Protein AF-0000000069871852 (afdb_homodimer)

InterPro domains:
  IPR004680 Citrate transporter-like domain [PF03600] (17-445)
  IPR006037 Regulator of K+ conductance, C-terminal [PS51202] (211-296)
  IPR031312 Sodium/sulphate symporter, conserved site [PS01271] (465-481)
  IPR036721 Regulator of K+ conductance, C-terminal domain superfamily [G3DSA:3.30.70.1450] (223-292)
  IPR036721 Regulator of K+ conductance, C-terminal domain superfamily [SSF116726] (213-289)
  IPR051679 Divalent Anion Sodium Symporter-Related Transporters [PTHR43652] (220-515)

Foldseek 3Di:
DDPLQVLLVVLVVVLLVVQLVVPDFNLVSLLVSLVVCVVVPLDDPCLLQVLLPFLLLVLLQLLLLLLVLLLLQCLLVVVLVVQADQEADDLLVSLVRRLVVLLQVLLQHELLSNLQNNLLLLCVSCVNNVFASQLPQLSSSQSSLLSLQQFCNSYSQSSLLQSLCVVVVHDGDAGRNSNLQSVVLSVVLSVLSSVPSVPLTDGHDPPDDDPQPPPPDPFRWAKKKFAFAPPAPQAQHFCLVVVCCVVQVWDFQWKQDLQLDIDRPPSRGDHDHHLIMTITTHGPCRCVVPVPPNGTSHIRPSDDDSPRDPVSNVLSVVLSVCLSVQQNVLPDPVNCVVCVPDRRHSSVSSVVSSVVSPVVPSDPVVCSVVSGDVSLSSLSSSLSSSLSSCVSSCNLQVVLVVVCVVCVPPPPLVVLLVLLVQLLVSLLSGPLNNSLSNSSSNLVSNCVVNVHDSVLSSSSSSLSSSLRQQALVSYSSSSNSCNVSSDHRRSSNRSSVVSSVSSSVSSSPSSCVVDPD/DDPLQVLLVVLVVVLLVVQLVVPDFNLVSLLVSLVVCVVVPLDDPCLLQVLLPFLLLVLLQLLLLLLVLLLLQCLLVVVLVVQADQEADDLLVSLVRRLVVLLQVLLQHELLSNLQNNLLLLCVSCVNNVFASQLPQLSSSQSSLLSLQQFCNSYSQSSLLQSLCVVVVHDGDAGRNSNLQSVVLSVVLSVLSSVPSVPLTDGHDPPPDDPQPPPPDPFRWAKKKFAFAPPAPQAQHFCLVVVCCVVQVWDFQWKQDLQLDIDRPPSRGDHDHHLIMTITTGGPCRCVVCVPPNGTSHIRPSDDPSPRDPVSNVLSVVLSVCLSVQQNVLPDPVNCVVCVPDRRHSSVSSVVSSVVSPVVPSDPVVCSVVSGDVSLSSLSSSLSSSLSSCVSSCNLQVVLVVVVVVPVPPPPLVVLLVLLVQLLVSLLSGPLNNSLSNSSSNLVSNCVVNVHDSVLSSSSSSLSSSLRQQALVSYSSSSNSCNVSSDHGRSSNRSSVVSSVSSSVSSSPVSCVVDPD

Secondary structure (DSSP, 8-state):
--HHHHHHHHHHHHHHHHHHHTSS-HHHHHHHHHHHHHHHTSS-HHHHHGGGG-HHHHHHHHHHHHHHHHHHTTHHHHHHHHHS--SS--HHHHHHHHHHHHHHHHTTS-HHHHHHHHHHHHHHHHHHTT--GGGTHHHHHHHHHHHHTTSSSSSHHHHHHHHHHHHTTS----TTTTHHHHHHHHHHHHHHHHHHHHHHS-------S------SSS---EEEEEEEPTT-TTTTSBHHHHTHHHHHS-EEEEEE-TTS-EE-S-GGGPBP-TT-EEEEEE-TTHHHHHTT-TTEEEEE-S-----S-HHHHHHHHHHHHHHHHHHHHHTSHHHHHH-TTS--SHHHHHHHHHHHHHHTTSS-GGGGGGGS-HHHHHHHHHHHHHHHHHHHHTHHHHHHHHHHHHTTT--HHHHHHHHHHHHHHHHHHS-HHHHHHHHHHHHHHHHHHHTS-SHHHHHHHHHHHH---S-STTSHHHHHHHHHHT--HHHHHHHHHHHHHHHHHHHHHHHHHHS--/--HHHHHHHHHHHHHHHHHHHTSS-HHHHHHHHHHHHHHTTSS-HHHHHGGGG-HHHHHHHHHHHHHHHHHHTTHHHHHHHHHS--SS--HHHHHHHHHHHHHHHHTTS-HHHHHHHHHHHHHHHHHHTT--GGGTHHHHHHHHHHHHTTSSSSSHHHHHHHHHHHHTTS----TTTTHHHHHHHHHHHHHHHHHHHHHHS-------S------SSS---EEEEEEEPTT-TTTTSBHHHHTHHHHHS-EEEEEE-TTS-EE-S-GGGPBP-TT-EEEEEE-TTHHHHHTT-TTEEEEE-S-----S-HHHHHHHHHHHHHHHHHHHHHTSHHHHHH-TTS--SHHHHHHHHHHHHHHTTSS-GGGGGGGS-HHHHHHHHHHHHHHHHHHHHTHHHHHHHHHHHHTTT--HHHHHHHHHHHHHHHHHHS-HHHHHHHHHHHHHHHHHHHTS-SHHHHHHHHHHHH---S-STTSHHHHHHHHHHT--HHHHHHHHHHHHHHHHHHHHHHHHHHS--

Nearest PDB structures (foldseek):
  6ol1-assembly1_B  TM=8.585E-01  e=3.604E-14  Vibrio cholerae O1 biovar El Tor str. N16961
  5uld-assembly2_D  TM=8.584E-01  e=3.679E-13  Vibrio cholerae O1 biovar El Tor str. N16961
  6okz-assembly2_A  TM=8.801E-01  e=1.396E-12  Vibrio cholerae O1 biovar El Tor str. N16961
  6ol0-assembly2_B  TM=8.165E-01  e=1.175E-12  Vibrio cholerae O1 biovar El Tor str. N16961
  4f35-assembly1_C  TM=7.590E-01  e=6.029E-12  Vibrio cholerae

Structure (mmCIF, N/CA/C/O backbone):
data_AF-0000000069871852-model_v1
#
loop_
_entity.id
_entity.type
_entity.pdbx_description
1 polymer 'Na+/sulfate symporter'
#
loop_
_atom_site.group_PDB
_atom_site.id
_atom_site.type_symbol
_atom_site.label_atom_id
_atom_site.label_alt_id
_atom_site.label_comp_id
_atom_site.label_asym_id
_atom_site.label_entity_id
_atom_site.label_seq_id
_atom_site.pdbx_PDB_ins_code
_atom_site.Cartn_x
_atom_site.Cartn_y
_atom_site.Cartn_z
_atom_site.occupancy
_atom_site.B_iso_or_equiv
_atom_site.auth_seq_id
_atom_site.auth_comp_id
_atom_site.auth_asym_id
_atom_site.auth_atom_id
_atom_site.pdbx_PDB_model_num
ATOM 1 N N . MET A 1 1 ? 19.438 28.766 -21.969 1 67.19 1 MET A N 1
ATOM 2 C CA . MET A 1 1 ? 18.969 27.672 -21.125 1 67.19 1 MET A CA 1
ATOM 3 C C . MET A 1 1 ? 19.047 26.344 -21.875 1 67.19 1 MET A C 1
ATOM 5 O O . MET A 1 1 ? 18.75 26.281 -23.078 1 67.19 1 MET A O 1
ATOM 9 N N . THR A 1 2 ? 19.672 25.344 -21.297 1 83.81 2 THR A N 1
ATOM 10 C CA . THR A 1 2 ? 19.844 24.031 -21.922 1 83.81 2 THR A CA 1
ATOM 11 C C . THR A 1 2 ? 18.516 23.312 -22.047 1 83.81 2 THR A C 1
ATOM 13 O O . THR A 1 2 ? 17.531 23.703 -21.422 1 83.81 2 THR A O 1
ATOM 16 N N . PHE A 1 3 ? 18.328 22.5 -23.047 1 88.88 3 PHE A N 1
ATOM 17 C CA . PHE A 1 3 ? 17.156 21.656 -23.25 1 88.88 3 PHE A CA 1
ATOM 18 C C . PHE A 1 3 ? 16.719 21.031 -21.922 1 88.88 3 PHE A C 1
ATOM 20 O O . PHE A 1 3 ? 15.516 20.984 -21.625 1 88.88 3 PHE A O 1
ATOM 27 N N . GLU A 1 4 ? 17.656 20.625 -21.156 1 90.56 4 GLU A N 1
ATOM 28 C CA . GLU A 1 4 ? 17.344 19.953 -19.906 1 90.56 4 GLU A CA 1
ATOM 29 C C . GLU A 1 4 ? 16.656 20.891 -18.922 1 90.56 4 GLU A C 1
ATOM 31 O O . GLU A 1 4 ? 15.695 20.516 -18.25 1 90.56 4 GLU A O 1
ATOM 36 N N . ILE A 1 5 ? 17.141 22.094 -18.906 1 90.19 5 ILE A N 1
ATOM 37 C CA . ILE A 1 5 ? 16.594 23.078 -17.984 1 90.19 5 ILE A CA 1
ATOM 38 C C . ILE A 1 5 ? 15.148 23.406 -18.375 1 90.19 5 ILE A C 1
ATOM 40 O O . ILE A 1 5 ? 14.25 23.375 -17.531 1 90.19 5 ILE A O 1
ATOM 44 N N . VAL A 1 6 ? 14.875 23.656 -19.562 1 91.75 6 VAL A N 1
ATOM 45 C CA . VAL A 1 6 ? 13.547 24.031 -20.047 1 91.75 6 VAL A CA 1
ATOM 46 C C . VAL A 1 6 ? 12.594 22.844 -19.859 1 91.75 6 VAL A C 1
ATOM 48 O O . VAL A 1 6 ? 11.445 23.031 -19.453 1 91.75 6 VAL A O 1
ATOM 51 N N . PHE A 1 7 ? 13.07 21.688 -20.188 1 93.88 7 PHE A N 1
ATOM 52 C CA . PHE A 1 7 ? 12.234 20.5 -20.078 1 93.88 7 PHE A CA 1
ATOM 53 C C . PHE A 1 7 ? 11.82 20.266 -18.625 1 93.88 7 PHE A C 1
ATOM 55 O O . PHE A 1 7 ? 10.656 19.953 -18.359 1 93.88 7 PHE A O 1
ATOM 62 N N . VAL A 1 8 ? 12.781 20.359 -17.734 1 91.69 8 VAL A N 1
ATOM 63 C CA . VAL A 1 8 ? 12.492 20.141 -16.328 1 91.69 8 VAL A CA 1
ATOM 64 C C . VAL A 1 8 ? 11.523 21.203 -15.82 1 91.69 8 VAL A C 1
ATOM 66 O O . VAL A 1 8 ? 10.562 20.891 -15.109 1 91.69 8 VAL A O 1
ATOM 69 N N . LEU A 1 9 ? 11.711 22.453 -16.219 1 88.56 9 LEU A N 1
ATOM 70 C CA . LEU A 1 9 ? 10.836 23.547 -15.789 1 88.56 9 LEU A CA 1
ATOM 71 C C . LEU A 1 9 ? 9.422 23.328 -16.312 1 88.56 9 LEU A C 1
ATOM 73 O O . LEU A 1 9 ? 8.445 23.516 -15.57 1 88.56 9 LEU A O 1
ATOM 77 N N . LEU A 1 10 ? 9.273 22.953 -17.5 1 92.75 10 LEU A N 1
ATOM 78 C CA . LEU A 1 10 ? 7.965 22.703 -18.094 1 92.75 10 LEU A CA 1
ATOM 79 C C . LEU A 1 10 ? 7.273 21.531 -17.422 1 92.75 10 LEU A C 1
ATOM 81 O O . LEU A 1 10 ? 6.059 21.547 -17.219 1 92.75 10 LEU A O 1
ATOM 85 N N . SER A 1 11 ? 8.086 20.5 -17.156 1 93.69 11 SER A N 1
ATOM 86 C CA . SER A 1 11 ? 7.531 19.328 -16.484 1 93.69 11 SER A CA 1
ATOM 87 C C . SER A 1 11 ? 7.023 19.672 -15.086 1 93.69 11 SER A C 1
ATOM 89 O O . SER A 1 11 ? 5.988 19.156 -14.648 1 93.69 11 SER A O 1
ATOM 91 N N . LEU A 1 12 ? 7.766 20.531 -14.414 1 87.31 12 LEU A N 1
ATOM 92 C CA . LEU A 1 12 ? 7.355 20.938 -13.078 1 87.31 12 LEU A CA 1
ATOM 93 C C . LEU A 1 12 ? 6.086 21.781 -13.141 1 87.31 12 LEU A C 1
ATOM 95 O O . LEU A 1 12 ? 5.203 21.656 -12.289 1 87.31 12 LEU A O 1
ATOM 99 N N . LEU A 1 13 ? 5.969 22.625 -14.07 1 87.94 13 LEU A N 1
ATOM 100 C CA . LEU A 1 13 ? 4.758 23.422 -14.266 1 87.94 13 LEU A CA 1
ATOM 101 C C . LEU A 1 13 ? 3.572 22.516 -14.594 1 87.94 13 LEU A C 1
ATOM 103 O O . LEU A 1 13 ? 2.461 22.75 -14.117 1 87.94 13 LEU A O 1
ATOM 107 N N . GLY A 1 14 ? 3.861 21.578 -15.461 1 92 14 GLY A N 1
ATOM 108 C CA . GLY A 1 14 ? 2.824 20.609 -15.758 1 92 14 GLY A CA 1
ATOM 109 C C . GLY A 1 14 ? 2.383 19.812 -14.547 1 92 14 GLY A C 1
ATOM 110 O O . GLY A 1 14 ? 1.195 19.516 -14.383 1 92 14 GLY A O 1
ATOM 111 N N . MET A 1 15 ? 3.398 19.438 -13.781 1 89.69 15 MET A N 1
ATOM 112 C CA . MET A 1 15 ? 3.111 18.719 -12.531 1 89.69 15 MET A CA 1
ATOM 113 C C . MET A 1 15 ? 2.201 19.547 -11.633 1 89.69 15 MET A C 1
ATOM 115 O O . MET A 1 15 ? 1.21 19.047 -11.109 1 89.69 15 MET A O 1
ATOM 119 N N . MET A 1 16 ? 2.498 20.812 -11.477 1 83.88 16 MET A N 1
ATOM 120 C CA . MET A 1 16 ? 1.705 21.719 -10.648 1 83.88 16 MET A CA 1
ATOM 121 C C . MET A 1 16 ? 0.287 21.844 -11.195 1 83.88 16 MET A C 1
ATOM 123 O O . MET A 1 16 ? -0.681 21.812 -10.43 1 83.88 16 MET A O 1
ATOM 127 N N . ALA A 1 17 ? 0.187 21.969 -12.391 1 88.31 17 ALA A N 1
ATOM 128 C CA . ALA A 1 17 ? -1.122 22.078 -13.031 1 88.31 17 ALA A CA 1
ATOM 129 C C . ALA A 1 17 ? -1.949 20.812 -12.805 1 88.31 17 ALA A C 1
ATOM 131 O O . ALA A 1 17 ? -3.15 20.891 -12.539 1 88.31 17 ALA A O 1
ATOM 132 N N . ALA A 1 18 ? -1.264 19.703 -12.945 1 89.44 18 ALA A N 1
ATOM 133 C CA . ALA A 1 18 ? -1.957 18.438 -12.75 1 89.44 18 ALA A CA 1
ATOM 134 C C . ALA A 1 18 ? -2.416 18.281 -11.305 1 89.44 18 ALA A C 1
ATOM 136 O O . ALA A 1 18 ? -3.504 17.766 -11.039 1 89.44 18 ALA A O 1
ATOM 137 N N . LEU A 1 19 ? -1.612 18.672 -10.398 1 83.94 19 LEU A N 1
ATOM 138 C CA . LEU A 1 19 ? -1.95 18.562 -8.977 1 83.94 19 LEU A CA 1
ATOM 139 C C . LEU A 1 19 ? -3.121 19.484 -8.641 1 83.94 19 LEU A C 1
ATOM 141 O O . LEU A 1 19 ? -4.012 19.094 -7.875 1 83.94 19 LEU A O 1
ATOM 145 N N . ILE A 1 20 ? -3.129 20.641 -9.203 1 80.44 20 ILE A N 1
ATOM 146 C CA . ILE A 1 20 ? -4.195 21.609 -8.961 1 80.44 20 ILE A CA 1
ATOM 147 C C . ILE A 1 20 ? -5.5 21.094 -9.562 1 80.44 20 ILE A C 1
ATOM 149 O O . ILE A 1 20 ? -6.57 21.266 -8.969 1 80.44 20 ILE A O 1
ATOM 153 N N . ALA A 1 21 ? -5.383 20.453 -10.711 1 82 21 ALA A N 1
ATOM 154 C CA . ALA A 1 21 ? -6.566 19.922 -11.375 1 82 21 ALA A CA 1
ATOM 155 C C . ALA A 1 21 ? -7.156 18.75 -10.578 1 82 21 ALA A C 1
ATOM 157 O O . ALA A 1 21 ? -8.32 18.406 -10.766 1 82 21 ALA A O 1
ATOM 158 N N . ASP A 1 22 ? -6.367 18.094 -9.703 1 77.12 22 ASP A N 1
ATOM 159 C CA . ASP A 1 22 ? -6.797 17.078 -8.75 1 77.12 22 ASP A CA 1
ATOM 160 C C . ASP A 1 22 ? -7.488 15.922 -9.469 1 77.12 22 ASP A C 1
ATOM 162 O O . ASP A 1 22 ? -8.523 15.43 -9.008 1 77.12 22 ASP A O 1
ATOM 166 N N . LYS A 1 23 ? -7.004 15.586 -10.625 1 75.38 23 LYS A N 1
ATOM 167 C CA . LYS A 1 23 ? -7.602 14.477 -11.359 1 75.38 23 LYS A CA 1
ATOM 168 C C . LYS A 1 23 ? -7 13.141 -10.922 1 75.38 23 LYS A C 1
ATOM 170 O O . LYS A 1 23 ? -7.621 12.094 -11.094 1 75.38 23 LYS A O 1
ATOM 175 N N . MET A 1 24 ? -5.82 13.203 -10.453 1 85.25 24 MET A N 1
ATOM 176 C CA . MET A 1 24 ? -5.105 12.016 -9.977 1 85.25 24 MET A CA 1
ATOM 177 C C . MET A 1 24 ? -4.48 12.266 -8.609 1 85.25 24 MET A C 1
ATOM 179 O O . MET A 1 24 ? -4.332 13.422 -8.188 1 85.25 24 MET A O 1
ATOM 183 N N . ARG A 1 25 ? -4.211 11.156 -7.941 1 84.75 25 ARG A N 1
ATOM 184 C CA . ARG A 1 25 ? -3.533 11.297 -6.656 1 84.75 25 ARG A CA 1
ATOM 185 C C . ARG A 1 25 ? -2.135 11.883 -6.836 1 84.75 25 ARG A C 1
ATOM 187 O O . ARG A 1 25 ? -1.492 11.664 -7.867 1 84.75 25 ARG A O 1
ATOM 194 N N . PRO A 1 26 ? -1.655 12.578 -5.906 1 83.94 26 PRO A N 1
ATOM 195 C CA . PRO A 1 26 ? -0.351 13.242 -6.012 1 83.94 26 PRO A CA 1
ATOM 196 C C . PRO A 1 26 ? 0.78 12.266 -6.32 1 83.94 26 PRO A C 1
ATOM 198 O O . PRO A 1 26 ? 1.665 12.57 -7.125 1 83.94 26 PRO A O 1
ATOM 201 N N . GLY A 1 27 ? 0.76 11.102 -5.676 1 89.81 27 GLY A N 1
ATOM 202 C CA . GLY A 1 27 ? 1.812 10.125 -5.918 1 89.81 27 GLY A CA 1
ATOM 203 C C . GLY A 1 27 ? 1.938 9.742 -7.379 1 89.81 27 GLY A C 1
ATOM 204 O O . GLY A 1 27 ? 3.049 9.656 -7.91 1 89.81 27 GLY A O 1
ATOM 205 N N . MET A 1 28 ? 0.855 9.57 -8.031 1 92.44 28 MET A N 1
ATOM 206 C CA . MET A 1 28 ? 0.857 9.164 -9.438 1 92.44 28 MET A CA 1
ATOM 207 C C . MET A 1 28 ? 1.312 10.312 -10.328 1 92.44 28 MET A C 1
ATOM 209 O O . MET A 1 28 ? 1.981 10.094 -11.336 1 92.44 28 MET A O 1
ATOM 213 N N . VAL A 1 29 ? 0.921 11.523 -10.023 1 92.38 29 VAL A N 1
ATOM 214 C CA . VAL A 1 29 ? 1.334 12.688 -10.797 1 92.38 29 VAL A CA 1
ATOM 215 C C . VAL A 1 29 ? 2.852 12.844 -10.727 1 92.38 29 VAL A C 1
ATOM 217 O O . VAL A 1 29 ? 3.512 13.023 -11.75 1 92.38 29 VAL A O 1
ATOM 220 N N . LEU A 1 30 ? 3.344 12.797 -9.508 1 90.81 30 LEU A N 1
ATOM 221 C CA . LEU A 1 30 ? 4.785 12.938 -9.352 1 90.81 30 LEU A CA 1
ATOM 222 C C . LEU A 1 30 ? 5.523 11.797 -10.031 1 90.81 30 LEU A C 1
ATOM 224 O O . LEU A 1 30 ? 6.555 12.008 -10.672 1 90.81 30 LEU A O 1
ATOM 228 N N . PHE A 1 31 ? 4.969 10.594 -9.898 1 95.19 31 PHE A N 1
ATOM 229 C CA . PHE A 1 31 ? 5.574 9.438 -10.547 1 95.19 31 PHE A CA 1
ATOM 230 C C . PHE A 1 31 ? 5.625 9.625 -12.055 1 95.19 31 PHE A C 1
ATOM 232 O O . PHE A 1 31 ? 6.613 9.266 -12.703 1 95.19 31 PHE A O 1
ATOM 239 N N . SER A 1 32 ? 4.645 10.195 -12.656 1 96.19 32 SER A N 1
ATOM 240 C CA . SER A 1 32 ? 4.594 10.461 -14.086 1 96.19 32 SER A CA 1
ATOM 241 C C . SER A 1 32 ? 5.727 11.391 -14.516 1 96.19 32 SER A C 1
ATOM 243 O O . SER A 1 32 ? 6.375 11.156 -15.539 1 96.19 32 SER A O 1
ATOM 245 N N . VAL A 1 33 ? 5.945 12.391 -13.766 1 94.81 33 VAL A N 1
ATOM 246 C CA . VAL A 1 33 ? 6.992 13.352 -14.078 1 94.81 33 VAL A CA 1
ATOM 247 C C . VAL A 1 33 ? 8.359 12.68 -13.977 1 94.81 33 VAL A C 1
ATOM 249 O O . VAL A 1 33 ? 9.234 12.914 -14.812 1 94.81 33 VAL A O 1
ATOM 252 N N . VAL A 1 34 ? 8.531 11.875 -12.953 1 95.25 34 VAL A N 1
ATOM 253 C CA . VAL A 1 34 ? 9.781 11.148 -12.75 1 95.25 34 VAL A CA 1
ATOM 254 C C . VAL A 1 34 ? 10.055 10.242 -13.953 1 95.25 34 VAL A C 1
ATOM 256 O O . VAL A 1 34 ? 11.188 10.133 -14.414 1 95.25 34 VAL A O 1
ATOM 259 N N . VAL A 1 35 ? 9.016 9.602 -14.445 1 95.94 35 VAL A N 1
ATOM 260 C CA . VAL A 1 35 ? 9.156 8.719 -15.594 1 95.94 35 VAL A CA 1
ATOM 261 C C . VAL A 1 35 ? 9.555 9.539 -16.828 1 95.94 35 VAL A C 1
ATOM 263 O O . VAL A 1 35 ? 10.352 9.086 -17.641 1 95.94 35 VAL A O 1
ATOM 266 N N . LEU A 1 36 ? 8.992 10.703 -16.984 1 96.12 36 LEU A N 1
ATOM 267 C CA . LEU A 1 36 ? 9.383 11.578 -18.094 1 96.12 36 LEU A CA 1
ATOM 268 C C . LEU A 1 36 ? 10.867 11.898 -18.016 1 96.12 36 LEU A C 1
ATOM 270 O O . LEU A 1 36 ? 11.555 11.922 -19.047 1 96.12 36 LEU A O 1
ATOM 274 N N . PHE A 1 37 ? 11.359 12.195 -16.828 1 95.44 37 PHE A N 1
ATOM 275 C CA . PHE A 1 37 ? 12.773 12.5 -16.656 1 95.44 37 PHE A CA 1
ATOM 276 C C . PHE A 1 37 ? 13.633 11.281 -16.984 1 95.44 37 PHE A C 1
ATOM 278 O O . PHE A 1 37 ? 14.75 11.422 -17.484 1 95.44 37 PHE A O 1
ATOM 285 N N . LEU A 1 38 ? 13.125 10.109 -16.641 1 93.81 38 LEU A N 1
ATOM 286 C CA . LEU A 1 38 ? 13.82 8.875 -17.016 1 93.81 38 LEU A CA 1
ATOM 287 C C . LEU A 1 38 ? 13.914 8.727 -18.531 1 93.81 38 LEU A C 1
ATOM 289 O O . LEU A 1 38 ? 14.969 8.367 -19.047 1 93.81 38 LEU A O 1
ATOM 293 N N . CYS A 1 39 ? 12.875 9.039 -19.25 1 92.94 39 CYS A N 1
ATOM 294 C CA . CYS A 1 39 ? 12.789 8.867 -20.688 1 92.94 39 CYS A CA 1
ATOM 295 C C . CYS A 1 39 ? 13.789 9.766 -21.406 1 92.94 39 CYS A C 1
ATOM 297 O O . CYS A 1 39 ? 14.336 9.391 -22.453 1 92.94 39 CYS A O 1
ATOM 299 N N . VAL A 1 40 ? 14.039 10.906 -20.828 1 92.75 40 VAL A N 1
ATOM 300 C CA . VAL A 1 40 ? 14.914 11.859 -21.516 1 92.75 40 VAL A CA 1
ATOM 301 C C . VAL A 1 40 ? 16.344 11.711 -21 1 92.75 40 VAL A C 1
ATOM 303 O O . VAL A 1 40 ? 17.25 12.383 -21.484 1 92.75 40 VAL A O 1
ATOM 306 N N . GLY A 1 41 ? 16.547 10.852 -20 1 91.12 41 GLY A N 1
ATOM 307 C CA . GLY A 1 41 ? 17.875 10.523 -19.531 1 91.12 41 GLY A CA 1
ATOM 308 C C . GLY A 1 41 ? 18.391 11.461 -18.453 1 91.12 41 GLY A C 1
ATOM 309 O O . GLY A 1 41 ? 19.578 11.469 -18.141 1 91.12 41 GLY A O 1
ATOM 310 N N . ILE A 1 42 ? 17.578 12.305 -17.953 1 92.5 42 ILE A N 1
ATOM 311 C CA . ILE A 1 42 ? 17.953 13.211 -16.875 1 92.5 42 ILE A CA 1
ATOM 312 C C . ILE A 1 42 ? 18.188 12.414 -15.586 1 92.5 42 ILE A C 1
ATOM 314 O O . ILE A 1 42 ? 19.062 12.75 -14.789 1 92.5 42 ILE A O 1
ATOM 318 N N . LEU A 1 43 ? 17.328 11.375 -15.406 1 93.44 43 LEU A N 1
ATOM 319 C CA . LEU A 1 43 ? 17.453 10.492 -14.25 1 93.44 43 LEU A CA 1
ATOM 320 C C . LEU A 1 43 ? 17.828 9.078 -14.68 1 93.44 43 LEU A C 1
ATOM 322 O O . LEU A 1 43 ? 17.344 8.586 -15.703 1 93.44 43 LEU A O 1
ATOM 326 N N . THR A 1 44 ? 18.719 8.508 -13.969 1 91.88 44 THR A N 1
ATOM 327 C CA . THR A 1 44 ? 18.969 7.078 -14.094 1 91.88 44 THR A CA 1
ATOM 328 C C . THR A 1 44 ? 17.969 6.277 -13.266 1 91.88 44 THR A C 1
ATOM 330 O O . THR A 1 44 ? 17.328 6.824 -12.359 1 91.88 44 THR A O 1
ATOM 333 N N . PRO A 1 45 ? 17.766 4.996 -13.578 1 89.38 45 PRO A N 1
ATOM 334 C CA . PRO A 1 45 ? 16.875 4.164 -12.773 1 89.38 45 PRO A CA 1
ATOM 335 C C . PRO A 1 45 ? 17.266 4.141 -11.297 1 89.38 45 PRO A C 1
ATOM 337 O O . PRO A 1 45 ? 16.391 4.145 -10.422 1 89.38 45 PRO A O 1
ATOM 340 N N . LYS A 1 46 ? 18.516 4.121 -11.047 1 87.56 46 LYS A N 1
ATOM 341 C CA . LYS A 1 46 ? 18.984 4.117 -9.664 1 87.56 46 LYS A CA 1
ATOM 342 C C . LYS A 1 46 ? 18.562 5.387 -8.93 1 87.56 46 LYS A C 1
ATOM 344 O O . LYS A 1 46 ? 18.062 5.324 -7.805 1 87.56 46 LYS A O 1
ATOM 349 N N . GLU A 1 47 ? 18.734 6.488 -9.625 1 88.88 47 GLU A N 1
ATOM 350 C CA . GLU A 1 47 ? 18.359 7.77 -9.039 1 88.88 47 GLU A CA 1
ATOM 351 C C . GLU A 1 47 ? 16.844 7.871 -8.836 1 88.88 47 GLU A C 1
ATOM 353 O O . GLU A 1 47 ? 16.391 8.453 -7.852 1 88.88 47 GLU A O 1
ATOM 358 N N . MET A 1 48 ? 16.156 7.348 -9.789 1 92.38 48 MET A N 1
ATOM 359 C CA . MET A 1 48 ? 14.695 7.359 -9.734 1 92.38 48 MET A CA 1
ATOM 360 C C . MET A 1 48 ? 14.188 6.57 -8.531 1 92.38 48 MET A C 1
ATOM 362 O O . MET A 1 48 ? 13.188 6.945 -7.914 1 92.38 48 MET A O 1
ATOM 366 N N . LEU A 1 49 ? 14.891 5.531 -8.141 1 91.12 49 LEU A N 1
ATOM 367 C CA . LEU A 1 49 ? 14.352 4.566 -7.191 1 91.12 49 LEU A CA 1
ATOM 368 C C . LEU A 1 49 ? 14.961 4.762 -5.809 1 91.12 49 LEU A C 1
ATOM 370 O O . LEU A 1 49 ? 14.461 4.219 -4.824 1 91.12 49 LEU A O 1
ATOM 374 N N . GLU A 1 50 ? 15.93 5.578 -5.656 1 85.94 50 GLU A N 1
ATOM 375 C CA . GLU A 1 50 ? 16.688 5.762 -4.422 1 85.94 50 GLU A CA 1
ATOM 376 C C . GLU A 1 50 ? 15.773 6.195 -3.275 1 85.94 50 GLU A C 1
ATOM 378 O O . GLU A 1 50 ? 15.969 5.789 -2.129 1 85.94 50 GLU A O 1
ATOM 383 N N . GLY A 1 51 ? 14.797 6.961 -3.6 1 83.94 51 GLY A N 1
ATOM 384 C CA . GLY A 1 51 ? 13.906 7.488 -2.578 1 83.94 51 GLY A CA 1
ATOM 385 C C . GLY A 1 51 ? 13.086 6.414 -1.89 1 83.94 51 GLY A C 1
ATOM 386 O O . GLY A 1 51 ? 12.625 6.605 -0.762 1 83.94 51 GLY A O 1
ATOM 387 N N . PHE A 1 52 ? 12.945 5.262 -2.482 1 89.5 52 PHE A N 1
ATOM 388 C CA . PHE A 1 52 ? 12.086 4.207 -1.953 1 89.5 52 PHE A CA 1
ATOM 389 C C . PHE A 1 52 ? 12.773 3.471 -0.81 1 89.5 52 PHE A C 1
ATOM 391 O O . PHE A 1 52 ? 12.117 2.77 -0.036 1 89.5 52 PHE A O 1
ATOM 398 N N . SER A 1 53 ? 14.031 3.592 -0.702 1 87.12 53 SER A N 1
ATOM 399 C CA . SER A 1 53 ? 14.758 2.953 0.394 1 87.12 53 SER A CA 1
ATOM 400 C C . SER A 1 53 ? 15.188 3.977 1.439 1 87.12 53 SER A C 1
ATOM 402 O O . SER A 1 53 ? 16.062 3.695 2.264 1 87.12 53 SER A O 1
ATOM 404 N N . ASN A 1 54 ? 14.609 5.121 1.334 1 83.12 54 ASN A N 1
ATOM 405 C CA . ASN A 1 54 ? 14.945 6.176 2.283 1 83.12 54 ASN A CA 1
ATOM 406 C C . ASN A 1 54 ? 14.445 5.852 3.686 1 83.12 54 ASN A C 1
ATOM 408 O O . ASN A 1 54 ? 13.297 5.426 3.855 1 83.12 54 ASN A O 1
ATOM 412 N N . LYS A 1 55 ? 15.328 6.035 4.645 1 83.94 55 LYS A N 1
ATOM 413 C CA . LYS A 1 55 ? 15.016 5.723 6.035 1 83.94 55 LYS A CA 1
ATOM 414 C C . LYS A 1 55 ? 13.828 6.547 6.527 1 83.94 55 LYS A C 1
ATOM 416 O O . LYS A 1 55 ? 12.961 6.035 7.242 1 83.94 55 LYS A O 1
ATOM 421 N N . GLY A 1 56 ? 13.828 7.824 6.184 1 78.62 56 GLY A N 1
ATOM 422 C CA . GLY A 1 56 ? 12.734 8.703 6.574 1 78.62 56 GLY A CA 1
ATOM 423 C C . GLY A 1 56 ? 11.391 8.25 6.031 1 78.62 56 GLY A C 1
ATOM 424 O O . GLY A 1 56 ? 10.391 8.258 6.754 1 78.62 56 GLY A O 1
ATOM 425 N N . MET A 1 57 ? 11.375 7.855 4.797 1 82.88 57 MET A N 1
ATOM 426 C CA . MET A 1 57 ? 10.141 7.422 4.152 1 82.88 57 MET A CA 1
ATOM 427 C C . MET A 1 57 ? 9.586 6.172 4.828 1 82.88 57 MET A C 1
ATOM 429 O O . MET A 1 57 ? 8.391 6.086 5.102 1 82.88 57 MET A O 1
ATOM 433 N N . ILE A 1 58 ? 10.383 5.219 5.098 1 89.56 58 ILE A N 1
ATOM 434 C CA . ILE A 1 58 ? 9.953 3.979 5.734 1 89.56 58 ILE A CA 1
ATOM 435 C C . ILE A 1 58 ? 9.5 4.266 7.164 1 89.56 58 ILE A C 1
ATOM 437 O O . ILE A 1 58 ? 8.555 3.641 7.664 1 89.56 58 ILE A O 1
ATOM 441 N N . THR A 1 59 ? 10.211 5.211 7.844 1 86.06 59 THR A N 1
ATOM 442 C CA . THR A 1 59 ? 9.781 5.621 9.18 1 86.06 59 THR A CA 1
ATOM 443 C C . THR A 1 59 ? 8.352 6.141 9.156 1 86.06 59 THR A C 1
ATOM 445 O O . THR A 1 59 ? 7.551 5.82 10.039 1 86.06 59 THR A O 1
ATOM 448 N N . VAL A 1 60 ? 8.047 6.914 8.148 1 80.94 60 VAL A N 1
ATOM 449 C CA . VAL A 1 60 ? 6.691 7.441 8.008 1 80.94 60 VAL A CA 1
ATOM 450 C C . VAL A 1 60 ? 5.703 6.289 7.863 1 80.94 60 VAL A C 1
ATOM 452 O O . VAL A 1 60 ? 4.633 6.297 8.477 1 80.94 60 VAL A O 1
ATOM 455 N N . ALA A 1 61 ? 6.059 5.32 7.039 1 89.62 61 ALA A N 1
ATOM 456 C CA . ALA A 1 61 ? 5.195 4.156 6.852 1 89.62 61 ALA A CA 1
ATOM 457 C C . ALA A 1 61 ? 4.898 3.471 8.18 1 89.62 61 ALA A C 1
ATOM 459 O O . ALA A 1 61 ? 3.75 3.129 8.469 1 89.62 61 ALA A O 1
ATOM 460 N N . LEU A 1 62 ? 5.918 3.305 8.977 1 91.69 62 LEU A N 1
ATOM 461 C CA . LEU A 1 62 ? 5.785 2.609 10.25 1 91.69 62 LEU A CA 1
ATOM 462 C C . LEU A 1 62 ? 5.008 3.455 11.258 1 91.69 62 LEU A C 1
ATOM 464 O O . LEU A 1 62 ? 4.27 2.92 12.086 1 91.69 62 LEU A O 1
ATOM 468 N N . LEU A 1 63 ? 5.152 4.703 11.164 1 83.56 63 LEU A N 1
ATOM 469 C CA . LEU A 1 63 ? 4.418 5.59 12.062 1 83.56 63 LEU A CA 1
ATOM 470 C C . LEU A 1 63 ? 2.922 5.543 11.766 1 83.56 63 LEU A C 1
ATOM 472 O O . LEU A 1 63 ? 2.104 5.695 12.68 1 83.56 63 LEU A O 1
ATOM 476 N N . PHE A 1 64 ? 2.541 5.367 10.508 1 83.19 64 PHE A N 1
ATOM 477 C CA . PHE A 1 64 ? 1.136 5.148 10.188 1 83.19 64 PHE A CA 1
ATOM 478 C C . PHE A 1 64 ? 0.59 3.941 10.938 1 83.19 64 PHE A C 1
ATOM 480 O O . PHE A 1 64 ? -0.539 3.969 11.43 1 83.19 64 PHE A O 1
ATOM 487 N N . LEU A 1 65 ? 1.419 2.939 11.023 1 90 65 LEU A N 1
ATOM 488 C CA . LEU A 1 65 ? 0.994 1.73 11.719 1 90 65 LEU A CA 1
ATOM 489 C C . LEU A 1 65 ? 0.886 1.978 13.219 1 90 65 LEU A C 1
ATOM 491 O O . LEU A 1 65 ? -0.071 1.533 13.859 1 90 65 LEU A O 1
ATOM 495 N N . VAL A 1 66 ? 1.848 2.668 13.758 1 88.62 66 VAL A N 1
ATOM 496 C CA . VAL A 1 66 ? 1.827 2.99 15.188 1 88.62 66 VAL A CA 1
ATOM 497 C C . VAL A 1 66 ? 0.615 3.863 15.5 1 88.62 66 VAL A C 1
ATOM 499 O O . VAL A 1 66 ? -0.084 3.631 16.484 1 88.62 66 VAL A O 1
ATOM 502 N N . SER A 1 67 ? 0.419 4.855 14.68 1 81.5 67 SER A N 1
ATOM 503 C CA . SER A 1 67 ? -0.721 5.75 14.859 1 81.5 67 SER A CA 1
ATOM 504 C C . SER A 1 67 ? -2.037 4.98 14.82 1 81.5 67 SER A C 1
ATOM 506 O O . SER A 1 67 ? -2.963 5.285 15.578 1 81.5 67 SER A O 1
ATOM 508 N N . GLU A 1 68 ? -2.111 4.059 13.867 1 82.56 68 GLU A N 1
ATOM 509 C CA . GLU A 1 68 ? -3.307 3.225 13.781 1 82.56 68 GLU A CA 1
ATOM 510 C C . GLU A 1 68 ? -3.477 2.371 15.031 1 82.56 68 GLU A C 1
ATOM 512 O O . GLU A 1 68 ? -4.598 2.148 15.492 1 82.56 68 GLU A O 1
ATOM 517 N N . GLY A 1 69 ? -2.406 1.831 15.539 1 86.56 69 GLY A N 1
ATOM 518 C CA . GLY A 1 69 ? -2.467 1.075 16.781 1 86.56 69 GLY A CA 1
ATOM 519 C C . GLY A 1 69 ? -3.031 1.875 17.938 1 86.56 69 GLY A C 1
ATOM 520 O O . GLY A 1 69 ? -3.865 1.375 18.688 1 86.56 69 GLY A O 1
ATOM 521 N N . ILE A 1 70 ? -2.656 3.059 18.031 1 84.38 70 ILE A N 1
ATOM 522 C CA . ILE A 1 70 ? -3.145 3.93 19.094 1 84.38 70 ILE A CA 1
ATOM 523 C C . ILE A 1 70 ? -4.629 4.223 18.891 1 84.38 70 ILE A C 1
ATOM 525 O O . ILE A 1 70 ? -5.41 4.207 19.844 1 84.38 70 ILE A O 1
ATOM 529 N N . ARG A 1 71 ? -4.965 4.496 17.688 1 79.31 71 ARG A N 1
ATOM 530 C CA . ARG A 1 71 ? -6.359 4.766 17.359 1 79.31 71 ARG A CA 1
ATOM 531 C C . ARG A 1 71 ? -7.246 3.578 17.703 1 79.31 71 ARG A C 1
ATOM 533 O O . ARG A 1 71 ? -8.305 3.748 18.312 1 79.31 71 ARG A O 1
ATOM 540 N N . GLN A 1 72 ? -6.758 2.416 17.391 1 77.81 72 GLN A N 1
ATOM 541 C CA . GLN A 1 72 ? -7.555 1.208 17.578 1 77.81 72 GLN A CA 1
ATOM 542 C C . GLN A 1 72 ? -7.586 0.8 19.047 1 77.81 72 GLN A C 1
ATOM 544 O O . GLN A 1 72 ? -8.484 0.071 19.484 1 77.81 72 GLN A O 1
ATOM 549 N N . SER A 1 73 ? -6.699 1.258 19.797 1 83.12 73 SER A N 1
ATOM 550 C CA . SER A 1 73 ? -6.648 0.909 21.219 1 83.12 73 SER A CA 1
ATOM 551 C C . SER A 1 73 ? -7.758 1.611 22 1 83.12 73 SER A C 1
ATOM 553 O O . SER A 1 73 ? -8.047 1.247 23.141 1 83.12 73 SER A O 1
ATOM 555 N N . GLY A 1 74 ? -8.43 2.656 21.391 1 78.25 74 GLY A N 1
ATOM 556 C CA . GLY A 1 74 ? -9.477 3.408 22.062 1 78.25 74 GLY A CA 1
ATOM 557 C C . GLY A 1 74 ? -8.945 4.496 22.984 1 78.25 74 GLY A C 1
ATOM 558 O O . GLY A 1 74 ? -9.711 5.18 23.656 1 78.25 74 GLY A O 1
ATOM 559 N N . THR A 1 75 ? -7.742 4.684 23.016 1 81.25 75 THR A N 1
ATOM 560 C CA . THR A 1 75 ? -7.094 5.652 23.891 1 81.25 75 THR A CA 1
ATOM 561 C C . THR A 1 75 ? -7.594 7.066 23.594 1 81.25 75 THR A C 1
ATOM 563 O O . THR A 1 75 ? -7.887 7.828 24.516 1 81.25 75 THR A O 1
ATOM 566 N N . LEU A 1 76 ? -7.766 7.438 22.391 1 82.31 76 LEU A N 1
ATOM 567 C CA . LEU A 1 76 ? -8.156 8.789 22 1 82.31 76 LEU A CA 1
ATOM 568 C C . LEU A 1 76 ? -9.586 9.094 22.438 1 82.31 76 LEU A C 1
ATOM 570 O O . LEU A 1 76 ? -9.883 10.203 22.891 1 82.31 76 LEU A O 1
ATOM 574 N N . GLY A 1 77 ? -10.453 8.07 22.328 1 78.56 77 GLY A N 1
ATOM 575 C CA . GLY A 1 77 ? -11.828 8.242 22.766 1 78.56 77 GLY A CA 1
ATOM 576 C C . GLY A 1 77 ? -11.945 8.523 24.25 1 78.56 77 GLY A C 1
ATOM 577 O O . GLY A 1 77 ? -12.758 9.359 24.672 1 78.56 77 GLY A O 1
ATOM 578 N N . GLN A 1 78 ? -11.164 7.918 25.016 1 80.81 78 GLN A N 1
ATOM 579 C CA . GLN A 1 78 ? -11.203 8.102 26.453 1 80.81 78 GLN A CA 1
ATOM 580 C C . GLN A 1 78 ? -10.625 9.453 26.859 1 80.81 78 GLN A C 1
ATOM 582 O O . GLN A 1 78 ? -11.133 10.102 27.781 1 80.81 78 GLN A O 1
ATOM 587 N N . VAL A 1 79 ? -9.688 9.844 26.188 1 84.69 79 VAL A N 1
ATOM 588 C CA . VAL A 1 79 ? -9.023 11.102 26.516 1 84.69 79 VAL A CA 1
ATOM 589 C C . VAL A 1 79 ? -9.961 12.273 26.25 1 84.69 79 VAL A C 1
ATOM 591 O O . VAL A 1 79 ? -10.078 13.188 27.062 1 84.69 79 VAL A O 1
ATOM 594 N N . ILE A 1 80 ? -10.602 12.203 25.141 1 84.56 80 ILE A N 1
ATOM 595 C CA . ILE A 1 80 ? -11.453 13.32 24.766 1 84.56 80 ILE A CA 1
ATOM 596 C C . ILE A 1 80 ? -12.633 13.422 25.719 1 84.56 80 ILE A C 1
ATOM 598 O O . ILE A 1 80 ? -13.102 14.516 26.047 1 84.56 80 ILE A O 1
ATOM 602 N N . LYS A 1 81 ? -13.141 12.312 26.156 1 81.75 81 LYS A N 1
ATOM 603 C CA . LYS A 1 81 ? -14.258 12.32 27.109 1 81.75 81 LYS A CA 1
ATOM 604 C C . LYS A 1 81 ? -13.852 12.984 28.422 1 81.75 81 LYS A C 1
ATOM 606 O O . LYS A 1 81 ? -14.664 13.664 29.047 1 81.75 81 LYS A O 1
ATOM 611 N N . LYS A 1 82 ? -12.68 12.812 28.766 1 85.88 82 LYS A N 1
ATOM 612 C CA . LYS A 1 82 ? -12.188 13.406 30 1 85.88 82 LYS A CA 1
ATOM 613 C C . LYS A 1 82 ? -11.906 14.898 29.828 1 85.88 82 LYS A C 1
ATOM 615 O O . LYS A 1 82 ? -11.945 15.656 30.797 1 85.88 82 LYS A O 1
ATOM 620 N N . LEU A 1 83 ? -11.68 15.273 28.672 1 89.88 83 LEU A N 1
ATOM 621 C CA . LEU A 1 83 ? -11.32 16.656 28.391 1 89.88 83 LEU A CA 1
ATOM 622 C C . LEU A 1 83 ? -12.57 17.531 28.281 1 89.88 83 LEU A C 1
ATOM 624 O O . LEU A 1 83 ? -12.508 18.75 28.516 1 89.88 83 LEU A O 1
ATOM 628 N N . LEU A 1 84 ? -13.703 16.953 27.969 1 90.44 84 LEU A N 1
ATOM 629 C CA . LEU A 1 84 ? -14.93 17.719 27.734 1 90.44 84 LEU A CA 1
ATOM 630 C C . LEU A 1 84 ? -15.672 17.969 29.031 1 90.44 84 LEU A C 1
ATOM 632 O O . LEU A 1 84 ? -16.016 17.031 29.766 1 90.44 84 LEU A O 1
ATOM 636 N N . PRO A 1 85 ? -15.906 19.25 29.297 1 88.25 85 PRO A N 1
ATOM 637 C CA . PRO A 1 85 ? -16.641 19.562 30.531 1 88.25 85 PRO A CA 1
ATOM 638 C C . PRO A 1 85 ? -18.078 19.047 30.484 1 88.25 85 PRO A C 1
ATOM 640 O O . PRO A 1 85 ? -18.719 19.078 29.438 1 88.25 85 PRO A O 1
ATOM 643 N N . GLN A 1 86 ? -18.625 18.562 31.562 1 83.06 86 GLN A N 1
ATOM 644 C CA . GLN A 1 86 ? -19.969 17.969 31.609 1 83.06 86 GLN A CA 1
ATOM 645 C C . GLN A 1 86 ? -21 19.016 32.031 1 83.06 86 GLN A C 1
ATOM 647 O O . GLN A 1 86 ? -22.188 18.891 31.703 1 83.06 86 GLN A O 1
ATOM 652 N N . GLY A 1 87 ? -20.641 20.016 32.688 1 81.75 87 GLY A N 1
ATOM 653 C CA . GLY A 1 87 ? -21.625 20.984 33.125 1 81.75 87 GLY A CA 1
ATOM 654 C C . GLY A 1 87 ? -21.609 22.266 32.312 1 81.75 87 GLY A C 1
ATOM 655 O O . GLY A 1 87 ? -21.156 22.266 31.172 1 81.75 87 GLY A O 1
ATOM 656 N N . LYS A 1 88 ? -22.344 23.219 32.812 1 85.81 88 LYS A N 1
ATOM 657 C CA . LYS A 1 88 ? -22.406 24.531 32.156 1 85.81 88 LYS A CA 1
ATOM 658 C C . LYS A 1 88 ? -21.016 25.109 31.938 1 85.81 88 LYS A C 1
ATOM 660 O O . LYS A 1 88 ? -20.156 25.047 32.844 1 85.81 88 LYS A O 1
ATOM 665 N N . THR A 1 89 ? -20.734 25.469 30.688 1 91.5 89 THR A N 1
ATOM 66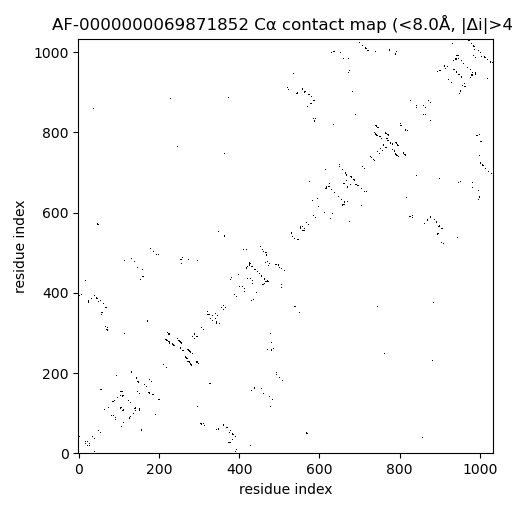6 C CA . THR A 1 89 ? -19.422 26 30.312 1 91.5 89 THR A CA 1
ATOM 667 C C . THR A 1 89 ? -19.547 27.078 29.25 1 91.5 89 THR A C 1
ATOM 669 O O . THR A 1 89 ? -20.656 27.391 28.797 1 91.5 89 THR A O 1
ATOM 672 N N . THR A 1 90 ? -18.516 27.766 29.094 1 91.62 90 THR A N 1
ATOM 673 C CA . THR A 1 90 ? -18.438 28.781 28.031 1 91.62 90 THR A CA 1
ATOM 674 C C . THR A 1 90 ? -17.469 28.359 26.953 1 91.62 90 THR A C 1
ATOM 676 O O . THR A 1 90 ? -16.672 27.438 27.141 1 91.62 90 THR A O 1
ATOM 679 N N . VAL A 1 91 ? -17.562 28.984 25.875 1 92.31 91 VAL A N 1
ATOM 680 C CA . VAL A 1 91 ? -16.688 28.656 24.75 1 92.31 91 VAL A CA 1
ATOM 681 C C . VAL A 1 91 ? -15.227 28.812 25.156 1 92.31 91 VAL A C 1
ATOM 683 O O . VAL A 1 91 ? -14.398 27.953 24.875 1 92.31 91 VAL A O 1
ATOM 686 N N . PHE A 1 92 ? -14.945 29.844 25.828 1 93 92 PHE A N 1
ATOM 687 C CA . PHE A 1 92 ? -13.578 30.141 26.234 1 93 92 PHE A CA 1
ATOM 688 C C . PHE A 1 92 ? -13.055 29.078 27.203 1 93 92 PHE A C 1
ATOM 690 O O . PHE A 1 92 ? -11.945 28.562 27.016 1 93 92 PHE A O 1
ATOM 697 N N . LYS A 1 93 ? -13.805 28.75 28.172 1 92.56 93 LYS A N 1
ATOM 698 C CA . LYS A 1 93 ? -13.391 27.766 29.172 1 92.56 93 LYS A CA 1
ATOM 699 C C . LYS A 1 93 ? -13.203 26.391 28.547 1 92.56 93 LYS A C 1
ATOM 701 O O . LYS A 1 93 ? -12.258 25.672 28.891 1 92.56 93 LYS A O 1
ATOM 706 N N . ALA A 1 94 ? -14.109 26.062 27.734 1 93.81 94 ALA A N 1
ATOM 707 C CA . ALA A 1 94 ? -14.016 24.781 27.047 1 93.81 94 ALA A CA 1
ATOM 708 C C . ALA A 1 94 ? -12.789 24.719 26.141 1 93.81 94 ALA A C 1
ATOM 710 O O . ALA A 1 94 ? -12.07 23.719 26.125 1 93.81 94 ALA A O 1
ATOM 711 N N . GLN A 1 95 ? -12.562 25.734 25.391 1 94.88 95 GLN A N 1
ATOM 712 C CA . GLN A 1 95 ? -11.422 25.781 24.5 1 94.88 95 GLN A CA 1
ATOM 713 C C . GLN A 1 95 ? -10.109 25.734 25.266 1 94.88 95 GLN A C 1
ATOM 715 O O . GLN A 1 95 ? -9.133 25.141 24.812 1 94.88 95 GLN A O 1
ATOM 720 N N . LEU A 1 96 ? -10.039 26.375 26.406 1 93.69 96 LEU A N 1
ATOM 721 C CA . LEU A 1 96 ? -8.844 26.406 27.25 1 93.69 96 LEU A CA 1
ATOM 722 C C . LEU A 1 96 ? -8.461 24.984 27.688 1 93.69 96 LEU A C 1
ATOM 724 O O . LEU A 1 96 ? -7.273 24.688 27.844 1 93.69 96 LEU A O 1
ATOM 728 N N . ARG A 1 97 ? -9.398 24.219 27.781 1 92.81 97 ARG A N 1
ATOM 729 C CA . ARG A 1 97 ? -9.148 22.859 28.219 1 92.81 97 ARG A CA 1
ATOM 730 C C . ARG A 1 97 ? -8.844 21.953 27.031 1 92.81 97 ARG A C 1
ATOM 732 O O . ARG A 1 97 ? -7.926 21.125 27.094 1 92.81 97 ARG A O 1
ATOM 739 N N . ILE A 1 98 ? -9.547 22.109 25.984 1 94 98 ILE A N 1
ATOM 740 C CA . ILE A 1 98 ? -9.516 21.172 24.859 1 94 98 ILE A CA 1
ATOM 741 C C . ILE A 1 98 ? -8.312 21.484 23.969 1 94 98 ILE A C 1
ATOM 743 O O . ILE A 1 98 ? -7.531 20.578 23.641 1 94 98 ILE A O 1
ATOM 747 N N . LEU A 1 99 ? -8.094 22.688 23.609 1 95.69 99 LEU A N 1
ATOM 748 C CA . LEU A 1 99 ? -7.188 23.047 22.531 1 95.69 99 LEU A CA 1
ATOM 749 C C . LEU A 1 99 ? -5.746 22.719 22.891 1 95.69 99 LEU A C 1
ATOM 751 O O . LEU A 1 99 ? -5.035 22.062 22.141 1 95.69 99 LEU A O 1
ATOM 755 N N . PRO A 1 100 ? -5.215 23.141 24.109 1 96.06 100 PRO A N 1
ATOM 756 C CA . PRO A 1 100 ? -3.834 22.781 24.438 1 96.06 100 PRO A CA 1
ATOM 757 C C . PRO A 1 100 ? -3.623 21.281 24.547 1 96.06 100 PRO A C 1
ATOM 759 O O . PRO A 1 100 ? -2.566 20.766 24.172 1 96.06 100 PRO A O 1
ATOM 762 N N . SER A 1 101 ? -4.562 20.578 25.047 1 95.25 101 SER A N 1
ATOM 763 C CA . SER A 1 101 ? -4.461 19.141 25.203 1 95.25 101 SER A CA 1
ATOM 764 C C . SER A 1 101 ? -4.402 18.438 23.844 1 95.25 101 SER A C 1
ATOM 766 O O . SER A 1 101 ? -3.6 17.516 23.656 1 95.25 101 SER A O 1
ATOM 768 N N . VAL A 1 102 ? -5.262 18.891 23 1 95.44 102 VAL A N 1
ATOM 769 C CA . VAL A 1 102 ? -5.297 18.297 21.672 1 95.44 102 VAL A CA 1
ATOM 770 C C . VAL A 1 102 ? -3.988 18.594 20.938 1 95.44 102 VAL A C 1
ATOM 772 O O . VAL A 1 102 ? -3.465 17.734 20.219 1 95.44 102 VAL A O 1
ATOM 775 N N . ALA A 1 103 ? -3.484 19.797 21.094 1 96.5 103 ALA A N 1
ATOM 776 C CA . ALA A 1 103 ? -2.199 20.141 20.5 1 96.5 103 ALA A CA 1
ATOM 777 C C . ALA A 1 103 ? -1.096 19.203 20.984 1 96.5 103 ALA A C 1
ATOM 779 O O . ALA A 1 103 ? -0.256 18.766 20.203 1 96.5 103 ALA A O 1
ATOM 780 N N . PHE A 1 104 ? -1.115 18.953 22.219 1 94.19 104 PHE A N 1
ATOM 781 C CA . PHE A 1 104 ? -0.119 18.062 22.812 1 94.19 104 PHE A CA 1
ATOM 782 C C . PHE A 1 104 ? -0.237 16.656 22.234 1 94.19 104 PHE A C 1
ATOM 784 O O . PHE A 1 104 ? 0.77 16.031 21.891 1 94.19 104 PHE A O 1
ATOM 791 N N . ILE A 1 105 ? -1.402 16.172 22.109 1 91.38 105 ILE A N 1
ATOM 792 C CA . ILE A 1 105 ? -1.657 14.836 21.578 1 91.38 105 ILE A CA 1
ATOM 793 C C . ILE A 1 105 ? -1.192 14.773 20.125 1 91.38 105 ILE A C 1
ATOM 795 O O . ILE A 1 105 ? -0.514 13.82 19.719 1 91.38 105 ILE A O 1
ATOM 799 N N . SER A 1 106 ? -1.479 15.781 19.391 1 93.5 106 SER A N 1
ATOM 800 C CA . SER A 1 106 ? -1.191 15.797 17.953 1 93.5 106 SER A CA 1
ATOM 801 C C . SER A 1 106 ? 0.298 16 17.703 1 93.5 106 SER A C 1
ATOM 803 O O . SER A 1 106 ? 0.771 15.797 16.578 1 93.5 106 SER A O 1
ATOM 805 N N . ALA A 1 107 ? 1.02 16.406 18.719 1 93.5 107 ALA A N 1
ATOM 806 C CA . ALA A 1 107 ? 2.473 16.484 18.594 1 93.5 107 ALA A CA 1
ATOM 807 C C . ALA A 1 107 ? 3.086 15.102 18.422 1 93.5 107 ALA A C 1
ATOM 809 O O . ALA A 1 107 ? 4.188 14.969 17.875 1 93.5 107 ALA A O 1
ATOM 810 N N . PHE A 1 108 ? 2.295 14.102 18.781 1 87.38 108 PHE A N 1
ATOM 811 C CA . PHE A 1 108 ? 2.877 12.766 18.766 1 87.38 108 PHE A CA 1
ATOM 812 C C . PHE A 1 108 ? 2.033 11.812 17.922 1 87.38 108 PHE A C 1
ATOM 814 O O . PHE A 1 108 ? 2.408 10.656 17.719 1 87.38 108 PHE A O 1
ATOM 821 N N . LEU A 1 109 ? 0.94 12.289 17.516 1 84.69 109 LEU A N 1
ATOM 822 C CA . LEU A 1 109 ? 0.051 11.523 16.656 1 84.69 109 LEU A CA 1
ATOM 823 C C . LEU A 1 109 ? -0.285 12.312 15.391 1 84.69 109 LEU A C 1
ATOM 825 O O . LEU A 1 109 ? -0.279 13.547 15.398 1 84.69 109 LEU A O 1
ATOM 829 N N . ASN A 1 110 ? -0.584 11.531 14.406 1 82.19 110 ASN A N 1
ATOM 830 C CA . ASN A 1 110 ? -0.992 12.195 13.172 1 82.19 110 ASN A CA 1
ATOM 831 C C . ASN A 1 110 ? -2.262 13.023 13.375 1 82.19 110 ASN A C 1
ATOM 833 O O . ASN A 1 110 ? -3.141 12.633 14.148 1 82.19 110 ASN A O 1
ATOM 837 N N . ASN A 1 111 ? -2.408 14.031 12.562 1 88.31 111 ASN A N 1
ATOM 838 C CA . ASN A 1 111 ? -3.496 14.992 12.727 1 88.31 111 ASN A CA 1
ATOM 839 C C . ASN A 1 111 ? -4.848 14.375 12.375 1 88.31 111 ASN A C 1
ATOM 841 O O . ASN A 1 111 ? -5.82 14.547 13.109 1 88.31 111 ASN A O 1
ATOM 845 N N . THR A 1 112 ? -4.906 13.617 11.398 1 82.12 112 THR A N 1
ATOM 846 C CA . THR A 1 112 ? -6.168 13.172 10.82 1 82.12 112 THR A CA 1
ATOM 847 C C . THR A 1 112 ? -6.887 12.211 11.758 1 82.12 112 THR A C 1
ATOM 849 O O . THR A 1 112 ? -8.07 12.391 12.055 1 82.12 112 THR A O 1
ATOM 852 N N . PRO A 1 113 ? -6.188 11.242 12.258 1 79.5 113 PRO A N 1
ATOM 853 C CA . PRO A 1 113 ? -6.883 10.352 13.188 1 79.5 113 PRO A CA 1
ATOM 854 C C . PRO A 1 113 ? -7.438 11.078 14.406 1 79.5 113 PRO A C 1
ATOM 856 O O . PRO A 1 113 ? -8.523 10.75 14.883 1 79.5 113 PRO A O 1
ATOM 859 N N . VAL A 1 114 ? -6.77 12.008 14.883 1 87.19 114 VAL A N 1
ATOM 860 C CA . VAL A 1 114 ? -7.203 12.766 16.047 1 87.19 114 VAL A CA 1
ATOM 861 C C . VAL A 1 114 ? -8.492 13.516 15.734 1 87.19 114 VAL A C 1
ATOM 863 O O . VAL A 1 114 ? -9.469 13.445 16.484 1 87.19 114 VAL A O 1
ATOM 866 N N . VAL A 1 115 ? -8.531 14.141 14.609 1 89.31 115 VAL A N 1
ATOM 867 C CA . VAL A 1 115 ? -9.688 14.953 14.234 1 89.31 115 VAL A CA 1
ATOM 868 C C . VAL A 1 115 ? -10.875 14.047 13.914 1 89.31 115 VAL A C 1
ATOM 870 O O . VAL A 1 115 ? -12.016 14.367 14.25 1 89.31 115 VAL A O 1
ATOM 873 N N . VAL A 1 116 ? -10.625 12.953 13.32 1 81.19 116 VAL A N 1
ATOM 874 C CA . VAL A 1 116 ? -11.68 12.023 12.93 1 81.19 116 VAL A CA 1
ATOM 875 C C . VAL A 1 116 ? -12.414 11.516 14.164 1 81.19 116 VAL A C 1
ATOM 877 O O . VAL A 1 116 ? -13.633 11.336 14.141 1 81.19 116 VAL A O 1
ATOM 880 N N . ILE A 1 117 ? -11.719 11.391 15.211 1 80.25 117 ILE A N 1
ATOM 881 C CA . ILE A 1 117 ? -12.312 10.844 16.422 1 80.25 117 ILE A CA 1
ATOM 882 C C . ILE A 1 117 ? -12.914 11.969 17.266 1 80.25 117 ILE A C 1
ATOM 884 O O . ILE A 1 117 ? -14.039 11.852 17.766 1 80.25 117 ILE A O 1
ATOM 888 N N . PHE A 1 118 ? -12.258 13.031 17.344 1 89.25 118 PHE A N 1
ATOM 889 C CA . PHE A 1 118 ? -12.633 14.086 18.281 1 89.25 118 PHE A CA 1
ATOM 890 C C . PHE A 1 118 ? -13.766 14.93 17.703 1 89.25 118 PHE A C 1
ATOM 892 O O . PHE A 1 118 ? -14.641 15.398 18.453 1 89.25 118 PHE A O 1
ATOM 899 N N . ALA A 1 119 ? -13.812 15.117 16.438 1 89.25 119 ALA A N 1
ATOM 900 C CA . ALA A 1 119 ? -14.727 16.078 15.82 1 89.25 119 ALA A CA 1
ATOM 901 C C . ALA A 1 119 ? -16.188 15.695 16.094 1 89.25 119 ALA A C 1
ATOM 903 O O . ALA A 1 119 ? -16.953 16.516 16.594 1 89.25 119 ALA A O 1
ATOM 904 N N . PRO A 1 120 ? -16.547 14.445 15.812 1 82.38 120 PRO A N 1
ATOM 905 C CA . PRO A 1 120 ? -17.938 14.07 16.094 1 82.38 120 PRO A CA 1
ATOM 906 C C . PRO A 1 120 ? -18.266 14.117 17.594 1 82.38 120 PRO A C 1
ATOM 908 O O . PRO A 1 120 ? -19.375 14.5 17.969 1 82.38 120 PRO A O 1
ATOM 911 N N . ILE A 1 121 ? -17.391 13.758 18.406 1 83.69 121 ILE A N 1
ATOM 912 C CA . ILE A 1 121 ? -17.594 13.758 19.844 1 83.69 121 ILE A CA 1
ATOM 913 C C . ILE A 1 121 ? -17.781 15.188 20.344 1 83.69 121 ILE A C 1
ATOM 915 O O . ILE A 1 121 ? -18.672 15.461 21.156 1 83.69 121 ILE A O 1
ATOM 919 N N . ILE A 1 122 ? -17 16.031 19.844 1 90.75 122 ILE A N 1
ATOM 920 C CA . ILE A 1 122 ? -17.078 17.438 20.234 1 90.75 122 ILE A CA 1
ATOM 921 C C . ILE A 1 122 ? -18.406 18.031 19.75 1 90.75 122 ILE A C 1
ATOM 923 O O . ILE A 1 122 ? -19.031 18.812 20.469 1 90.75 122 ILE A O 1
ATOM 927 N N . LYS A 1 123 ? -18.797 17.703 18.578 1 87.88 123 LYS A N 1
ATOM 928 C CA . LYS A 1 123 ? -20.062 18.203 18.047 1 87.88 123 LYS A CA 1
ATOM 929 C C . LYS A 1 123 ? -21.234 17.766 18.938 1 87.88 123 LYS A C 1
ATOM 931 O O . LYS A 1 123 ? -22.078 18.594 19.281 1 87.88 123 LYS A O 1
ATOM 936 N N . HIS A 1 124 ? -21.266 16.531 19.297 1 83.31 124 HIS A N 1
ATOM 937 C CA . HIS A 1 124 ? -22.328 16.016 20.156 1 83.31 124 HIS A CA 1
ATOM 938 C C . HIS A 1 124 ? -22.266 16.656 21.547 1 83.31 124 HIS A C 1
ATOM 940 O O . HIS A 1 124 ? -23.297 16.969 22.125 1 83.31 124 HIS A O 1
ATOM 946 N N . TRP A 1 125 ? -21.125 16.703 22.031 1 88.5 125 TRP A N 1
ATOM 947 C CA . TRP A 1 125 ? -20.922 17.328 23.328 1 88.5 125 TRP A CA 1
ATOM 948 C C . TRP A 1 125 ? -21.406 18.781 23.312 1 88.5 125 TRP A C 1
ATOM 950 O O . TRP A 1 125 ? -22.078 19.219 24.25 1 88.5 125 TRP A O 1
ATOM 960 N N . ALA A 1 126 ? -21 19.531 22.328 1 90.62 126 ALA A N 1
ATOM 961 C CA . ALA A 1 126 ? -21.391 20.938 22.219 1 90.62 126 ALA A CA 1
ATOM 962 C C . ALA A 1 126 ? -22.906 21.094 22.25 1 90.62 126 ALA A C 1
ATOM 964 O O . ALA A 1 126 ? -23.438 22.016 22.875 1 90.62 126 ALA A O 1
ATOM 965 N N . LYS A 1 127 ? -23.547 20.188 21.625 1 84.38 127 LYS A N 1
ATOM 966 C CA . LYS A 1 127 ? -25.016 20.188 21.641 1 84.38 127 LYS A CA 1
ATOM 967 C C . LYS A 1 127 ? -25.547 19.953 23.047 1 84.38 127 LYS A C 1
ATOM 969 O O . LYS A 1 127 ? -26.516 20.594 23.469 1 84.38 127 LYS A O 1
ATOM 974 N N . SER A 1 128 ? -24.938 19.109 23.688 1 86.25 128 SER A N 1
ATOM 975 C CA . SER A 1 128 ? -25.391 18.734 25.016 1 86.25 128 SER A CA 1
ATOM 976 C C . SER A 1 128 ? -25.219 19.891 26 1 86.25 128 SER A C 1
ATOM 978 O O . SER A 1 128 ? -26 20.016 26.953 1 86.25 128 SER A O 1
ATOM 980 N N . VAL A 1 129 ? -24.297 20.688 25.812 1 90.81 129 VAL A N 1
ATOM 981 C CA . VAL A 1 129 ? -24.047 21.781 26.734 1 90.81 129 VAL A CA 1
ATOM 982 C C . VAL A 1 129 ? -24.578 23.094 26.141 1 90.81 129 VAL A C 1
ATOM 984 O O . VAL A 1 129 ? -24.312 24.172 26.672 1 90.81 129 VAL A O 1
ATOM 987 N N . LYS A 1 130 ? -25.203 23.031 24.984 1 89.12 130 LYS A N 1
ATOM 988 C CA . LYS A 1 130 ? -25.906 24.125 24.328 1 89.12 130 LYS A CA 1
ATOM 989 C C . LYS A 1 130 ? -24.922 25.188 23.859 1 89.12 130 LYS A C 1
ATOM 991 O O . LYS A 1 130 ? -25.125 26.391 24.094 1 89.12 130 LYS A O 1
ATOM 996 N N . LEU A 1 131 ? -23.875 24.859 23.406 1 91.44 131 LEU A N 1
ATOM 997 C CA . LEU A 1 131 ? -22.906 25.734 22.75 1 91.44 131 LEU A CA 1
ATOM 998 C C . LEU A 1 131 ? -22.812 25.422 21.26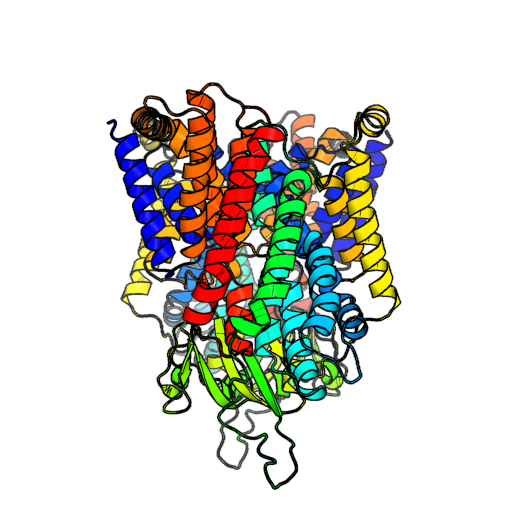6 1 91.44 131 LEU A C 1
ATOM 1000 O O . LEU A 1 131 ? -23.094 24.297 20.844 1 91.44 131 LEU A O 1
ATOM 1004 N N . PRO A 1 132 ? -22.516 26.406 20.484 1 91.94 132 PRO A N 1
ATOM 1005 C CA . PRO A 1 132 ? -22.359 26.141 19.047 1 91.94 132 PRO A CA 1
ATOM 1006 C C . PRO A 1 132 ? -21.109 25.312 18.734 1 91.94 132 PRO A C 1
ATOM 1008 O O . PRO A 1 132 ? -20 25.75 19.031 1 91.94 132 PRO A O 1
ATOM 1011 N N . ALA A 1 133 ? -21.25 24.219 18.031 1 91.25 133 ALA A N 1
ATOM 1012 C CA . ALA A 1 133 ? -20.156 23.328 17.656 1 91.25 133 ALA A CA 1
ATOM 1013 C C . ALA A 1 133 ? -19.172 24.047 16.734 1 91.25 133 ALA A C 1
ATOM 1015 O O . ALA A 1 133 ? -17.984 23.719 16.703 1 91.25 133 ALA A O 1
ATOM 1016 N N . THR A 1 134 ? -19.625 25.062 16.016 1 93.38 134 THR A N 1
ATOM 1017 C CA . THR A 1 134 ? -18.828 25.797 15.023 1 93.38 134 THR A CA 1
ATOM 1018 C C . THR A 1 134 ? -17.703 26.547 15.703 1 93.38 134 THR A C 1
ATOM 1020 O O . THR A 1 134 ? -16.719 26.938 15.047 1 93.38 134 THR A O 1
ATOM 1023 N N . LYS A 1 135 ? -17.812 26.703 16.906 1 94.94 135 LYS A N 1
ATOM 1024 C CA . LYS A 1 135 ? -16.766 27.438 17.641 1 94.94 135 LYS A CA 1
ATOM 1025 C C . LYS A 1 135 ? -15.633 26.516 18.047 1 94.94 135 LYS A C 1
ATOM 1027 O O . LYS A 1 135 ? -14.57 26.969 18.469 1 94.94 135 LYS A O 1
ATOM 1032 N N . PHE A 1 136 ? -15.773 25.219 17.797 1 94.69 136 PHE A N 1
ATOM 1033 C CA . PHE A 1 136 ? -14.805 24.266 18.328 1 94.69 136 PHE A CA 1
ATOM 1034 C C . PHE A 1 136 ? -14.164 23.453 17.203 1 94.69 136 PHE A C 1
ATOM 1036 O O . PHE A 1 136 ? -13.047 22.969 17.344 1 94.69 136 PHE A O 1
ATOM 1043 N N . LEU A 1 137 ? -14.773 23.297 16.094 1 94.31 137 LEU A N 1
ATOM 1044 C CA . LEU A 1 137 ? -14.359 22.328 15.086 1 94.31 137 LEU A CA 1
ATOM 1045 C C . LEU A 1 137 ? -13.172 22.844 14.289 1 94.31 137 LEU A C 1
ATOM 1047 O O . LEU A 1 137 ? -12.164 22.156 14.148 1 94.31 137 LEU A O 1
ATOM 1051 N N . ILE A 1 138 ? -13.273 24.078 13.781 1 96 138 ILE A N 1
ATOM 1052 C CA . ILE A 1 138 ? -12.125 24.641 13.078 1 96 138 ILE A CA 1
ATOM 1053 C C . ILE A 1 138 ? -10.945 24.75 14.039 1 96 138 ILE A C 1
ATOM 1055 O O . ILE A 1 138 ? -9.828 24.344 13.711 1 96 138 ILE A O 1
ATOM 1059 N N . PRO A 1 139 ? -11.148 25.219 15.25 1 97 139 PRO A N 1
ATOM 1060 C CA . PRO A 1 139 ? -10.047 25.266 16.203 1 97 139 PRO A CA 1
ATOM 1061 C C . PRO A 1 139 ? -9.445 23.875 16.469 1 97 139 PRO A C 1
ATOM 1063 O O . PRO A 1 139 ? -8.234 23.766 16.672 1 97 139 PRO A O 1
ATOM 1066 N N . LEU A 1 140 ? -10.273 22.906 16.453 1 95.81 140 LEU A N 1
ATOM 1067 C CA . LEU A 1 140 ? -9.789 21.547 16.625 1 95.81 140 LEU A CA 1
ATOM 1068 C C . LEU A 1 140 ? -8.805 21.188 15.508 1 95.81 140 LEU A C 1
ATOM 1070 O O . LEU A 1 140 ? -7.711 20.688 15.773 1 95.81 140 LEU A O 1
ATOM 1074 N N . SER A 1 141 ? -9.195 21.391 14.297 1 96.06 141 SER A N 1
ATOM 1075 C CA . SER A 1 141 ? -8.32 21.109 13.164 1 96.06 141 SER A CA 1
ATOM 1076 C C . SER A 1 141 ? -7.027 21.906 13.258 1 96.06 141 SER A C 1
ATOM 1078 O O . SER A 1 141 ? -5.938 21.359 13.086 1 96.06 141 SER A O 1
ATOM 1080 N N . TYR A 1 142 ? -7.176 23.203 13.57 1 98 142 TYR A N 1
ATOM 1081 C CA . TYR A 1 142 ? -6.027 24.094 13.586 1 98 142 TYR A CA 1
ATOM 1082 C C . TYR A 1 142 ? -5.051 23.719 14.695 1 98 142 TYR A C 1
ATOM 1084 O O . TYR A 1 142 ? -3.836 23.734 14.492 1 98 142 TYR A O 1
ATOM 1092 N N . VAL A 1 143 ? -5.531 23.359 15.781 1 97.38 143 VAL A N 1
ATOM 1093 C CA . VAL A 1 143 ? -4.656 23.078 16.922 1 97.38 143 VAL A CA 1
ATOM 1094 C C . VAL A 1 143 ? -3.928 21.75 16.688 1 97.38 143 VAL A C 1
ATOM 1096 O O . VAL A 1 143 ? -2.787 21.578 17.125 1 97.38 143 VAL A O 1
ATOM 1099 N N . THR A 1 144 ? -4.574 20.797 16.031 1 96.31 144 THR A N 1
ATOM 1100 C CA . THR A 1 144 ? -3.875 19.562 15.672 1 96.31 144 THR A CA 1
ATOM 1101 C C . THR A 1 144 ? -2.701 19.859 14.742 1 96.31 144 THR A C 1
ATOM 1103 O O . THR A 1 144 ? -1.637 19.25 14.867 1 96.31 144 THR A O 1
ATOM 1106 N N . ILE A 1 145 ? -2.885 20.766 13.82 1 97 145 ILE A N 1
ATOM 1107 C CA . ILE A 1 145 ? -1.819 21.172 12.906 1 97 145 ILE A CA 1
ATOM 1108 C C . ILE A 1 145 ? -0.702 21.859 13.695 1 97 145 ILE A C 1
ATOM 1110 O O . ILE A 1 145 ? 0.477 21.547 13.508 1 97 145 ILE A O 1
ATOM 1114 N N . LEU A 1 146 ? -1.113 22.734 14.57 1 97.88 146 LEU A N 1
ATOM 1115 C CA . LEU A 1 146 ? -0.162 23.484 15.391 1 97.88 146 LEU A CA 1
ATOM 1116 C C . LEU A 1 146 ? 0.643 22.547 16.281 1 97.88 146 LEU A C 1
ATOM 1118 O O . LEU A 1 146 ? 1.844 22.734 16.469 1 97.88 146 LEU A O 1
ATOM 1122 N N . GLY A 1 147 ? 0.03 21.578 16.828 1 96.75 147 GLY A N 1
ATOM 1123 C CA . GLY A 1 147 ? 0.736 20.578 17.609 1 96.75 147 GLY A CA 1
ATOM 1124 C C . GLY A 1 147 ? 1.659 19.719 16.766 1 96.75 147 GLY A C 1
ATOM 1125 O O . GLY A 1 147 ? 2.764 19.375 17.203 1 96.75 147 GLY A O 1
ATOM 1126 N N . GLY A 1 148 ? 1.228 19.375 15.617 1 94.88 148 GLY A N 1
ATOM 1127 C CA . GLY A 1 148 ? 1.962 18.5 14.719 1 94.88 148 GLY A CA 1
ATOM 1128 C C . GLY A 1 148 ? 3.307 19.062 14.297 1 94.88 148 GLY A C 1
ATOM 1129 O O . GLY A 1 148 ? 4.246 18.312 14.039 1 94.88 148 GLY A O 1
ATOM 1130 N N . ILE A 1 149 ? 3.449 20.375 14.234 1 96.44 149 ILE A N 1
ATOM 1131 C CA . ILE A 1 149 ? 4.68 20.969 13.719 1 96.44 149 ILE A CA 1
ATOM 1132 C C . ILE A 1 149 ? 5.719 21.031 14.836 1 96.44 149 ILE A C 1
ATOM 1134 O O . ILE A 1 149 ? 6.863 21.438 14.602 1 96.44 149 ILE A O 1
ATOM 1138 N N . CYS A 1 150 ? 5.414 20.547 16.031 1 96.56 150 CYS A N 1
ATOM 1139 C CA . CYS A 1 150 ? 6.277 20.734 17.203 1 96.56 150 CYS A CA 1
ATOM 1140 C C . CYS A 1 150 ? 7.273 19.594 17.328 1 96.56 150 CYS A C 1
ATOM 1142 O O . CYS A 1 150 ? 8.289 19.719 18.016 1 96.56 150 CYS A O 1
ATOM 1144 N N . THR A 1 151 ? 6.965 18.484 16.734 1 93.12 151 THR A N 1
ATOM 1145 C CA . THR A 1 151 ? 7.867 17.344 16.797 1 93.12 151 THR A CA 1
ATOM 1146 C C . THR A 1 151 ? 8.086 16.75 15.398 1 93.12 151 THR A C 1
ATOM 1148 O O . THR A 1 151 ? 7.359 17.078 14.461 1 93.12 151 THR A O 1
ATOM 1151 N N . LEU A 1 152 ? 9.047 15.938 15.336 1 88.88 152 LEU A N 1
ATOM 1152 C CA . LEU A 1 152 ? 9.383 15.32 14.062 1 88.88 152 LEU A CA 1
ATOM 1153 C C . LEU A 1 152 ? 8.266 14.391 13.594 1 88.88 152 LEU A C 1
ATOM 1155 O O . LEU A 1 152 ? 7.965 14.328 12.398 1 88.88 152 LEU A O 1
ATOM 1159 N N . ILE A 1 153 ? 7.574 13.758 14.516 1 85.31 153 ILE A N 1
ATOM 1160 C CA . ILE A 1 153 ? 6.652 12.688 14.148 1 85.31 153 ILE A CA 1
ATOM 1161 C C . ILE A 1 153 ? 5.223 13.227 14.117 1 85.31 153 ILE A C 1
ATOM 1163 O O . ILE A 1 153 ? 4.289 12.5 13.773 1 85.31 153 ILE A O 1
ATOM 1167 N N . GLY A 1 154 ? 5.047 14.438 14.461 1 88.5 154 GLY A N 1
ATOM 1168 C CA . GLY A 1 154 ? 3.707 14.977 14.641 1 88.5 154 GLY A CA 1
ATOM 1169 C C . GLY A 1 154 ? 2.932 15.094 13.336 1 88.5 154 GLY A C 1
ATOM 1170 O O . GLY A 1 154 ? 1.699 15.078 13.344 1 88.5 154 GLY A O 1
ATOM 1171 N N . THR A 1 155 ? 3.635 15.273 12.305 1 89.12 155 THR A N 1
ATOM 1172 C CA . THR A 1 155 ? 2.994 15.344 11 1 89.12 155 THR A CA 1
ATOM 1173 C C . THR A 1 155 ? 3.848 14.648 9.938 1 89.12 155 THR A C 1
ATOM 1175 O O . THR A 1 155 ? 5.074 14.602 10.055 1 89.12 155 THR A O 1
ATOM 1178 N N . SER A 1 156 ? 3.207 14.141 9.008 1 83.56 156 SER A N 1
ATOM 1179 C CA . SER A 1 156 ? 3.912 13.453 7.93 1 83.56 156 SER A CA 1
ATOM 1180 C C . SER A 1 156 ? 4.793 14.422 7.141 1 83.56 156 SER A C 1
ATOM 1182 O O . SER A 1 156 ? 5.84 14.031 6.621 1 83.56 156 SER A O 1
ATOM 1184 N N . THR A 1 157 ? 4.461 15.641 7.094 1 90.06 157 THR A N 1
ATOM 1185 C CA . THR A 1 157 ? 5.227 16.656 6.375 1 90.06 157 THR A CA 1
ATOM 1186 C C . THR A 1 157 ? 6.645 16.75 6.926 1 90.06 157 THR A C 1
ATOM 1188 O O . THR A 1 157 ? 7.613 16.797 6.164 1 90.06 157 THR A O 1
ATOM 1191 N N . ASN A 1 158 ? 6.785 16.781 8.219 1 92.31 158 ASN A N 1
ATOM 1192 C CA . ASN A 1 158 ? 8.094 16.828 8.859 1 92.31 158 ASN A CA 1
ATOM 1193 C C . ASN A 1 158 ? 8.945 15.625 8.484 1 92.31 158 ASN A C 1
ATOM 1195 O O . ASN A 1 158 ? 10.148 15.75 8.25 1 92.31 158 ASN A O 1
ATOM 1199 N N . LEU A 1 159 ? 8.352 14.578 8.469 1 82.19 159 LEU A N 1
ATOM 1200 C CA . LEU A 1 159 ? 9.062 13.336 8.172 1 82.19 159 LEU A CA 1
ATOM 1201 C C . LEU A 1 159 ? 9.516 13.305 6.719 1 82.19 159 LEU A C 1
ATOM 1203 O O . LEU A 1 159 ? 10.594 12.773 6.414 1 82.19 159 LEU A O 1
ATOM 1207 N N . VAL A 1 160 ? 8.664 13.812 5.887 1 82 160 VAL A N 1
ATOM 1208 C CA . VAL A 1 160 ? 9.023 13.898 4.473 1 82 160 VAL A CA 1
ATOM 1209 C C . VAL A 1 160 ? 10.266 14.766 4.312 1 82 160 VAL A C 1
ATOM 1211 O O . VAL A 1 160 ? 11.227 14.375 3.646 1 82 160 VAL A O 1
ATOM 1214 N N . VAL A 1 161 ? 10.242 15.891 4.898 1 90.5 161 VAL A N 1
ATOM 1215 C CA . VAL A 1 161 ? 11.375 16.812 4.801 1 90.5 161 VAL A CA 1
ATOM 1216 C C . VAL A 1 161 ? 12.609 16.172 5.434 1 90.5 161 VAL A C 1
ATOM 1218 O O . VAL A 1 161 ? 13.711 16.25 4.875 1 90.5 161 VAL A O 1
ATOM 1221 N N . HIS A 1 162 ? 12.391 15.555 6.594 1 88.56 162 HIS A N 1
ATOM 1222 C CA . HIS A 1 162 ? 13.484 14.859 7.266 1 88.56 162 HIS A CA 1
ATOM 1223 C C . HIS A 1 162 ? 14.102 13.797 6.359 1 88.56 162 HIS A C 1
ATOM 1225 O O . HIS A 1 162 ? 15.328 13.688 6.27 1 88.56 162 HIS A O 1
ATOM 1231 N N . GLY A 1 163 ? 13.32 12.992 5.785 1 81.5 163 GLY A N 1
ATOM 1232 C CA . GLY A 1 163 ? 13.812 11.992 4.859 1 81.5 163 GLY A CA 1
ATOM 1233 C C . GLY A 1 163 ? 14.609 12.57 3.713 1 81.5 163 GLY A C 1
ATOM 1234 O O . GLY A 1 163 ? 15.641 12.016 3.318 1 81.5 163 GLY A O 1
ATOM 1235 N N . MET A 1 164 ? 14.172 13.641 3.211 1 82.25 164 MET A N 1
ATOM 1236 C CA . MET A 1 164 ? 14.859 14.297 2.102 1 82.25 164 MET A CA 1
ATOM 1237 C C . MET A 1 164 ? 16.203 14.875 2.553 1 82.25 164 MET A C 1
ATOM 1239 O O . MET A 1 164 ? 17.172 14.867 1.795 1 82.25 164 MET A O 1
ATOM 1243 N N . ILE A 1 165 ? 16.25 15.383 3.75 1 89.19 165 ILE A N 1
ATOM 1244 C CA . ILE A 1 165 ? 17.5 15.891 4.316 1 89.19 165 ILE A CA 1
ATOM 1245 C C . ILE A 1 165 ? 18.531 14.766 4.379 1 89.19 165 ILE A C 1
ATOM 1247 O O . ILE A 1 165 ? 19.688 14.945 3.959 1 89.19 165 ILE A O 1
ATOM 1251 N N . LEU A 1 166 ? 18.125 13.664 4.891 1 81.12 166 LEU A N 1
ATOM 1252 C CA . LEU A 1 166 ? 19.016 12.516 5.016 1 81.12 166 LEU A CA 1
ATOM 1253 C C . LEU A 1 166 ? 19.5 12.055 3.648 1 81.12 166 LEU A C 1
ATOM 1255 O O . LEU A 1 166 ? 20.672 11.719 3.49 1 81.12 166 LEU A O 1
ATOM 1259 N N . GLU A 1 167 ? 18.609 12.023 2.793 1 76.5 167 GLU A N 1
ATOM 1260 C CA . GLU A 1 167 ? 18.969 11.586 1.446 1 76.5 167 GLU A CA 1
ATOM 1261 C C . GLU A 1 167 ? 19.953 12.547 0.802 1 76.5 167 GLU A C 1
ATOM 1263 O O . GLU A 1 167 ? 20.797 12.133 -0.001 1 76.5 167 GLU A O 1
ATOM 1268 N N . ALA A 1 168 ? 19.828 13.789 1.128 1 80 168 ALA A N 1
ATOM 1269 C CA . ALA A 1 168 ? 20.719 14.805 0.589 1 80 168 ALA A CA 1
ATOM 1270 C C . ALA A 1 168 ? 22.078 14.766 1.278 1 80 168 ALA A C 1
ATOM 1272 O O . ALA A 1 168 ? 23 15.5 0.904 1 80 168 ALA A O 1
ATOM 1273 N N . GLY A 1 169 ? 22.203 13.898 2.289 1 79.44 169 GLY A N 1
ATOM 1274 C CA . GLY A 1 169 ? 23.5 13.688 2.914 1 79.44 169 GLY A CA 1
ATOM 1275 C C . GLY A 1 169 ? 23.703 14.5 4.18 1 79.44 169 GLY A C 1
ATOM 1276 O O . GLY A 1 169 ? 24.797 14.562 4.719 1 79.44 169 GLY A O 1
ATOM 1277 N N . TYR A 1 170 ? 22.672 15.164 4.586 1 87.31 170 TYR A N 1
ATOM 1278 C CA . TYR A 1 170 ? 22.75 15.961 5.801 1 87.31 170 TYR A CA 1
ATOM 1279 C C . TYR A 1 170 ? 22.25 15.172 7.008 1 87.31 170 TYR A C 1
ATOM 1281 O O . TYR A 1 170 ? 21.703 14.086 6.863 1 87.31 170 TYR A O 1
ATOM 1289 N N . GLU A 1 171 ? 22.609 15.852 8.133 1 84.12 171 GLU A N 1
ATOM 1290 C CA . GLU A 1 171 ? 22.109 15.242 9.359 1 84.12 171 GLU A CA 1
ATOM 1291 C C . GLU A 1 171 ? 20.625 15.594 9.578 1 84.12 171 GLU A C 1
ATOM 1293 O O . GLU A 1 171 ? 20.219 16.734 9.375 1 84.12 171 GLU A O 1
ATOM 1298 N N . GLY A 1 172 ? 19.812 14.797 9.688 1 85.88 172 GLY A N 1
ATOM 1299 C CA . GLY A 1 172 ? 18.375 14.977 9.867 1 85.88 172 GLY A CA 1
ATOM 1300 C C . GLY A 1 172 ? 18.016 15.688 11.156 1 85.88 172 GLY A C 1
ATOM 1301 O O . GLY A 1 172 ? 18.891 16.188 11.859 1 85.88 172 GLY A O 1
ATOM 1302 N N . PHE A 1 173 ? 16.719 15.883 11.336 1 90 173 PHE A N 1
ATOM 1303 C CA . PHE A 1 173 ? 16.188 16.516 12.539 1 90 173 PHE A CA 1
ATOM 1304 C C . PHE A 1 173 ? 16.141 15.523 13.695 1 90 173 PHE A C 1
ATOM 1306 O O . PHE A 1 173 ? 15.836 14.344 13.492 1 90 173 PHE A O 1
ATOM 1313 N N . THR A 1 174 ? 16.422 16.078 14.828 1 86.69 174 THR A N 1
ATOM 1314 C CA . THR A 1 174 ? 16.125 15.297 16.016 1 86.69 174 THR A CA 1
ATOM 1315 C C . THR A 1 174 ? 14.633 15.367 16.359 1 86.69 174 THR A C 1
ATOM 1317 O O . THR A 1 174 ? 13.898 16.172 15.781 1 86.69 174 THR A O 1
ATOM 1320 N N . MET A 1 175 ? 14.18 14.625 17.297 1 85.31 175 MET A N 1
ATOM 1321 C CA . MET A 1 175 ? 12.773 14.461 17.641 1 85.31 175 MET A CA 1
ATOM 1322 C C . MET A 1 175 ? 12.133 15.812 17.969 1 85.31 175 MET A C 1
ATOM 1324 O O . MET A 1 175 ? 11.016 16.094 17.516 1 85.31 175 MET A O 1
ATOM 1328 N N . PHE A 1 176 ? 12.844 16.703 18.734 1 92.06 176 PHE A N 1
ATOM 1329 C CA . PHE A 1 176 ? 12.234 17.938 19.234 1 92.06 176 PHE A CA 1
ATOM 1330 C C . PHE A 1 176 ? 12.883 19.156 18.594 1 92.06 176 PHE A C 1
ATOM 1332 O O . PHE A 1 176 ? 12.672 20.281 19.047 1 92.06 176 PHE A O 1
ATOM 1339 N N . GLU A 1 177 ? 13.656 18.906 17.562 1 93.69 177 GLU A N 1
ATOM 1340 C CA . GLU A 1 177 ? 14.359 20 16.891 1 93.69 177 GLU A CA 1
ATOM 1341 C C . GLU A 1 177 ? 13.375 21.031 16.344 1 93.69 177 GLU A C 1
ATOM 1343 O O . GLU A 1 177 ? 13.562 22.234 16.531 1 93.69 177 GLU A O 1
ATOM 1348 N N . LEU A 1 178 ? 12.32 20.594 15.781 1 96.56 178 LEU A N 1
ATOM 1349 C CA . LEU A 1 178 ? 11.328 21.469 15.172 1 96.56 178 LEU A CA 1
ATOM 1350 C C . LEU A 1 178 ? 10.523 22.219 16.234 1 96.56 178 LEU A C 1
ATOM 1352 O O . LEU A 1 178 ? 9.961 23.281 15.977 1 96.56 178 LEU A O 1
ATOM 1356 N N . GLY A 1 179 ? 10.539 21.641 17.422 1 96.94 179 GLY A N 1
ATOM 1357 C CA . GLY A 1 179 ? 9.828 22.266 18.531 1 96.94 179 GLY A CA 1
ATOM 1358 C C . GLY A 1 179 ? 10.414 23.594 18.953 1 96.94 179 GLY A C 1
ATOM 1359 O O . GLY A 1 179 ? 9.719 24.438 19.531 1 96.94 179 GLY A O 1
ATOM 1360 N N . LYS A 1 180 ? 11.641 23.812 18.594 1 97.38 180 LYS A N 1
ATOM 1361 C CA . LYS A 1 180 ? 12.297 25.062 18.953 1 97.38 180 LYS A CA 1
ATOM 1362 C C . LYS A 1 180 ? 11.578 26.25 18.344 1 97.38 180 LYS A C 1
ATOM 1364 O O . LYS A 1 180 ? 11.594 27.359 18.891 1 97.38 180 LYS A O 1
ATOM 1369 N N . VAL A 1 181 ? 10.969 26.016 17.25 1 97.88 181 VAL A N 1
ATOM 1370 C CA . VAL A 1 181 ? 10.18 27.078 16.609 1 97.88 181 VAL A CA 1
ATOM 1371 C C . VAL A 1 181 ? 8.695 26.734 16.703 1 97.88 181 VAL A C 1
ATOM 1373 O O . VAL A 1 181 ? 7.867 27.594 16.969 1 97.88 181 VAL A O 1
ATOM 1376 N N . GLY A 1 182 ? 8.359 25.469 16.5 1 97.88 182 GLY A N 1
ATOM 1377 C CA . GLY A 1 182 ? 6.988 25 16.438 1 97.88 182 GLY A CA 1
ATOM 1378 C C . GLY A 1 182 ? 6.195 25.312 17.703 1 97.88 182 GLY A C 1
ATOM 1379 O O . GLY A 1 182 ? 5.012 25.641 17.625 1 97.88 182 GLY A O 1
ATOM 1380 N N . ILE A 1 183 ? 6.855 25.219 18.859 1 98.06 183 ILE A N 1
ATOM 1381 C CA . ILE A 1 183 ? 6.172 25.438 20.125 1 98.06 183 ILE A CA 1
ATOM 1382 C C . ILE A 1 183 ? 5.723 26.891 20.219 1 98.06 183 ILE A C 1
ATOM 1384 O O . ILE A 1 183 ? 4.625 27.188 20.688 1 98.06 183 ILE A O 1
ATOM 1388 N N . PHE A 1 184 ? 6.543 27.797 19.781 1 98.31 184 PHE A N 1
ATOM 1389 C CA . PHE A 1 184 ? 6.188 29.219 19.812 1 98.31 184 PHE A CA 1
ATOM 1390 C C . PHE A 1 184 ? 5.035 29.5 18.859 1 98.31 184 PHE A C 1
ATOM 1392 O O . PHE A 1 184 ? 4.141 30.281 19.188 1 98.31 184 PHE A O 1
ATOM 1399 N N . ILE A 1 185 ? 5.051 28.891 17.734 1 98.38 185 ILE A N 1
ATOM 1400 C CA . ILE A 1 185 ? 3.961 29.047 16.781 1 98.38 185 ILE A CA 1
ATOM 1401 C C . ILE A 1 185 ? 2.674 28.469 17.375 1 98.38 185 ILE A C 1
ATOM 1403 O O . ILE A 1 185 ? 1.606 29.078 17.25 1 98.38 185 ILE A O 1
ATOM 1407 N N . ALA A 1 186 ? 2.816 27.297 17.969 1 98.12 186 ALA A N 1
ATOM 1408 C CA . ALA A 1 186 ? 1.649 26.641 18.562 1 98.12 186 ALA A CA 1
ATOM 1409 C C . ALA A 1 186 ? 1.037 27.5 19.672 1 98.12 186 ALA A C 1
ATOM 1411 O O . ALA A 1 186 ? -0.183 27.672 19.719 1 98.12 186 ALA A O 1
ATOM 1412 N N . ILE A 1 187 ? 1.893 28.047 20.516 1 98.06 187 ILE A N 1
ATOM 1413 C CA . ILE A 1 187 ? 1.412 28.859 21.625 1 98.06 187 ILE A CA 1
ATOM 1414 C C . ILE A 1 187 ? 0.733 30.125 21.078 1 98.06 187 ILE A C 1
ATOM 1416 O O . ILE A 1 187 ? -0.377 30.469 21.484 1 98.06 187 ILE A O 1
ATOM 1420 N N . ALA A 1 188 ? 1.391 30.812 20.156 1 98.25 188 ALA A N 1
ATOM 1421 C CA . ALA A 1 188 ? 0.818 32 19.547 1 98.25 188 ALA A CA 1
ATOM 1422 C C . ALA A 1 188 ? -0.496 31.688 18.828 1 98.25 188 ALA A C 1
ATOM 1424 O O . ALA A 1 188 ? -1.449 32.469 18.906 1 98.25 188 ALA A O 1
ATOM 1425 N N . GLY A 1 189 ? -0.518 30.578 18.094 1 97.62 189 GLY A N 1
ATOM 1426 C CA . GLY A 1 189 ? -1.727 30.172 17.406 1 97.62 189 GLY A CA 1
ATOM 1427 C C . GLY A 1 189 ? -2.881 29.859 18.344 1 97.62 189 GLY A C 1
ATOM 1428 O O . GLY A 1 189 ? -4.016 30.266 18.078 1 97.62 189 GLY A O 1
ATOM 1429 N N . ILE A 1 190 ? -2.572 29.156 19.406 1 97.19 190 ILE A N 1
ATOM 1430 C CA . ILE A 1 190 ? -3.602 28.812 20.391 1 97.19 190 ILE A CA 1
ATOM 1431 C C . ILE A 1 190 ? -4.137 30.078 21.031 1 97.19 190 ILE A C 1
ATOM 1433 O O . ILE A 1 190 ? -5.348 30.219 21.219 1 97.19 190 ILE A O 1
ATOM 1437 N N . ILE A 1 191 ? -3.264 31 21.375 1 97.12 191 ILE A N 1
ATOM 1438 C CA . ILE A 1 191 ? -3.676 32.281 21.969 1 97.12 191 ILE A CA 1
ATOM 1439 C C . ILE A 1 191 ? -4.562 33.031 20.984 1 97.12 191 ILE A C 1
ATOM 1441 O O . ILE A 1 191 ? -5.605 33.562 21.359 1 97.12 191 ILE A O 1
ATOM 1445 N N . TYR A 1 192 ? -4.168 33.094 19.766 1 96.81 192 TYR A N 1
ATOM 1446 C CA . TYR A 1 192 ? -4.953 33.75 18.703 1 96.81 192 TYR A CA 1
ATOM 1447 C C . TYR A 1 192 ? -6.352 33.156 18.625 1 96.81 192 TYR A C 1
ATOM 1449 O O . TYR A 1 192 ? -7.34 33.875 18.531 1 96.81 192 TYR A O 1
ATOM 1457 N N . LEU A 1 193 ? -6.426 31.75 18.688 1 95.88 193 LEU A N 1
ATOM 1458 C CA . LEU A 1 193 ? -7.715 31.078 18.609 1 95.88 193 LEU A CA 1
ATOM 1459 C C . LEU A 1 193 ? -8.578 31.391 19.828 1 95.88 193 LEU A C 1
ATOM 1461 O O . LEU A 1 193 ? -9.789 31.562 19.719 1 95.88 193 LEU A O 1
ATOM 1465 N N . PHE A 1 194 ? -7.93 31.562 20.984 1 93.81 194 PHE A N 1
ATOM 1466 C CA . PHE A 1 194 ? -8.648 31.906 22.203 1 93.81 194 PHE A CA 1
ATOM 1467 C C . PHE A 1 194 ? -9.305 33.281 22.078 1 93.81 194 PHE A C 1
ATOM 1469 O O . PHE A 1 194 ? -10.453 33.469 22.5 1 93.81 194 PHE A O 1
ATOM 1476 N N . ILE A 1 195 ? -8.625 34.094 21.469 1 93.31 195 ILE A N 1
ATOM 1477 C CA . ILE A 1 195 ? -9.062 35.469 21.453 1 93.31 195 ILE A CA 1
ATOM 1478 C C . ILE A 1 195 ? -10.047 35.688 20.312 1 93.31 195 ILE A C 1
ATOM 1480 O O . ILE A 1 195 ? -11.039 36.406 20.453 1 93.31 195 ILE A O 1
ATOM 1484 N N . PHE A 1 196 ? -9.883 35.062 19.219 1 93.62 196 PHE A N 1
ATOM 1485 C CA . PHE A 1 196 ? -10.586 35.5 18.016 1 93.62 196 PHE A CA 1
ATOM 1486 C C . PHE A 1 196 ? -11.578 34.438 17.547 1 93.62 196 PHE A C 1
ATOM 1488 O O . PHE A 1 196 ? -12.438 34.719 16.703 1 93.62 196 PHE A O 1
ATOM 1495 N N . SER A 1 197 ? -11.547 33.25 18.031 1 91.56 197 SER A N 1
ATOM 1496 C CA . SER A 1 197 ? -12.422 32.188 17.531 1 91.56 197 SER A CA 1
ATOM 1497 C C . SER A 1 197 ? -13.891 32.531 17.766 1 91.56 197 SER A C 1
ATOM 1499 O O . SER A 1 197 ? -14.734 32.312 16.891 1 91.56 197 SER A O 1
ATOM 1501 N N . LYS A 1 198 ? -14.227 33.062 18.922 1 87.62 198 LYS A N 1
ATOM 1502 C CA . LYS A 1 198 ? -15.609 33.375 19.25 1 87.62 198 LYS A CA 1
ATOM 1503 C C . LYS A 1 198 ? -16.156 34.469 18.312 1 87.62 198 LYS A C 1
ATOM 1505 O O . LYS A 1 198 ? -17.312 34.406 17.891 1 87.62 198 LYS A O 1
ATOM 1510 N N . ARG A 1 199 ? -15.281 35.344 17.938 1 90.56 199 ARG A N 1
ATOM 1511 C CA . ARG A 1 199 ? -15.727 36.5 17.156 1 90.56 199 ARG A CA 1
ATOM 1512 C C . ARG A 1 199 ? -15.695 36.188 15.656 1 90.56 199 ARG A C 1
ATOM 1514 O O . ARG A 1 199 ? -16.578 36.625 14.914 1 90.56 199 ARG A O 1
ATOM 1521 N N . LEU A 1 200 ? -14.805 35.469 15.219 1 92.81 200 LEU A N 1
ATOM 1522 C CA . LEU A 1 200 ? -14.578 35.312 13.789 1 92.81 200 LEU A CA 1
ATOM 1523 C C . LEU A 1 200 ? -15.312 34.094 13.242 1 92.81 200 LEU A C 1
ATOM 1525 O O . LEU A 1 200 ? -15.539 34 12.031 1 92.81 200 LEU A O 1
ATOM 1529 N N . LEU A 1 201 ? -15.617 33.156 14.125 1 93.19 201 LEU A N 1
ATOM 1530 C CA . LEU A 1 201 ? -16.312 31.969 13.664 1 93.19 201 LEU A CA 1
ATOM 1531 C C . LEU A 1 201 ? -17.812 32.125 13.766 1 93.19 201 LEU A C 1
ATOM 1533 O O . LEU A 1 201 ? -18.312 32.875 14.617 1 93.19 201 LEU A O 1
ATOM 1537 N N . PRO A 1 202 ? -18.453 31.516 12.859 1 89.5 202 PRO A N 1
ATOM 1538 C CA . PRO A 1 202 ? -19.906 31.672 12.859 1 89.5 202 PRO A CA 1
ATOM 1539 C C . PRO A 1 202 ? -20.562 31.016 14.07 1 89.5 202 PRO A C 1
ATOM 1541 O O . PRO A 1 202 ? -20 30.078 14.656 1 89.5 202 PRO A O 1
ATOM 1544 N N . ASP A 1 203 ? -21.625 31.578 14.406 1 82.75 203 ASP A N 1
ATOM 1545 C CA . ASP A 1 203 ? -22.406 30.969 15.477 1 82.75 203 ASP A CA 1
ATOM 1546 C C . ASP A 1 203 ? -23.078 29.688 15 1 82.75 203 ASP A C 1
ATOM 1548 O O . ASP A 1 203 ? -22.703 29.125 13.977 1 82.75 203 ASP A O 1
ATOM 1552 N N . ALA A 1 204 ? -24.25 29.422 15.438 1 73 204 ALA A N 1
ATOM 1553 C CA . ALA A 1 204 ? -24.922 28.141 15.156 1 73 204 ALA A CA 1
ATOM 1554 C C . ALA A 1 204 ? -25.375 28.078 13.695 1 73 204 ALA A C 1
ATOM 1556 O O . ALA A 1 204 ? -25.891 29.062 13.156 1 73 204 ALA A O 1
ATOM 1557 N N . ARG A 1 205 ? -24.719 27.203 13.055 1 74.38 205 ARG A N 1
ATOM 1558 C CA . ARG A 1 205 ? -25.234 26.922 11.727 1 74.38 205 ARG A CA 1
ATOM 1559 C C . ARG A 1 205 ? -26.25 25.781 11.766 1 74.38 205 ARG A C 1
ATOM 1561 O O . ARG A 1 205 ? -26.016 24.75 12.391 1 74.38 205 ARG A O 1
ATOM 1568 N N . PRO A 1 206 ? -27.547 26.172 11.578 1 58.78 206 PRO A N 1
ATOM 1569 C CA . PRO A 1 206 ? -28.594 25.156 11.703 1 58.78 206 PRO A CA 1
ATOM 1570 C C . PRO A 1 206 ? -28.266 23.875 10.945 1 58.78 206 PRO A C 1
ATOM 1572 O O . PRO A 1 206 ? -27.703 23.922 9.844 1 58.78 206 PRO A O 1
ATOM 1575 N N . ASP A 1 207 ? -28.078 22.859 11.727 1 56.44 207 ASP A N 1
ATOM 1576 C CA . ASP A 1 207 ? -28.141 21.578 11.039 1 56.44 207 ASP A CA 1
ATOM 1577 C C . ASP A 1 207 ? -29.438 21.453 10.242 1 56.44 207 ASP A C 1
ATOM 1579 O O . ASP A 1 207 ? -30.531 21.609 10.797 1 56.44 207 ASP A O 1
ATOM 1583 N N . THR A 1 208 ? -29.609 22.312 9.25 1 46.34 208 THR A N 1
ATOM 1584 C CA . THR A 1 208 ? -30.906 22.438 8.586 1 46.34 208 THR A CA 1
ATOM 1585 C C . THR A 1 208 ? -31.719 21.172 8.758 1 46.34 208 THR A C 1
ATOM 1587 O O . THR A 1 208 ? -32.875 21.219 9.164 1 46.34 208 THR A O 1
ATOM 1590 N N . ALA A 1 209 ? -31.766 20.422 7.605 1 46.09 209 ALA A N 1
ATOM 1591 C CA . ALA A 1 209 ? -32.938 19.719 7.117 1 46.09 209 ALA A CA 1
ATOM 1592 C C . ALA A 1 209 ? -33.531 18.828 8.203 1 46.09 209 ALA A C 1
ATOM 1594 O O . ALA A 1 209 ? -34.75 18.875 8.469 1 46.09 209 ALA A O 1
ATOM 1595 N N . VAL A 1 210 ? -33.219 17.547 8.211 1 50.22 210 VAL A N 1
ATOM 1596 C CA . VAL A 1 210 ? -34.156 16.469 8.469 1 50.22 210 VAL A CA 1
ATOM 1597 C C . VAL A 1 210 ? -34.219 16.188 9.969 1 50.22 210 VAL A C 1
ATOM 1599 O O . VAL A 1 210 ? -33.219 15.766 10.57 1 50.22 210 VAL A O 1
ATOM 1602 N N . PRO A 1 211 ? -35 16.812 10.641 1 45.81 211 PRO A N 1
ATOM 1603 C CA . PRO A 1 211 ? -35.219 16.375 12.016 1 45.81 211 PRO A CA 1
ATOM 1604 C C . PRO A 1 211 ? -35.094 14.859 12.18 1 45.81 211 PRO A C 1
ATOM 1606 O O . PRO A 1 211 ? -35.281 14.109 11.227 1 45.81 211 PRO A O 1
ATOM 1609 N N . ASP A 1 212 ? -34.344 14.5 13.172 1 47.47 212 ASP A N 1
ATOM 1610 C CA . ASP A 1 212 ? -34.469 13.086 13.5 1 47.47 212 ASP A CA 1
ATOM 1611 C C . ASP A 1 212 ? -35.875 12.57 13.242 1 47.47 212 ASP A C 1
ATOM 1613 O O . ASP A 1 212 ? -36.844 13.172 13.688 1 47.47 212 ASP A O 1
ATOM 1617 N N . GLU A 1 213 ? -36.312 12.359 12.117 1 44.81 213 GLU A N 1
ATOM 1618 C CA . GLU A 1 213 ? -37.656 11.898 11.852 1 44.81 213 GLU A CA 1
ATOM 1619 C C . GLU A 1 213 ? -37.938 10.586 12.578 1 44.81 213 GLU A C 1
ATOM 1621 O O . GLU A 1 213 ? -37.188 9.617 12.43 1 44.81 213 GLU A O 1
ATOM 1626 N N . GLU A 1 214 ? -38.438 10.734 13.844 1 43.25 214 GLU A N 1
ATOM 1627 C CA . GLU A 1 214 ? -39.094 9.539 14.383 1 43.25 214 GLU A CA 1
ATOM 1628 C C . GLU A 1 214 ? -39.969 8.859 13.336 1 43.25 214 GLU A C 1
ATOM 1630 O O . GLU A 1 214 ? -40.938 9.445 12.883 1 43.25 214 GLU A O 1
ATOM 1635 N N . VAL A 1 215 ? -39.469 8.242 12.508 1 41.16 215 VAL A N 1
ATOM 1636 C CA . VAL A 1 215 ? -40.406 7.516 11.672 1 41.16 215 VAL A CA 1
ATOM 1637 C C . VAL A 1 215 ? -41.375 6.711 12.547 1 41.16 215 VAL A C 1
ATOM 1639 O O . VAL A 1 215 ? -40.969 6.203 13.602 1 41.16 215 VAL A O 1
ATOM 1642 N N . GLU A 1 216 ? -42.562 6.859 12.328 1 38.03 216 GLU A N 1
ATOM 1643 C CA . GLU A 1 216 ? -43.688 6.281 13.078 1 38.03 216 GLU A CA 1
ATOM 1644 C C . GLU A 1 216 ? -43.375 4.855 13.523 1 38.03 216 GLU A C 1
ATOM 1646 O O . GLU A 1 216 ? -43.594 4.496 14.672 1 38.03 216 GLU A O 1
ATOM 1651 N N . GLU A 1 217 ? -43.406 3.82 12.555 1 38.72 217 GLU A N 1
ATOM 1652 C CA . GLU A 1 217 ? -43.719 2.416 12.828 1 38.72 217 GLU A CA 1
ATOM 1653 C C . GLU A 1 217 ? -42.438 1.632 13.109 1 38.72 217 GLU A C 1
ATOM 1655 O O . GLU A 1 217 ? -41.844 1.059 12.195 1 38.72 217 GLU A O 1
ATOM 1660 N N . GLY A 1 218 ? -41.656 1.571 14.344 1 46.28 218 GLY A N 1
ATOM 1661 C CA . GLY A 1 218 ? -40.781 0.677 15.094 1 46.28 218 GLY A CA 1
ATOM 1662 C C . GLY A 1 218 ? -39.312 0.946 14.867 1 46.28 218 GLY A C 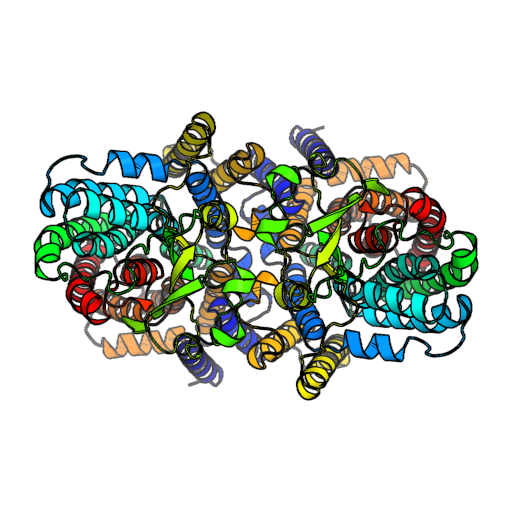1
ATOM 1663 O O . GLY A 1 218 ? -38.5 0.652 15.727 1 46.28 218 GLY A O 1
ATOM 1664 N N . GLU A 1 219 ? -38.781 0.873 13.609 1 55.97 219 GLU A N 1
ATOM 1665 C CA . GLU A 1 219 ? -37.312 0.843 13.445 1 55.97 219 GLU A CA 1
ATOM 1666 C C . GLU A 1 219 ? -36.719 2.242 13.562 1 55.97 219 GLU A C 1
ATOM 1668 O O . GLU A 1 219 ? -37.125 3.156 12.836 1 55.97 219 GLU A O 1
ATOM 1673 N N . LYS A 1 220 ? -36.125 2.684 14.648 1 63.88 220 LYS A N 1
ATOM 1674 C CA . LYS A 1 220 ? -35.5 3.959 15 1 63.88 220 LYS A CA 1
ATOM 1675 C C . LYS A 1 220 ? -34.344 4.289 14.07 1 63.88 220 LYS A C 1
ATOM 1677 O O . LYS A 1 220 ? -33.344 3.578 14.039 1 63.88 220 LYS A O 1
ATOM 1682 N N . LEU A 1 221 ? -34.5 5.09 12.93 1 77.12 221 LEU A N 1
ATOM 1683 C CA . LEU A 1 221 ? -33.406 5.586 12.078 1 77.12 221 LEU A CA 1
ATOM 1684 C C . LEU A 1 221 ? -32.75 6.809 12.688 1 77.12 221 LEU A C 1
ATOM 1686 O O . LEU A 1 221 ? -33.406 7.648 13.297 1 77.12 221 LEU A O 1
ATOM 1690 N N . HIS A 1 222 ? -31.422 6.816 12.742 1 76.62 222 HIS A N 1
ATOM 1691 C CA . HIS A 1 222 ? -30.641 7.91 13.281 1 76.62 222 HIS A CA 1
ATOM 1692 C C . HIS A 1 222 ? -29.875 8.648 12.18 1 76.62 222 HIS A C 1
ATOM 1694 O O . HIS A 1 222 ? -29.531 8.055 11.156 1 76.62 222 HIS A O 1
ATOM 1700 N N . ARG A 1 223 ? -29.766 9.891 12.43 1 80 223 ARG A N 1
ATOM 1701 C CA . ARG A 1 223 ? -28.984 10.727 11.523 1 80 223 ARG A CA 1
ATOM 1702 C C . ARG A 1 223 ? -27.484 10.477 11.703 1 80 223 ARG A C 1
ATOM 1704 O O . ARG A 1 223 ? -26.969 10.539 12.82 1 80 223 ARG A O 1
ATOM 1711 N N . VAL A 1 224 ? -26.812 10.109 10.625 1 81.19 224 VAL A N 1
ATOM 1712 C CA . VAL A 1 224 ? -25.375 9.852 10.641 1 81.19 224 VAL A CA 1
ATOM 1713 C C . VAL A 1 224 ? -24.688 10.688 9.562 1 81.19 224 VAL A C 1
ATOM 1715 O O . VAL A 1 224 ? -25.203 10.812 8.445 1 81.19 224 VAL A O 1
ATOM 1718 N N . GLU A 1 225 ? -23.656 11.359 9.953 1 81.75 225 GLU A N 1
ATOM 1719 C CA . GLU A 1 225 ? -22.844 12.078 8.984 1 81.75 225 GLU A CA 1
ATOM 1720 C C . GLU A 1 225 ? -21.625 11.258 8.562 1 81.75 225 GLU A C 1
ATOM 1722 O O . GLU A 1 225 ? -20.875 10.75 9.414 1 81.75 225 GLU A O 1
ATOM 1727 N N . ALA A 1 226 ? -21.438 11.078 7.254 1 84 226 ALA A N 1
ATOM 1728 C CA . ALA A 1 226 ? -20.344 10.297 6.695 1 84 226 ALA A CA 1
ATOM 1729 C C . ALA A 1 226 ? -19.484 11.148 5.766 1 84 226 ALA A C 1
ATOM 1731 O O . ALA A 1 226 ? -19.953 11.641 4.742 1 84 226 ALA A O 1
ATOM 1732 N N . VAL A 1 227 ? -18.328 11.383 6.133 1 82.81 227 VAL A N 1
ATOM 1733 C CA . VAL A 1 227 ? -17.391 12.086 5.266 1 82.81 227 VAL A CA 1
ATOM 1734 C C . VAL A 1 227 ? -16.703 11.086 4.332 1 82.81 227 VAL A C 1
ATOM 1736 O O . VAL A 1 227 ? -16.172 10.078 4.781 1 82.81 227 VAL A O 1
ATOM 1739 N N . LEU A 1 228 ? -16.719 11.398 3.049 1 83.06 228 LEU A N 1
ATOM 1740 C CA . LEU A 1 228 ? -16.219 10.477 2.037 1 83.06 228 LEU A CA 1
ATOM 1741 C C . LEU A 1 228 ? -14.695 10.523 1.967 1 83.06 228 LEU A C 1
ATOM 1743 O O . LEU A 1 228 ? -14.109 11.609 1.881 1 83.06 228 LEU A O 1
ATOM 1747 N N . GLY A 1 229 ? -14.117 9.359 2.02 1 74.06 229 GLY A N 1
ATOM 1748 C CA . GLY A 1 229 ? -12.68 9.234 1.878 1 74.06 229 GLY A CA 1
ATOM 1749 C C . GLY A 1 229 ? -12.227 9.109 0.435 1 74.06 229 GLY A C 1
ATOM 1750 O O . GLY A 1 229 ? -13.055 9.078 -0.478 1 74.06 229 GLY A O 1
ATOM 1751 N N . ALA A 1 230 ? -10.969 9.125 0.277 1 66.31 230 ALA A N 1
ATOM 1752 C CA . ALA A 1 230 ? -10.352 9.062 -1.047 1 66.31 230 ALA A CA 1
ATOM 1753 C C . ALA A 1 230 ? -10.656 7.73 -1.728 1 66.31 230 ALA A C 1
ATOM 1755 O O . ALA A 1 230 ? -10.703 7.652 -2.957 1 66.31 230 ALA A O 1
ATOM 1756 N N . ARG A 1 231 ? -10.898 6.738 -0.97 1 66.75 231 ARG A N 1
ATOM 1757 C CA . ARG A 1 231 ? -11.078 5.391 -1.509 1 66.75 231 ARG A CA 1
ATOM 1758 C C . ARG A 1 231 ? -12.555 5.07 -1.693 1 66.75 231 ARG A C 1
ATOM 1760 O O . ARG A 1 231 ? -12.914 3.938 -2.023 1 66.75 231 ARG A O 1
ATOM 1767 N N . PHE A 1 232 ? -13.367 6.047 -1.477 1 77.06 232 PHE A N 1
ATOM 1768 C CA . PHE A 1 232 ? -14.797 5.832 -1.669 1 77.06 232 PHE A CA 1
ATOM 1769 C C . PHE A 1 232 ? -15.102 5.469 -3.117 1 77.06 232 PHE A C 1
ATOM 1771 O O . PHE A 1 232 ? -14.695 6.18 -4.039 1 77.06 232 PHE A O 1
ATOM 1778 N N . PRO A 1 233 ? -15.727 4.406 -3.348 1 73.19 233 PRO A N 1
ATOM 1779 C CA . PRO A 1 233 ? -15.938 3.922 -4.715 1 73.19 233 PRO A CA 1
ATOM 1780 C C . PRO A 1 233 ? -16.844 4.844 -5.535 1 73.19 233 PRO A C 1
ATOM 1782 O O . PRO A 1 233 ? -16.812 4.801 -6.77 1 73.19 233 PRO A O 1
ATOM 1785 N N . GLY A 1 234 ? -17.594 5.668 -4.934 1 78.69 234 GLY A N 1
ATOM 1786 C CA . GLY A 1 234 ? -18.547 6.508 -5.652 1 78.69 234 GLY A CA 1
ATOM 1787 C C . GLY A 1 234 ? -17.969 7.859 -6.031 1 78.69 234 GLY A C 1
ATOM 1788 O O . GLY A 1 234 ? -18.688 8.719 -6.551 1 78.69 234 GLY A O 1
ATOM 1789 N N . ILE A 1 235 ? -16.672 8.008 -5.84 1 79.94 235 ILE A N 1
ATOM 1790 C CA . ILE A 1 235 ? -16.078 9.305 -6.141 1 79.94 235 ILE A CA 1
ATOM 1791 C C . ILE A 1 235 ? -16.203 9.602 -7.633 1 79.94 235 ILE A C 1
ATOM 1793 O O . ILE A 1 235 ? -15.945 8.734 -8.469 1 79.94 235 ILE A O 1
ATOM 1797 N N . ASN A 1 236 ? -16.641 10.805 -8.008 1 78.69 236 ASN A N 1
ATOM 1798 C CA . ASN A 1 236 ? -16.812 11.336 -9.359 1 78.69 236 ASN A CA 1
ATOM 1799 C C . ASN A 1 236 ? -18 10.703 -10.062 1 78.69 236 ASN A C 1
ATOM 1801 O O . ASN A 1 236 ? -18.078 10.711 -11.297 1 78.69 236 ASN A O 1
ATOM 1805 N N . LYS A 1 237 ? -18.844 10.031 -9.328 1 85.31 237 LYS A N 1
ATOM 1806 C CA . LYS A 1 237 ? -20.109 9.531 -9.828 1 85.31 237 LYS A CA 1
ATOM 1807 C C . LYS A 1 237 ? -21.281 10.289 -9.211 1 85.31 237 LYS A C 1
ATOM 1809 O O . LYS A 1 237 ? -21.172 10.828 -8.109 1 85.31 237 LYS A O 1
ATOM 1814 N N . LYS A 1 238 ? -22.312 10.258 -10.008 1 90.69 238 LYS A N 1
ATOM 1815 C CA . LYS A 1 238 ? -23.531 10.828 -9.453 1 90.69 238 LYS A CA 1
ATOM 1816 C C . LYS A 1 238 ? -24.125 9.93 -8.375 1 90.69 238 LYS A C 1
ATOM 1818 O O . LYS A 1 238 ? -23.969 8.711 -8.43 1 90.69 238 LYS A O 1
ATOM 1823 N N . LEU A 1 239 ? -24.75 10.523 -7.426 1 91.38 239 LEU A N 1
ATOM 1824 C CA . LEU A 1 239 ? -25.375 9.766 -6.344 1 91.38 239 LEU A CA 1
ATOM 1825 C C . LEU A 1 239 ? -26.344 8.734 -6.891 1 91.38 239 LEU A C 1
ATOM 1827 O O . LEU A 1 239 ? -26.438 7.613 -6.379 1 91.38 239 LEU A O 1
ATOM 1831 N N . SER A 1 240 ? -27.078 9.133 -7.941 1 87.38 240 SER A N 1
ATOM 1832 C CA . SER A 1 240 ? -28.047 8.227 -8.547 1 87.38 240 SER A CA 1
ATOM 1833 C C . SER A 1 240 ? -27.375 7.008 -9.164 1 87.38 240 SER A C 1
ATOM 1835 O O . SER A 1 240 ? -27.875 5.891 -9.055 1 87.38 240 SER A O 1
ATOM 1837 N N . ASP A 1 241 ? -26.266 7.273 -9.742 1 84.25 241 ASP A N 1
ATOM 1838 C CA . ASP A 1 241 ? -25.531 6.199 -10.414 1 84.25 241 ASP A CA 1
ATOM 1839 C C . ASP A 1 241 ? -24.906 5.242 -9.406 1 84.25 241 ASP A C 1
ATOM 1841 O O . ASP A 1 241 ? -24.875 4.031 -9.633 1 84.25 241 ASP A O 1
ATOM 1845 N N . PHE A 1 242 ? -24.422 5.754 -8.328 1 82.69 242 PHE A N 1
ATOM 1846 C CA . PHE A 1 242 ? -23.734 4.938 -7.328 1 82.69 242 PHE A CA 1
ATOM 1847 C C . PHE A 1 242 ? -24.75 4.211 -6.441 1 82.69 242 PHE A C 1
ATOM 1849 O O . PHE A 1 242 ? -24.453 3.141 -5.902 1 82.69 242 PHE A O 1
ATOM 1856 N N . ASN A 1 243 ? -26 4.707 -6.289 1 81 243 ASN A N 1
ATOM 1857 C CA . ASN A 1 243 ? -27.031 4.117 -5.453 1 81 243 ASN A CA 1
ATOM 1858 C C . ASN A 1 243 ? -26.516 3.812 -4.051 1 81 243 ASN A C 1
ATOM 1860 O O . ASN A 1 243 ? -26.484 2.65 -3.639 1 81 243 ASN A O 1
ATOM 1864 N N . PHE A 1 244 ? -26.328 4.812 -3.232 1 85.06 244 PHE A N 1
ATOM 1865 C CA . PHE A 1 244 ? -25.781 4.75 -1.886 1 85.06 244 PHE A CA 1
ATOM 1866 C C . PHE A 1 244 ? -26.625 3.854 -0.991 1 85.06 244 PHE A C 1
ATOM 1868 O O . PHE A 1 244 ? -26.094 3.111 -0.163 1 85.06 244 PHE A O 1
ATOM 1875 N N . GLN A 1 245 ? -27.891 3.85 -1.162 1 82.81 245 GLN A N 1
ATOM 1876 C CA . GLN A 1 245 ? -28.781 3.059 -0.326 1 82.81 245 GLN A CA 1
ATOM 1877 C C . GLN A 1 245 ? -28.547 1.564 -0.539 1 82.81 245 GLN A C 1
ATOM 1879 O O . GLN A 1 245 ? -28.578 0.786 0.417 1 82.81 245 GLN A O 1
ATOM 1884 N N . ARG A 1 246 ? -28.328 1.26 -1.608 1 75.75 246 ARG A N 1
ATOM 1885 C CA . ARG A 1 246 ? -28.094 -0.145 -1.93 1 75.75 246 ARG A CA 1
ATOM 1886 C C . ARG A 1 246 ? -26.766 -0.621 -1.382 1 75.75 246 ARG A C 1
ATOM 1888 O O . ARG A 1 246 ? -26.656 -1.742 -0.882 1 75.75 246 ARG A O 1
ATOM 1895 N N . HIS A 1 247 ? -25.781 0.251 -1.542 1 76.31 247 HIS A N 1
ATOM 1896 C CA . HIS A 1 247 ? -24.422 -0.121 -1.143 1 76.31 247 HIS A CA 1
ATOM 1897 C C . HIS A 1 247 ? -24.297 -0.151 0.376 1 76.31 247 HIS A C 1
ATOM 1899 O O . HIS A 1 247 ? -23.625 -1.031 0.926 1 76.31 247 HIS A O 1
ATOM 1905 N N . TYR A 1 248 ? -24.922 0.772 1.036 1 78.44 248 TYR A N 1
ATOM 1906 C CA . TYR A 1 248 ? -24.609 0.959 2.449 1 78.44 248 TYR A CA 1
ATOM 1907 C C . TYR A 1 248 ? -25.875 0.891 3.297 1 78.44 248 TYR A C 1
ATOM 1909 O O . TYR A 1 248 ? -25.812 0.987 4.523 1 78.44 248 TYR A O 1
ATOM 1917 N N . GLY A 1 249 ? -27.047 0.68 2.725 1 76.94 249 GLY A N 1
ATOM 1918 C CA . GLY A 1 249 ? -28.312 0.478 3.43 1 76.94 249 GLY A CA 1
ATOM 1919 C C . GLY A 1 249 ? -28.812 1.731 4.117 1 76.94 249 GLY A C 1
ATOM 1920 O O . GLY A 1 249 ? -29.484 1.651 5.148 1 76.94 249 GLY A O 1
ATOM 1921 N N . ALA A 1 250 ? -28.375 2.85 3.701 1 83.31 250 ALA A N 1
ATOM 1922 C CA . ALA A 1 250 ? -28.797 4.117 4.285 1 83.31 250 ALA A CA 1
ATOM 1923 C C . ALA A 1 250 ? -29.172 5.125 3.201 1 83.31 250 ALA A C 1
ATOM 1925 O O . ALA A 1 250 ? -28.531 5.172 2.148 1 83.31 250 ALA A O 1
ATOM 1926 N N . GLU A 1 251 ? -30.156 5.863 3.486 1 87 251 GLU A N 1
ATOM 1927 C CA . GLU A 1 251 ? -30.609 6.875 2.537 1 87 251 GLU A CA 1
ATOM 1928 C C . GLU A 1 251 ? -29.891 8.203 2.762 1 87 251 GLU A C 1
ATOM 1930 O O . GLU A 1 251 ? -29.766 8.664 3.9 1 87 251 GLU A O 1
ATOM 1935 N N . VAL A 1 252 ? -29.5 8.766 1.66 1 90.56 252 VAL A N 1
ATOM 1936 C CA . VAL A 1 252 ? -28.828 10.062 1.737 1 90.56 252 VAL A CA 1
ATOM 1937 C C . VAL A 1 252 ? -29.875 11.18 1.737 1 90.56 252 VAL A C 1
ATOM 1939 O O . VAL A 1 252 ? -30.703 11.258 0.835 1 90.56 252 VAL A O 1
ATOM 1942 N N . LYS A 1 253 ? -29.797 12.023 2.727 1 88.19 253 LYS A N 1
ATOM 1943 C CA . LYS A 1 253 ? -30.781 13.086 2.861 1 88.19 253 LYS A CA 1
ATOM 1944 C C . LYS A 1 253 ? -30.172 14.445 2.506 1 88.19 253 LYS A C 1
ATOM 1946 O O . LYS A 1 253 ? -30.891 15.367 2.119 1 88.19 253 LYS A O 1
ATOM 1951 N N . GLU A 1 254 ? -28.859 14.539 2.707 1 88.25 254 GLU A N 1
ATOM 1952 C CA . GLU A 1 254 ? -28.172 15.805 2.473 1 88.25 254 GLU A CA 1
ATOM 1953 C C . GLU A 1 254 ? -26.719 15.578 2.047 1 88.25 254 GLU A C 1
ATOM 1955 O O . GLU A 1 254 ? -26.078 14.609 2.48 1 88.25 254 GLU A O 1
ATOM 1960 N N . ILE A 1 255 ? -26.297 16.438 1.101 1 89.38 255 ILE A N 1
ATOM 1961 C CA . ILE A 1 255 ? -24.891 16.406 0.688 1 89.38 255 ILE A CA 1
ATOM 1962 C C . ILE A 1 255 ? -24.25 17.766 0.903 1 89.38 255 ILE A C 1
ATOM 1964 O O . ILE A 1 255 ? -24.766 18.781 0.418 1 89.38 255 ILE A O 1
ATOM 1968 N N . LYS A 1 256 ? -23.266 17.797 1.648 1 84.38 256 LYS A N 1
ATOM 1969 C CA . LYS A 1 256 ? -22.438 18.984 1.846 1 84.38 256 LYS A CA 1
ATOM 1970 C C . LYS A 1 256 ? -21.125 18.875 1.077 1 84.38 256 LYS A C 1
ATOM 1972 O O . LYS A 1 256 ? -20.281 18.031 1.404 1 84.38 256 LYS A O 1
ATOM 1977 N N . THR A 1 257 ? -20.938 19.672 0.104 1 82.81 257 THR A N 1
ATOM 1978 C CA . THR A 1 257 ? -19.75 19.578 -0.748 1 82.81 257 THR A CA 1
ATOM 1979 C C . THR A 1 257 ? -18.562 20.266 -0.094 1 82.81 257 THR A C 1
ATOM 1981 O O . THR A 1 257 ? -18.719 21.109 0.794 1 82.81 257 THR A O 1
ATOM 1984 N N . ARG A 1 258 ? -17.453 20 -0.546 1 74 258 ARG A N 1
ATOM 1985 C CA . ARG A 1 258 ? -16.203 20.531 -0.021 1 74 258 ARG A CA 1
ATOM 1986 C C . ARG A 1 258 ? -16.094 22.031 -0.249 1 74 258 ARG A C 1
ATOM 1988 O O . ARG A 1 258 ? -15.336 22.719 0.438 1 74 258 ARG A O 1
ATOM 1995 N N . ASN A 1 259 ? -16.859 22.5 -1.222 1 71.44 259 ASN A N 1
ATOM 1996 C CA . ASN A 1 259 ? -16.859 23.922 -1.494 1 71.44 259 ASN A CA 1
ATOM 1997 C C . ASN A 1 259 ? -17.844 24.672 -0.593 1 71.44 259 ASN A C 1
ATOM 1999 O O . ASN A 1 259 ? -18 25.891 -0.715 1 71.44 259 ASN A O 1
ATOM 2003 N N . GLY A 1 260 ? -18.5 23.938 0.328 1 69.69 260 GLY A N 1
ATOM 2004 C CA . GLY A 1 260 ? -19.406 24.562 1.29 1 69.69 260 GLY A CA 1
ATOM 2005 C C . GLY A 1 260 ? -20.844 24.625 0.818 1 69.69 260 GLY A C 1
ATOM 2006 O O . GLY A 1 260 ? -21.688 25.25 1.463 1 69.69 260 GLY A O 1
ATOM 2007 N N . GLN A 1 261 ? -21.062 24.062 -0.271 1 78.44 261 GLN A N 1
ATOM 2008 C CA . GLN A 1 261 ? -22.438 24.062 -0.776 1 78.44 261 GLN A CA 1
ATOM 2009 C C . GLN A 1 261 ? -23.234 22.922 -0.188 1 78.44 261 GLN A C 1
ATOM 2011 O O . GLN A 1 261 ? -22.719 21.812 0.009 1 78.44 261 GLN A O 1
ATOM 2016 N N . ARG A 1 262 ? -24.438 23.25 0.103 1 82.19 262 ARG A N 1
ATOM 2017 C CA . ARG A 1 262 ? -25.344 22.266 0.68 1 82.19 262 ARG A CA 1
ATOM 2018 C C . ARG A 1 262 ? -26.469 21.922 -0.297 1 82.19 262 ARG A C 1
ATOM 2020 O O . ARG A 1 262 ? -27.125 22.812 -0.836 1 82.19 262 ARG A O 1
ATOM 2027 N N . TYR A 1 263 ? -26.594 20.672 -0.542 1 84.56 263 TYR A N 1
ATOM 2028 C CA . TYR A 1 263 ? -27.672 20.188 -1.408 1 84.56 263 TYR A CA 1
ATOM 2029 C C . TYR A 1 263 ? -28.688 19.359 -0.617 1 84.56 263 TYR A C 1
ATOM 2031 O O . TYR A 1 263 ? -28.312 18.469 0.135 1 84.56 263 TYR A O 1
ATOM 2039 N N . VAL A 1 264 ? -29.906 19.688 -0.64 1 83.69 264 VAL A N 1
ATOM 2040 C CA . VAL A 1 264 ? -30.969 18.938 0.009 1 83.69 264 VAL A CA 1
ATOM 2041 C C . VAL A 1 264 ? -31.953 18.422 -1.04 1 83.69 264 VAL A C 1
ATOM 2043 O O . VAL A 1 264 ? -32.656 17.422 -0.813 1 83.69 264 VAL A O 1
ATOM 2046 N N . ASP A 1 265 ? -31.906 19.172 -2.125 1 81.56 265 ASP A N 1
ATOM 2047 C CA . ASP A 1 265 ? -32.812 18.781 -3.211 1 81.56 265 ASP A CA 1
ATOM 2048 C C . ASP A 1 265 ? -32 18.266 -4.414 1 81.56 265 ASP A C 1
ATOM 2050 O O . ASP A 1 265 ? -30.859 18.656 -4.613 1 81.56 265 ASP A O 1
ATOM 2054 N N . HIS A 1 266 ? -32.656 17.328 -5.176 1 86.56 266 HIS A N 1
ATOM 2055 C CA . HIS A 1 266 ? -32.062 16.781 -6.391 1 86.56 266 HIS A CA 1
ATOM 2056 C C . HIS A 1 266 ? -30.688 16.172 -6.121 1 86.56 266 HIS A C 1
ATOM 2058 O O . HIS A 1 266 ? -29.734 16.438 -6.848 1 86.56 266 HIS A O 1
ATOM 2064 N N . LEU A 1 267 ? -30.641 15.484 -5.035 1 90 267 LEU A N 1
ATOM 2065 C CA . LEU A 1 267 ? -29.391 14.875 -4.59 1 90 267 LEU A CA 1
ATOM 2066 C C . LEU A 1 267 ? -28.875 13.875 -5.617 1 90 267 LEU A C 1
ATOM 2068 O O . LEU A 1 267 ? -27.656 13.633 -5.703 1 90 267 LEU A O 1
ATOM 2072 N N . GLU A 1 268 ? -29.719 13.406 -6.438 1 89 268 GLU A N 1
ATOM 2073 C CA . GLU A 1 268 ? -29.391 12.344 -7.383 1 89 268 GLU A CA 1
ATOM 2074 C C . GLU A 1 268 ? -28.391 12.828 -8.43 1 89 268 GLU A C 1
ATOM 2076 O O . GLU A 1 268 ? -27.594 12.031 -8.945 1 89 268 GLU A O 1
ATOM 2081 N N . ASP A 1 269 ? -28.312 14.156 -8.586 1 89.81 269 ASP A N 1
ATOM 2082 C CA . ASP A 1 269 ? -27.5 14.68 -9.672 1 89.81 269 ASP A CA 1
ATOM 2083 C C . ASP A 1 269 ? -26.156 15.18 -9.148 1 89.81 269 ASP A C 1
ATOM 2085 O O . ASP A 1 269 ? -25.297 15.594 -9.93 1 89.81 269 ASP A O 1
ATOM 2089 N N . VAL A 1 270 ? -25.984 15.078 -7.902 1 90.94 270 VAL A N 1
ATOM 2090 C CA . VAL A 1 270 ? -24.75 15.602 -7.328 1 90.94 270 VAL A CA 1
ATOM 2091 C C . VAL A 1 270 ? -23.625 14.602 -7.547 1 90.94 270 VAL A C 1
ATOM 2093 O O . VAL A 1 270 ? -23.797 13.398 -7.316 1 90.94 270 VAL A O 1
ATOM 2096 N N . VAL A 1 271 ? -22.5 15.086 -8.062 1 89.75 271 VAL A N 1
ATOM 2097 C CA . VAL A 1 271 ? -21.312 14.266 -8.25 1 89.75 271 VAL A CA 1
ATOM 2098 C C . VAL A 1 271 ? -20.516 14.203 -6.941 1 89.75 271 VAL A C 1
ATOM 2100 O O . VAL A 1 271 ? -20.141 15.234 -6.387 1 89.75 271 VAL A O 1
ATOM 2103 N N . LEU A 1 272 ? -20.312 13.039 -6.469 1 88.19 272 LEU A N 1
ATOM 2104 C CA . LEU A 1 272 ? -19.641 12.828 -5.195 1 88.19 272 LEU A CA 1
ATOM 2105 C C . LEU A 1 272 ? -18.141 13.031 -5.336 1 88.19 272 LEU A C 1
ATOM 2107 O O . LEU A 1 272 ? -17.531 12.594 -6.32 1 88.19 272 LEU A O 1
ATOM 2111 N N . ARG A 1 273 ? -17.641 13.781 -4.359 1 83.25 273 ARG A N 1
ATOM 2112 C CA . ARG A 1 273 ? -16.203 14.047 -4.328 1 83.25 273 ARG A CA 1
ATOM 2113 C C . ARG A 1 273 ? -15.609 13.703 -2.965 1 83.25 273 ARG A C 1
ATOM 2115 O O . ARG A 1 273 ? -16.328 13.617 -1.973 1 83.25 273 ARG A O 1
ATOM 2122 N N . GLU A 1 274 ? -14.297 13.484 -3.014 1 77.56 274 GLU A N 1
ATOM 2123 C CA . GLU A 1 274 ? -13.602 13.258 -1.751 1 77.56 274 GLU A CA 1
ATOM 2124 C C . GLU A 1 274 ? -13.781 14.445 -0.807 1 77.56 274 GLU A C 1
ATOM 2126 O O . GLU A 1 274 ? -13.656 15.602 -1.222 1 77.56 274 GLU A O 1
ATOM 2131 N N . GLY A 1 275 ? -14.102 14.156 0.4 1 75.75 275 GLY A N 1
ATOM 2132 C CA . GLY A 1 275 ? -14.258 15.211 1.386 1 75.75 275 GLY A CA 1
ATOM 2133 C C . GLY A 1 275 ? -15.695 15.672 1.547 1 75.75 275 GLY A C 1
ATOM 2134 O O . GLY A 1 275 ? -16.016 16.391 2.488 1 75.75 275 GLY A O 1
ATOM 2135 N N . ASP A 1 276 ? -16.594 15.242 0.626 1 83 276 ASP A N 1
ATOM 2136 C CA . ASP A 1 276 ? -18.016 15.555 0.783 1 83 276 ASP A CA 1
ATOM 2137 C C . ASP A 1 276 ? -18.594 14.867 2.016 1 83 276 ASP A C 1
ATOM 2139 O O . ASP A 1 276 ? -18.141 13.789 2.402 1 83 276 ASP A O 1
ATOM 2143 N N . THR A 1 277 ? -19.484 15.508 2.623 1 84.81 277 THR A N 1
ATOM 2144 C CA . THR A 1 277 ? -20.188 14.93 3.762 1 84.81 277 THR A CA 1
ATOM 2145 C C . THR A 1 277 ? -21.609 14.523 3.375 1 84.81 277 THR A C 1
ATOM 2147 O O . THR A 1 277 ? -22.391 15.359 2.904 1 84.81 277 THR A O 1
ATOM 2150 N N . LEU A 1 278 ? -21.891 13.273 3.576 1 88.38 278 LEU A N 1
ATOM 2151 C CA . LEU A 1 278 ? -23.25 12.781 3.354 1 88.38 278 LEU A CA 1
ATOM 2152 C C . LEU A 1 278 ? -24 12.641 4.672 1 88.38 278 LEU A C 1
ATOM 2154 O O . LEU A 1 278 ? -23.484 12.047 5.625 1 88.38 278 LEU A O 1
ATOM 2158 N N . VAL A 1 279 ? -25.094 13.25 4.707 1 86.69 279 VAL A N 1
ATOM 2159 C CA . VAL A 1 279 ? -26 13.031 5.836 1 86.69 279 VAL A CA 1
ATOM 2160 C C . VAL A 1 279 ? -26.984 11.914 5.5 1 86.69 279 VAL A C 1
ATOM 2162 O O . VAL A 1 279 ? -27.797 12.055 4.582 1 86.69 279 VAL A O 1
ATOM 2165 N N . VAL A 1 280 ? -26.859 10.844 6.273 1 87.38 280 VAL A N 1
ATOM 2166 C CA . VAL A 1 280 ? -27.672 9.68 5.945 1 87.38 280 VAL A CA 1
ATOM 2167 C C . VAL A 1 280 ? -28.547 9.305 7.141 1 87.38 280 VAL A C 1
ATOM 2169 O O . VAL A 1 280 ? -28.203 9.609 8.281 1 87.38 280 VAL A O 1
ATOM 2172 N N . MET A 1 281 ? -29.688 8.75 6.816 1 85.5 281 MET A N 1
ATOM 2173 C CA . MET A 1 281 ? -30.547 8.125 7.828 1 85.5 281 MET A CA 1
ATOM 2174 C C . MET A 1 281 ? -30.281 6.629 7.918 1 85.5 281 MET A C 1
ATOM 2176 O O . MET A 1 281 ? -30.531 5.887 6.969 1 85.5 281 MET A O 1
ATOM 2180 N N . ALA A 1 282 ? -29.656 6.289 9.062 1 80.31 282 ALA A N 1
ATOM 2181 C CA . ALA A 1 282 ? -29.203 4.902 9.172 1 80.31 282 ALA A CA 1
ATOM 2182 C C . ALA A 1 282 ? -29.703 4.27 10.469 1 80.31 282 ALA A C 1
ATOM 2184 O O . ALA A 1 282 ? -30.047 4.973 11.422 1 80.31 282 ALA A O 1
ATOM 2185 N N . ASP A 1 283 ? -29.828 2.967 10.398 1 78.06 283 ASP A N 1
ATOM 2186 C CA . ASP A 1 283 ? -30.219 2.223 11.594 1 78.06 283 ASP A CA 1
ATOM 2187 C C . ASP A 1 283 ? -29.016 2.014 12.523 1 78.06 283 ASP A C 1
ATOM 2189 O O . ASP A 1 283 ? -27.922 2.521 12.258 1 78.06 283 ASP A O 1
ATOM 2193 N N . ASP A 1 284 ? -29.203 1.359 13.609 1 71.31 284 ASP A N 1
ATOM 2194 C CA . ASP A 1 284 ? -28.203 1.195 14.656 1 71.31 284 ASP A CA 1
ATOM 2195 C C . ASP A 1 284 ? -27.031 0.329 14.172 1 71.31 284 ASP A C 1
ATOM 2197 O O . ASP A 1 284 ? -25.938 0.365 14.75 1 71.31 284 ASP A O 1
ATOM 2201 N N . THR A 1 285 ? -27.25 -0.311 13.109 1 71.81 285 THR A N 1
ATOM 2202 C CA . THR A 1 285 ? -26.219 -1.249 12.672 1 71.81 285 THR A CA 1
ATOM 2203 C C . THR A 1 285 ? -25.266 -0.583 11.688 1 71.81 285 THR A C 1
ATOM 2205 O O . THR A 1 285 ? -24.203 -1.119 11.391 1 71.81 285 THR A O 1
ATOM 2208 N N . PHE A 1 286 ? -25.547 0.605 11.273 1 75.94 286 PHE A N 1
ATOM 2209 C CA . PHE A 1 286 ? -24.781 1.264 10.227 1 75.94 286 PHE A CA 1
ATOM 2210 C C . PHE A 1 286 ? -23.359 1.558 10.695 1 75.94 286 PHE A C 1
ATOM 2212 O O . PHE A 1 286 ? -22.391 1.19 10.031 1 75.94 286 PHE A O 1
ATOM 2219 N N . ILE A 1 287 ? -23.25 2.105 11.789 1 70.12 287 ILE A N 1
ATOM 2220 C CA . ILE A 1 287 ? -21.953 2.541 12.281 1 70.12 287 ILE A CA 1
ATOM 2221 C C . ILE A 1 287 ? -21.094 1.325 12.633 1 70.12 287 ILE A C 1
ATOM 2223 O O . ILE A 1 287 ? -19.938 1.231 12.227 1 70.12 287 ILE A O 1
ATOM 2227 N N . PRO A 1 288 ? -21.719 0.344 13.32 1 65.31 288 PRO A N 1
ATOM 2228 C CA . PRO A 1 288 ? -20.906 -0.851 13.586 1 65.31 288 PRO A CA 1
ATOM 2229 C C . PRO A 1 288 ? -20.469 -1.556 12.312 1 65.31 288 PRO A C 1
ATOM 2231 O O . PRO A 1 288 ? -19.391 -2.172 12.281 1 65.31 288 PRO A O 1
ATOM 2234 N N . THR A 1 289 ? -21.219 -1.398 11.328 1 67.38 289 THR A N 1
ATOM 2235 C CA . THR A 1 289 ? -20.938 -2.117 10.086 1 67.38 289 THR A CA 1
ATOM 2236 C C . THR A 1 289 ? -19.875 -1.38 9.266 1 67.38 289 THR A C 1
ATOM 2238 O O . THR A 1 289 ? -18.969 -2 8.719 1 67.38 289 THR A O 1
ATOM 2241 N N . TRP A 1 290 ? -19.984 -0.082 9.234 1 68.31 290 TRP A N 1
ATOM 2242 C CA . TRP A 1 290 ? -19.188 0.663 8.273 1 68.31 290 TRP A CA 1
ATOM 2243 C C . TRP A 1 290 ? -18.188 1.575 8.984 1 68.31 290 TRP A C 1
ATOM 2245 O O . TRP A 1 290 ? -17.391 2.268 8.336 1 68.31 290 TRP A O 1
ATOM 2255 N N . GLY A 1 291 ? -18.312 1.604 10.18 1 61.78 291 GLY A N 1
ATOM 2256 C CA . GLY A 1 291 ? -17.453 2.48 10.961 1 61.78 291 GLY A CA 1
ATOM 2257 C C . GLY A 1 291 ? -15.984 2.201 10.758 1 61.78 291 GLY A C 1
ATOM 2258 O O . GLY A 1 291 ? -15.156 3.115 10.82 1 61.78 291 GLY A O 1
ATOM 2259 N N . GLU A 1 292 ? -15.688 1.003 10.375 1 56.66 292 GLU A N 1
ATOM 2260 C CA . GLU A 1 292 ? -14.281 0.635 10.227 1 56.66 292 GLU A CA 1
ATOM 2261 C C . GLU A 1 292 ? -13.875 0.586 8.758 1 56.66 292 GLU A C 1
ATOM 2263 O O . GLU A 1 292 ? -12.773 0.14 8.43 1 56.66 292 GLU A O 1
ATOM 2268 N N . SER A 1 293 ? -14.75 1.111 7.977 1 61.53 293 SER A N 1
ATOM 2269 C CA . SER A 1 293 ? -14.461 1.054 6.547 1 61.53 293 SER A CA 1
ATOM 2270 C C . SER A 1 293 ? -13.477 2.143 6.141 1 61.53 293 SER A C 1
ATOM 2272 O O . SER A 1 293 ? -13.422 3.203 6.762 1 61.53 293 SER A O 1
ATOM 2274 N N . SER A 1 294 ? -12.609 1.851 5.277 1 59.12 294 SER A N 1
ATOM 2275 C CA . SER A 1 294 ? -11.664 2.824 4.734 1 59.12 294 SER A CA 1
ATOM 2276 C C . SER A 1 294 ? -12.344 3.758 3.74 1 59.12 294 SER A C 1
ATOM 2278 O O . SER A 1 294 ? -11.734 4.719 3.266 1 59.12 294 SER A O 1
ATOM 2280 N N . VAL A 1 295 ? -13.594 3.553 3.58 1 62.69 295 VAL A N 1
ATOM 2281 C CA . VAL A 1 295 ? -14.305 4.316 2.557 1 62.69 295 VAL A CA 1
ATOM 2282 C C . VAL A 1 295 ? -14.828 5.617 3.156 1 62.69 295 VAL A C 1
ATOM 2284 O O . VAL A 1 295 ? -15.008 6.609 2.443 1 62.69 295 VAL A O 1
ATOM 2287 N N . PHE A 1 296 ? -15.016 5.469 4.508 1 66.56 296 PHE A N 1
ATOM 2288 C CA . PHE A 1 296 ? -15.438 6.672 5.215 1 66.56 296 PHE A CA 1
ATOM 2289 C C . PHE A 1 296 ? -14.32 7.195 6.113 1 66.56 296 PHE A C 1
ATOM 2291 O O . PHE A 1 296 ? -13.664 6.422 6.812 1 66.56 296 PHE A O 1
ATOM 2298 N N . VAL A 1 297 ? -14.133 8.367 5.969 1 62.53 297 VAL A N 1
ATOM 2299 C CA . VAL A 1 297 ? -13.156 8.969 6.867 1 62.53 297 VAL A CA 1
ATOM 2300 C C . VAL A 1 297 ? -13.734 9.07 8.273 1 62.53 297 VAL A C 1
ATOM 2302 O O . VAL A 1 297 ? -13.008 8.938 9.266 1 62.53 297 VAL A O 1
ATOM 2305 N N . LEU A 1 298 ? -14.945 9.383 8.359 1 60.94 298 LEU A N 1
ATOM 2306 C CA . LEU A 1 298 ? -15.602 9.586 9.648 1 60.94 298 LEU A CA 1
ATOM 2307 C C . LEU A 1 298 ? -17.094 9.258 9.562 1 60.94 298 LEU A C 1
ATOM 2309 O O . LEU A 1 298 ? -17.75 9.586 8.578 1 60.94 298 LEU A O 1
ATOM 2313 N N . LEU A 1 299 ? -17.484 8.211 10.422 1 59.19 299 LEU A N 1
ATOM 2314 C CA . LEU A 1 299 ? -18.906 7.977 10.633 1 59.19 299 LEU A CA 1
ATOM 2315 C C . LEU A 1 299 ? -19.312 8.383 12.039 1 59.19 299 LEU A C 1
ATOM 2317 O O . LEU A 1 299 ? -18.641 8.023 13.016 1 59.19 299 LEU A O 1
ATOM 2321 N N . THR A 1 300 ? -19.938 9.43 12.211 1 59.31 300 THR A N 1
ATOM 2322 C CA . THR A 1 300 ? -20.234 9.867 13.57 1 59.31 300 THR A CA 1
ATOM 2323 C C . THR A 1 300 ? -21.703 9.586 13.922 1 59.31 300 THR A C 1
ATOM 2325 O O . THR A 1 300 ? -22.594 9.828 13.109 1 59.31 300 THR A O 1
ATOM 2328 N N . ASN A 1 301 ? -22.078 8.445 14.688 1 52.5 301 ASN A N 1
ATOM 2329 C CA . ASN A 1 301 ? -23.375 8.5 15.344 1 52.5 301 ASN A CA 1
ATOM 2330 C C . ASN A 1 301 ? -23.25 8.875 16.812 1 52.5 301 ASN A C 1
ATOM 2332 O O . ASN A 1 301 ? -24.234 8.844 17.562 1 52.5 301 ASN A O 1
ATOM 2336 N N . GLY A 1 302 ? -22.125 9.461 17.203 1 48.5 302 GLY A N 1
ATOM 2337 C CA . GLY A 1 302 ? -21.922 9.852 18.578 1 48.5 302 GLY A CA 1
ATOM 2338 C C . GLY A 1 302 ? -21.734 8.672 19.516 1 48.5 302 GLY A C 1
ATOM 2339 O O . GLY A 1 302 ? -21.344 8.844 20.672 1 48.5 302 GLY A O 1
ATOM 2340 N N . ASN A 1 303 ? -22.141 7.41 19.234 1 46.81 303 ASN A N 1
ATOM 2341 C CA . ASN A 1 303 ? -22.156 6.309 20.188 1 46.81 303 ASN A CA 1
ATOM 2342 C C . ASN A 1 303 ? -21.125 5.234 19.828 1 46.81 303 ASN A C 1
ATOM 2344 O O . ASN A 1 303 ? -21.5 4.137 19.406 1 46.81 303 ASN A O 1
ATOM 2348 N N . ASP A 1 304 ? -20.062 5.535 19.516 1 49.94 304 ASP A N 1
ATOM 2349 C CA . ASP A 1 304 ? -19.141 4.477 19.094 1 49.94 304 ASP A CA 1
ATOM 2350 C C . ASP A 1 304 ? -18.734 3.604 20.266 1 49.94 304 ASP A C 1
ATOM 2352 O O . ASP A 1 304 ? -18.25 4.113 21.281 1 49.94 304 ASP A O 1
ATOM 2356 N N . PRO A 1 305 ? -19.172 2.338 20.359 1 46.56 305 PRO A N 1
ATOM 2357 C CA . PRO A 1 305 ? -18.719 1.476 21.453 1 46.56 305 PRO A CA 1
ATOM 2358 C C . PRO A 1 305 ? -17.219 1.26 21.469 1 46.56 305 PRO A C 1
ATOM 2360 O O . PRO A 1 305 ? -16.578 1.232 20.406 1 46.56 305 PRO A O 1
ATOM 2363 N N . ASP A 1 306 ? -16.609 1.696 22.469 1 51.56 306 ASP A N 1
ATOM 2364 C CA . ASP A 1 306 ? -15.211 1.446 22.781 1 51.56 306 ASP A CA 1
ATOM 2365 C C . ASP A 1 306 ? -14.93 -0.049 22.906 1 51.56 306 ASP A C 1
ATOM 2367 O O . ASP A 1 306 ? -15.344 -0.679 23.891 1 51.56 306 ASP A O 1
ATOM 2371 N N . THR A 1 307 ? -14.711 -0.773 21.844 1 54.94 307 THR A N 1
ATOM 2372 C CA . THR A 1 307 ? -14.656 -2.221 22.016 1 54.94 307 THR A CA 1
ATOM 2373 C C . THR A 1 307 ? -13.25 -2.662 22.422 1 54.94 307 THR A C 1
ATOM 2375 O O . THR A 1 307 ? -13.008 -3.85 22.656 1 54.94 307 THR A O 1
ATOM 2378 N N . SER A 1 308 ? -12.219 -1.711 22.562 1 65.12 308 SER A N 1
ATOM 2379 C CA . SER A 1 308 ? -10.93 -2.336 22.859 1 65.12 308 SER A CA 1
ATOM 2380 C C . SER A 1 308 ? -10.68 -2.393 24.375 1 65.12 308 SER A C 1
ATOM 2382 O O . SER A 1 308 ? -11.117 -1.512 25.109 1 65.12 308 SER A O 1
ATOM 2384 N N . GLY A 1 309 ? -10.172 -3.486 24.922 1 74.38 309 GLY A N 1
ATOM 2385 C CA . GLY A 1 309 ? -9.93 -3.732 26.344 1 74.38 309 GLY A CA 1
ATOM 2386 C C . GLY A 1 309 ? -8.914 -2.785 26.938 1 74.38 309 GLY A C 1
ATOM 2387 O O . GLY A 1 309 ? -8.117 -2.176 26.219 1 74.38 309 GLY A O 1
ATOM 2388 N N . LYS A 1 310 ? -8.922 -2.453 28.25 1 82.44 310 LYS A N 1
ATOM 2389 C CA . LYS A 1 310 ? -8.062 -1.57 29.031 1 82.44 310 LYS A CA 1
ATOM 2390 C C . LYS A 1 310 ? -6.594 -1.975 28.906 1 82.44 310 LYS A C 1
ATOM 2392 O O . LYS A 1 310 ? -5.715 -1.116 28.812 1 82.44 310 LYS A O 1
ATOM 2397 N N . LYS A 1 311 ? -6.297 -3.275 28.766 1 85.62 311 LYS A N 1
ATOM 2398 C CA . LYS A 1 311 ? -4.922 -3.76 28.688 1 85.62 311 LYS A CA 1
ATOM 2399 C C . LYS A 1 311 ? -4.258 -3.338 27.375 1 85.62 311 LYS A C 1
ATOM 2401 O O . LYS A 1 311 ? -3.109 -2.895 27.375 1 85.62 311 LYS A O 1
ATOM 2406 N N . LYS A 1 312 ? -4.938 -3.424 26.359 1 87.06 312 LYS A N 1
ATOM 2407 C CA . LYS A 1 312 ? -4.402 -3.037 25.047 1 87.06 312 LYS A CA 1
ATOM 2408 C C . LYS A 1 312 ? -4.176 -1.529 24.969 1 87.06 312 LYS A C 1
ATOM 2410 O O . LYS A 1 312 ? -3.213 -1.07 24.359 1 87.06 312 LYS A O 1
ATOM 2415 N N . ARG A 1 313 ? -4.98 -0.847 25.672 1 88 313 ARG A N 1
ATOM 2416 C CA . ARG A 1 313 ? -4.852 0.606 25.703 1 88 313 ARG A CA 1
ATOM 2417 C C . ARG A 1 313 ? -3.564 1.028 26.406 1 88 313 ARG A C 1
ATOM 2419 O O . ARG A 1 313 ? -2.818 1.867 25.891 1 88 313 ARG A O 1
ATOM 2426 N N . TRP A 1 314 ? -3.344 0.456 27.469 1 90.69 314 TRP A N 1
ATOM 2427 C CA . TRP A 1 314 ? -2.158 0.802 28.25 1 90.69 314 TRP A CA 1
ATOM 2428 C C . TRP A 1 314 ? -0.889 0.346 27.531 1 90.69 314 TRP A C 1
ATOM 2430 O O . TRP A 1 314 ? 0.13 1.04 27.562 1 90.69 314 TRP A O 1
ATOM 2440 N N . LEU A 1 315 ? -0.937 -0.768 26.969 1 93.06 315 LEU A N 1
ATOM 2441 C CA . LEU A 1 315 ? 0.227 -1.252 26.234 1 93.06 315 LEU A CA 1
ATOM 2442 C C . LEU A 1 315 ? 0.57 -0.315 25.078 1 93.06 315 LEU A C 1
ATOM 2444 O O . LEU A 1 315 ? 1.742 -0.016 24.844 1 93.06 315 LEU A O 1
ATOM 2448 N N . ALA A 1 316 ? -0.503 0.083 24.391 1 91.56 316 ALA A N 1
ATOM 2449 C CA . ALA A 1 316 ? -0.291 1 23.281 1 91.56 316 ALA A CA 1
ATOM 2450 C C . ALA A 1 316 ? 0.352 2.301 23.75 1 91.56 316 ALA A C 1
ATOM 2452 O O . ALA A 1 316 ? 1.287 2.803 23.125 1 91.56 316 ALA A O 1
ATOM 2453 N N . LEU A 1 317 ? -0.054 2.799 24.844 1 89.94 317 LEU A N 1
ATOM 2454 C CA . LEU A 1 317 ? 0.471 4.047 25.391 1 89.94 317 LEU A CA 1
ATOM 2455 C C . LEU A 1 317 ? 1.906 3.867 25.875 1 89.94 317 LEU A C 1
ATOM 2457 O O . LEU A 1 317 ? 2.752 4.738 25.656 1 89.94 317 LEU A O 1
ATOM 2461 N N . ILE A 1 318 ? 2.125 2.824 26.516 1 94.12 318 ILE A N 1
ATOM 2462 C CA . ILE A 1 318 ? 3.461 2.547 27.031 1 94.12 318 ILE A CA 1
ATOM 2463 C C . ILE A 1 318 ? 4.445 2.428 25.875 1 94.12 318 ILE A C 1
ATOM 2465 O O . ILE A 1 318 ? 5.559 2.953 25.938 1 94.12 318 ILE A O 1
ATOM 2469 N N . LEU A 1 319 ? 4.027 1.727 24.844 1 94.25 319 LEU A N 1
ATOM 2470 C CA . LEU A 1 319 ? 4.891 1.553 23.688 1 94.25 319 LEU A CA 1
ATOM 2471 C C . LEU A 1 319 ? 5.176 2.893 23.016 1 94.25 319 LEU A C 1
ATOM 2473 O O . LEU A 1 319 ? 6.293 3.137 22.562 1 94.25 319 LEU A O 1
ATOM 2477 N N . LEU A 1 320 ? 4.148 3.705 22.953 1 90 320 LEU A N 1
ATOM 2478 C CA . LEU A 1 320 ? 4.336 5.031 22.375 1 90 320 LEU A CA 1
ATOM 2479 C C . LEU A 1 320 ? 5.336 5.844 23.188 1 90 320 LEU A C 1
ATOM 2481 O O . LEU A 1 320 ? 6.242 6.461 22.641 1 90 320 LEU A O 1
ATOM 2485 N N . VAL A 1 321 ? 5.176 5.867 24.484 1 91.44 321 VAL A N 1
ATOM 2486 C CA . VAL A 1 321 ? 6.055 6.609 25.375 1 91.44 321 VAL A CA 1
ATOM 2487 C C . VAL A 1 321 ? 7.477 6.062 25.281 1 91.44 321 VAL A C 1
ATOM 2489 O O . VAL A 1 321 ? 8.438 6.832 25.219 1 91.44 321 VAL A O 1
ATOM 2492 N N . LEU A 1 322 ? 7.574 4.77 25.281 1 93.06 322 LEU A N 1
ATOM 2493 C CA . LEU A 1 322 ? 8.891 4.145 25.156 1 93.06 322 LEU A CA 1
ATOM 2494 C C . LEU A 1 322 ? 9.555 4.527 23.828 1 93.06 322 LEU A C 1
ATOM 2496 O O . LEU A 1 322 ? 10.766 4.719 23.781 1 93.06 322 LEU A O 1
ATOM 2500 N N . MET A 1 323 ? 8.766 4.559 22.797 1 91.44 323 MET A N 1
ATOM 2501 C CA . MET A 1 323 ? 9.289 4.938 21.484 1 91.44 323 MET A CA 1
ATOM 2502 C C . MET A 1 323 ? 9.82 6.363 21.5 1 91.44 323 MET A C 1
ATOM 2504 O O . MET A 1 323 ? 10.938 6.621 21.031 1 91.44 323 MET A O 1
ATOM 2508 N N . ILE A 1 324 ? 9.094 7.266 22.109 1 87.62 324 ILE A N 1
ATOM 2509 C CA . ILE A 1 324 ? 9.453 8.68 22.156 1 87.62 324 ILE A CA 1
ATOM 2510 C C . ILE A 1 324 ? 10.672 8.867 23.062 1 87.62 324 ILE A C 1
ATOM 2512 O O . ILE A 1 324 ? 11.648 9.508 22.672 1 87.62 324 ILE A O 1
ATOM 2516 N N . VAL A 1 325 ? 10.609 8.328 24.203 1 91 325 VAL A N 1
ATOM 2517 C CA . VAL A 1 325 ? 11.688 8.461 25.172 1 91 325 VAL A CA 1
ATOM 2518 C C . VAL A 1 325 ? 12.945 7.773 24.641 1 91 325 VAL A C 1
ATOM 2520 O O . VAL A 1 325 ? 14.055 8.305 24.766 1 91 325 VAL A O 1
ATOM 2523 N N . GLY A 1 326 ? 12.75 6.609 24.125 1 90.81 326 GLY A N 1
ATOM 2524 C CA . GLY A 1 326 ? 13.883 5.906 23.547 1 90.81 326 GLY A CA 1
ATOM 2525 C C . GLY A 1 326 ? 14.57 6.684 22.453 1 90.81 326 GLY A C 1
ATOM 2526 O O . GLY A 1 326 ? 15.797 6.793 22.438 1 90.81 326 GLY A O 1
ATOM 2527 N N . ALA A 1 327 ? 13.789 7.191 21.531 1 86.81 327 ALA A N 1
ATOM 2528 C CA . ALA A 1 327 ? 14.336 7.961 20.406 1 86.81 327 ALA A CA 1
ATOM 2529 C C . ALA A 1 327 ? 15.047 9.211 20.906 1 86.81 327 ALA A C 1
ATOM 2531 O O . ALA A 1 327 ? 16.078 9.609 20.359 1 86.81 327 ALA A O 1
ATOM 2532 N N . THR A 1 328 ? 14.531 9.844 21.938 1 85.75 328 THR A N 1
ATOM 2533 C CA . THR A 1 328 ? 15.109 11.07 22.469 1 85.75 328 THR A CA 1
ATOM 2534 C C . THR A 1 328 ? 16.391 10.773 23.219 1 85.75 328 THR A C 1
ATOM 2536 O O . THR A 1 328 ? 17.406 11.453 23.031 1 85.75 328 THR A O 1
ATOM 2539 N N . VAL A 1 329 ? 16.328 9.766 24.031 1 88.44 329 VAL A N 1
ATOM 2540 C CA . VAL A 1 329 ? 17.484 9.398 24.828 1 88.44 329 VAL A CA 1
ATOM 2541 C C . VAL A 1 329 ? 18.562 8.789 23.922 1 88.44 329 VAL A C 1
ATOM 2543 O O . VAL A 1 329 ? 19.75 8.977 24.156 1 88.44 329 VAL A O 1
ATOM 2546 N N . GLY A 1 330 ? 18.125 8.016 23 1 85.81 330 GLY A N 1
ATOM 2547 C CA . GLY A 1 330 ? 19.047 7.387 22.062 1 85.81 330 GLY A CA 1
ATOM 2548 C C . GLY A 1 330 ? 19.875 8.391 21.297 1 85.81 330 GLY A C 1
ATOM 2549 O O . GLY A 1 330 ? 21 8.086 20.891 1 85.81 330 GLY A O 1
ATOM 2550 N N . GLU A 1 331 ? 19.406 9.555 21.094 1 81.94 331 GLU A N 1
ATOM 2551 C CA . GLU A 1 331 ? 20.094 10.57 20.297 1 81.94 331 GLU A CA 1
ATOM 2552 C C . GLU A 1 331 ? 21.016 11.414 21.172 1 81.94 331 GLU A C 1
ATOM 2554 O O . GLU A 1 331 ? 21.797 12.219 20.641 1 81.94 331 GLU A O 1
ATOM 2559 N N . LEU A 1 332 ? 20.953 11.18 22.391 1 83 332 LEU A N 1
ATOM 2560 C CA . LEU A 1 332 ? 21.844 11.898 23.297 1 83 332 LEU A CA 1
ATOM 2561 C C . LEU A 1 332 ? 23.281 11.43 23.125 1 83 332 LEU A C 1
ATOM 2563 O O . LEU A 1 332 ? 23.531 10.25 22.875 1 83 332 LEU A O 1
ATOM 2567 N N . PRO A 1 333 ? 24.203 12.367 23.094 1 81.12 333 PRO A N 1
ATOM 2568 C CA . PRO A 1 333 ? 25.609 12.016 22.906 1 81.12 333 PRO A CA 1
ATOM 2569 C C . PRO A 1 333 ? 26.062 10.914 23.859 1 81.12 333 PRO A C 1
ATOM 2571 O O . PRO A 1 333 ? 26.844 10.039 23.469 1 81.12 333 PRO A O 1
ATOM 2574 N N . ALA A 1 334 ? 25.656 10.93 25.125 1 84.88 334 ALA A N 1
ATOM 2575 C CA . ALA A 1 334 ? 26.062 9.938 26.109 1 84.88 334 ALA A CA 1
ATOM 2576 C C . ALA A 1 334 ? 25.641 8.531 25.688 1 84.88 334 ALA A C 1
ATOM 2578 O O . ALA A 1 334 ? 26.406 7.578 25.844 1 84.88 334 ALA A O 1
ATOM 2579 N N . THR A 1 335 ? 24.422 8.453 25.125 1 84.12 335 THR A N 1
ATOM 2580 C CA . THR A 1 335 ? 23.906 7.152 24.719 1 84.12 335 THR A CA 1
ATOM 2581 C C . THR A 1 335 ? 24.609 6.664 23.453 1 84.12 335 THR A C 1
ATOM 2583 O O . THR A 1 335 ? 24.859 5.465 23.312 1 84.12 335 THR A O 1
ATOM 2586 N N . LYS A 1 336 ? 24.922 7.613 22.562 1 80.81 336 LYS A N 1
ATOM 2587 C CA . LYS A 1 336 ? 25.625 7.258 21.328 1 80.81 336 LYS A CA 1
ATOM 2588 C C . LYS A 1 336 ? 27.016 6.691 21.625 1 80.81 336 LYS A C 1
ATOM 2590 O O . LYS A 1 336 ? 27.5 5.816 20.906 1 80.81 336 LYS A O 1
ATOM 2595 N N . GLU A 1 337 ? 27.562 7.176 22.656 1 82.12 337 GLU A N 1
ATOM 2596 C CA . GLU A 1 337 ? 28.875 6.715 23.062 1 82.12 337 GLU A CA 1
ATOM 2597 C C . GLU A 1 337 ? 28.812 5.336 23.719 1 82.12 337 GLU A C 1
ATOM 2599 O O . GLU A 1 337 ? 29.719 4.523 23.562 1 82.12 337 GLU A O 1
ATOM 2604 N N . MET A 1 338 ? 27.75 5.094 24.453 1 82.94 338 MET A N 1
ATOM 2605 C CA . MET A 1 338 ? 27.578 3.83 25.172 1 82.94 338 MET A CA 1
ATOM 2606 C C . MET A 1 338 ? 27.297 2.693 24.188 1 82.94 338 MET A C 1
ATOM 2608 O O . MET A 1 338 ? 27.734 1.561 24.406 1 82.94 338 MET A O 1
ATOM 2612 N N . PHE A 1 339 ? 26.516 2.98 23.156 1 80.44 339 PHE A N 1
ATOM 2613 C CA . PHE A 1 339 ? 26.156 1.979 22.156 1 80.44 339 PHE A CA 1
ATOM 2614 C C . PHE A 1 339 ? 26.594 2.412 20.766 1 80.44 339 PHE A C 1
ATOM 2616 O O . PHE A 1 339 ? 25.766 2.779 19.922 1 80.44 339 PHE A O 1
ATOM 2623 N N . PRO A 1 340 ? 27.812 2.266 20.453 1 73.56 340 PRO A N 1
ATOM 2624 C CA . PRO A 1 340 ? 28.344 2.799 19.188 1 73.56 340 PRO A CA 1
ATOM 2625 C C . PRO A 1 340 ? 27.891 1.993 17.969 1 73.56 340 PRO A C 1
ATOM 2627 O O . PRO A 1 340 ? 27.828 2.531 16.875 1 73.56 340 PRO A O 1
ATOM 2630 N N . ASP A 1 341 ? 27.484 0.827 18.188 1 72.12 341 ASP A N 1
ATOM 2631 C CA . ASP A 1 341 ? 27.25 -0.046 17.031 1 72.12 341 ASP A CA 1
ATOM 2632 C C . ASP A 1 341 ? 25.781 -0.038 16.641 1 72.12 341 ASP A C 1
ATOM 2634 O O . ASP A 1 341 ? 25.422 -0.507 15.555 1 72.12 341 ASP A O 1
ATOM 2638 N N . ILE A 1 342 ? 24.984 0.445 17.578 1 76.19 342 ILE A N 1
ATOM 2639 C CA . ILE A 1 342 ? 23.547 0.433 17.312 1 76.19 342 ILE A CA 1
ATOM 2640 C C . ILE A 1 342 ? 23 1.859 17.344 1 76.19 342 ILE A C 1
ATOM 2642 O O . ILE A 1 342 ? 23.188 2.57 18.344 1 76.19 342 ILE A O 1
ATOM 2646 N N . LYS A 1 343 ? 22.5 2.277 16.281 1 80.44 343 LYS A N 1
ATOM 2647 C CA . LYS A 1 343 ? 21.891 3.605 16.25 1 80.44 343 LYS A CA 1
ATOM 2648 C C . LYS A 1 343 ? 20.484 3.574 16.828 1 80.44 343 LYS A C 1
ATOM 2650 O O . LYS A 1 343 ? 19.547 3.117 16.172 1 80.44 343 LYS A O 1
ATOM 2655 N N . LEU A 1 344 ? 20.391 4.02 18 1 86 344 LEU A N 1
ATOM 2656 C CA . LEU A 1 344 ? 19.109 4.047 18.703 1 86 344 LEU A CA 1
ATOM 2657 C C . LEU A 1 344 ? 18.328 5.32 18.359 1 86 344 LEU A C 1
ATOM 2659 O O . LEU A 1 344 ? 18.078 6.145 19.25 1 86 344 LEU A O 1
ATOM 2663 N N . ASP A 1 345 ? 17.984 5.434 17.125 1 84.25 345 ASP A N 1
ATOM 2664 C CA . ASP A 1 345 ? 17.25 6.602 16.656 1 84.25 345 ASP A CA 1
ATOM 2665 C C . ASP A 1 345 ? 15.758 6.297 16.516 1 84.25 345 ASP A C 1
ATOM 2667 O O . ASP A 1 345 ? 15.289 5.246 16.953 1 84.25 345 ASP A O 1
ATOM 2671 N N . MET A 1 346 ? 15.016 7.242 15.984 1 83.5 346 MET A N 1
ATOM 2672 C CA . MET A 1 346 ? 13.57 7.117 15.828 1 83.5 346 MET A CA 1
ATOM 2673 C C . MET A 1 346 ? 13.219 5.898 14.984 1 83.5 346 MET A C 1
ATOM 2675 O O . MET A 1 346 ? 12.25 5.191 15.281 1 83.5 346 MET A O 1
ATOM 2679 N N . PHE A 1 347 ? 13.977 5.656 13.953 1 88.94 347 PHE A N 1
ATOM 2680 C CA . PHE A 1 347 ? 13.734 4.523 13.062 1 88.94 347 PHE A CA 1
ATOM 2681 C C . PHE A 1 347 ? 13.805 3.209 13.828 1 88.94 347 PHE A C 1
ATOM 2683 O O . PHE A 1 347 ? 12.945 2.34 13.664 1 88.94 347 PHE A O 1
ATOM 2690 N N . PHE A 1 348 ? 14.766 3.092 14.695 1 91.81 348 PHE A N 1
ATOM 2691 C CA . PHE A 1 348 ? 14.977 1.882 15.477 1 91.81 348 PHE A CA 1
ATOM 2692 C C . PHE A 1 348 ? 13.773 1.601 16.375 1 91.81 348 PHE A C 1
ATOM 2694 O O . PHE A 1 348 ? 13.234 0.493 16.359 1 91.81 348 PHE A O 1
ATOM 2701 N N . PHE A 1 349 ? 13.352 2.535 17.078 1 92.44 349 PHE A N 1
ATOM 2702 C CA . PHE A 1 349 ? 12.305 2.328 18.062 1 92.44 349 PHE A CA 1
ATOM 2703 C C . PHE A 1 349 ? 10.945 2.182 17.406 1 92.44 349 PHE A C 1
ATOM 2705 O O . PHE A 1 349 ? 10.078 1.452 17.891 1 92.44 349 PHE A O 1
ATOM 2712 N N . VAL A 1 350 ? 10.75 2.912 16.297 1 92 350 VAL A N 1
ATOM 2713 C CA . VAL A 1 350 ? 9.477 2.762 15.602 1 92 350 VAL A CA 1
ATOM 2714 C C . VAL A 1 350 ? 9.367 1.353 15.023 1 92 350 VAL A C 1
ATOM 2716 O O . VAL A 1 350 ? 8.281 0.771 14.992 1 92 350 VAL A O 1
ATOM 2719 N N . CYS A 1 351 ? 10.43 0.769 14.555 1 95.19 351 CYS A N 1
ATOM 2720 C CA . CYS A 1 351 ? 10.453 -0.606 14.07 1 95.19 351 CYS A CA 1
ATOM 2721 C C . CYS A 1 351 ? 10.023 -1.578 15.164 1 95.19 351 CYS A C 1
ATOM 2723 O O . CYS A 1 351 ? 9.133 -2.402 14.945 1 95.19 351 CYS A O 1
ATOM 2725 N N . ILE A 1 352 ? 10.617 -1.426 16.281 1 95.81 352 ILE A N 1
ATOM 2726 C CA . ILE A 1 352 ? 10.359 -2.326 17.406 1 95.81 352 ILE A CA 1
ATOM 2727 C C . ILE A 1 352 ? 8.914 -2.174 17.875 1 95.81 352 ILE A C 1
ATOM 2729 O O . ILE A 1 352 ? 8.211 -3.168 18.094 1 95.81 352 ILE A O 1
ATOM 2733 N N . THR A 1 353 ? 8.539 -0.956 18 1 95.12 353 THR A N 1
ATOM 2734 C CA . THR A 1 353 ? 7.18 -0.67 18.453 1 95.12 353 THR A CA 1
ATOM 2735 C C . THR A 1 353 ? 6.156 -1.277 17.5 1 95.12 353 THR A C 1
ATOM 2737 O O . THR A 1 353 ? 5.172 -1.881 17.938 1 95.12 353 THR A O 1
ATOM 2740 N N . THR A 1 354 ? 6.371 -1.104 16.219 1 95.06 354 THR A N 1
ATOM 2741 C CA . THR A 1 354 ? 5.453 -1.607 15.211 1 95.06 354 THR A CA 1
ATOM 2742 C C . THR A 1 354 ? 5.32 -3.125 15.305 1 95.06 354 THR A C 1
ATOM 2744 O O . THR A 1 354 ? 4.211 -3.658 15.266 1 95.06 354 THR A O 1
ATOM 2747 N N . ILE A 1 355 ? 6.406 -3.836 15.461 1 95.81 355 ILE A N 1
ATOM 2748 C CA . ILE A 1 355 ? 6.387 -5.293 15.5 1 95.81 355 ILE A CA 1
ATOM 2749 C C . ILE A 1 355 ? 5.672 -5.766 16.766 1 95.81 355 ILE A C 1
ATOM 2751 O O . ILE A 1 355 ? 4.887 -6.715 16.719 1 95.81 355 ILE A O 1
ATOM 2755 N N . ILE A 1 356 ? 5.957 -5.145 17.859 1 96.19 356 ILE A N 1
ATOM 2756 C CA . ILE A 1 356 ? 5.305 -5.531 19.109 1 96.19 356 ILE A CA 1
ATOM 2757 C C . ILE A 1 356 ? 3.799 -5.309 19 1 96.19 356 ILE A C 1
ATOM 2759 O O . ILE A 1 356 ? 3.008 -6.16 19.406 1 96.19 356 ILE A O 1
ATOM 2763 N N . MET A 1 357 ? 3.412 -4.199 18.453 1 94.62 357 MET A N 1
ATOM 2764 C CA . MET A 1 357 ? 1.991 -3.902 18.281 1 94.62 357 MET A CA 1
ATOM 2765 C C . MET A 1 357 ? 1.325 -4.918 17.359 1 94.62 357 MET A C 1
ATOM 2767 O O . MET A 1 357 ? 0.182 -5.316 17.594 1 94.62 357 MET A O 1
ATOM 2771 N N . ALA A 1 358 ? 2.02 -5.312 16.328 1 93.56 358 ALA A N 1
ATOM 2772 C CA . ALA A 1 358 ? 1.48 -6.293 15.383 1 93.56 358 ALA A CA 1
ATOM 2773 C C . ALA A 1 358 ? 1.298 -7.652 16.047 1 93.56 358 ALA A C 1
ATOM 2775 O O . ALA A 1 358 ? 0.244 -8.281 15.922 1 93.56 358 ALA A O 1
ATOM 2776 N N . TRP A 1 359 ? 2.281 -8.109 16.781 1 93.88 359 TRP A N 1
ATOM 2777 C CA . TRP A 1 359 ? 2.264 -9.445 17.375 1 93.88 359 TRP A CA 1
ATOM 2778 C C . TRP A 1 359 ? 1.309 -9.492 18.562 1 93.88 359 TRP A C 1
ATOM 2780 O O . TRP A 1 359 ? 0.803 -10.562 18.922 1 93.88 359 TRP A O 1
ATOM 2790 N N . THR A 1 360 ? 1.038 -8.367 19.188 1 92.94 360 THR A N 1
ATOM 2791 C CA . THR A 1 360 ? 0.1 -8.32 20.297 1 92.94 360 THR A CA 1
ATOM 2792 C C . THR A 1 360 ? -1.306 -7.984 19.812 1 92.94 360 THR A C 1
ATOM 2794 O O . THR A 1 360 ? -2.217 -7.777 20.625 1 92.94 360 THR A O 1
ATOM 2797 N N . ASN A 1 361 ? -1.459 -7.801 18.547 1 88.94 361 ASN A N 1
ATOM 2798 C CA . ASN A 1 361 ? -2.748 -7.582 17.891 1 88.94 361 ASN A CA 1
ATOM 2799 C C . ASN A 1 361 ? -3.402 -6.289 18.375 1 88.94 361 ASN A C 1
ATOM 2801 O O . ASN A 1 361 ? -4.609 -6.25 18.609 1 88.94 361 ASN A O 1
ATOM 2805 N N . ILE A 1 362 ? -2.568 -5.336 18.688 1 89.12 362 ILE A N 1
ATOM 2806 C CA . ILE A 1 362 ? -3.105 -4.004 18.969 1 89.12 362 ILE A CA 1
ATOM 2807 C C . ILE A 1 362 ? -3.805 -3.465 17.719 1 89.12 362 ILE A C 1
ATOM 2809 O O . ILE A 1 362 ? -4.844 -2.809 17.812 1 89.12 362 ILE A O 1
ATOM 2813 N N . PHE A 1 363 ? -3.234 -3.662 16.594 1 85.31 363 PHE A N 1
ATOM 2814 C CA . PHE A 1 363 ? -3.939 -3.537 15.328 1 85.31 363 PHE A CA 1
ATOM 2815 C C . PHE A 1 363 ? -3.928 -4.859 14.57 1 85.31 363 PHE A C 1
ATOM 2817 O O . PHE A 1 363 ? -3.025 -5.68 14.758 1 85.31 363 PHE A O 1
ATOM 2824 N N . PRO A 1 364 ? -4.977 -5.113 13.781 1 82.81 364 PRO A N 1
ATOM 2825 C CA . PRO A 1 364 ? -4.988 -6.359 13.016 1 82.81 364 PRO A CA 1
ATOM 2826 C C . PRO A 1 364 ? -3.812 -6.469 12.047 1 82.81 364 PRO A C 1
ATOM 2828 O O . PRO A 1 364 ? -3.748 -5.73 11.062 1 82.81 364 PRO A O 1
ATOM 2831 N N . ALA A 1 365 ? -2.951 -7.367 12.289 1 84.94 365 ALA A N 1
ATOM 2832 C CA . ALA A 1 365 ? -1.721 -7.523 11.516 1 84.94 365 ALA A CA 1
ATOM 2833 C C . ALA A 1 365 ? -2.023 -7.941 10.078 1 84.94 365 ALA A C 1
ATOM 2835 O O . ALA A 1 365 ? -1.239 -7.664 9.164 1 84.94 365 ALA A O 1
ATOM 2836 N N . ARG A 1 366 ? -3.098 -8.516 9.805 1 80.56 366 ARG A N 1
ATOM 2837 C CA . ARG A 1 366 ? -3.465 -8.992 8.477 1 80.56 366 ARG A CA 1
ATOM 2838 C C . ARG A 1 366 ? -3.842 -7.832 7.566 1 80.56 366 ARG A C 1
ATOM 2840 O O . ARG A 1 366 ? -3.748 -7.941 6.34 1 80.56 366 ARG A O 1
ATOM 2847 N N . LYS A 1 367 ? -4.227 -6.758 8.188 1 82.06 367 LYS A N 1
ATOM 2848 C CA . LYS A 1 367 ? -4.676 -5.605 7.418 1 82.06 367 LYS A CA 1
ATOM 2849 C C . LYS A 1 367 ? -3.662 -4.469 7.484 1 82.06 367 LYS A C 1
ATOM 2851 O O . LYS A 1 367 ? -3.992 -3.316 7.191 1 82.06 367 LYS A O 1
ATOM 2856 N N . TYR A 1 368 ? -2.406 -4.734 7.84 1 88.75 368 TYR A N 1
ATOM 2857 C CA . TYR A 1 368 ? -1.451 -3.676 8.148 1 88.75 368 TYR A CA 1
ATOM 2858 C C . TYR A 1 368 ? -1.198 -2.793 6.934 1 88.75 368 TYR A C 1
ATOM 2860 O O . TYR A 1 368 ? -1.004 -1.583 7.066 1 88.75 368 TYR A O 1
ATOM 2868 N N . THR A 1 369 ? -1.268 -3.307 5.688 1 89.19 369 THR A N 1
ATOM 2869 C CA . THR A 1 369 ? -0.979 -2.525 4.488 1 89.19 369 THR A CA 1
ATOM 2870 C C . THR A 1 369 ? -2.088 -1.511 4.227 1 89.19 369 THR A C 1
ATOM 2872 O O . THR A 1 369 ? -1.873 -0.515 3.531 1 89.19 369 THR A O 1
ATOM 2875 N N . LYS A 1 370 ? -3.26 -1.785 4.797 1 82.25 370 LYS A N 1
ATOM 2876 C CA . LYS A 1 370 ? -4.391 -0.881 4.617 1 82.25 370 LYS A CA 1
ATOM 2877 C C . LYS A 1 370 ? -4.227 0.383 5.457 1 82.25 370 LYS A C 1
ATOM 2879 O O . LYS A 1 370 ? -4.863 1.403 5.184 1 82.25 370 LYS A O 1
ATOM 2884 N N . TYR A 1 371 ? -3.406 0.25 6.461 1 83.12 371 TYR A N 1
ATOM 2885 C CA . TYR A 1 371 ? -3.279 1.356 7.402 1 83.12 371 TYR A CA 1
ATOM 2886 C C . TYR A 1 371 ? -2.178 2.318 6.969 1 83.12 371 TYR A C 1
ATOM 2888 O O . TYR A 1 371 ? -1.985 3.367 7.586 1 83.12 371 TYR A O 1
ATOM 2896 N N . ILE A 1 372 ? -1.525 2.008 5.91 1 88.19 372 ILE A N 1
ATOM 2897 C CA . ILE A 1 372 ? -0.439 2.838 5.402 1 88.19 372 ILE A CA 1
ATOM 2898 C C . ILE A 1 372 ? -0.921 3.631 4.188 1 88.19 372 ILE A C 1
ATOM 2900 O O . ILE A 1 372 ? -1.571 3.08 3.297 1 88.19 372 ILE A O 1
ATOM 2904 N N . SER A 1 373 ? -0.735 4.891 4.227 1 84.06 373 SER A N 1
ATOM 2905 C CA . SER A 1 373 ? -1.014 5.691 3.037 1 84.06 373 SER A CA 1
ATOM 2906 C C . SER A 1 373 ? 0.106 5.566 2.01 1 84.06 373 SER A C 1
ATOM 2908 O O . SER A 1 373 ? 1.013 6.402 1.967 1 84.06 373 SER A O 1
ATOM 2910 N N . TRP A 1 374 ? -0.011 4.707 1.156 1 89.06 374 TRP A N 1
ATOM 2911 C CA . TRP A 1 374 ? 1.026 4.383 0.182 1 89.06 374 TRP A CA 1
ATOM 2912 C C . TRP A 1 374 ? 1.248 5.543 -0.783 1 89.06 374 TRP A C 1
ATOM 2914 O O . TRP A 1 374 ? 2.359 5.742 -1.277 1 89.06 374 TRP A O 1
ATOM 2924 N N . ASP A 1 375 ? 0.205 6.316 -1.036 1 87.38 375 ASP A N 1
ATOM 2925 C CA . ASP A 1 375 ? 0.34 7.457 -1.936 1 87.38 375 ASP A CA 1
ATOM 2926 C C . ASP A 1 375 ? 1.323 8.484 -1.377 1 87.38 375 ASP A C 1
ATOM 2928 O O . ASP A 1 375 ? 2.094 9.086 -2.127 1 87.38 375 ASP A O 1
ATOM 2932 N N . ILE A 1 376 ? 1.248 8.703 -0.104 1 81.06 376 ILE A N 1
ATOM 2933 C CA . ILE A 1 376 ? 2.158 9.641 0.548 1 81.06 376 ILE A CA 1
ATOM 2934 C C . ILE A 1 376 ? 3.596 9.148 0.402 1 81.06 376 ILE A C 1
ATOM 2936 O O . ILE A 1 376 ? 4.5 9.93 0.114 1 81.06 376 ILE A O 1
ATOM 2940 N N . LEU A 1 377 ? 3.803 7.867 0.602 1 88.62 377 LEU A N 1
ATOM 2941 C CA . LEU A 1 377 ? 5.141 7.301 0.503 1 88.62 377 LEU A CA 1
ATOM 2942 C C . LEU A 1 377 ? 5.691 7.441 -0.914 1 88.62 377 LEU A C 1
ATOM 2944 O O . LEU A 1 377 ? 6.855 7.793 -1.101 1 88.62 377 LEU A O 1
ATOM 2948 N N . ILE A 1 378 ? 4.859 7.156 -1.922 1 90.75 378 ILE A N 1
ATOM 2949 C CA . ILE A 1 378 ? 5.258 7.297 -3.318 1 90.75 378 ILE A CA 1
ATOM 2950 C C . ILE A 1 378 ? 5.566 8.758 -3.619 1 90.75 378 ILE A C 1
ATOM 2952 O O . ILE A 1 378 ? 6.527 9.062 -4.332 1 90.75 378 ILE A O 1
ATOM 2956 N N . THR A 1 379 ? 4.77 9.648 -3.092 1 83.81 379 THR A N 1
ATOM 2957 C CA . THR A 1 379 ? 5 11.078 -3.27 1 83.81 379 THR A CA 1
ATOM 2958 C C . THR A 1 379 ? 6.367 11.477 -2.727 1 83.81 379 THR A C 1
ATOM 2960 O O . THR A 1 379 ? 7.105 12.219 -3.377 1 83.81 379 THR A O 1
ATOM 2963 N N . ILE A 1 380 ? 6.688 10.969 -1.576 1 78.81 380 ILE A N 1
ATOM 2964 C CA . ILE A 1 380 ? 7.965 11.281 -0.947 1 78.81 380 ILE A CA 1
ATOM 2965 C C . ILE A 1 380 ? 9.109 10.766 -1.816 1 78.81 380 ILE A C 1
ATOM 2967 O O . ILE A 1 380 ? 10.047 11.508 -2.125 1 78.81 380 ILE A O 1
ATOM 2971 N N . ALA A 1 381 ? 9.062 9.5 -2.172 1 87.75 381 ALA A N 1
ATOM 2972 C CA . ALA A 1 381 ? 10.117 8.883 -2.975 1 87.75 381 ALA A CA 1
ATOM 2973 C C . ALA A 1 381 ? 10.297 9.617 -4.301 1 87.75 381 ALA A C 1
ATOM 2975 O O . ALA A 1 381 ? 11.43 9.867 -4.73 1 87.75 381 ALA A O 1
ATOM 2976 N N . CYS A 1 382 ? 9.195 9.969 -4.957 1 89.44 382 CYS A N 1
ATOM 2977 C CA . CYS A 1 382 ? 9.258 10.648 -6.246 1 89.44 382 CYS A CA 1
ATOM 2978 C C . CYS A 1 382 ? 9.758 12.078 -6.09 1 89.44 382 CYS A C 1
ATOM 2980 O O . CYS A 1 382 ? 10.43 12.602 -6.973 1 89.44 382 CYS A O 1
ATOM 2982 N N . ALA A 1 383 ? 9.383 12.688 -4.996 1 82.38 383 ALA A N 1
ATOM 2983 C CA . ALA A 1 383 ? 9.891 14.031 -4.734 1 82.38 383 ALA A CA 1
ATOM 2984 C C . ALA A 1 383 ? 11.414 14.047 -4.676 1 82.38 383 ALA A C 1
ATOM 2986 O O . ALA A 1 383 ? 12.047 15 -5.137 1 82.38 383 ALA A O 1
ATOM 2987 N N . PHE A 1 384 ? 11.938 13.023 -4.117 1 81.25 384 PHE A N 1
ATOM 2988 C CA . PHE A 1 384 ? 13.391 12.883 -4.098 1 81.25 384 PHE A CA 1
ATOM 2989 C C . PHE A 1 384 ? 13.945 12.812 -5.512 1 81.25 384 PHE A C 1
ATOM 2991 O O . PHE A 1 384 ? 14.977 13.414 -5.812 1 81.25 384 PHE A O 1
ATOM 2998 N N . ALA A 1 385 ? 13.336 12.023 -6.305 1 89.62 385 ALA A N 1
ATOM 2999 C CA . ALA A 1 385 ? 13.773 11.867 -7.688 1 89.62 385 ALA A CA 1
ATOM 3000 C C . ALA A 1 385 ? 13.672 13.188 -8.445 1 89.62 385 ALA A C 1
ATOM 3002 O O . ALA A 1 385 ? 14.547 13.523 -9.25 1 89.62 385 ALA A O 1
ATOM 3003 N N . ILE A 1 386 ? 12.641 13.906 -8.219 1 87.75 386 ILE A N 1
ATOM 3004 C CA . ILE A 1 386 ? 12.438 15.195 -8.867 1 87.75 386 ILE A CA 1
ATOM 3005 C C . ILE A 1 386 ? 13.508 16.188 -8.422 1 87.75 386 ILE A C 1
ATOM 3007 O O . ILE A 1 386 ? 14.047 16.938 -9.234 1 87.75 386 ILE A O 1
ATOM 3011 N N . SER A 1 387 ? 13.758 16.172 -7.141 1 81 387 SER A N 1
ATOM 3012 C CA . SER A 1 387 ? 14.828 17.016 -6.625 1 81 387 SER A CA 1
ATOM 3013 C C . SER A 1 387 ? 16.156 16.703 -7.305 1 81 387 SER A C 1
ATOM 3015 O O . SER A 1 387 ? 16.906 17.625 -7.676 1 81 387 SER A O 1
ATOM 3017 N N . LYS A 1 388 ? 16.453 15.461 -7.422 1 84.81 388 LYS A N 1
ATOM 3018 C CA . LYS A 1 388 ? 17.672 15.047 -8.102 1 84.81 388 LYS A CA 1
ATOM 3019 C C . LYS A 1 388 ? 17.688 15.508 -9.555 1 84.81 388 LYS A C 1
ATOM 3021 O O . LYS A 1 388 ? 18.719 15.922 -10.078 1 84.81 388 LYS A O 1
ATOM 3026 N N . ALA A 1 389 ? 16.547 15.43 -10.203 1 90 389 ALA A N 1
ATOM 3027 C CA . ALA A 1 389 ? 16.422 15.883 -11.586 1 90 389 ALA A CA 1
ATOM 3028 C C . ALA A 1 389 ? 16.688 17.375 -11.703 1 90 389 ALA A C 1
ATOM 3030 O O . ALA A 1 389 ? 17.281 17.844 -12.68 1 90 389 ALA A O 1
ATOM 3031 N N . MET A 1 390 ? 16.234 18.109 -10.758 1 84.5 390 MET A N 1
ATOM 3032 C CA . MET A 1 390 ? 16.453 19.547 -10.75 1 84.5 390 MET A CA 1
ATOM 3033 C C . MET A 1 390 ? 17.938 19.859 -10.609 1 84.5 390 MET A C 1
ATOM 3035 O O . MET A 1 390 ? 18.438 20.797 -11.234 1 84.5 390 MET A O 1
ATOM 3039 N N . VAL A 1 391 ? 18.609 19.094 -9.828 1 81.06 391 VAL A N 1
ATOM 3040 C CA . VAL A 1 391 ? 20.031 19.281 -9.633 1 81.06 391 VAL A CA 1
ATOM 3041 C C . VAL A 1 391 ? 20.781 18.844 -10.891 1 81.06 391 VAL A C 1
ATOM 3043 O O . VAL A 1 391 ? 21.641 19.578 -11.398 1 81.06 391 VAL A O 1
ATOM 3046 N N . ASN A 1 392 ? 20.422 17.688 -11.422 1 87.06 392 ASN A N 1
ATOM 3047 C CA . ASN A 1 392 ? 21.094 17.141 -12.594 1 87.06 392 ASN A CA 1
ATOM 3048 C C . ASN A 1 392 ? 20.922 18.031 -13.812 1 87.06 392 ASN A C 1
ATOM 3050 O O . ASN A 1 392 ? 21.828 18.109 -14.656 1 87.06 392 ASN A O 1
ATOM 3054 N N . SER A 1 393 ? 19.812 18.641 -13.922 1 89.19 393 SER A N 1
ATOM 3055 C CA . SER A 1 393 ? 19.484 19.438 -15.102 1 89.19 393 SER A CA 1
ATOM 3056 C C . SER A 1 393 ? 20.047 20.844 -14.984 1 89.19 393 SER A C 1
ATOM 3058 O O . SER A 1 393 ? 20.125 21.578 -15.977 1 89.19 393 SER A O 1
ATOM 3060 N N . GLY A 1 394 ? 20.328 21.297 -13.719 1 82.81 394 GLY A N 1
ATOM 3061 C CA . GLY A 1 394 ? 20.812 22.656 -13.5 1 82.81 394 GLY A CA 1
ATOM 3062 C C . GLY A 1 394 ? 19.719 23.641 -13.172 1 82.81 394 GLY A C 1
ATOM 3063 O O . GLY A 1 394 ? 19.984 24.812 -12.906 1 82.81 394 GLY A O 1
ATOM 3064 N N . VAL A 1 395 ? 18.516 23.141 -13.172 1 83 395 VAL A N 1
ATOM 3065 C CA . VAL A 1 395 ? 17.391 24 -12.859 1 83 395 VAL A CA 1
ATOM 3066 C C . VAL A 1 395 ? 17.562 24.594 -11.461 1 83 395 VAL A C 1
ATOM 3068 O O . VAL A 1 395 ? 17.25 25.766 -11.242 1 83 395 VAL A O 1
ATOM 3071 N N . ALA A 1 396 ? 17.938 23.75 -10.562 1 74.88 396 ALA A N 1
ATOM 3072 C CA . ALA A 1 396 ? 18.125 24.234 -9.195 1 74.88 396 ALA A CA 1
ATOM 3073 C C . ALA A 1 396 ? 19.062 25.438 -9.164 1 74.88 396 ALA A C 1
ATOM 3075 O O . ALA A 1 396 ? 18.766 26.438 -8.492 1 74.88 396 ALA A O 1
ATOM 3076 N N . ASP A 1 397 ? 20.047 25.438 -9.961 1 75 397 ASP A N 1
ATOM 3077 C CA . ASP A 1 397 ? 21.016 26.531 -10.039 1 75 397 ASP A CA 1
ATOM 3078 C C . ASP A 1 397 ? 20.406 27.75 -10.719 1 75 397 ASP A C 1
ATOM 3080 O O . ASP A 1 397 ? 20.672 28.891 -10.32 1 75 397 ASP A O 1
ATOM 3084 N N . CYS A 1 398 ? 19.656 27.469 -11.711 1 79.56 398 CYS A N 1
ATOM 3085 C CA . CYS A 1 398 ? 19.016 28.547 -12.438 1 79.56 398 CYS A CA 1
ATOM 3086 C C . CYS A 1 398 ? 18.031 29.312 -11.547 1 79.56 398 CYS A C 1
ATOM 3088 O O . CYS A 1 398 ? 18.031 30.531 -11.516 1 79.56 398 CYS A O 1
ATOM 3090 N N . VAL A 1 399 ? 17.266 28.609 -10.844 1 74.19 399 VAL A N 1
ATOM 3091 C CA . VAL A 1 399 ? 16.266 29.203 -9.969 1 74.19 399 VAL A CA 1
ATOM 3092 C C . VAL A 1 399 ? 16.953 29.922 -8.805 1 74.19 399 VAL A C 1
ATOM 3094 O O . VAL A 1 399 ? 16.547 31.031 -8.43 1 74.19 399 VAL A O 1
ATOM 3097 N N . ALA A 1 400 ? 17.922 29.25 -8.336 1 67.88 400 ALA A N 1
ATOM 3098 C CA . ALA A 1 400 ? 18.672 29.875 -7.262 1 67.88 400 ALA A CA 1
ATOM 3099 C C . ALA A 1 400 ? 19.297 31.188 -7.727 1 67.88 400 ALA A C 1
ATOM 3101 O O . ALA A 1 400 ? 19.25 32.188 -7.02 1 67.88 400 ALA A O 1
ATOM 3102 N N . GLY A 1 401 ? 19.859 31.156 -8.859 1 70.5 401 GLY A N 1
ATOM 3103 C CA . GLY A 1 401 ? 20.438 32.375 -9.438 1 70.5 401 GLY A CA 1
ATOM 3104 C C . GLY A 1 401 ? 19.422 33.469 -9.641 1 70.5 401 GLY A C 1
ATOM 3105 O O . GLY A 1 401 ? 19.719 34.656 -9.391 1 70.5 401 GLY A O 1
ATOM 3106 N N . PHE A 1 402 ? 18.281 33.031 -10.055 1 74.06 402 PHE A N 1
ATOM 3107 C CA . PHE A 1 402 ? 17.203 34 -10.266 1 74.06 402 PHE A CA 1
ATOM 3108 C C . PHE A 1 402 ? 16.766 34.625 -8.953 1 74.06 402 PHE A C 1
ATOM 3110 O O . PHE A 1 402 ? 16.594 35.844 -8.875 1 74.06 402 PHE A O 1
ATOM 3117 N N . ILE A 1 403 ? 16.625 33.844 -7.961 1 69.19 403 ILE A N 1
ATOM 3118 C CA . ILE A 1 403 ? 16.172 34.344 -6.66 1 69.19 403 ILE A CA 1
ATOM 3119 C C . ILE A 1 403 ? 17.234 35.25 -6.047 1 69.19 403 ILE A C 1
ATOM 3121 O O . ILE A 1 403 ? 16.906 36.281 -5.48 1 69.19 403 ILE A O 1
ATOM 3125 N N . ILE A 1 404 ? 18.484 34.844 -6.227 1 66.62 404 ILE A N 1
ATOM 3126 C CA . ILE A 1 404 ? 19.594 35.625 -5.727 1 66.62 404 ILE A CA 1
ATOM 3127 C C . ILE A 1 404 ? 19.656 36.969 -6.48 1 66.62 404 ILE A C 1
ATOM 3129 O O . ILE A 1 404 ? 19.922 38 -5.887 1 66.62 404 ILE A O 1
ATOM 3133 N N . GLY A 1 405 ? 19.422 36.812 -7.746 1 68.25 405 GLY A N 1
ATOM 3134 C CA . GLY A 1 405 ? 19.406 38.031 -8.539 1 68.25 405 GLY A CA 1
ATOM 3135 C C . GLY A 1 405 ? 18.312 39 -8.133 1 68.25 405 GLY A C 1
ATOM 3136 O O . GLY A 1 405 ? 18.484 40.219 -8.234 1 68.25 405 GLY A O 1
ATOM 3137 N N . LEU A 1 406 ? 17.188 38.406 -7.883 1 61.09 406 LEU A N 1
ATOM 3138 C CA . LEU A 1 406 ? 16.078 39.25 -7.422 1 61.09 406 LEU A CA 1
ATOM 3139 C C . LEU A 1 406 ? 16.406 39.906 -6.082 1 61.09 406 LEU A C 1
ATOM 3141 O O . LEU A 1 406 ? 15.852 40.938 -5.738 1 61.09 406 LEU A O 1
ATOM 3145 N N . SER A 1 407 ? 17.188 39 -5.434 1 57.69 407 SER A N 1
ATOM 3146 C CA . SER A 1 407 ? 17.531 39.469 -4.098 1 57.69 407 SER A CA 1
ATOM 3147 C C . SER A 1 407 ? 18.797 40.312 -4.117 1 57.69 407 SER A C 1
ATOM 3149 O O . SER A 1 407 ? 19.438 40.531 -3.076 1 57.69 407 SER A O 1
ATOM 3151 N N . ASP A 1 408 ? 19.219 40.875 -5.367 1 56.62 408 ASP A N 1
ATOM 3152 C CA . ASP A 1 408 ? 20.469 41.625 -5.434 1 56.62 408 ASP A CA 1
ATOM 3153 C C . ASP A 1 408 ? 21.156 41.656 -4.074 1 56.62 408 ASP A C 1
ATOM 3155 O O . ASP A 1 408 ? 22.328 41.281 -3.959 1 56.62 408 ASP A O 1
ATOM 3159 N N . ASP A 1 409 ? 20.562 42.594 -2.977 1 54.84 409 ASP A N 1
ATOM 3160 C CA . ASP A 1 409 ? 21.031 43.125 -1.693 1 54.84 409 ASP A CA 1
ATOM 3161 C C . ASP A 1 409 ? 20.344 42.406 -0.532 1 54.84 409 ASP A C 1
ATOM 3163 O O . ASP A 1 409 ? 20.531 42.781 0.628 1 54.84 409 ASP A O 1
ATOM 3167 N N . TYR A 1 410 ? 19.453 41.406 -0.857 1 65.62 410 TYR A N 1
ATOM 3168 C CA . TYR A 1 410 ? 18.797 41 0.379 1 65.62 410 TYR A CA 1
ATOM 3169 C C . TYR A 1 410 ? 19.375 39.688 0.91 1 65.62 410 TYR A C 1
ATOM 3171 O O . TYR A 1 410 ? 19.844 38.844 0.136 1 65.62 410 TYR A O 1
ATOM 3179 N N . GLY A 1 411 ? 19.812 39.562 2.047 1 79.12 411 GLY A N 1
ATOM 3180 C CA . GLY A 1 411 ? 20.484 38.531 2.828 1 79.12 411 GLY A CA 1
ATOM 3181 C C . GLY A 1 411 ? 19.656 37.25 2.98 1 79.12 411 GLY A C 1
ATOM 3182 O O . GLY A 1 411 ? 18.562 37.156 2.406 1 79.12 411 GLY A O 1
ATOM 3183 N N . PRO A 1 412 ? 20.078 36.156 3.326 1 87.94 412 PRO A N 1
ATOM 3184 C CA . PRO A 1 412 ? 19.453 34.844 3.559 1 87.94 412 PRO A CA 1
ATOM 3185 C C . PRO A 1 412 ? 18.109 34.969 4.27 1 87.94 412 PRO A C 1
ATOM 3187 O O . PRO A 1 412 ? 17.234 34.125 4.086 1 87.94 412 PRO A O 1
ATOM 3190 N N . HIS A 1 413 ? 17.844 36.094 4.848 1 90.69 413 HIS A N 1
ATOM 3191 C CA . HIS A 1 413 ? 16.609 36.281 5.586 1 90.69 413 HIS A CA 1
ATOM 3192 C C . HIS A 1 413 ? 15.43 36.5 4.637 1 90.69 413 HIS A C 1
ATOM 3194 O O . HIS A 1 413 ? 14.336 35.969 4.871 1 90.69 413 HIS A O 1
ATOM 3200 N N . VAL A 1 414 ? 15.656 37.281 3.66 1 89.62 414 VAL A N 1
ATOM 3201 C CA . VAL A 1 414 ? 14.609 37.562 2.688 1 89.62 414 VAL A CA 1
ATOM 3202 C C . VAL A 1 414 ? 14.266 36.312 1.903 1 89.62 414 VAL A C 1
ATOM 3204 O O . VAL A 1 414 ? 13.094 36.031 1.616 1 89.62 414 VAL A O 1
ATOM 3207 N N . LEU A 1 415 ? 15.281 35.531 1.604 1 88.56 415 LEU A N 1
ATOM 3208 C CA . LEU A 1 415 ? 15.055 34.312 0.854 1 88.56 415 LEU A CA 1
ATOM 3209 C C . LEU A 1 415 ? 14.305 33.281 1.7 1 88.56 415 LEU A C 1
ATOM 3211 O O . LEU A 1 415 ? 13.5 32.531 1.175 1 88.56 415 LEU A O 1
ATOM 3215 N N . LEU A 1 416 ? 14.586 33.312 2.922 1 93.62 416 LEU A N 1
ATOM 3216 C CA . LEU A 1 416 ? 13.844 32.469 3.85 1 93.62 416 LEU A CA 1
ATOM 3217 C C . LEU A 1 416 ? 12.359 32.844 3.836 1 93.62 416 LEU A C 1
ATOM 3219 O O . LEU A 1 416 ? 11.5 31.953 3.799 1 93.62 416 LEU A O 1
ATOM 3223 N N . ALA A 1 417 ? 12.094 34.094 3.812 1 94.38 417 ALA A N 1
ATOM 3224 C CA . ALA A 1 417 ? 10.719 34.594 3.791 1 94.38 417 ALA A CA 1
ATOM 3225 C C . ALA A 1 417 ? 10.023 34.219 2.482 1 94.38 417 ALA A C 1
ATOM 3227 O O . ALA A 1 417 ? 8.859 33.812 2.484 1 94.38 417 ALA A O 1
ATOM 3228 N N . ILE A 1 418 ? 10.695 34.375 1.46 1 90.56 418 ILE A N 1
ATOM 3229 C CA . ILE A 1 418 ? 10.141 34.062 0.148 1 90.56 418 ILE A CA 1
ATOM 3230 C C . ILE A 1 418 ? 9.82 32.594 0.055 1 90.56 418 ILE A C 1
ATOM 3232 O O . ILE A 1 418 ? 8.773 32.188 -0.46 1 90.56 418 ILE A O 1
ATOM 3236 N N . LEU A 1 419 ? 10.742 31.781 0.534 1 91.5 419 LEU A N 1
ATOM 3237 C CA . LEU A 1 419 ? 10.531 30.328 0.506 1 91.5 419 LEU A CA 1
ATOM 3238 C C . LEU A 1 419 ? 9.312 29.953 1.339 1 91.5 419 LEU A C 1
ATOM 3240 O O . LEU A 1 419 ? 8.562 29.047 0.965 1 91.5 419 LEU A O 1
ATOM 3244 N N . PHE A 1 420 ? 9.156 30.625 2.432 1 96.38 420 PHE A N 1
ATOM 3245 C CA . PHE A 1 420 ? 7.969 30.375 3.24 1 96.38 420 PHE A CA 1
ATOM 3246 C C . PHE A 1 420 ? 6.699 30.656 2.443 1 96.38 420 PHE A C 1
ATOM 3248 O O . PHE A 1 420 ? 5.785 29.828 2.408 1 96.38 420 PHE A O 1
ATOM 3255 N N . VAL A 1 421 ? 6.656 31.781 1.848 1 94.62 421 VAL A N 1
ATOM 3256 C CA . VAL A 1 421 ? 5.453 32.219 1.157 1 94.62 421 VAL A CA 1
ATOM 3257 C C . VAL A 1 421 ? 5.141 31.297 -0.003 1 94.62 421 VAL A C 1
ATOM 3259 O O . VAL A 1 421 ? 3.992 30.875 -0.182 1 94.62 421 VAL A O 1
ATOM 3262 N N . ILE A 1 422 ? 6.145 30.938 -0.715 1 88.06 422 ILE A N 1
ATOM 3263 C CA . ILE A 1 422 ? 5.945 30.047 -1.859 1 88.06 422 ILE A CA 1
ATOM 3264 C C . ILE A 1 422 ? 5.441 28.688 -1.382 1 88.06 422 ILE A C 1
ATOM 3266 O O . ILE A 1 422 ? 4.484 28.141 -1.939 1 88.06 422 ILE A O 1
ATOM 3270 N N . THR A 1 423 ? 6.086 28.172 -0.392 1 93.06 423 THR A N 1
ATOM 3271 C CA . THR A 1 423 ? 5.715 26.875 0.147 1 93.06 423 THR A CA 1
ATOM 3272 C C . THR A 1 423 ? 4.297 26.906 0.711 1 93.06 423 THR A C 1
ATOM 3274 O O . THR A 1 423 ? 3.525 25.969 0.525 1 93.06 423 THR A O 1
ATOM 3277 N N . ASN A 1 424 ? 4.004 28.016 1.392 1 95.12 424 ASN A N 1
ATOM 3278 C CA . ASN A 1 424 ? 2.678 28.156 1.984 1 95.12 424 ASN A CA 1
ATOM 3279 C C . ASN A 1 424 ? 1.591 28.25 0.917 1 95.12 424 ASN A C 1
ATOM 3281 O O . ASN A 1 424 ? 0.506 27.688 1.082 1 95.12 424 ASN A O 1
ATOM 3285 N N . LEU A 1 425 ? 1.838 28.953 -0.14 1 90.56 425 LEU A N 1
ATOM 3286 C CA . LEU A 1 425 ? 0.895 29.031 -1.249 1 90.56 425 LEU A CA 1
ATOM 3287 C C . LEU A 1 425 ? 0.676 27.672 -1.889 1 90.56 425 LEU A C 1
ATOM 3289 O O . LEU A 1 425 ? -0.455 27.312 -2.221 1 90.56 425 LEU A O 1
ATOM 3293 N N . PHE A 1 426 ? 1.758 26.953 -2.018 1 87.12 426 PHE A N 1
ATOM 3294 C CA . PHE A 1 426 ? 1.666 25.609 -2.584 1 87.12 426 PHE A CA 1
ATOM 3295 C C . PHE A 1 426 ? 0.795 24.719 -1.713 1 87.12 426 PHE A C 1
ATOM 3297 O O . PHE A 1 426 ? -0.048 23.984 -2.223 1 87.12 426 PHE A O 1
ATOM 3304 N N . THR A 1 427 ? 1.012 24.75 -0.457 1 91.06 427 THR A N 1
ATOM 3305 C CA . THR A 1 427 ? 0.321 23.828 0.427 1 91.06 427 THR A CA 1
ATOM 3306 C C . THR A 1 427 ? -1.176 24.109 0.46 1 91.06 427 THR A C 1
ATOM 3308 O O . THR A 1 427 ? -1.985 23.219 0.694 1 91.06 427 THR A O 1
ATOM 3311 N N . GLU A 1 428 ? -1.559 25.375 0.183 1 89.38 428 GLU A N 1
ATOM 3312 C CA . GLU A 1 428 ? -2.971 25.75 0.153 1 89.38 428 GLU A CA 1
ATOM 3313 C C . GLU A 1 428 ? -3.652 25.219 -1.106 1 89.38 428 GLU A C 1
ATOM 3315 O O . GLU A 1 428 ? -4.879 25.094 -1.149 1 89.38 428 GLU A O 1
ATOM 3320 N N . LEU A 1 429 ? -2.822 24.859 -2.035 1 81.62 429 LEU A N 1
ATOM 3321 C CA . LEU A 1 429 ? -3.383 24.469 -3.324 1 81.62 429 LEU A CA 1
ATOM 3322 C C . LEU A 1 429 ? -3.27 22.953 -3.533 1 81.62 429 LEU A C 1
ATOM 3324 O O . LEU A 1 429 ? -4.027 22.375 -4.312 1 81.62 429 LEU A O 1
ATOM 3328 N N . ILE A 1 430 ? -2.248 22.469 -2.988 1 80.56 430 ILE A N 1
ATOM 3329 C CA . ILE A 1 430 ? -2.01 21.047 -3.123 1 80.56 430 ILE A CA 1
ATOM 3330 C C . ILE A 1 430 ? -1.857 20.406 -1.741 1 80.56 430 ILE A C 1
ATOM 3332 O O . ILE A 1 430 ? -2.205 21.031 -0.73 1 80.56 430 ILE A O 1
ATOM 3336 N N . THR A 1 431 ? -1.373 19.219 -1.57 1 79 431 THR A N 1
ATOM 3337 C CA . THR A 1 431 ? -1.209 18.578 -0.273 1 79 431 THR A CA 1
ATOM 3338 C C . THR A 1 431 ? 0.065 19.062 0.414 1 79 431 THR A C 1
ATOM 3340 O O . THR A 1 431 ? 1.012 19.484 -0.25 1 79 431 THR A O 1
ATOM 3343 N N . ASN A 1 432 ? 0.084 19 1.748 1 89.69 432 ASN A N 1
ATOM 3344 C CA . ASN A 1 432 ? 1.233 19.438 2.535 1 89.69 432 ASN A CA 1
ATOM 3345 C C . ASN A 1 432 ? 2.51 18.719 2.107 1 89.69 432 ASN A C 1
ATOM 3347 O O . ASN A 1 432 ? 3.551 19.344 1.923 1 89.69 432 ASN A O 1
ATOM 3351 N N . ASN A 1 433 ? 2.41 17.484 1.901 1 82.81 433 ASN A N 1
ATOM 3352 C CA . ASN A 1 433 ? 3.574 16.672 1.543 1 82.81 433 ASN A CA 1
ATOM 3353 C C . ASN A 1 433 ? 4.105 17.047 0.161 1 82.81 433 ASN A C 1
ATOM 3355 O O . ASN A 1 433 ? 5.32 17.109 -0.042 1 82.81 433 ASN A O 1
ATOM 3359 N N . ALA A 1 434 ? 3.215 17.266 -0.735 1 78.69 434 ALA A N 1
ATOM 3360 C CA . ALA A 1 434 ? 3.613 17.656 -2.086 1 78.69 434 ALA A CA 1
ATOM 3361 C C . ALA A 1 434 ? 4.301 19.016 -2.086 1 78.69 434 ALA A C 1
ATOM 3363 O O . ALA A 1 434 ? 5.289 19.219 -2.793 1 78.69 434 ALA A O 1
ATOM 3364 N N . ALA A 1 435 ? 3.738 19.922 -1.333 1 87.88 435 ALA A N 1
ATOM 3365 C CA . ALA A 1 435 ? 4.32 21.25 -1.226 1 87.88 435 ALA A CA 1
ATOM 3366 C C . ALA A 1 435 ? 5.742 21.188 -0.672 1 87.88 435 ALA A C 1
ATOM 3368 O O . ALA A 1 435 ? 6.645 21.859 -1.188 1 87.88 435 ALA A O 1
ATOM 3369 N N . ALA A 1 436 ? 5.949 20.422 0.376 1 90.19 436 ALA A N 1
ATOM 3370 C CA . ALA A 1 436 ? 7.27 20.266 0.981 1 90.19 436 ALA A CA 1
ATOM 3371 C C . ALA A 1 436 ? 8.258 19.641 -0.007 1 90.19 436 ALA A C 1
ATOM 3373 O O . ALA A 1 436 ? 9.406 20.078 -0.107 1 90.19 436 ALA A O 1
ATOM 3374 N N . ALA A 1 437 ? 7.793 18.703 -0.692 1 79.19 437 ALA A N 1
ATOM 3375 C CA . ALA A 1 437 ? 8.633 17.984 -1.651 1 79.19 437 ALA A CA 1
ATOM 3376 C C . ALA A 1 437 ? 9.094 18.922 -2.771 1 79.19 437 ALA A C 1
ATOM 3378 O O . ALA A 1 437 ? 10.211 18.797 -3.275 1 79.19 437 ALA A O 1
ATOM 3379 N N . LEU A 1 438 ? 8.266 19.797 -3.15 1 75.94 438 LEU A N 1
ATOM 3380 C CA . LEU A 1 438 ? 8.57 20.734 -4.23 1 75.94 438 LEU A CA 1
ATOM 3381 C C . LEU A 1 438 ? 9.484 21.859 -3.736 1 75.94 438 LEU A C 1
ATOM 3383 O O . LEU A 1 438 ? 10.312 22.359 -4.492 1 75.94 438 LEU A O 1
ATOM 3387 N N . ALA A 1 439 ? 9.352 22.203 -2.531 1 87.69 439 ALA A N 1
ATOM 3388 C CA . ALA A 1 439 ? 10.102 23.328 -1.968 1 87.69 439 ALA A CA 1
ATOM 3389 C C . ALA A 1 439 ? 11.516 22.891 -1.584 1 87.69 439 ALA A C 1
ATOM 3391 O O . ALA A 1 439 ? 12.445 23.703 -1.578 1 87.69 439 ALA A O 1
ATOM 3392 N N . PHE A 1 440 ? 11.742 21.656 -1.285 1 87.94 440 PHE A N 1
ATOM 3393 C CA . PHE A 1 440 ? 12.992 21.156 -0.722 1 87.94 440 PHE A CA 1
ATOM 3394 C C . PHE A 1 440 ? 14.148 21.406 -1.681 1 87.94 440 PHE A C 1
ATOM 3396 O O . PHE A 1 440 ? 15.188 21.938 -1.284 1 87.94 440 PHE A O 1
ATOM 3403 N N . PRO A 1 441 ? 13.969 21 -2.967 1 80.31 441 PRO A N 1
ATOM 3404 C CA . PRO A 1 441 ? 15.078 21.266 -3.891 1 80.31 441 PRO A CA 1
ATOM 3405 C C . PRO A 1 441 ? 15.398 22.75 -4.02 1 80.31 441 PRO A C 1
ATOM 3407 O O . PRO A 1 441 ? 16.562 23.125 -4.234 1 80.31 441 PRO A O 1
ATOM 3410 N N . LEU A 1 442 ? 14.43 23.562 -3.941 1 81.75 442 LEU A N 1
ATOM 3411 C CA . LEU A 1 442 ? 14.648 25 -3.951 1 81.75 442 LEU A CA 1
ATOM 3412 C C . LEU A 1 442 ? 15.508 25.438 -2.762 1 81.75 442 LEU A C 1
ATOM 3414 O O . LEU A 1 442 ? 16.422 26.234 -2.912 1 81.75 442 LEU A O 1
ATOM 3418 N N . ALA A 1 443 ? 15.172 24.891 -1.616 1 89.12 443 ALA A N 1
ATOM 3419 C CA . ALA A 1 443 ? 15.914 25.203 -0.398 1 89.12 443 ALA A CA 1
ATOM 3420 C C . ALA A 1 443 ? 17.375 24.766 -0.527 1 89.12 443 ALA A C 1
ATOM 3422 O O . ALA A 1 443 ? 18.281 25.5 -0.114 1 89.12 443 ALA A O 1
ATOM 3423 N N . LEU A 1 444 ? 17.625 23.641 -1.047 1 84.12 444 LEU A N 1
ATOM 3424 C CA . LEU A 1 444 ? 18.984 23.109 -1.23 1 84.12 444 LEU A CA 1
ATOM 3425 C C . LEU A 1 444 ? 19.781 24 -2.178 1 84.12 444 LEU A C 1
ATOM 3427 O O . LEU A 1 444 ? 20.938 24.328 -1.902 1 84.12 444 LEU A O 1
ATOM 3431 N N . SER A 1 445 ? 19.172 24.375 -3.215 1 78.5 445 SER A N 1
ATOM 3432 C CA . SER A 1 445 ? 19.844 25.188 -4.223 1 78.5 445 SER A CA 1
ATOM 3433 C C . SER A 1 445 ? 20.141 26.594 -3.699 1 78.5 445 SER A C 1
ATOM 3435 O O . SER A 1 445 ? 21.219 27.141 -3.938 1 78.5 445 SER A O 1
ATOM 3437 N N . ILE A 1 446 ? 19.203 27.156 -3.061 1 82.5 446 ILE A N 1
ATOM 3438 C CA . ILE A 1 446 ? 19.344 28.5 -2.506 1 82.5 446 ILE A CA 1
ATOM 3439 C C . ILE A 1 446 ? 20.5 28.5 -1.495 1 82.5 446 ILE A C 1
ATOM 3441 O O . ILE A 1 446 ? 21.359 29.391 -1.54 1 82.5 446 ILE A O 1
ATOM 3445 N N . SER A 1 447 ? 20.5 27.562 -0.601 1 88.44 447 SER A N 1
ATOM 3446 C CA . SER A 1 447 ? 21.531 27.516 0.43 1 88.44 447 SER A CA 1
ATOM 3447 C C . SER A 1 447 ? 22.906 27.266 -0.177 1 88.44 447 SER A C 1
ATOM 3449 O O . SER A 1 447 ? 23.906 27.844 0.269 1 88.44 447 SER A O 1
ATOM 3451 N N . ALA A 1 448 ? 22.953 26.438 -1.105 1 81.62 448 ALA A N 1
ATOM 3452 C CA . ALA A 1 448 ? 24.219 26.125 -1.762 1 81.62 448 ALA A CA 1
ATOM 3453 C C . ALA A 1 448 ? 24.781 27.344 -2.473 1 81.62 448 ALA A C 1
ATOM 3455 O O . ALA A 1 448 ? 25.984 27.625 -2.393 1 81.62 448 ALA A O 1
ATOM 3456 N N . GLN A 1 449 ? 24.031 28 -3.141 1 77.06 449 GLN A N 1
ATOM 3457 C CA . GLN A 1 449 ? 24.469 29.172 -3.896 1 77.06 449 GLN A CA 1
ATOM 3458 C C . GLN A 1 449 ? 24.906 30.297 -2.967 1 77.06 449 GLN A C 1
ATOM 3460 O O . GLN A 1 449 ? 25.828 31.047 -3.285 1 77.06 449 GLN A O 1
ATOM 3465 N N . LEU A 1 450 ? 24.203 30.391 -1.908 1 82.62 450 LEU A N 1
ATOM 3466 C CA . LEU A 1 450 ? 24.531 31.438 -0.944 1 82.62 450 LEU A CA 1
ATOM 3467 C C . LEU A 1 450 ? 25.719 31.016 -0.081 1 82.62 450 LEU A C 1
ATOM 3469 O O . LEU A 1 450 ? 26.328 31.859 0.592 1 82.62 450 LEU A O 1
ATOM 3473 N N . GLY A 1 451 ? 25.984 29.719 -0.127 1 85.06 451 GLY A N 1
ATOM 3474 C CA . GLY A 1 451 ? 27.047 29.188 0.72 1 85.06 451 GLY A CA 1
ATOM 3475 C C . GLY A 1 451 ? 26.688 29.219 2.197 1 85.06 451 GLY A C 1
ATOM 3476 O O . GLY A 1 451 ? 27.547 29.5 3.037 1 85.06 451 GLY A O 1
ATOM 3477 N N . VAL A 1 452 ? 25.469 29.141 2.504 1 90.81 452 VAL A N 1
ATOM 3478 C CA . VAL A 1 452 ? 25.016 29.188 3.893 1 90.81 452 VAL A CA 1
ATOM 3479 C C . VAL A 1 452 ? 24.469 27.812 4.293 1 90.81 452 VAL A C 1
ATOM 3481 O O . VAL A 1 452 ? 24.328 26.922 3.449 1 90.81 452 VAL A O 1
ATOM 3484 N N . SER A 1 453 ? 24.141 27.688 5.562 1 94.94 453 SER A N 1
ATOM 3485 C CA . SER A 1 453 ? 23.562 26.453 6.062 1 94.94 453 SER A CA 1
ATOM 3486 C C . SER A 1 453 ? 22.141 26.25 5.52 1 94.94 453 SER A C 1
ATOM 3488 O O . SER A 1 453 ? 21.344 27.172 5.504 1 94.94 453 SER A O 1
ATOM 3490 N N . PRO A 1 454 ? 21.828 25.078 5.094 1 94.88 454 PRO A N 1
ATOM 3491 C CA . PRO A 1 454 ? 20.484 24.828 4.559 1 94.88 454 PRO A CA 1
ATOM 3492 C C . PRO A 1 454 ? 19.453 24.578 5.652 1 94.88 454 PRO A C 1
ATOM 3494 O O . PRO A 1 454 ? 18.25 24.562 5.375 1 94.88 454 PRO A O 1
ATOM 3497 N N . THR A 1 455 ? 19.859 24.406 6.863 1 96 455 THR A N 1
ATOM 3498 C CA . THR A 1 455 ? 19 23.969 7.949 1 96 455 THR A CA 1
ATOM 3499 C C . THR A 1 455 ? 17.844 24.953 8.164 1 96 455 THR A C 1
ATOM 3501 O O . THR A 1 455 ? 16.688 24.547 8.289 1 96 455 THR A O 1
ATOM 3504 N N . PRO A 1 456 ? 18.188 26.281 8.172 1 96.94 456 PRO A N 1
ATOM 3505 C CA . PRO A 1 456 ? 17.062 27.219 8.336 1 96.94 456 PRO A CA 1
ATOM 3506 C C . PRO A 1 456 ? 16.016 27.078 7.242 1 96.94 456 PRO A C 1
ATOM 3508 O O . PRO A 1 456 ? 14.82 27.203 7.516 1 96.94 456 PRO A O 1
ATOM 3511 N N . PHE A 1 457 ? 16.438 26.812 6.078 1 95.44 457 PHE A N 1
ATOM 3512 C CA . PHE A 1 457 ? 15.523 26.672 4.957 1 95.44 457 PHE A CA 1
ATOM 3513 C C . PHE A 1 457 ? 14.719 25.391 5.07 1 95.44 457 PHE A C 1
ATOM 3515 O O . PHE A 1 457 ? 13.539 25.344 4.703 1 95.44 457 PHE A O 1
ATOM 3522 N N . PHE A 1 458 ? 15.336 24.328 5.59 1 96.19 458 PHE A N 1
ATOM 3523 C CA . PHE A 1 458 ? 14.617 23.094 5.809 1 96.19 458 PHE A CA 1
ATOM 3524 C C . PHE A 1 458 ? 13.508 23.281 6.84 1 96.19 458 PHE A C 1
ATOM 3526 O O . PHE A 1 458 ? 12.398 22.781 6.66 1 96.19 458 PHE A O 1
ATOM 3533 N N . VAL A 1 459 ? 13.836 24.016 7.871 1 97.56 459 VAL A N 1
ATOM 3534 C CA . VAL A 1 459 ? 12.898 24.219 8.969 1 97.56 459 VAL A CA 1
ATOM 3535 C C . VAL A 1 459 ? 11.711 25.047 8.477 1 97.56 459 VAL A C 1
ATOM 3537 O O . VAL A 1 459 ? 10.555 24.734 8.805 1 97.56 459 VAL A O 1
ATOM 3540 N N . VAL A 1 460 ? 12.008 26.031 7.676 1 97.75 460 VAL A N 1
ATOM 3541 C CA . VAL A 1 460 ? 10.945 26.906 7.223 1 97.75 460 VAL A CA 1
ATOM 3542 C C . VAL A 1 460 ? 9.977 26.141 6.328 1 97.75 460 VAL A C 1
ATOM 3544 O O . VAL A 1 460 ? 8.766 26.391 6.348 1 97.75 460 VAL A O 1
ATOM 3547 N N . ILE A 1 461 ? 10.461 25.219 5.57 1 96.5 461 ILE A N 1
ATOM 3548 C CA . ILE A 1 461 ? 9.609 24.391 4.723 1 96.5 461 ILE A CA 1
ATOM 3549 C C . ILE A 1 461 ? 8.641 23.594 5.59 1 96.5 461 ILE A C 1
ATOM 3551 O O . ILE A 1 461 ? 7.453 23.469 5.266 1 96.5 461 ILE A O 1
ATOM 3555 N N . CYS A 1 462 ? 9.094 23.016 6.684 1 97.06 462 CYS A N 1
ATOM 3556 C CA . CYS A 1 462 ? 8.25 22.25 7.594 1 97.06 462 CYS A CA 1
ATOM 3557 C C . CYS A 1 462 ? 7.113 23.109 8.133 1 97.06 462 CYS A C 1
ATOM 3559 O O . CYS A 1 462 ? 5.957 22.688 8.141 1 97.06 462 CYS A O 1
ATOM 3561 N N . MET A 1 463 ? 7.465 24.344 8.5 1 98.06 463 MET A N 1
ATOM 3562 C CA . MET A 1 463 ? 6.473 25.234 9.078 1 98.06 463 MET A CA 1
ATOM 3563 C C . MET A 1 463 ? 5.477 25.703 8.023 1 98.06 463 MET A C 1
ATOM 3565 O O . MET A 1 463 ? 4.266 25.656 8.234 1 98.06 463 MET A O 1
ATOM 3569 N N . ALA A 1 464 ? 6.027 26.094 6.887 1 97.69 464 ALA A N 1
ATOM 3570 C CA . ALA A 1 464 ? 5.215 26.688 5.828 1 97.69 464 ALA A CA 1
ATOM 3571 C C . ALA A 1 464 ? 4.301 25.656 5.191 1 97.69 464 ALA A C 1
ATOM 3573 O O . ALA A 1 464 ? 3.131 25.938 4.906 1 97.69 464 ALA A O 1
ATOM 3574 N N . ALA A 1 465 ? 4.805 24.469 4.957 1 96 465 ALA A N 1
ATOM 3575 C CA . ALA A 1 465 ? 4.035 23.422 4.305 1 96 465 ALA A CA 1
ATOM 3576 C C . ALA A 1 465 ? 2.91 22.922 5.211 1 96 465 ALA A C 1
ATOM 3578 O O . ALA A 1 465 ? 1.863 22.484 4.727 1 96 465 ALA A O 1
ATOM 3579 N N . SER A 1 466 ? 3.102 23.031 6.5 1 96.12 466 SER A N 1
ATOM 3580 C CA . SER A 1 466 ? 2.105 22.547 7.445 1 96.12 466 SER A CA 1
ATOM 3581 C C . SER A 1 466 ? 1.076 23.625 7.77 1 96.12 466 SER A C 1
ATOM 3583 O O . SER A 1 466 ? 0.002 23.328 8.297 1 96.12 466 SER A O 1
ATOM 3585 N N . ALA A 1 467 ? 1.41 24.844 7.441 1 95.5 467 ALA A N 1
ATOM 3586 C CA . ALA A 1 467 ? 0.536 25.969 7.777 1 95.5 467 ALA A CA 1
ATOM 3587 C C . ALA A 1 467 ? -0.598 26.109 6.762 1 95.5 467 ALA A C 1
ATOM 3589 O O . ALA A 1 467 ? -0.706 27.125 6.074 1 95.5 467 ALA A O 1
ATOM 3590 N N . SER A 1 468 ? -1.381 25.125 6.691 1 93.75 468 SER A N 1
ATOM 3591 C CA . SER A 1 468 ? -2.547 25.141 5.812 1 93.75 468 SER A 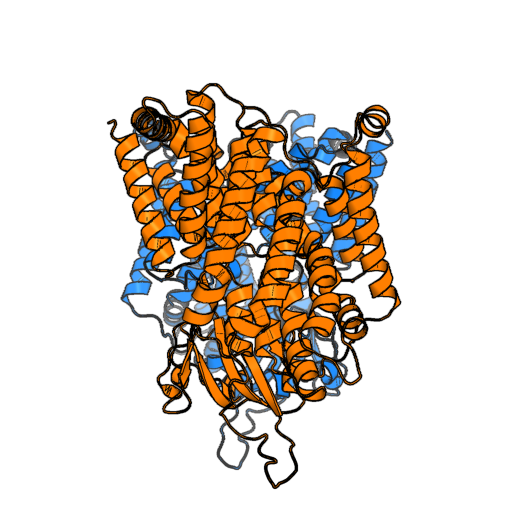CA 1
ATOM 3592 C C . SER A 1 468 ? -3.816 25.484 6.578 1 93.75 468 SER A C 1
ATOM 3594 O O . SER A 1 468 ? -4.664 24.625 6.816 1 93.75 468 SER A O 1
ATOM 3596 N N . PHE A 1 469 ? -4.051 26.797 6.809 1 96.25 469 PHE A N 1
ATOM 3597 C CA . PHE A 1 469 ? -5.168 27.219 7.641 1 96.25 469 PHE A CA 1
ATOM 3598 C C . PHE A 1 469 ? -6.207 27.969 6.812 1 96.25 469 PHE A C 1
ATOM 3600 O O . PHE A 1 469 ? -7.387 28 7.172 1 96.25 469 PHE A O 1
ATOM 3607 N N . SER A 1 470 ? -5.867 28.5 5.703 1 94.12 470 SER A N 1
ATOM 3608 C CA . SER A 1 470 ? -6.664 29.516 5.016 1 94.12 470 SER A CA 1
ATOM 3609 C C . SER A 1 470 ? -7.723 28.875 4.125 1 94.12 470 SER A C 1
ATOM 3611 O O . SER A 1 470 ? -8.672 29.531 3.707 1 94.12 470 SER A O 1
ATOM 3613 N N . THR A 1 471 ? -7.539 27.625 3.812 1 89.31 471 THR A N 1
ATOM 3614 C CA . THR A 1 471 ? -8.484 26.969 2.918 1 89.31 471 THR A CA 1
ATOM 3615 C C . THR A 1 471 ? -8.891 25.594 3.469 1 89.31 471 THR A C 1
ATOM 3617 O O . THR A 1 471 ? -8.102 24.922 4.125 1 89.31 471 THR A O 1
ATOM 3620 N N . PRO A 1 472 ? -10.148 25.219 3.156 1 86.25 472 PRO A N 1
ATOM 3621 C CA . PRO A 1 472 ? -10.562 23.875 3.578 1 86.25 472 PRO A CA 1
ATOM 3622 C C . PRO A 1 472 ? -9.898 22.766 2.766 1 86.25 472 PRO A C 1
ATOM 3624 O O . PRO A 1 472 ? -9.734 21.656 3.26 1 86.25 472 PRO A O 1
ATOM 3627 N N . ILE A 1 473 ? -9.43 23.031 1.6 1 78.56 473 ILE A N 1
ATOM 3628 C CA . ILE A 1 473 ? -8.93 22.016 0.669 1 78.56 473 ILE A CA 1
ATOM 3629 C C . ILE A 1 473 ? -7.453 21.734 0.949 1 78.56 473 ILE A C 1
ATOM 3631 O O . ILE A 1 473 ? -6.926 20.703 0.56 1 78.56 473 ILE A O 1
ATOM 3635 N N . GLY A 1 474 ? -6.836 22.641 1.622 1 79.88 474 GLY A N 1
ATOM 3636 C CA . GLY A 1 474 ? -5.398 22.547 1.808 1 79.88 474 GLY A CA 1
ATOM 3637 C C . GLY A 1 474 ? -4.977 21.391 2.691 1 79.88 474 GLY A C 1
ATOM 3638 O O . GLY A 1 474 ? -3.834 20.938 2.621 1 79.88 474 GLY A O 1
ATOM 3639 N N . TYR A 1 475 ? -5.871 20.984 3.49 1 85.5 475 TYR A N 1
ATOM 3640 C CA . TYR A 1 475 ? -5.512 19.922 4.43 1 85.5 475 TYR A CA 1
ATOM 3641 C C . TYR A 1 475 ? -6.719 19.047 4.746 1 85.5 475 TYR A C 1
ATOM 3643 O O . TYR A 1 475 ? -7.844 19.547 4.855 1 85.5 475 TYR A O 1
ATOM 3651 N N . GLN A 1 476 ? -6.516 17.859 4.918 1 81 476 GLN A N 1
ATOM 3652 C CA . GLN A 1 476 ? -7.578 16.875 5.105 1 81 476 GLN A CA 1
ATOM 3653 C C . GLN A 1 476 ? -8.383 17.156 6.363 1 81 476 GLN A C 1
ATOM 3655 O O . GLN A 1 476 ? -9.609 17 6.375 1 81 476 GLN A O 1
ATOM 3660 N N . THR A 1 477 ? -7.801 17.531 7.453 1 89.44 477 THR A N 1
ATOM 3661 C CA . THR A 1 477 ? -8.523 17.797 8.688 1 89.44 477 THR A CA 1
ATOM 3662 C C . THR A 1 477 ? -9.469 18.984 8.508 1 89.44 477 THR A C 1
ATOM 3664 O O . THR A 1 477 ? -10.555 19.016 9.102 1 89.44 477 THR A O 1
ATOM 3667 N N . ASN A 1 478 ? -9.094 19.938 7.684 1 90.88 478 ASN A N 1
ATOM 3668 C CA . ASN A 1 478 ? -9.969 21.062 7.379 1 90.88 478 ASN A CA 1
ATOM 3669 C C . ASN A 1 478 ? -11.234 20.609 6.648 1 90.88 478 ASN A C 1
ATOM 3671 O O . ASN A 1 478 ? -12.328 21.078 6.949 1 90.88 478 ASN A O 1
ATOM 3675 N N . LEU A 1 479 ? -11.078 19.719 5.789 1 81.75 479 LEU A N 1
ATOM 3676 C CA . LEU A 1 479 ? -12.203 19.188 5.035 1 81.75 479 LEU A CA 1
ATOM 3677 C C . LEU A 1 479 ? -13.164 18.438 5.945 1 81.75 479 LEU A C 1
ATOM 3679 O O . LEU A 1 479 ? -14.383 18.531 5.785 1 81.75 479 LEU A O 1
ATOM 3683 N N . ILE A 1 480 ? -12.617 17.766 6.852 1 82.62 480 ILE A N 1
ATOM 3684 C CA . ILE A 1 480 ? -13.422 16.984 7.781 1 82.62 480 ILE A CA 1
ATOM 3685 C C . ILE A 1 480 ? -14.289 17.906 8.633 1 82.62 480 ILE A C 1
ATOM 3687 O O . ILE A 1 480 ? -15.5 17.719 8.727 1 82.62 480 ILE A O 1
ATOM 3691 N N . VAL A 1 481 ? -13.688 18.891 9.156 1 89.44 481 VAL A N 1
ATOM 3692 C CA . VAL A 1 481 ? -14.445 19.766 10.047 1 89.44 481 VAL A CA 1
ATOM 3693 C C . VAL A 1 481 ? -15.398 20.625 9.227 1 89.44 481 VAL A C 1
ATOM 3695 O O . VAL A 1 481 ? -16.469 21.016 9.711 1 89.44 481 VAL A O 1
ATOM 3698 N N . GLN A 1 482 ? -15.008 20.984 8.047 1 86.69 482 GLN A N 1
ATOM 3699 C CA . GLN A 1 482 ? -15.922 21.719 7.184 1 86.69 482 GLN A CA 1
ATOM 3700 C C . GLN A 1 482 ? -17.234 20.969 6.996 1 86.69 482 GLN A C 1
ATOM 3702 O O . GLN A 1 482 ? -18.312 21.562 7.082 1 86.69 482 GLN A O 1
ATOM 3707 N N . GLY A 1 483 ? -17.141 19.734 6.742 1 79.75 483 GLY A N 1
ATOM 3708 C CA . GLY A 1 483 ? -18.312 18.906 6.547 1 79.75 483 GLY A CA 1
ATOM 3709 C C . GLY A 1 483 ? -19.156 18.766 7.797 1 79.75 483 GLY A C 1
ATOM 3710 O O . GLY A 1 483 ? -20.375 18.969 7.75 1 79.75 483 GLY A O 1
ATOM 3711 N N . ILE A 1 484 ? -18.5 18.547 8.898 1 79.5 484 ILE A N 1
ATOM 3712 C CA . ILE A 1 484 ? -19.203 18.312 10.156 1 79.5 484 ILE A CA 1
ATOM 3713 C C . ILE A 1 484 ? -19.828 19.609 10.648 1 79.5 484 ILE A C 1
ATOM 3715 O O . ILE A 1 484 ? -20.938 19.609 11.211 1 79.5 484 ILE A O 1
ATOM 3719 N N . GLY A 1 485 ? -19.156 20.641 10.406 1 85.62 485 GLY A N 1
ATOM 3720 C CA . GLY A 1 485 ? -19.594 21.906 10.953 1 85.62 485 GLY A CA 1
ATOM 3721 C C . GLY A 1 485 ? -20.344 22.766 9.953 1 85.62 485 GLY A C 1
ATOM 3722 O O . GLY A 1 485 ? -20.781 23.875 10.273 1 85.62 485 GLY A O 1
ATOM 3723 N N . ASN A 1 486 ? -20.422 22.266 8.75 1 82.38 486 ASN A N 1
ATOM 3724 C CA . ASN A 1 486 ? -21.094 23 7.691 1 82.38 486 ASN A CA 1
ATOM 3725 C C . ASN A 1 486 ? -20.484 24.391 7.492 1 82.38 486 ASN A C 1
ATOM 3727 O O . ASN A 1 486 ? -21.203 25.391 7.473 1 82.38 486 ASN A O 1
ATOM 3731 N N . TYR A 1 487 ? -19.219 24.469 7.488 1 88.06 487 TYR A N 1
ATOM 3732 C CA . TYR A 1 487 ? -18.5 25.719 7.328 1 88.06 487 TYR A CA 1
ATOM 3733 C C . TYR A 1 487 ? -18.453 26.141 5.863 1 88.06 487 TYR A C 1
ATOM 3735 O O . TYR A 1 487 ? -18.5 25.297 4.969 1 88.06 487 TYR A O 1
ATOM 3743 N N . LYS A 1 488 ? -18.344 27.422 5.676 1 87.25 488 LYS A N 1
ATOM 3744 C CA . LYS A 1 488 ? -18.094 27.984 4.344 1 87.25 488 LYS A CA 1
ATOM 3745 C C . LYS A 1 488 ? -16.609 28.219 4.117 1 87.25 488 LYS A C 1
ATOM 3747 O O . LYS A 1 488 ? -15.836 28.281 5.074 1 87.25 488 LYS A O 1
ATOM 3752 N N . PHE A 1 489 ? -16.281 28.375 2.834 1 87.81 489 PHE A N 1
ATOM 3753 C CA . PHE A 1 489 ? -14.906 28.641 2.451 1 87.81 489 PHE A CA 1
ATOM 3754 C C . PHE A 1 489 ? -14.391 29.906 3.127 1 87.81 489 PHE A C 1
ATOM 3756 O O . PHE A 1 489 ? -13.25 29.953 3.59 1 87.81 489 PHE A O 1
ATOM 3763 N N . THR A 1 490 ? -15.203 30.859 3.277 1 90.62 490 THR A N 1
ATOM 3764 C CA . THR A 1 490 ? -14.828 32.156 3.809 1 90.62 490 THR A CA 1
ATOM 3765 C C . THR A 1 490 ? -14.555 32.094 5.309 1 90.62 490 THR A C 1
ATOM 3767 O O . THR A 1 490 ? -13.82 32.906 5.859 1 90.62 490 THR A O 1
ATOM 3770 N N . ASP A 1 491 ? -15.188 31.125 5.922 1 92.62 491 ASP A N 1
ATOM 3771 C CA . ASP A 1 491 ? -14.938 30.953 7.348 1 92.62 491 ASP A CA 1
ATOM 3772 C C . ASP A 1 491 ? -13.477 30.594 7.613 1 92.62 491 ASP A C 1
ATOM 3774 O O . ASP A 1 491 ? -12.891 31.031 8.602 1 92.62 491 ASP A O 1
ATOM 3778 N N . PHE A 1 492 ? -12.906 29.797 6.742 1 94.12 492 PHE A N 1
ATOM 3779 C CA . PHE A 1 492 ? -11.508 29.391 6.871 1 94.12 492 PHE A CA 1
ATOM 3780 C C . PHE A 1 492 ? -10.57 30.547 6.559 1 94.12 492 PHE A C 1
ATOM 3782 O O . PHE A 1 492 ? -9.555 30.734 7.23 1 94.12 492 PHE A O 1
ATOM 3789 N N . VAL A 1 493 ? -10.953 31.344 5.559 1 94.12 493 VAL A N 1
ATOM 3790 C CA . VAL A 1 493 ? -10.109 32.469 5.18 1 94.12 493 VAL A CA 1
ATOM 3791 C C . VAL A 1 493 ? -10.07 33.5 6.324 1 94.12 493 VAL A C 1
ATOM 3793 O O . VAL A 1 493 ? -9.008 34.031 6.645 1 94.12 493 VAL A O 1
ATOM 3796 N N . ARG A 1 494 ? -11.156 33.719 6.898 1 95.25 494 ARG A N 1
ATOM 3797 C CA . ARG A 1 494 ? -11.297 34.75 7.93 1 95.25 494 ARG A CA 1
ATOM 3798 C C . ARG A 1 494 ? -10.422 34.406 9.141 1 95.25 494 ARG A C 1
ATOM 3800 O O . ARG A 1 494 ? -9.719 35.281 9.648 1 95.25 494 ARG A O 1
ATOM 3807 N N . ILE A 1 495 ? -10.453 33.25 9.57 1 96.19 495 ILE A N 1
ATOM 3808 C CA . ILE A 1 495 ? -9.727 32.906 10.797 1 96.19 495 ILE A CA 1
ATOM 3809 C C . ILE A 1 495 ? -8.367 32.312 10.438 1 96.19 495 ILE A C 1
ATOM 3811 O O . ILE A 1 495 ? -7.406 32.438 11.203 1 96.19 495 ILE A O 1
ATOM 3815 N N . GLY A 1 496 ? -8.211 31.656 9.344 1 96.88 496 GLY A N 1
ATOM 3816 C CA . GLY A 1 496 ? -7.008 30.938 8.969 1 96.88 496 GLY A CA 1
ATOM 3817 C C . GLY A 1 496 ? -5.922 31.844 8.414 1 96.88 496 GLY A C 1
ATOM 3818 O O . GLY A 1 496 ? -4.738 31.625 8.672 1 96.88 496 GLY A O 1
ATOM 3819 N N . LEU A 1 497 ? -6.289 32.844 7.594 1 96.62 497 LEU A N 1
ATOM 3820 C CA . LEU A 1 497 ? -5.305 33.688 6.953 1 96.62 497 LEU A CA 1
ATOM 3821 C C . LEU A 1 497 ? -4.465 34.438 7.996 1 96.62 497 LEU A C 1
ATOM 3823 O O . LEU A 1 497 ? -3.236 34.469 7.891 1 96.62 497 LEU A O 1
ATOM 3827 N N . PRO A 1 498 ? -5.078 35.062 8.977 1 97.5 498 PRO A N 1
ATOM 3828 C CA . PRO A 1 498 ? -4.27 35.688 10.023 1 97.5 498 PRO A CA 1
ATOM 3829 C C . PRO A 1 498 ? -3.336 34.688 10.719 1 97.5 498 PRO A C 1
ATOM 3831 O O . PRO A 1 498 ? -2.219 35.062 11.094 1 97.5 498 PRO A O 1
ATOM 3834 N N . LEU A 1 499 ? -3.799 33.5 10.93 1 97.62 499 LEU A N 1
ATOM 3835 C CA . LEU A 1 499 ? -2.963 32.5 11.555 1 97.62 499 LEU A CA 1
ATOM 3836 C C . LEU A 1 499 ? -1.772 32.125 10.664 1 97.62 499 LEU A C 1
ATOM 3838 O O . LEU A 1 499 ? -0.672 31.891 11.164 1 97.62 499 LEU A O 1
ATOM 3842 N N . ASN A 1 500 ? -1.998 32.062 9.367 1 97.88 500 ASN A N 1
ATOM 3843 C CA . ASN A 1 500 ? -0.891 31.891 8.438 1 97.88 500 ASN A CA 1
ATOM 3844 C C . ASN A 1 500 ? 0.144 33 8.578 1 97.88 500 ASN A C 1
ATOM 3846 O O . ASN A 1 500 ? 1.349 32.75 8.539 1 97.88 500 ASN A O 1
ATOM 3850 N N . ILE A 1 501 ? -0.348 34.188 8.695 1 97.88 501 ILE A N 1
ATOM 3851 C CA . ILE A 1 501 ? 0.526 35.344 8.812 1 97.88 501 ILE A CA 1
ATOM 3852 C C . ILE A 1 501 ? 1.31 35.281 10.125 1 97.88 501 ILE A C 1
ATOM 3854 O O . ILE A 1 501 ? 2.506 35.594 10.156 1 97.88 501 ILE A O 1
ATOM 3858 N N . ILE A 1 502 ? 0.643 34.906 11.188 1 98.12 502 ILE A N 1
ATOM 3859 C CA . ILE A 1 502 ? 1.307 34.75 12.477 1 98.12 502 ILE A CA 1
ATOM 3860 C C . ILE A 1 502 ? 2.42 33.688 12.352 1 98.12 502 ILE A C 1
ATOM 3862 O O . ILE A 1 502 ? 3.539 33.906 12.82 1 98.12 502 ILE A O 1
ATOM 3866 N N . THR A 1 503 ? 2.104 32.562 11.766 1 98.12 503 THR A N 1
ATOM 3867 C CA . THR A 1 503 ? 3.08 31.484 11.57 1 98.12 503 THR A CA 1
ATOM 3868 C C . THR A 1 503 ? 4.25 31.984 10.719 1 98.12 503 THR A C 1
ATOM 3870 O O . THR A 1 503 ? 5.406 31.656 11 1 98.12 503 THR A O 1
ATOM 3873 N N . PHE A 1 504 ? 3.932 32.781 9.711 1 98.25 504 PHE A N 1
ATOM 3874 C CA . PHE A 1 504 ? 4.934 33.375 8.82 1 98.25 504 PHE A CA 1
ATOM 3875 C C . PHE A 1 504 ? 5.879 34.281 9.602 1 98.25 504 PHE A C 1
ATOM 3877 O O . PHE A 1 504 ? 7.098 34.125 9.539 1 98.25 504 PHE A O 1
ATOM 3884 N N . LEU A 1 505 ? 5.344 35.156 10.344 1 98.19 505 LEU A N 1
ATOM 3885 C CA . LEU A 1 505 ? 6.133 36.156 11.07 1 98.19 505 LEU A CA 1
ATOM 3886 C C . LEU A 1 505 ? 7.023 35.469 12.109 1 98.19 505 LEU A C 1
ATOM 3888 O O . LEU A 1 505 ? 8.219 35.781 12.195 1 98.19 505 LEU A O 1
ATOM 3892 N N . ILE A 1 506 ? 6.477 34.562 12.844 1 98.31 506 ILE A N 1
ATOM 3893 C CA . ILE A 1 506 ? 7.246 33.875 13.883 1 98.31 506 ILE A CA 1
ATOM 3894 C C . ILE A 1 506 ? 8.352 33.031 13.242 1 98.31 506 ILE A C 1
ATOM 3896 O O . ILE A 1 506 ? 9.484 33 13.734 1 98.31 506 ILE A O 1
ATOM 3900 N N . SER A 1 507 ? 8.055 32.312 12.18 1 98.25 507 SER A N 1
ATOM 3901 C CA . SER A 1 507 ? 9.031 31.469 11.508 1 98.25 507 SER A CA 1
ATOM 3902 C C . SER A 1 507 ? 10.195 32.281 10.961 1 98.25 507 SER A C 1
ATOM 3904 O O . SER A 1 507 ? 11.359 31.938 11.172 1 98.25 507 SER A O 1
ATOM 3906 N N . VAL A 1 508 ? 9.883 33.375 10.289 1 96.5 508 VAL A N 1
ATOM 3907 C CA . VAL A 1 508 ? 10.898 34.188 9.617 1 96.5 508 VAL A CA 1
ATOM 3908 C C . VAL A 1 508 ? 11.789 34.875 10.648 1 96.5 508 VAL A C 1
ATOM 3910 O O . VAL A 1 508 ? 12.984 35.031 10.43 1 96.5 508 VAL A O 1
ATOM 3913 N N . ILE A 1 509 ? 11.281 35.156 11.805 1 97.12 509 ILE A N 1
ATOM 3914 C CA . ILE A 1 509 ? 12.031 35.875 12.836 1 97.12 509 ILE A CA 1
ATOM 3915 C C . ILE A 1 509 ? 12.828 34.875 13.68 1 97.12 509 ILE A C 1
ATOM 3917 O O . ILE A 1 509 ? 14.023 35.062 13.922 1 97.12 509 ILE A O 1
ATOM 3921 N N . LEU A 1 510 ? 12.25 33.781 14.055 1 97.81 510 LEU A N 1
ATOM 3922 C CA . LEU A 1 510 ? 12.82 32.906 15.062 1 97.81 510 LEU A CA 1
ATOM 3923 C C . LEU A 1 510 ? 13.805 31.922 14.43 1 97.81 510 LEU A C 1
ATOM 3925 O O . LEU A 1 510 ? 14.781 31.516 15.062 1 97.81 510 LEU A O 1
ATOM 3929 N N . ILE A 1 511 ? 13.539 31.438 13.211 1 98 511 ILE A N 1
ATOM 3930 C CA . ILE A 1 511 ? 14.336 30.375 12.609 1 98 511 ILE A CA 1
ATOM 3931 C C . ILE A 1 511 ? 15.789 30.828 12.477 1 98 511 ILE A C 1
ATOM 3933 O O . ILE A 1 511 ? 16.703 30.141 12.914 1 98 511 ILE A O 1
ATOM 3937 N N . PRO A 1 512 ? 16.062 32.062 11.992 1 95.81 512 PRO A N 1
ATOM 3938 C CA . PRO A 1 512 ? 17.453 32.5 11.859 1 95.81 512 PRO A CA 1
ATOM 3939 C C . PRO A 1 512 ? 18.125 32.75 13.211 1 95.81 512 PRO A C 1
ATOM 3941 O O . PRO A 1 512 ? 19.359 32.719 13.312 1 95.81 512 PRO A O 1
ATOM 3944 N N . LEU A 1 513 ? 17.344 32.906 14.227 1 96.44 513 LEU A N 1
ATOM 3945 C CA . LEU A 1 513 ? 17.906 33.125 15.562 1 96.44 513 LEU A CA 1
ATOM 3946 C C . LEU A 1 513 ? 18.328 31.812 16.188 1 96.44 513 LEU A C 1
ATOM 3948 O O . LEU A 1 513 ? 19.234 31.781 17.031 1 96.44 513 LEU A O 1
ATOM 3952 N N . ILE A 1 514 ? 17.766 30.766 15.789 1 96.75 514 ILE A N 1
ATOM 3953 C CA . ILE A 1 514 ? 18.047 29.453 16.391 1 96.75 514 ILE A CA 1
ATOM 3954 C C . ILE A 1 514 ? 19.094 28.719 15.547 1 96.75 514 ILE A C 1
ATOM 3956 O O . ILE A 1 514 ? 19.984 28.078 16.094 1 96.75 514 ILE A O 1
ATOM 3960 N N . TRP A 1 515 ? 18.812 28.766 14.234 1 96.12 515 TRP A N 1
ATOM 3961 C CA . TRP A 1 515 ? 19.75 28.156 13.305 1 96.12 515 TRP A CA 1
ATOM 3962 C C . TRP A 1 515 ? 20.453 29.203 12.453 1 96.12 515 TRP A C 1
ATOM 3964 O O . TRP A 1 515 ? 19.812 29.875 11.633 1 96.12 515 TRP A O 1
ATOM 3974 N N . ASN A 1 516 ? 21.734 29.266 12.555 1 93.5 516 ASN A N 1
ATOM 3975 C CA . ASN A 1 516 ? 22.5 30.234 11.797 1 93.5 516 ASN A CA 1
ATOM 3976 C C . ASN A 1 516 ? 22.641 29.828 10.328 1 93.5 516 ASN A C 1
ATOM 3978 O O . ASN A 1 516 ? 22.703 28.641 10.016 1 93.5 516 ASN A O 1
ATOM 3982 N N . PHE A 1 517 ? 22.688 30.891 9.586 1 92.62 517 PHE A N 1
ATOM 3983 C CA . PHE A 1 517 ? 22.953 30.641 8.172 1 92.62 517 PHE A CA 1
ATOM 3984 C C . PHE A 1 517 ? 24.406 30.234 7.945 1 92.62 517 PHE A C 1
ATOM 3986 O O . PHE A 1 517 ? 25.281 30.641 8.695 1 92.62 517 PHE A O 1
ATOM 3993 N N . MET B 1 1 ? 29.812 -22.688 16.5 1 67.44 1 MET B N 1
ATOM 3994 C CA . MET B 1 1 ? 28.906 -21.766 15.805 1 67.44 1 MET B CA 1
ATOM 3995 C C . MET B 1 1 ? 28.797 -20.453 16.578 1 67.44 1 MET B C 1
ATOM 3997 O O . MET B 1 1 ? 28.734 -20.438 17.797 1 67.44 1 MET B O 1
ATOM 4001 N N . THR B 1 2 ? 29.016 -19.312 15.906 1 83.75 2 THR B N 1
ATOM 4002 C CA . THR B 1 2 ? 28.984 -18 16.531 1 83.75 2 THR B CA 1
ATOM 4003 C C . THR B 1 2 ? 27.547 -17.625 16.938 1 83.75 2 THR B C 1
ATOM 4005 O O . THR B 1 2 ? 26.594 -18.266 16.5 1 83.75 2 THR B O 1
ATOM 4008 N N . PHE B 1 3 ? 27.375 -16.844 17.969 1 88.75 3 PHE B N 1
ATOM 4009 C CA . PHE B 1 3 ? 26.094 -16.328 18.406 1 88.75 3 PHE B CA 1
ATOM 4010 C C . PHE B 1 3 ? 25.266 -15.867 17.219 1 88.75 3 PHE B C 1
ATOM 4012 O O . PHE B 1 3 ? 24.062 -16.141 17.156 1 88.75 3 PHE B O 1
ATOM 4019 N N . GLU B 1 4 ? 25.906 -15.258 16.297 1 90.31 4 GLU B N 1
ATOM 4020 C CA . GLU B 1 4 ? 25.203 -14.711 15.141 1 90.31 4 GLU B CA 1
ATOM 4021 C C . GLU B 1 4 ? 24.594 -15.82 14.289 1 90.31 4 GLU B C 1
ATOM 4023 O O . GLU B 1 4 ? 23.453 -15.711 13.82 1 90.31 4 GLU B O 1
ATOM 4028 N N . ILE B 1 5 ? 25.344 -16.859 14.148 1 90.12 5 ILE B N 1
ATOM 4029 C CA . ILE B 1 5 ? 24.891 -17.969 13.32 1 90.12 5 ILE B CA 1
ATOM 4030 C C . ILE B 1 5 ? 23.672 -18.641 13.969 1 90.12 5 ILE B C 1
ATOM 4032 O O . ILE B 1 5 ? 22.656 -18.859 13.312 1 90.12 5 ILE B O 1
ATOM 4036 N N . VAL B 1 6 ? 23.719 -18.922 15.188 1 91.62 6 VAL B N 1
ATOM 4037 C CA . VAL B 1 6 ? 22.641 -19.594 15.906 1 91.62 6 VAL B CA 1
ATOM 4038 C C . VAL B 1 6 ? 21.406 -18.703 15.938 1 91.62 6 VAL B C 1
ATOM 4040 O O . VAL B 1 6 ? 20.281 -19.172 15.742 1 91.62 6 VAL B O 1
ATOM 4043 N N . PHE B 1 7 ? 21.625 -17.453 16.203 1 93.81 7 PHE B N 1
ATOM 4044 C CA . PHE B 1 7 ? 20.531 -16.5 16.266 1 93.81 7 PHE B CA 1
ATOM 4045 C C . PHE B 1 7 ? 19.797 -16.422 14.938 1 93.81 7 PHE B C 1
ATOM 4047 O O . PHE B 1 7 ? 18.562 -16.406 14.898 1 93.81 7 PHE B O 1
ATOM 4054 N N . VAL B 1 8 ? 20.547 -16.297 13.867 1 91.69 8 VAL B N 1
ATOM 4055 C CA . VAL B 1 8 ? 19.953 -16.188 12.547 1 91.69 8 VAL B CA 1
ATOM 4056 C C . VAL B 1 8 ? 19.203 -17.469 12.211 1 91.69 8 VAL B C 1
ATOM 4058 O O . VAL B 1 8 ? 18.078 -17.438 11.703 1 91.69 8 VAL B O 1
ATOM 4061 N N . LEU B 1 9 ? 19.781 -18.625 12.523 1 88.5 9 LEU B N 1
ATOM 4062 C CA . LEU B 1 9 ? 19.141 -19.906 12.25 1 88.5 9 LEU B CA 1
ATOM 4063 C C . LEU B 1 9 ? 17.828 -20.047 13.031 1 88.5 9 LEU B C 1
ATOM 4065 O O . LEU B 1 9 ? 16.812 -20.484 12.492 1 88.5 9 LEU B O 1
ATOM 4069 N N . LEU B 1 10 ? 17.828 -19.688 14.25 1 92.69 10 LEU B N 1
ATOM 4070 C CA . LEU B 1 10 ? 16.641 -19.766 15.086 1 92.69 10 LEU B CA 1
ATOM 4071 C C . LEU B 1 10 ? 15.555 -18.812 14.586 1 92.69 10 LEU B C 1
ATOM 4073 O O . LEU B 1 10 ? 14.367 -19.125 14.633 1 92.69 10 LEU B O 1
ATOM 4077 N N . SER B 1 11 ? 16.016 -17.609 14.203 1 93.62 11 SER B N 1
ATOM 4078 C CA . SER B 1 11 ? 15.07 -16.625 13.68 1 93.62 11 SER B CA 1
ATOM 4079 C C . SER B 1 11 ? 14.406 -17.125 12.398 1 93.62 11 SER B C 1
ATOM 4081 O O . SER B 1 11 ? 13.219 -16.906 12.18 1 93.62 11 SER B O 1
ATOM 4083 N N . LEU B 1 12 ? 15.203 -17.781 11.57 1 87.38 12 LEU B N 1
ATOM 4084 C CA . LEU B 1 12 ? 14.656 -18.328 10.328 1 87.38 12 LEU B CA 1
ATOM 4085 C C . LEU B 1 12 ? 13.672 -19.453 10.609 1 87.38 12 LEU B C 1
ATOM 4087 O O . LEU B 1 12 ? 12.641 -19.562 9.953 1 87.38 12 LEU B O 1
ATOM 4091 N N . LEU B 1 13 ? 13.953 -20.281 11.523 1 87.88 13 LEU B N 1
ATOM 4092 C CA . LEU B 1 13 ? 13.039 -21.328 11.938 1 87.88 13 LEU B CA 1
ATOM 4093 C C . LEU B 1 13 ? 11.75 -20.75 12.508 1 87.88 13 LEU B C 1
ATOM 4095 O O . LEU B 1 13 ? 10.664 -21.266 12.234 1 87.88 13 LEU B O 1
ATOM 4099 N N . GLY B 1 14 ? 11.945 -19.75 13.32 1 91.88 14 GLY B N 1
ATOM 4100 C CA . GLY B 1 14 ? 10.773 -19.062 13.836 1 91.88 14 GLY B CA 1
ATOM 4101 C C . GLY B 1 14 ? 9.93 -18.422 12.75 1 91.88 14 GLY B C 1
ATOM 4102 O O . GLY B 1 14 ? 8.695 -18.438 12.828 1 91.88 14 GLY B O 1
ATOM 4103 N N . MET B 1 15 ? 10.656 -17.828 11.805 1 89.69 15 MET B N 1
ATOM 4104 C CA . MET B 1 15 ? 9.969 -17.25 10.656 1 89.69 15 MET B CA 1
ATOM 4105 C C . MET B 1 15 ? 9.133 -18.297 9.93 1 89.69 15 MET B C 1
ATOM 4107 O O . MET B 1 15 ? 7.969 -18.062 9.617 1 89.69 15 MET B O 1
ATOM 4111 N N . MET B 1 16 ? 9.703 -19.438 9.688 1 83.81 16 MET B N 1
ATOM 4112 C CA . MET B 1 16 ? 9.016 -20.531 9.008 1 83.81 16 MET B CA 1
ATOM 4113 C C . MET B 1 16 ? 7.805 -21 9.812 1 83.81 16 MET B C 1
ATOM 4115 O O . MET B 1 16 ? 6.73 -21.219 9.25 1 83.81 16 MET B O 1
ATOM 4119 N N . ALA B 1 17 ? 7.969 -21.125 10.992 1 88.44 17 ALA B N 1
ATOM 4120 C CA . ALA B 1 17 ? 6.875 -21.531 11.867 1 88.44 17 ALA B CA 1
ATOM 4121 C C . ALA B 1 17 ? 5.73 -20.531 11.836 1 88.44 17 ALA B C 1
ATOM 4123 O O . ALA B 1 17 ? 4.559 -20.906 11.805 1 88.44 17 ALA B O 1
ATOM 4124 N N . ALA B 1 18 ? 6.141 -19.266 11.875 1 89.38 18 ALA B N 1
ATOM 4125 C CA . ALA B 1 18 ? 5.129 -18.219 11.844 1 89.38 18 ALA B CA 1
ATOM 4126 C C . ALA B 1 18 ? 4.375 -18.219 10.523 1 89.38 18 ALA B C 1
ATOM 4128 O O . ALA B 1 18 ? 3.164 -17.984 10.484 1 89.38 18 ALA B O 1
ATOM 4129 N N . LEU B 1 19 ? 5.059 -18.406 9.469 1 83.81 19 LEU B N 1
ATOM 4130 C CA . LEU B 1 19 ? 4.438 -18.438 8.148 1 83.81 19 LEU B CA 1
ATOM 4131 C C . LEU B 1 19 ? 3.488 -19.625 8.016 1 83.81 19 LEU B C 1
ATOM 4133 O O . LEU B 1 19 ? 2.4 -19.5 7.449 1 83.81 19 LEU B O 1
ATOM 4137 N N . ILE B 1 20 ? 3.881 -20.734 8.547 1 80.56 20 ILE B N 1
ATOM 4138 C CA . ILE B 1 20 ? 3.062 -21.938 8.492 1 80.56 20 ILE B CA 1
ATOM 4139 C C . ILE B 1 20 ? 1.809 -21.75 9.344 1 80.56 20 ILE B C 1
ATOM 4141 O O . ILE B 1 20 ? 0.72 -22.188 8.961 1 80.56 20 ILE B O 1
ATOM 4145 N N . ALA B 1 21 ? 1.985 -21.078 10.453 1 82 21 ALA B N 1
ATOM 4146 C CA . ALA B 1 21 ? 0.856 -20.828 11.352 1 82 21 ALA B CA 1
ATOM 4147 C C . ALA B 1 21 ? -0.143 -19.875 10.711 1 82 21 ALA B C 1
ATOM 4149 O O . ALA B 1 21 ? -1.304 -19.812 11.125 1 82 21 ALA B O 1
ATOM 4150 N N . ASP B 1 22 ? 0.279 -19.062 9.727 1 76.94 22 ASP B N 1
ATOM 4151 C CA . ASP B 1 22 ? -0.564 -18.203 8.898 1 76.94 22 ASP B CA 1
ATOM 4152 C C . ASP B 1 22 ? -1.37 -17.234 9.758 1 76.94 22 ASP B C 1
ATOM 4154 O O . ASP B 1 22 ? -2.561 -17.016 9.516 1 76.94 22 ASP B O 1
ATOM 4158 N N . LYS B 1 23 ? -0.771 -16.766 10.812 1 75.44 23 LYS B N 1
ATOM 4159 C CA . LYS B 1 23 ? -1.476 -15.812 11.672 1 75.44 23 LYS B CA 1
ATOM 4160 C C . LYS B 1 23 ? -1.324 -14.383 11.164 1 75.44 23 LYS B C 1
ATOM 4162 O O . LYS B 1 23 ? -2.139 -13.516 11.477 1 75.44 23 LYS B O 1
ATOM 4167 N N . MET B 1 24 ? -0.281 -14.148 10.469 1 85.25 24 MET B N 1
ATOM 4168 C CA . MET B 1 24 ? 0.009 -12.836 9.891 1 85.25 24 MET B CA 1
ATOM 4169 C C . MET B 1 24 ? 0.397 -12.961 8.422 1 85.25 24 MET B C 1
ATOM 4171 O O . MET B 1 24 ? 0.739 -14.047 7.957 1 85.25 24 MET B O 1
ATOM 4175 N N . ARG B 1 25 ? 0.253 -11.836 7.746 1 84.75 25 ARG B N 1
ATOM 4176 C CA . ARG B 1 25 ? 0.685 -11.836 6.352 1 84.75 25 ARG B CA 1
ATOM 4177 C C . ARG B 1 25 ? 2.191 -12.047 6.242 1 84.75 25 ARG B C 1
ATOM 4179 O O . ARG B 1 25 ? 2.945 -11.648 7.133 1 84.75 25 ARG B O 1
ATOM 4186 N N . PRO B 1 26 ? 2.639 -12.633 5.23 1 83.88 26 PRO B N 1
ATOM 4187 C CA . PRO B 1 26 ? 4.059 -12.945 5.066 1 83.88 26 PRO B CA 1
ATOM 4188 C C . PRO B 1 26 ? 4.953 -11.711 5.176 1 83.88 26 PRO B C 1
ATOM 4190 O O . PRO B 1 26 ? 6.023 -11.773 5.785 1 83.88 26 PRO B O 1
ATOM 4193 N N . GLY B 1 27 ? 4.527 -10.609 4.57 1 89.75 27 GLY B N 1
ATOM 4194 C CA . GLY B 1 27 ? 5.328 -9.398 4.633 1 89.75 27 GLY B CA 1
ATOM 4195 C C . GLY B 1 27 ? 5.633 -8.953 6.051 1 89.75 27 GLY B C 1
ATOM 4196 O O . GLY B 1 27 ? 6.766 -8.578 6.359 1 89.75 27 GLY B O 1
ATOM 4197 N N . MET B 1 28 ? 4.688 -9.039 6.906 1 92.38 28 MET B N 1
ATOM 4198 C CA . MET B 1 28 ? 4.855 -8.617 8.289 1 92.38 28 MET B CA 1
ATOM 4199 C C . MET B 1 28 ? 5.746 -9.594 9.055 1 92.38 28 MET B C 1
ATOM 4201 O O . MET B 1 28 ? 6.52 -9.188 9.922 1 92.38 28 MET B O 1
ATOM 4205 N N . VAL B 1 29 ? 5.613 -10.867 8.789 1 92.31 29 VAL B N 1
ATOM 4206 C CA . VAL B 1 29 ? 6.441 -11.875 9.438 1 92.31 29 VAL B CA 1
ATOM 4207 C C . VAL B 1 29 ? 7.91 -11.656 9.078 1 92.31 29 VAL B C 1
ATOM 4209 O O . VAL B 1 29 ? 8.773 -11.641 9.953 1 92.31 29 VAL B O 1
ATOM 4212 N N . LEU B 1 30 ? 8.125 -11.523 7.793 1 90.88 30 LEU B N 1
ATOM 4213 C CA . LEU B 1 30 ? 9.5 -11.305 7.355 1 90.88 30 LEU B CA 1
ATOM 4214 C C . LEU B 1 30 ? 10.047 -9.992 7.914 1 90.88 30 LEU B C 1
ATOM 4216 O O . LEU B 1 30 ? 11.211 -9.93 8.336 1 90.88 30 LEU B O 1
ATOM 4220 N N . PHE B 1 31 ? 9.195 -8.969 7.922 1 95.19 31 PHE B N 1
ATOM 4221 C CA . PHE B 1 31 ? 9.609 -7.68 8.469 1 95.19 31 PHE B CA 1
ATOM 4222 C C . PHE B 1 31 ? 9.992 -7.816 9.938 1 95.19 31 PHE B C 1
ATOM 4224 O O . PHE B 1 31 ? 10.969 -7.211 10.391 1 95.19 31 PHE B O 1
ATOM 4231 N N . SER B 1 32 ? 9.32 -8.602 10.703 1 96.19 32 SER B N 1
ATOM 4232 C CA . SER B 1 32 ? 9.617 -8.836 12.109 1 96.19 32 SER B CA 1
ATOM 4233 C C . SER B 1 32 ? 11.008 -9.445 12.289 1 96.19 32 SER B C 1
ATOM 4235 O O . SER B 1 32 ? 11.758 -9.031 13.172 1 96.19 32 SER B O 1
ATOM 4237 N N . VAL B 1 33 ? 11.32 -10.375 11.484 1 94.81 33 VAL B N 1
ATOM 4238 C CA . VAL B 1 33 ? 12.617 -11.039 11.562 1 94.81 33 VAL B CA 1
ATOM 4239 C C . VAL B 1 33 ? 13.727 -10.047 11.219 1 94.81 33 VAL B C 1
ATOM 4241 O O . VAL B 1 33 ? 14.773 -10.031 11.867 1 94.81 33 VAL B O 1
ATOM 4244 N N . VAL B 1 34 ? 13.5 -9.25 10.203 1 95.25 34 VAL B N 1
ATOM 4245 C CA . VAL B 1 34 ? 14.469 -8.242 9.781 1 95.25 34 VAL B CA 1
ATOM 4246 C C . VAL B 1 34 ? 14.727 -7.266 10.93 1 95.25 34 VAL B C 1
ATOM 4248 O O . VAL B 1 34 ? 15.867 -6.867 11.172 1 95.25 34 VAL B O 1
ATOM 4251 N N . VAL B 1 35 ? 13.672 -6.895 11.625 1 95.94 35 VAL B N 1
ATOM 4252 C CA . VAL B 1 35 ? 13.805 -5.977 12.75 1 95.94 35 VAL B CA 1
ATOM 4253 C C . VAL B 1 35 ? 14.617 -6.641 13.859 1 95.94 35 VAL B C 1
ATOM 4255 O O . VAL B 1 35 ? 15.422 -5.98 14.523 1 95.94 35 VAL B O 1
ATOM 4258 N N . LEU B 1 36 ? 14.406 -7.898 14.102 1 96.06 36 LEU B N 1
ATOM 4259 C CA . LEU B 1 36 ? 15.203 -8.625 15.086 1 96.06 36 LEU B CA 1
ATOM 4260 C C . LEU B 1 36 ? 16.688 -8.57 14.727 1 96.06 36 LEU B C 1
ATOM 4262 O O . LEU B 1 36 ? 17.531 -8.391 15.602 1 96.06 36 LEU B O 1
ATOM 4266 N N . PHE B 1 37 ? 17 -8.758 13.453 1 95.38 37 PHE B N 1
ATOM 4267 C CA . PHE B 1 37 ? 18.375 -8.703 13 1 95.38 37 PHE B CA 1
ATOM 4268 C C . PHE B 1 37 ? 18.953 -7.305 13.188 1 95.38 37 PHE B C 1
ATOM 4270 O O . PHE B 1 37 ? 20.141 -7.152 13.469 1 95.38 37 PHE B O 1
ATOM 4277 N N . LEU B 1 38 ? 18.109 -6.305 12.992 1 93.81 38 LEU B N 1
ATOM 4278 C CA . LEU B 1 38 ? 18.531 -4.93 13.242 1 93.81 38 LEU B CA 1
ATOM 4279 C C . LEU B 1 38 ? 18.875 -4.727 14.711 1 93.81 38 LEU B C 1
ATOM 4281 O O . LEU B 1 38 ? 19.891 -4.102 15.039 1 93.81 38 LEU B O 1
ATOM 4285 N N . CYS B 1 39 ? 18.109 -5.266 15.617 1 92.94 39 CYS B N 1
ATOM 4286 C CA . CYS B 1 39 ? 18.25 -5.09 17.047 1 92.94 39 CYS B CA 1
ATOM 4287 C C . CYS B 1 39 ? 19.562 -5.695 17.547 1 92.94 39 CYS B C 1
ATOM 4289 O O . CYS B 1 39 ? 20.188 -5.172 18.469 1 92.94 39 CYS B O 1
ATOM 4291 N N . VAL B 1 40 ? 19.984 -6.746 16.906 1 92.69 40 VAL B N 1
ATOM 4292 C CA . VAL B 1 40 ? 21.172 -7.438 17.391 1 92.69 40 VAL B CA 1
ATOM 4293 C C . VAL B 1 40 ? 22.391 -6.949 16.625 1 92.69 40 VAL B C 1
ATOM 4295 O O . VAL B 1 40 ? 23.531 -7.367 16.906 1 92.69 40 VAL B O 1
ATOM 4298 N N . GLY B 1 41 ? 22.188 -6.086 15.617 1 91.06 41 GLY B N 1
ATOM 4299 C CA . GLY B 1 41 ? 23.281 -5.445 14.914 1 91.06 41 GLY B CA 1
ATOM 4300 C C . GLY B 1 41 ? 23.797 -6.254 13.734 1 91.06 41 GLY B C 1
ATOM 4301 O O . GLY B 1 41 ? 24.859 -5.965 13.195 1 91.06 41 GLY B O 1
ATOM 4302 N N . ILE B 1 42 ? 23.141 -7.289 13.375 1 92.56 42 ILE B N 1
ATOM 4303 C CA . ILE B 1 42 ? 23.516 -8.102 12.227 1 92.56 42 ILE B CA 1
ATOM 4304 C C . ILE B 1 42 ? 23.297 -7.305 10.938 1 92.56 42 ILE B C 1
ATOM 4306 O O . ILE B 1 42 ? 24.062 -7.434 9.977 1 92.56 42 ILE B O 1
ATOM 4310 N N . LEU B 1 43 ? 22.188 -6.523 10.938 1 93.5 43 LEU B N 1
ATOM 4311 C CA . LEU B 1 43 ? 21.875 -5.664 9.805 1 93.5 43 LEU B CA 1
ATOM 4312 C C . LEU B 1 43 ? 21.953 -4.195 10.195 1 93.5 43 LEU B C 1
ATOM 4314 O O . LEU B 1 43 ? 21.562 -3.814 11.297 1 93.5 43 LEU B O 1
ATOM 4318 N N . THR B 1 44 ? 22.531 -3.424 9.336 1 91.94 44 THR B N 1
ATOM 4319 C CA . THR B 1 44 ? 22.438 -1.972 9.445 1 91.94 44 THR B CA 1
ATOM 4320 C C . THR B 1 44 ? 21.125 -1.473 8.836 1 91.94 44 THR B C 1
ATOM 4322 O O . THR B 1 44 ? 20.484 -2.184 8.062 1 91.94 44 THR B O 1
ATOM 4325 N N . PRO B 1 45 ? 20.656 -0.287 9.219 1 89.5 45 PRO B N 1
ATOM 4326 C CA . PRO B 1 45 ? 19.453 0.273 8.617 1 89.5 45 PRO B CA 1
ATOM 4327 C C . PRO B 1 45 ? 19.531 0.362 7.094 1 89.5 45 PRO B C 1
ATOM 4329 O O . PRO B 1 45 ? 18.547 0.119 6.398 1 89.5 45 PRO B O 1
ATOM 4332 N N . LYS B 1 46 ? 20.672 0.689 6.613 1 87.62 46 LYS B N 1
ATOM 4333 C CA . LYS B 1 46 ? 20.844 0.78 5.168 1 87.62 46 LYS B CA 1
ATOM 4334 C C . LYS B 1 46 ? 20.625 -0.574 4.5 1 87.62 46 LYS B C 1
ATOM 4336 O O . LYS B 1 46 ? 19.922 -0.663 3.486 1 87.62 46 LYS B O 1
ATOM 4341 N N . GLU B 1 47 ? 21.203 -1.584 5.125 1 89 47 GLU B N 1
ATOM 4342 C CA . GLU B 1 47 ? 21.047 -2.932 4.582 1 89 47 GLU B CA 1
ATOM 4343 C C . GLU B 1 47 ? 19.609 -3.412 4.668 1 89 47 GLU B C 1
ATOM 4345 O O . GLU B 1 47 ? 19.125 -4.113 3.777 1 89 47 GLU B O 1
ATOM 4350 N N . MET B 1 48 ? 19 -3.061 5.746 1 92.44 48 MET B N 1
ATOM 4351 C CA . MET B 1 48 ? 17.609 -3.439 5.973 1 92.44 48 MET B CA 1
ATOM 4352 C C . MET B 1 48 ? 16.703 -2.832 4.906 1 92.44 48 MET B C 1
ATOM 4354 O O . MET B 1 48 ? 15.727 -3.459 4.484 1 92.44 48 MET B O 1
ATOM 4358 N N . LEU B 1 49 ? 17.031 -1.657 4.426 1 91.19 49 LEU B N 1
ATOM 4359 C CA . LEU B 1 49 ? 16.094 -0.884 3.619 1 91.19 49 LEU B CA 1
ATOM 4360 C C . LEU B 1 49 ? 16.453 -0.956 2.141 1 91.19 49 LEU B C 1
ATOM 4362 O O . LEU B 1 49 ? 15.656 -0.576 1.28 1 91.19 49 LEU B O 1
ATOM 4366 N N . GLU B 1 50 ? 17.547 -1.498 1.786 1 85.88 50 GLU B N 1
ATOM 4367 C CA . GLU B 1 50 ? 18.078 -1.517 0.425 1 85.88 50 GLU B CA 1
ATOM 4368 C C . GLU B 1 50 ? 17.109 -2.191 -0.536 1 85.88 50 GLU B C 1
ATOM 4370 O O . GLU B 1 50 ? 16.969 -1.774 -1.688 1 85.88 50 GLU B O 1
ATOM 4375 N N . GLY B 1 51 ? 16.422 -3.168 -0.053 1 84.12 51 GLY B N 1
ATOM 4376 C CA . GLY B 1 51 ? 15.516 -3.926 -0.896 1 84.12 51 GLY B CA 1
ATOM 4377 C C . GLY B 1 51 ? 14.344 -3.107 -1.389 1 84.12 51 GLY B C 1
ATOM 4378 O O . GLY B 1 51 ? 13.742 -3.432 -2.414 1 84.12 51 GLY B O 1
ATOM 4379 N N . PHE B 1 52 ? 14.039 -2.014 -0.753 1 89.56 52 PHE B N 1
ATOM 4380 C CA . PHE B 1 52 ? 12.859 -1.221 -1.082 1 89.56 52 PHE B CA 1
ATOM 4381 C C . PHE B 1 52 ? 13.109 -0.365 -2.318 1 89.56 52 PHE B C 1
ATOM 4383 O O . PHE B 1 52 ? 12.164 0.13 -2.939 1 89.56 52 PHE B O 1
ATOM 4390 N N . SER B 1 53 ? 14.32 -0.168 -2.668 1 87.19 53 SER B N 1
ATOM 4391 C CA . SER B 1 53 ? 14.641 0.604 -3.865 1 87.19 53 SER B CA 1
ATOM 4392 C C . SER B 1 53 ? 15.102 -0.304 -5 1 87.19 53 SER B C 1
ATOM 4394 O O . SER B 1 53 ? 15.695 0.165 -5.973 1 87.19 53 SER B O 1
ATOM 4396 N N . ASN B 1 54 ? 14.859 -1.554 -4.812 1 83.31 54 ASN B N 1
ATOM 4397 C CA . ASN B 1 54 ? 15.258 -2.516 -5.836 1 83.31 54 ASN B CA 1
ATOM 4398 C C . ASN B 1 54 ? 14.43 -2.359 -7.105 1 83.31 54 ASN B C 1
ATOM 4400 O O . ASN B 1 54 ? 13.203 -2.236 -7.043 1 83.31 54 ASN B O 1
ATOM 4404 N N . LYS B 1 55 ? 15.133 -2.346 -8.227 1 83.94 55 LYS B N 1
ATOM 4405 C CA . LYS B 1 55 ? 14.492 -2.158 -9.523 1 83.94 55 LYS B CA 1
ATOM 4406 C C . LYS B 1 55 ? 13.477 -3.262 -9.797 1 83.94 55 LYS B C 1
ATOM 4408 O O . LYS B 1 55 ? 12.391 -2.998 -10.32 1 83.94 55 LYS B O 1
ATOM 4413 N N . GLY B 1 56 ? 13.852 -4.484 -9.484 1 78.75 56 GLY B N 1
ATOM 4414 C CA . GLY B 1 56 ? 12.961 -5.613 -9.68 1 78.75 56 GLY B CA 1
ATOM 4415 C C . GLY B 1 56 ? 11.672 -5.5 -8.875 1 78.75 56 GLY B C 1
ATOM 4416 O O . GLY B 1 56 ? 10.586 -5.777 -9.398 1 78.75 56 GLY B O 1
ATOM 4417 N N . MET B 1 57 ? 11.789 -5.098 -7.652 1 83 57 MET B N 1
ATOM 4418 C CA . MET B 1 57 ? 10.633 -4.965 -6.777 1 83 57 MET B CA 1
ATOM 4419 C C . MET B 1 57 ? 9.664 -3.906 -7.305 1 83 57 MET B C 1
ATOM 4421 O O . MET B 1 57 ? 8.453 -4.129 -7.344 1 83 57 MET B O 1
ATOM 4425 N N . ILE B 1 58 ? 10.141 -2.791 -7.703 1 89.62 58 ILE B N 1
ATOM 4426 C CA . ILE B 1 58 ? 9.305 -1.713 -8.219 1 89.62 58 ILE B CA 1
ATOM 4427 C C . ILE B 1 58 ? 8.672 -2.141 -9.539 1 89.62 58 ILE B C 1
ATOM 4429 O O . ILE B 1 58 ? 7.527 -1.777 -9.836 1 89.62 58 ILE B O 1
ATOM 4433 N N . THR B 1 59 ? 9.445 -2.898 -10.367 1 86.06 59 THR B N 1
ATOM 4434 C CA . THR B 1 59 ? 8.891 -3.434 -11.602 1 86.06 59 THR B CA 1
ATOM 4435 C C . THR B 1 59 ? 7.66 -4.289 -11.312 1 86.06 59 THR B C 1
ATOM 4437 O O . THR B 1 59 ? 6.652 -4.195 -12.023 1 86.06 59 THR B O 1
ATOM 4440 N N . VAL B 1 60 ? 7.758 -5.082 -10.289 1 81.12 60 VAL B N 1
ATOM 4441 C CA . VAL B 1 60 ? 6.633 -5.922 -9.898 1 81.12 60 VAL B CA 1
ATOM 4442 C C . VAL B 1 60 ? 5.434 -5.047 -9.539 1 81.12 60 VAL B C 1
ATOM 4444 O O . VAL B 1 60 ? 4.305 -5.332 -9.938 1 81.12 60 VAL B O 1
ATOM 4447 N N . ALA B 1 61 ? 5.691 -4.004 -8.773 1 89.69 61 ALA B N 1
ATOM 4448 C CA . ALA B 1 61 ? 4.621 -3.084 -8.398 1 89.69 61 ALA B CA 1
ATOM 4449 C C . ALA B 1 61 ? 3.916 -2.525 -9.633 1 89.69 61 ALA B C 1
ATOM 4451 O O . ALA B 1 61 ? 2.686 -2.484 -9.68 1 89.69 61 ALA B O 1
ATOM 4452 N N . LEU B 1 62 ? 4.691 -2.137 -10.609 1 91.69 62 LEU B N 1
ATOM 4453 C CA . LEU B 1 62 ? 4.148 -1.523 -11.812 1 91.69 62 LEU B CA 1
ATOM 4454 C C . LEU B 1 62 ? 3.424 -2.559 -12.672 1 91.69 62 LEU B C 1
ATOM 4456 O O . LEU B 1 62 ? 2.434 -2.24 -13.328 1 91.69 62 LEU B O 1
ATOM 4460 N N . LEU B 1 63 ? 3.879 -3.732 -12.633 1 83.5 63 LEU B N 1
ATOM 4461 C CA . LEU B 1 63 ? 3.229 -4.789 -13.398 1 83.5 63 LEU B CA 1
ATOM 4462 C C . LEU B 1 63 ? 1.851 -5.105 -12.828 1 83.5 63 LEU B C 1
ATOM 4464 O O . LEU B 1 63 ? 0.936 -5.477 -13.562 1 83.5 63 LEU B O 1
ATOM 4468 N N . PHE B 1 64 ? 1.691 -5.004 -11.508 1 83.25 64 PHE B N 1
ATOM 4469 C CA . PHE B 1 64 ? 0.363 -5.129 -10.914 1 83.25 64 PHE B CA 1
ATOM 4470 C C . PHE B 1 64 ? -0.598 -4.113 -11.523 1 83.25 64 PHE B C 1
ATOM 4472 O O . PHE B 1 64 ? -1.758 -4.434 -11.789 1 83.25 64 PHE B O 1
ATOM 4479 N N . LEU B 1 65 ? -0.073 -2.941 -11.75 1 90 65 LEU B N 1
ATOM 4480 C CA . LEU B 1 65 ? -0.909 -1.893 -12.32 1 90 65 LEU B CA 1
ATOM 4481 C C . LEU B 1 65 ? -1.238 -2.197 -13.781 1 90 65 LEU B C 1
ATOM 4483 O O . LEU B 1 65 ? -2.379 -2.02 -14.211 1 90 65 LEU B O 1
ATOM 4487 N N . VAL B 1 66 ? -0.263 -2.637 -14.508 1 88.62 66 VAL B N 1
ATOM 4488 C CA . VAL B 1 66 ? -0.474 -2.986 -15.914 1 88.62 66 VAL B CA 1
ATOM 4489 C C . VAL B 1 66 ? -1.47 -4.141 -16.016 1 88.62 66 VAL B C 1
ATOM 4491 O O . VAL B 1 66 ? -2.381 -4.113 -16.844 1 88.62 66 VAL B O 1
ATOM 4494 N N . SER B 1 67 ? -1.248 -5.129 -15.18 1 81.56 67 SER B N 1
ATOM 4495 C CA . SER B 1 67 ? -2.143 -6.281 -15.172 1 81.56 67 SER B CA 1
ATOM 4496 C C . SER B 1 67 ? -3.578 -5.863 -14.859 1 81.56 67 SER B C 1
ATOM 4498 O O . SER B 1 67 ? -4.523 -6.398 -15.438 1 81.56 67 SER B O 1
ATOM 4500 N N . GLU B 1 68 ? -3.693 -4.965 -13.891 1 82.62 68 GLU B N 1
ATOM 4501 C CA . GLU B 1 68 ? -5.02 -4.453 -13.555 1 82.62 68 GLU B CA 1
ATOM 4502 C C . GLU B 1 68 ? -5.629 -3.697 -14.734 1 82.62 68 GLU B C 1
ATOM 4504 O O . GLU B 1 68 ? -6.84 -3.771 -14.961 1 82.62 68 GLU B O 1
ATOM 4509 N N . GLY B 1 69 ? -4.844 -2.924 -15.414 1 86.62 69 GLY B N 1
ATOM 4510 C CA . GLY B 1 69 ? -5.324 -2.236 -16.609 1 86.62 69 GLY B CA 1
ATOM 4511 C C . GLY B 1 69 ? -5.883 -3.178 -17.656 1 86.62 69 GLY B C 1
ATOM 4512 O O . GLY B 1 69 ? -6.941 -2.916 -18.234 1 86.62 69 GLY B O 1
ATOM 4513 N N . ILE B 1 70 ? -5.258 -4.23 -17.844 1 84.31 70 ILE B N 1
ATOM 4514 C CA . ILE B 1 70 ? -5.707 -5.219 -18.828 1 84.31 70 ILE B CA 1
ATOM 4515 C C . ILE B 1 70 ? -7.004 -5.867 -18.344 1 84.31 70 ILE B C 1
ATOM 4517 O O . ILE B 1 70 ? -7.934 -6.07 -19.125 1 84.31 70 ILE B O 1
ATOM 4521 N N . ARG B 1 71 ? -7.02 -6.184 -17.109 1 79.31 71 ARG B N 1
ATOM 4522 C CA . ARG B 1 71 ? -8.211 -6.785 -16.516 1 79.31 71 ARG B CA 1
ATOM 4523 C C . ARG B 1 71 ? -9.422 -5.871 -16.672 1 79.31 71 ARG B C 1
ATOM 4525 O O . ARG B 1 71 ? -10.5 -6.316 -17.062 1 79.31 71 ARG B O 1
ATOM 4532 N N . GLN B 1 72 ? -9.188 -4.625 -16.422 1 77.81 72 GLN B N 1
ATOM 4533 C CA . GLN B 1 72 ? -10.281 -3.662 -16.422 1 77.81 72 GLN B CA 1
ATOM 4534 C C . GLN B 1 72 ? -10.695 -3.311 -17.859 1 77.81 72 GLN B C 1
ATOM 4536 O O . GLN B 1 72 ? -11.812 -2.842 -18.078 1 77.81 72 GLN B O 1
ATOM 4541 N N . SER B 1 73 ? -9.883 -3.535 -18.766 1 82.94 73 SER B N 1
ATOM 4542 C CA . SER B 1 73 ? -10.195 -3.219 -20.156 1 82.94 73 SER B CA 1
ATOM 4543 C C . SER B 1 73 ? -11.211 -4.195 -20.719 1 82.94 73 SER B C 1
ATOM 4545 O O . SER B 1 73 ? -11.797 -3.943 -21.781 1 82.94 73 SER B O 1
ATOM 4547 N N . GLY B 1 74 ? -11.477 -5.371 -20.047 1 78.12 74 GLY B N 1
ATOM 4548 C CA . GLY B 1 74 ? -12.406 -6.379 -20.516 1 78.12 74 GLY B CA 1
ATOM 4549 C C . GLY B 1 74 ? -11.797 -7.32 -21.547 1 78.12 74 GLY B C 1
ATOM 4550 O O . GLY B 1 74 ? -12.484 -8.195 -22.078 1 78.12 74 GLY B O 1
ATOM 4551 N N . THR B 1 75 ? -10.625 -7.195 -21.812 1 81.19 75 THR B N 1
ATOM 4552 C CA . THR B 1 75 ? -9.93 -7.992 -22.812 1 81.19 75 THR B CA 1
ATOM 4553 C C . THR B 1 75 ? -10 -9.477 -22.469 1 81.19 75 THR B C 1
ATOM 4555 O O . THR B 1 75 ? -10.258 -10.312 -23.328 1 81.19 75 THR B O 1
ATOM 4558 N N . LEU B 1 76 ? -9.844 -9.852 -21.25 1 82.25 76 LEU B N 1
ATOM 4559 C CA . LEU B 1 76 ? -9.805 -11.25 -20.828 1 82.25 76 LEU B CA 1
ATOM 4560 C C . LEU B 1 76 ? -11.164 -11.906 -20.984 1 82.25 76 LEU B C 1
ATOM 4562 O O . LEU B 1 76 ? -11.258 -13.062 -21.406 1 82.25 76 LEU B O 1
ATOM 4566 N N . GLY B 1 77 ? -12.234 -11.141 -20.688 1 78.5 77 GLY B N 1
ATOM 4567 C CA . GLY B 1 77 ? -13.578 -11.656 -20.859 1 78.5 77 GLY B CA 1
ATOM 4568 C C . GLY B 1 77 ? -13.906 -11.992 -22.312 1 78.5 77 GLY B C 1
ATOM 4569 O O . GLY B 1 77 ? -14.539 -13.016 -22.594 1 78.5 77 GLY B O 1
ATOM 4570 N N . GLN B 1 78 ? -13.453 -11.234 -23.188 1 80.62 78 GLN B N 1
ATOM 4571 C CA . GLN B 1 78 ? -13.719 -11.453 -24.609 1 80.62 78 GLN B CA 1
ATOM 4572 C C . GLN B 1 78 ? -12.906 -12.633 -25.141 1 80.62 78 GLN B C 1
ATOM 4574 O O . GLN B 1 78 ? -13.398 -13.406 -25.969 1 80.62 78 GLN B O 1
ATOM 4579 N N . VAL B 1 79 ? -11.797 -12.766 -24.672 1 84.56 79 VAL B N 1
ATOM 4580 C CA . VAL B 1 79 ? -10.914 -13.82 -25.156 1 84.56 79 VAL B CA 1
ATOM 4581 C C . VAL B 1 79 ? -11.461 -15.188 -24.734 1 84.56 79 VAL B C 1
ATOM 4583 O O . VAL B 1 79 ? -11.5 -16.125 -25.531 1 84.56 79 VAL B O 1
ATOM 4586 N N . ILE B 1 80 ? -11.883 -15.242 -23.516 1 84.44 80 ILE B N 1
ATOM 4587 C CA . ILE B 1 80 ? -12.336 -16.531 -23.016 1 84.44 80 ILE B CA 1
ATOM 4588 C C . ILE B 1 80 ? -13.617 -16.953 -23.734 1 84.44 80 ILE B C 1
ATOM 4590 O O . ILE B 1 80 ? -13.844 -18.141 -23.984 1 84.44 80 ILE B O 1
ATOM 4594 N N . LYS B 1 81 ? -14.461 -16.016 -24.031 1 81.81 81 LYS B N 1
ATOM 4595 C CA . LYS B 1 81 ? -15.695 -16.328 -24.75 1 81.81 81 LYS B CA 1
ATOM 4596 C C . LYS B 1 81 ? -15.406 -16.891 -26.141 1 81.81 81 LYS B C 1
ATOM 4598 O O . LYS B 1 81 ? -16.125 -17.781 -26.609 1 81.81 81 LYS B O 1
ATOM 4603 N N . LYS B 1 82 ? -14.406 -16.453 -26.688 1 85.81 82 LYS B N 1
ATOM 4604 C CA . LYS B 1 82 ? -14.031 -16.922 -28.016 1 85.81 82 LYS B CA 1
ATOM 4605 C C . LYS B 1 82 ? -13.359 -18.297 -27.938 1 85.81 82 LYS B C 1
ATOM 4607 O O . LYS B 1 82 ? -13.398 -19.078 -28.891 1 85.81 82 LYS B O 1
ATOM 4612 N N . LEU B 1 83 ? -12.828 -18.594 -26.844 1 89.88 83 LEU B N 1
ATOM 4613 C CA . LEU B 1 83 ? -12.094 -19.828 -26.672 1 89.88 83 LEU B CA 1
ATOM 4614 C C . LEU B 1 83 ? -13.039 -20.984 -26.344 1 89.88 83 LEU B C 1
ATOM 4616 O O . LEU B 1 83 ? -12.719 -22.141 -26.609 1 89.88 83 LEU B O 1
ATOM 4620 N N . LEU B 1 84 ? -14.203 -20.703 -25.812 1 90.38 84 LEU B N 1
ATOM 4621 C CA . LEU B 1 84 ? -15.133 -21.734 -25.359 1 90.38 84 LEU B CA 1
ATOM 4622 C C . LEU B 1 84 ? -16.016 -22.203 -26.5 1 90.38 84 LEU B C 1
ATOM 4624 O O . LEU B 1 84 ? -16.719 -21.391 -27.125 1 90.38 84 LEU B O 1
ATOM 4628 N N . PRO B 1 85 ? -15.984 -23.484 -26.75 1 88.25 85 PRO B N 1
ATOM 4629 C CA . PRO B 1 85 ? -16.844 -24 -27.812 1 88.25 85 PRO B CA 1
ATOM 4630 C C . PRO B 1 85 ? -18.328 -23.859 -27.484 1 88.25 85 PRO B C 1
ATOM 4632 O O . PRO B 1 85 ? -18.734 -24.031 -26.344 1 88.25 85 PRO B O 1
ATOM 4635 N N . GLN B 1 86 ? -19.188 -23.562 -28.422 1 83.06 86 GLN B N 1
ATOM 4636 C CA . GLN B 1 86 ? -20.609 -23.328 -28.203 1 83.06 86 GLN B CA 1
ATOM 4637 C C . GLN B 1 86 ? -21.422 -24.609 -28.438 1 83.06 86 GLN B C 1
ATOM 4639 O O . GLN B 1 86 ? -22.5 -24.766 -27.875 1 83.06 86 GLN B O 1
ATOM 4644 N N . GLY B 1 87 ? -20.953 -25.5 -29.172 1 81.69 87 GLY B N 1
ATOM 4645 C CA . GLY B 1 87 ? -21.719 -26.703 -29.438 1 81.69 87 GLY B CA 1
ATOM 4646 C C . GLY B 1 87 ? -21.234 -27.922 -28.672 1 81.69 87 GLY B C 1
ATOM 4647 O O . GLY B 1 87 ? -20.578 -27.781 -27.641 1 81.69 87 GLY B O 1
ATOM 4648 N N . LYS B 1 88 ? -21.797 -29.031 -29.047 1 86.06 88 LYS B N 1
ATOM 4649 C CA . LYS B 1 88 ? -21.422 -30.297 -28.406 1 86.06 88 LYS B CA 1
ATOM 4650 C C . LYS B 1 88 ? -19.906 -30.5 -28.484 1 86.06 88 LYS B C 1
ATOM 4652 O O . LYS B 1 88 ? -19.281 -30.25 -29.516 1 86.06 88 LYS B O 1
ATOM 4657 N N . THR B 1 89 ? -19.297 -30.75 -27.312 1 91.5 89 THR B N 1
ATOM 4658 C CA . THR B 1 89 ? -17.859 -30.938 -27.219 1 91.5 89 THR B CA 1
ATOM 4659 C C . THR B 1 89 ? -17.5 -31.984 -26.156 1 91.5 89 THR B C 1
ATOM 4661 O O . THR B 1 89 ? -18.391 -32.531 -25.516 1 91.5 89 THR B O 1
ATOM 4664 N N . THR B 1 90 ? -16.312 -32.375 -26.219 1 91.56 90 THR B N 1
ATOM 4665 C CA . THR B 1 90 ? -15.789 -33.312 -25.219 1 91.56 90 THR B CA 1
ATOM 4666 C C . THR B 1 90 ? -14.758 -32.625 -24.328 1 91.56 90 THR B C 1
ATOM 4668 O O . THR B 1 90 ? -14.266 -31.547 -24.656 1 91.56 90 THR B O 1
ATOM 4671 N N . VAL B 1 91 ? -14.484 -33.25 -23.266 1 92.19 91 VAL B N 1
ATOM 4672 C CA . VAL B 1 91 ? -13.523 -32.688 -22.328 1 92.19 91 VAL B CA 1
ATOM 4673 C C . VAL B 1 91 ? -12.18 -32.469 -23.016 1 92.19 91 VAL B C 1
ATOM 4675 O O . VAL B 1 91 ? -11.555 -31.422 -22.875 1 92.19 91 VAL B O 1
ATOM 4678 N N . PHE B 1 92 ? -11.789 -33.406 -23.75 1 92.94 92 PHE B N 1
ATOM 4679 C CA . PHE B 1 92 ? -10.492 -33.375 -24.422 1 92.94 92 PHE B CA 1
ATOM 4680 C C . PHE B 1 92 ? -10.438 -32.25 -25.453 1 92.94 92 PHE B C 1
ATOM 4682 O O . PHE B 1 92 ? -9.484 -31.469 -25.469 1 92.94 92 PHE B O 1
ATOM 4689 N N . LYS B 1 93 ? -11.43 -32.125 -26.25 1 92.44 93 LYS B N 1
ATOM 4690 C CA . LYS B 1 93 ? -11.469 -31.109 -27.297 1 92.44 93 LYS B CA 1
ATOM 4691 C C . LYS B 1 93 ? -11.508 -29.703 -26.688 1 92.44 93 LYS B C 1
ATOM 4693 O O . LYS B 1 93 ? -10.859 -28.781 -27.188 1 92.44 93 LYS B O 1
ATOM 4698 N N . ALA B 1 94 ? -12.281 -29.609 -25.703 1 93.75 94 ALA B N 1
ATOM 4699 C CA . ALA B 1 94 ? -12.391 -28.312 -25.016 1 93.75 94 ALA B CA 1
ATOM 4700 C C . ALA B 1 94 ? -11.062 -27.938 -24.359 1 93.75 94 ALA B C 1
ATOM 4702 O O . ALA B 1 94 ? -10.625 -26.781 -24.469 1 93.75 94 ALA B O 1
ATOM 4703 N N . GLN B 1 95 ? -10.445 -28.844 -23.703 1 94.88 95 GLN B N 1
ATOM 4704 C CA . GLN B 1 95 ? -9.172 -28.578 -23.047 1 94.88 95 GLN B CA 1
ATOM 4705 C C . GLN B 1 95 ? -8.086 -28.234 -24.047 1 94.88 95 GLN B C 1
ATOM 4707 O O . GLN B 1 95 ? -7.219 -27.406 -23.781 1 94.88 95 GLN B O 1
ATOM 4712 N N . LEU B 1 96 ? -8.086 -28.859 -25.203 1 93.62 96 LEU B N 1
ATOM 4713 C CA . LEU B 1 96 ? -7.105 -28.609 -26.25 1 93.62 96 LEU B CA 1
ATOM 4714 C C . LEU B 1 96 ? -7.172 -27.172 -26.734 1 93.62 96 LEU B C 1
ATOM 4716 O O . LEU B 1 96 ? -6.152 -26.578 -27.109 1 93.62 96 LEU B O 1
ATOM 4720 N N . ARG B 1 97 ? -8.266 -26.656 -26.625 1 92.75 97 ARG B N 1
ATOM 4721 C CA . ARG B 1 97 ? -8.453 -25.266 -27.062 1 92.75 97 ARG B CA 1
ATOM 4722 C C . ARG B 1 97 ? -8.156 -24.281 -25.938 1 92.75 97 ARG B C 1
ATOM 4724 O O . ARG B 1 97 ? -7.508 -23.266 -26.156 1 92.75 97 ARG B O 1
ATOM 4731 N N . ILE B 1 98 ? -8.586 -24.609 -24.766 1 93.94 98 ILE B N 1
ATOM 4732 C CA . ILE B 1 98 ? -8.57 -23.672 -23.656 1 93.94 98 ILE B CA 1
ATOM 4733 C C . ILE B 1 98 ? -7.184 -23.641 -23.016 1 93.94 98 ILE B C 1
ATOM 4735 O O . ILE B 1 98 ? -6.602 -22.562 -22.828 1 93.94 98 ILE B O 1
ATOM 4739 N N . LEU B 1 99 ? -6.613 -24.75 -22.75 1 95.62 99 LEU B N 1
ATOM 4740 C CA . LEU B 1 99 ? -5.457 -24.844 -21.859 1 95.62 99 LEU B CA 1
ATOM 4741 C C . LEU B 1 99 ? -4.234 -24.188 -22.5 1 95.62 99 LEU B C 1
ATOM 4743 O O . LEU B 1 99 ? -3.582 -23.344 -21.875 1 95.62 99 LEU B O 1
ATOM 4747 N N . PRO B 1 100 ? -3.861 -24.469 -23.797 1 96 100 PRO B N 1
ATOM 4748 C CA . PRO B 1 100 ? -2.701 -23.797 -24.375 1 96 100 PRO B CA 1
ATOM 4749 C C . PRO B 1 100 ? -2.896 -22.281 -24.5 1 96 100 PRO B C 1
ATOM 4751 O O . PRO B 1 100 ? -1.945 -21.516 -24.312 1 96 100 PRO B O 1
ATOM 4754 N N . SER B 1 101 ? -4.051 -21.859 -24.781 1 95.25 101 SER B N 1
ATOM 4755 C CA . SER B 1 101 ? -4.344 -20.438 -24.922 1 95.25 101 SER B CA 1
ATOM 4756 C C . SER B 1 101 ? -4.199 -19.703 -23.594 1 95.25 101 SER B C 1
ATOM 4758 O O . SER B 1 101 ? -3.627 -18.625 -23.531 1 95.25 101 SER B O 1
ATOM 4760 N N . VAL B 1 102 ? -4.738 -20.344 -22.594 1 95.38 102 VAL B N 1
ATOM 4761 C CA . VAL B 1 102 ? -4.66 -19.75 -21.266 1 95.38 102 VAL B CA 1
ATOM 4762 C C . VAL B 1 102 ? -3.205 -19.688 -20.812 1 95.38 102 VAL B C 1
ATOM 4764 O O . VAL B 1 102 ? -2.779 -18.719 -20.188 1 95.38 102 VAL B O 1
ATOM 4767 N N . ALA B 1 103 ? -2.463 -20.734 -21.094 1 96.44 103 ALA B N 1
ATOM 4768 C CA . ALA B 1 103 ? -1.04 -20.734 -20.766 1 96.44 103 ALA B CA 1
ATOM 4769 C C . ALA B 1 103 ? -0.316 -19.562 -21.438 1 96.44 103 ALA B C 1
ATOM 4771 O O . ALA B 1 103 ? 0.523 -18.906 -20.812 1 96.44 103 ALA B O 1
ATOM 4772 N N . PHE B 1 104 ? -0.638 -19.344 -22.625 1 94.12 104 PHE B N 1
ATOM 4773 C CA . PHE B 1 104 ? -0.025 -18.266 -23.391 1 94.12 104 PHE B CA 1
ATOM 4774 C C . PHE B 1 104 ? -0.374 -16.906 -22.766 1 94.12 104 PHE B C 1
ATOM 4776 O O . PHE B 1 104 ? 0.496 -16.047 -22.609 1 94.12 104 PHE B O 1
ATOM 4783 N N . ILE B 1 105 ? -1.577 -16.719 -22.406 1 91.25 105 ILE B N 1
ATOM 4784 C CA . ILE B 1 105 ? -2.045 -15.484 -21.797 1 91.25 105 ILE B CA 1
ATOM 4785 C C . ILE B 1 105 ? -1.344 -15.266 -20.469 1 91.25 105 ILE B C 1
ATOM 4787 O O . ILE B 1 105 ? -0.857 -14.172 -20.172 1 91.25 105 ILE B O 1
ATOM 4791 N N . SER B 1 106 ? -1.228 -16.297 -19.703 1 93.5 106 SER B N 1
ATOM 4792 C CA . SER B 1 106 ? -0.677 -16.203 -18.359 1 93.5 106 SER B CA 1
ATOM 4793 C C . SER B 1 106 ? 0.837 -16.031 -18.391 1 93.5 106 SER B C 1
ATOM 4795 O O . SER B 1 106 ? 1.448 -15.68 -17.375 1 93.5 106 SER B O 1
ATOM 4797 N N . ALA B 1 107 ? 1.427 -16.266 -19.547 1 93.38 107 ALA B N 1
ATOM 4798 C CA . ALA B 1 107 ? 2.852 -15.977 -19.703 1 93.38 107 ALA B CA 1
ATOM 4799 C C . ALA B 1 107 ? 3.125 -14.484 -19.625 1 93.38 107 ALA B C 1
ATOM 4801 O O . ALA B 1 107 ? 4.242 -14.062 -19.297 1 93.38 107 ALA B O 1
ATOM 4802 N N . PHE B 1 108 ? 2.055 -13.719 -19.797 1 87.31 108 PHE B N 1
ATOM 4803 C CA . PHE B 1 108 ? 2.281 -12.281 -19.859 1 87.31 108 PHE B CA 1
ATOM 4804 C C . PHE B 1 108 ? 1.406 -11.547 -18.859 1 87.31 108 PHE B C 1
ATOM 4806 O O . PHE B 1 108 ? 1.514 -10.328 -18.703 1 87.31 108 PHE B O 1
ATOM 4813 N N . LEU B 1 109 ? 0.562 -12.273 -18.266 1 84.56 109 LEU B N 1
ATOM 4814 C CA . LEU B 1 109 ? -0.309 -11.734 -17.219 1 84.56 109 LEU B CA 1
ATOM 4815 C C . LEU B 1 109 ? -0.192 -12.547 -15.938 1 84.56 109 LEU B C 1
ATOM 4817 O O . LEU B 1 109 ? 0.122 -13.734 -15.969 1 84.56 109 LEU B O 1
ATOM 4821 N N . ASN B 1 110 ? -0.48 -11.828 -14.891 1 82.06 110 ASN B N 1
ATOM 4822 C CA . ASN B 1 110 ? -0.466 -12.547 -13.625 1 82.06 110 ASN B CA 1
ATOM 4823 C C . ASN B 1 110 ? -1.504 -13.664 -13.602 1 82.06 110 ASN B C 1
ATOM 4825 O O . ASN B 1 110 ? -2.582 -13.531 -14.18 1 82.06 110 ASN B O 1
ATOM 4829 N N . ASN B 1 111 ? -1.235 -14.648 -12.789 1 88.31 111 ASN B N 1
ATOM 4830 C CA . ASN B 1 111 ? -2.059 -15.852 -12.766 1 88.31 111 ASN B CA 1
ATOM 4831 C C . ASN B 1 111 ? -3.428 -15.578 -12.148 1 88.31 111 ASN B C 1
ATOM 4833 O O . ASN B 1 111 ? -4.453 -16 -12.688 1 88.31 111 ASN B O 1
ATOM 4837 N N . THR B 1 112 ? -3.494 -14.844 -11.164 1 82.12 112 THR B N 1
ATOM 4838 C CA . THR B 1 112 ? -4.695 -14.711 -10.344 1 82.12 112 THR B CA 1
ATOM 4839 C C . THR B 1 112 ? -5.793 -13.984 -11.109 1 82.12 112 THR B C 1
ATOM 4841 O O . THR B 1 112 ? -6.93 -14.461 -11.18 1 82.12 112 THR B O 1
ATOM 4844 N N . PRO B 1 113 ? -5.469 -12.875 -11.711 1 79.56 113 PRO B N 1
ATOM 4845 C CA . PRO B 1 113 ? -6.531 -12.211 -12.469 1 79.56 113 PRO B CA 1
ATOM 4846 C C . PRO B 1 113 ? -7.105 -13.086 -13.578 1 79.56 113 PRO B C 1
ATOM 4848 O O . PRO B 1 113 ? -8.312 -13.047 -13.828 1 79.56 113 PRO B O 1
ATOM 4851 N N . VAL B 1 114 ? -6.328 -13.836 -14.195 1 87.19 114 VAL B N 1
ATOM 4852 C CA . VAL B 1 114 ? -6.777 -14.711 -15.273 1 87.19 114 VAL B CA 1
ATOM 4853 C C . VAL B 1 114 ? -7.754 -15.75 -14.727 1 87.19 114 VAL B C 1
ATOM 4855 O O . VAL B 1 114 ? -8.836 -15.938 -15.281 1 87.19 114 VAL B O 1
ATOM 4858 N N . VAL B 1 115 ? -7.422 -16.328 -13.633 1 89.38 115 VAL B N 1
ATOM 4859 C CA . VAL B 1 115 ? -8.242 -17.391 -13.062 1 89.38 115 VAL B CA 1
ATOM 4860 C C . VAL B 1 115 ? -9.531 -16.797 -12.492 1 89.38 115 VAL B C 1
ATOM 4862 O O . VAL B 1 115 ? -10.602 -17.406 -12.609 1 89.38 115 VAL B O 1
ATOM 4865 N N . VAL B 1 116 ? -9.453 -15.664 -11.93 1 81.31 116 VAL B N 1
ATOM 4866 C CA . VAL B 1 116 ? -10.609 -15.016 -11.32 1 81.31 116 VAL B CA 1
ATOM 4867 C C . VAL B 1 116 ? -11.672 -14.742 -12.383 1 81.31 116 VAL B C 1
ATOM 4869 O O . VAL B 1 116 ? -12.867 -14.867 -12.125 1 81.31 116 VAL B O 1
ATOM 4872 N N . ILE B 1 117 ? -11.258 -14.477 -13.547 1 80.31 117 ILE B N 1
ATOM 4873 C CA . ILE B 1 117 ? -12.188 -14.125 -14.617 1 80.31 117 ILE B CA 1
ATOM 4874 C C . ILE B 1 117 ? -12.641 -15.391 -15.344 1 80.31 117 ILE B C 1
ATOM 4876 O O . ILE B 1 117 ? -13.828 -15.57 -15.602 1 80.31 117 ILE B O 1
ATOM 4880 N N . PHE B 1 118 ? -11.773 -16.25 -15.578 1 89.38 118 PHE B N 1
ATOM 4881 C CA . PHE B 1 118 ? -12.047 -17.391 -16.438 1 89.38 118 PHE B CA 1
ATOM 4882 C C . PHE B 1 118 ? -12.805 -18.484 -15.68 1 89.38 118 PHE B C 1
ATOM 4884 O O . PHE B 1 118 ? -13.656 -19.156 -16.25 1 89.38 118 PHE B O 1
ATOM 4891 N N . ALA B 1 119 ? -12.555 -18.641 -14.422 1 89.44 119 ALA B N 1
ATOM 4892 C CA . ALA B 1 119 ? -13.062 -19.781 -13.672 1 89.44 119 ALA B CA 1
ATOM 4893 C C . ALA B 1 119 ? -14.594 -19.781 -13.648 1 89.44 119 ALA B C 1
ATOM 4895 O O . ALA B 1 119 ? -15.227 -20.766 -14.008 1 89.44 119 ALA B O 1
ATOM 4896 N N . PRO B 1 120 ? -15.203 -18.656 -13.273 1 82.56 120 PRO B N 1
ATOM 4897 C CA . PRO B 1 120 ? -16.672 -18.641 -13.281 1 82.56 120 PRO B CA 1
ATOM 4898 C C . PRO B 1 120 ? -17.25 -18.812 -14.68 1 82.56 120 PRO B C 1
ATOM 4900 O O . PRO B 1 120 ? -18.281 -19.469 -14.844 1 82.56 120 PRO B O 1
ATOM 4903 N N . ILE B 1 121 ? -16.672 -18.266 -15.633 1 83.88 121 ILE B N 1
ATOM 4904 C CA . ILE B 1 121 ? -17.156 -18.344 -17.016 1 83.88 121 ILE B CA 1
ATOM 4905 C C . ILE B 1 121 ? -17.062 -19.797 -17.5 1 83.88 121 ILE B C 1
ATOM 4907 O O . ILE B 1 121 ? -18 -20.297 -18.125 1 83.88 121 ILE B O 1
ATOM 4911 N N . ILE B 1 122 ? -16.016 -20.406 -17.188 1 90.81 122 ILE B N 1
ATOM 4912 C CA . ILE B 1 122 ? -15.812 -21.797 -17.578 1 90.81 122 ILE B CA 1
ATOM 4913 C C . ILE B 1 122 ? -16.828 -22.672 -16.875 1 90.81 122 ILE B C 1
ATOM 4915 O O . ILE B 1 122 ? -17.359 -23.609 -17.469 1 90.81 122 ILE B O 1
ATOM 4919 N N . LYS B 1 123 ? -17.062 -22.438 -15.633 1 88 123 LYS B N 1
ATOM 4920 C CA . LYS B 1 123 ? -18.047 -23.219 -14.883 1 88 123 LYS B CA 1
ATOM 4921 C C . LYS B 1 123 ? -19.422 -23.109 -15.523 1 88 123 LYS B C 1
ATOM 4923 O O . LYS B 1 123 ? -20.094 -24.125 -15.719 1 88 123 LYS B O 1
ATOM 4928 N N . HIS B 1 124 ? -19.828 -21.922 -15.836 1 83.44 124 HIS B N 1
ATOM 4929 C CA . HIS B 1 124 ? -21.125 -21.703 -16.469 1 83.44 124 HIS B CA 1
ATOM 4930 C C . HIS B 1 124 ? -21.188 -22.344 -17.859 1 83.44 124 HIS B C 1
ATOM 4932 O O . HIS B 1 124 ? -22.203 -22.922 -18.234 1 83.44 124 HIS B O 1
ATOM 4938 N N . TRP B 1 125 ? -20.172 -22.125 -18.547 1 88.56 125 TRP B N 1
ATOM 4939 C CA . TRP B 1 125 ? -20.078 -22.719 -19.875 1 88.56 125 TRP B CA 1
ATOM 4940 C C . TRP B 1 125 ? -20.172 -24.234 -19.812 1 88.56 125 TRP B C 1
ATOM 4942 O O . TRP B 1 125 ? -20.891 -24.859 -20.594 1 88.56 125 TRP B O 1
ATOM 4952 N N . ALA B 1 126 ? -19.422 -24.844 -18.922 1 90.69 126 ALA B N 1
ATOM 4953 C CA . ALA B 1 126 ? -19.422 -26.297 -18.781 1 90.69 126 ALA B CA 1
ATOM 4954 C C . ALA B 1 126 ? -20.844 -26.828 -18.516 1 90.69 126 ALA B C 1
ATOM 4956 O O . ALA B 1 126 ? -21.219 -27.875 -19.047 1 90.69 126 ALA B O 1
ATOM 4957 N N . LYS B 1 127 ? -21.547 -26.094 -17.766 1 84.5 127 LYS B N 1
ATOM 4958 C CA . LYS B 1 127 ? -22.938 -26.453 -17.5 1 84.5 127 LYS B CA 1
ATOM 4959 C C . LYS B 1 127 ? -23.766 -26.391 -18.781 1 84.5 127 LYS B C 1
ATOM 4961 O O . LYS B 1 127 ? -24.609 -27.25 -19.016 1 84.5 127 LYS B O 1
ATOM 4966 N N . SER B 1 128 ? -23.531 -25.438 -19.5 1 86.44 128 SER B N 1
ATOM 4967 C CA . SER B 1 128 ? -24.312 -25.219 -20.719 1 86.44 128 SER B CA 1
ATOM 4968 C C . SER B 1 128 ? -24.047 -26.328 -21.734 1 86.44 128 SER B C 1
ATOM 4970 O O . SER B 1 128 ? -24.938 -26.672 -22.516 1 86.44 128 SER B O 1
ATOM 4972 N N . VAL B 1 129 ? -22.938 -26.859 -21.734 1 90.75 129 VAL B N 1
ATOM 4973 C CA . VAL B 1 129 ? -22.594 -27.891 -22.719 1 90.75 129 VAL B CA 1
ATOM 4974 C C . VAL B 1 129 ? -22.688 -29.266 -22.062 1 90.75 129 VAL B C 1
ATOM 4976 O O . VAL B 1 129 ? -22.25 -30.266 -22.641 1 90.75 129 VAL B O 1
ATOM 4979 N N . LYS B 1 130 ? -23.062 -29.328 -20.812 1 89.12 130 LYS B N 1
ATOM 4980 C CA . LYS B 1 130 ? -23.328 -30.547 -20.047 1 89.12 130 LYS B CA 1
ATOM 4981 C C . LYS B 1 130 ? -22.047 -31.328 -19.797 1 89.12 130 LYS B C 1
ATOM 4983 O O . LYS B 1 130 ? -21.984 -32.531 -20.016 1 89.12 130 LYS B O 1
ATOM 4988 N N . LEU B 1 131 ? -21.047 -30.734 -19.547 1 91.44 131 LEU B N 1
ATOM 4989 C CA . LEU B 1 131 ? -19.781 -31.328 -19.109 1 91.44 131 LEU B CA 1
ATOM 4990 C C . LEU B 1 131 ? -19.484 -30.953 -17.656 1 91.44 131 LEU B C 1
ATOM 4992 O O . LEU B 1 131 ? -19.938 -29.922 -17.172 1 91.44 131 LEU B O 1
ATOM 4996 N N . PRO B 1 132 ? -18.797 -31.812 -16.984 1 92 132 PRO B N 1
ATOM 4997 C CA . PRO B 1 132 ? -18.453 -31.484 -15.594 1 92 132 PRO B CA 1
ATOM 4998 C C . PRO B 1 132 ? -17.406 -30.375 -15.5 1 92 132 PRO B C 1
ATOM 5000 O O . PRO B 1 132 ? -16.297 -30.531 -16.016 1 92 132 PRO B O 1
ATOM 5003 N N . ALA B 1 133 ? -17.672 -29.328 -14.766 1 91.31 133 ALA B N 1
ATOM 5004 C CA . ALA B 1 133 ? -16.781 -28.188 -14.594 1 91.31 133 ALA B CA 1
ATOM 5005 C C . ALA B 1 133 ? -15.484 -28.625 -13.898 1 91.31 133 ALA B C 1
ATOM 5007 O O . ALA B 1 133 ? -14.438 -28 -14.086 1 91.31 133 ALA B O 1
ATOM 5008 N N . THR B 1 134 ? -15.539 -29.703 -13.117 1 93.38 134 THR B N 1
ATOM 5009 C CA . THR B 1 134 ? -14.414 -30.172 -12.32 1 93.38 134 THR B CA 1
ATOM 5010 C C . THR B 1 134 ? -13.281 -30.656 -13.219 1 93.38 134 THR B C 1
ATOM 5012 O O . THR B 1 134 ? -12.133 -30.766 -12.773 1 93.38 134 THR B O 1
ATOM 5015 N N . LYS B 1 135 ? -13.57 -30.859 -14.398 1 95 135 LYS B N 1
ATOM 5016 C CA . LYS B 1 135 ? -12.547 -31.328 -15.32 1 95 135 LYS B CA 1
ATOM 5017 C C . LYS B 1 135 ? -11.766 -30.172 -15.922 1 95 135 LYS B C 1
ATOM 5019 O O . LYS B 1 135 ? -10.727 -30.359 -16.547 1 95 135 LYS B O 1
ATOM 5024 N N . PHE B 1 136 ? -12.172 -28.938 -15.617 1 94.69 136 PHE B N 1
ATOM 5025 C CA . PHE B 1 136 ? -11.586 -27.797 -16.297 1 94.69 136 PHE B CA 1
ATOM 5026 C C . PHE B 1 136 ? -10.961 -26.828 -15.297 1 94.69 136 PHE B C 1
ATOM 5028 O O . PHE B 1 136 ? -10.047 -26.062 -15.641 1 94.69 136 PHE B O 1
ATOM 5035 N N . LEU B 1 137 ? -11.367 -26.797 -14.086 1 94.31 137 LEU B N 1
ATOM 5036 C CA . LEU B 1 137 ? -11.023 -25.719 -13.156 1 94.31 137 LEU B CA 1
ATOM 5037 C C . LEU B 1 137 ? -9.609 -25.906 -12.617 1 94.31 137 LEU B C 1
ATOM 5039 O O . LEU B 1 137 ? -8.797 -24.984 -12.656 1 94.31 137 LEU B O 1
ATOM 5043 N N . ILE B 1 138 ? -9.312 -27.109 -12.133 1 96 138 ILE B N 1
ATOM 5044 C CA . ILE B 1 138 ? -7.945 -27.359 -11.68 1 96 138 ILE B CA 1
ATOM 5045 C C . ILE B 1 138 ? -6.973 -27.203 -12.844 1 96 138 ILE B C 1
ATOM 5047 O O . ILE B 1 138 ? -5.961 -26.516 -12.727 1 96 138 ILE B O 1
ATOM 5051 N N . PRO B 1 139 ? -7.281 -27.734 -14.008 1 97 139 PRO B N 1
ATOM 5052 C CA . PRO B 1 139 ? -6.406 -27.516 -15.164 1 97 139 PRO B CA 1
ATOM 5053 C C . PRO B 1 139 ? -6.227 -26.047 -15.5 1 97 139 PRO B C 1
ATOM 5055 O O . PRO B 1 139 ? -5.145 -25.641 -15.93 1 97 139 PRO B O 1
ATOM 5058 N N . LEU B 1 140 ? -7.262 -25.297 -15.312 1 95.81 140 LEU B N 1
ATOM 5059 C CA . LEU B 1 140 ? -7.164 -23.859 -15.531 1 95.81 140 LEU B CA 1
ATOM 5060 C C . LEU B 1 140 ? -6.109 -23.234 -14.617 1 95.81 140 LEU B C 1
ATOM 5062 O O . LEU B 1 140 ? -5.242 -22.5 -15.086 1 95.81 140 LEU B O 1
ATOM 5066 N N . SER B 1 141 ? -6.191 -23.516 -13.359 1 96.06 141 SER B N 1
ATOM 5067 C CA . SER B 1 141 ? -5.211 -23 -12.406 1 96.06 141 SER B CA 1
ATOM 5068 C C . SER B 1 141 ? -3.801 -23.453 -12.766 1 96.06 141 SER B C 1
ATOM 5070 O O . SER B 1 141 ? -2.869 -22.656 -12.797 1 96.06 141 SER B O 1
ATOM 5072 N N . TYR B 1 142 ? -3.686 -24.734 -13.086 1 98 142 TYR B N 1
ATOM 5073 C CA . TYR B 1 142 ? -2.375 -25.328 -13.344 1 98 142 TYR B CA 1
ATOM 5074 C C . TYR B 1 142 ? -1.755 -24.75 -14.609 1 98 142 TYR B C 1
ATOM 5076 O O . TYR B 1 142 ? -0.56 -24.453 -14.641 1 98 142 TYR B O 1
ATOM 5084 N N . VAL B 1 143 ? -2.502 -24.547 -15.578 1 97.31 143 VAL B N 1
ATOM 5085 C CA . VAL B 1 143 ? -1.956 -24.094 -16.844 1 97.31 143 VAL B CA 1
ATOM 5086 C C . VAL B 1 143 ? -1.548 -22.625 -16.734 1 97.31 143 VAL B C 1
ATOM 5088 O O . VAL B 1 143 ? -0.597 -22.172 -17.375 1 97.31 143 VAL B O 1
ATOM 5091 N N . THR B 1 144 ? -2.277 -21.828 -15.938 1 96.31 144 THR B N 1
ATOM 5092 C CA . THR B 1 144 ? -1.851 -20.453 -15.695 1 96.31 144 THR B CA 1
ATOM 5093 C C . THR B 1 144 ? -0.485 -20.438 -15.016 1 96.31 144 THR B C 1
ATOM 5095 O O . THR B 1 144 ? 0.351 -19.578 -15.328 1 96.31 144 THR B O 1
ATOM 5098 N N . ILE B 1 145 ? -0.255 -21.344 -14.102 1 97.06 145 ILE B N 1
ATOM 5099 C CA . ILE B 1 145 ? 1.031 -21.453 -13.422 1 97.06 145 ILE B CA 1
ATOM 5100 C C . ILE B 1 145 ? 2.109 -21.859 -14.422 1 97.06 145 ILE B C 1
ATOM 5102 O O . ILE B 1 145 ? 3.191 -21.266 -14.453 1 97.06 145 ILE B O 1
ATOM 5106 N N . LEU B 1 146 ? 1.764 -22.828 -15.219 1 97.81 146 LEU B N 1
ATOM 5107 C CA . LEU B 1 146 ? 2.695 -23.328 -16.219 1 97.81 146 LEU B CA 1
ATOM 5108 C C . LEU B 1 146 ? 3.057 -22.25 -17.234 1 97.81 146 LEU B C 1
ATOM 5110 O O . LEU B 1 146 ? 4.207 -22.141 -17.656 1 97.81 146 LEU B O 1
ATOM 5114 N N . GLY B 1 147 ? 2.137 -21.469 -17.625 1 96.69 147 GLY B N 1
ATOM 5115 C CA . GLY B 1 147 ? 2.408 -20.344 -18.5 1 96.69 147 GLY B CA 1
ATOM 5116 C C . GLY B 1 147 ? 3.236 -19.266 -17.844 1 96.69 147 GLY B C 1
ATOM 5117 O O . GLY B 1 147 ? 4.113 -18.672 -18.469 1 96.69 147 GLY B O 1
ATOM 5118 N N . GLY B 1 148 ? 2.969 -19.016 -16.625 1 94.81 148 GLY B N 1
ATOM 5119 C CA . GLY B 1 148 ? 3.623 -17.969 -15.867 1 94.81 148 GLY B CA 1
ATOM 5120 C C . GLY B 1 148 ? 5.121 -18.172 -15.727 1 94.81 148 GLY B C 1
ATOM 5121 O O . GLY B 1 148 ? 5.879 -17.203 -15.633 1 94.81 148 GLY B O 1
ATOM 5122 N N . ILE B 1 149 ? 5.59 -19.391 -15.719 1 96.44 149 ILE B N 1
ATOM 5123 C CA . ILE B 1 149 ? 7.004 -19.656 -15.469 1 96.44 149 ILE B CA 1
ATOM 5124 C C . ILE B 1 149 ? 7.797 -19.5 -16.766 1 96.44 149 ILE B C 1
ATOM 5126 O O . ILE B 1 149 ? 9.023 -19.609 -16.766 1 96.44 149 ILE B O 1
ATOM 5130 N N . CYS B 1 150 ? 7.152 -19.125 -17.875 1 96.5 150 CYS B N 1
ATOM 5131 C CA . CYS B 1 150 ? 7.789 -19.125 -19.188 1 96.5 150 CYS B CA 1
ATOM 5132 C C . CYS B 1 150 ? 8.43 -17.766 -19.469 1 96.5 150 CYS B C 1
ATOM 5134 O O . CYS B 1 150 ? 9.289 -17.672 -20.344 1 96.5 150 CYS B O 1
ATOM 5136 N N . THR B 1 151 ? 7.988 -16.766 -18.797 1 93.12 151 THR B N 1
ATOM 5137 C CA . THR B 1 151 ? 8.555 -15.43 -19 1 93.12 151 THR B CA 1
ATOM 5138 C C . THR B 1 151 ? 8.883 -14.773 -17.656 1 93.12 151 THR B C 1
ATOM 5140 O O . THR B 1 151 ? 8.469 -15.258 -16.609 1 93.12 151 THR B O 1
ATOM 5143 N N . LEU B 1 152 ? 9.594 -13.75 -17.766 1 89.06 152 LEU B N 1
ATOM 5144 C CA . LEU B 1 152 ? 10.016 -13.039 -16.562 1 89.06 152 LEU B CA 1
ATOM 5145 C C . LEU B 1 152 ? 8.812 -12.406 -15.859 1 89.06 152 LEU B C 1
ATOM 5147 O O . LEU B 1 152 ? 8.742 -12.391 -14.633 1 89.06 152 LEU B O 1
ATOM 5151 N N . ILE B 1 153 ? 7.82 -11.984 -16.625 1 85.25 153 ILE B N 1
ATOM 5152 C CA . ILE B 1 153 ? 6.75 -11.164 -16.062 1 85.25 153 ILE B CA 1
ATOM 5153 C C . ILE B 1 153 ? 5.531 -12.039 -15.773 1 85.25 153 ILE B C 1
ATOM 5155 O O . ILE B 1 153 ? 4.535 -11.562 -15.219 1 85.25 153 ILE B O 1
ATOM 5159 N N . GLY B 1 154 ? 5.598 -13.266 -16.109 1 88.56 154 GLY B N 1
ATOM 5160 C CA . GLY B 1 154 ? 4.43 -14.125 -16.031 1 88.56 154 GLY B CA 1
ATOM 5161 C C . GLY B 1 154 ? 3.967 -14.391 -14.617 1 88.56 154 GLY B C 1
ATOM 5162 O O . GLY B 1 154 ? 2.791 -14.68 -14.383 1 88.56 154 GLY B O 1
ATOM 5163 N N . THR B 1 155 ? 4.879 -14.367 -13.742 1 89.25 155 THR B N 1
ATOM 5164 C CA . THR B 1 155 ? 4.535 -14.555 -12.336 1 89.25 155 THR B CA 1
ATOM 5165 C C . THR B 1 155 ? 5.375 -13.648 -11.445 1 89.25 155 THR B C 1
ATOM 5167 O O . THR B 1 155 ? 6.504 -13.297 -11.797 1 89.25 155 THR B O 1
ATOM 5170 N N . SER B 1 156 ? 4.82 -13.289 -10.391 1 83.62 156 SER B N 1
ATOM 5171 C CA . SER B 1 156 ? 5.527 -12.422 -9.453 1 83.62 156 SER B CA 1
ATOM 5172 C C . SER B 1 156 ? 6.75 -13.117 -8.867 1 83.62 156 SER B C 1
ATOM 5174 O O . SER B 1 156 ? 7.746 -12.469 -8.547 1 83.62 156 SER B O 1
ATOM 5176 N N . THR B 1 157 ? 6.746 -14.391 -8.789 1 90.25 157 THR B N 1
ATOM 5177 C CA . THR B 1 157 ? 7.859 -15.164 -8.258 1 90.25 157 THR B CA 1
ATOM 5178 C C . THR B 1 157 ? 9.125 -14.922 -9.07 1 90.25 157 THR B C 1
ATOM 5180 O O . THR B 1 157 ? 10.203 -14.703 -8.5 1 90.25 157 THR B O 1
ATOM 5183 N N . ASN B 1 158 ? 9.023 -14.953 -10.352 1 92.38 158 ASN B N 1
ATOM 5184 C CA . ASN B 1 158 ? 10.164 -14.695 -11.234 1 92.38 158 ASN B CA 1
ATOM 5185 C C . ASN B 1 158 ? 10.742 -13.297 -11 1 92.38 158 ASN B C 1
ATOM 5187 O O . ASN B 1 158 ? 11.961 -13.125 -11 1 92.38 158 ASN B O 1
ATOM 5191 N N . LEU B 1 159 ? 9.93 -12.43 -10.852 1 82.31 159 LEU B N 1
ATOM 5192 C CA . LEU B 1 159 ? 10.359 -11.047 -10.664 1 82.31 159 LEU B CA 1
ATOM 5193 C C . LEU B 1 159 ? 11.062 -10.867 -9.328 1 82.31 159 LEU B C 1
ATOM 5195 O O . LEU B 1 159 ? 12.008 -10.086 -9.219 1 82.31 159 LEU B O 1
ATOM 5199 N N . VAL B 1 160 ? 10.523 -11.555 -8.359 1 82.19 160 VAL B N 1
ATOM 5200 C CA . VAL B 1 160 ? 11.156 -11.516 -7.047 1 82.19 160 VAL B CA 1
ATOM 5201 C C . VAL B 1 160 ? 12.586 -12.047 -7.145 1 82.19 160 VAL B C 1
ATOM 5203 O O . VAL B 1 160 ? 13.523 -11.414 -6.66 1 82.19 160 VAL B O 1
ATOM 5206 N N . VAL B 1 161 ? 12.734 -13.141 -7.742 1 90.62 161 VAL B N 1
ATOM 5207 C CA . VAL B 1 161 ? 14.055 -13.75 -7.883 1 90.62 161 VAL B CA 1
ATOM 5208 C C . VAL B 1 161 ? 14.953 -12.852 -8.727 1 90.62 161 VAL B C 1
ATOM 5210 O O . VAL B 1 161 ? 16.125 -12.641 -8.383 1 90.62 161 VAL B O 1
ATOM 5213 N N . HIS B 1 162 ? 14.367 -12.336 -9.805 1 88.69 162 HIS B N 1
ATOM 5214 C CA . HIS B 1 162 ? 15.109 -11.414 -10.656 1 88.69 162 HIS B CA 1
ATOM 5215 C C . HIS B 1 162 ? 15.602 -10.211 -9.867 1 88.69 162 HIS B C 1
ATOM 5217 O O . HIS B 1 162 ? 16.75 -9.797 -10.008 1 88.69 162 HIS B O 1
ATOM 5223 N N . GLY B 1 163 ? 14.766 -9.609 -9.133 1 81.69 163 GLY B N 1
ATOM 5224 C CA . GLY B 1 163 ? 15.164 -8.492 -8.289 1 81.69 163 GLY B CA 1
ATOM 5225 C C . GLY B 1 163 ? 16.281 -8.828 -7.332 1 81.69 163 GLY B C 1
ATOM 5226 O O . GLY B 1 163 ? 17.203 -8.023 -7.129 1 81.69 163 GLY B O 1
ATOM 5227 N N . MET B 1 164 ? 16.234 -9.961 -6.777 1 82.38 164 MET B N 1
ATOM 5228 C CA . MET B 1 164 ? 17.266 -10.391 -5.836 1 82.38 164 MET B CA 1
ATOM 5229 C C . MET B 1 164 ? 18.594 -10.633 -6.547 1 82.38 164 MET B C 1
ATOM 5231 O O . MET B 1 164 ? 19.656 -10.375 -5.988 1 82.38 164 MET B O 1
ATOM 5235 N N . ILE B 1 165 ? 18.547 -11.141 -7.742 1 89.25 165 ILE B N 1
ATOM 5236 C CA . ILE B 1 165 ? 19.734 -11.336 -8.547 1 89.25 165 ILE B CA 1
ATOM 5237 C C . ILE B 1 165 ? 20.438 -10 -8.781 1 89.25 165 ILE B C 1
ATOM 5239 O O . ILE B 1 165 ? 21.641 -9.883 -8.586 1 89.25 165 ILE B O 1
ATOM 5243 N N . LEU B 1 166 ? 19.672 -9.039 -9.18 1 81.25 166 LEU B N 1
ATOM 5244 C CA . LEU B 1 166 ? 20.203 -7.707 -9.445 1 81.25 166 LEU B CA 1
ATOM 5245 C C . LEU B 1 166 ? 20.828 -7.109 -8.188 1 81.25 166 LEU B C 1
ATOM 5247 O O . LEU B 1 166 ? 21.891 -6.484 -8.25 1 81.25 166 LEU B O 1
ATOM 5251 N N . GLU B 1 167 ? 20.125 -7.293 -7.176 1 76.44 167 GLU B N 1
ATOM 5252 C CA . GLU B 1 167 ? 20.609 -6.75 -5.914 1 76.44 167 GLU B CA 1
ATOM 5253 C C . GLU B 1 167 ? 21.922 -7.418 -5.496 1 76.44 167 GLU B C 1
ATOM 5255 O O . GLU B 1 167 ? 22.766 -6.793 -4.859 1 76.44 167 GLU B O 1
ATOM 5260 N N . ALA B 1 168 ? 22.047 -8.648 -5.828 1 80.12 168 ALA B N 1
ATOM 5261 C CA . ALA B 1 168 ? 23.25 -9.406 -5.496 1 80.12 168 ALA B CA 1
ATOM 5262 C C . ALA B 1 168 ? 24.391 -9.039 -6.434 1 80.12 168 ALA B C 1
ATOM 5264 O O . ALA B 1 168 ? 25.516 -9.516 -6.262 1 80.12 168 ALA B O 1
ATOM 5265 N N . GLY B 1 169 ? 24.094 -8.18 -7.422 1 79.5 169 GLY B N 1
ATOM 5266 C CA . GLY B 1 169 ? 25.156 -7.668 -8.273 1 79.5 169 GLY B CA 1
ATOM 5267 C C . GLY B 1 169 ? 25.297 -8.438 -9.578 1 79.5 169 GLY B C 1
ATOM 5268 O O . GLY B 1 169 ? 26.25 -8.234 -10.32 1 79.5 169 GLY B O 1
ATOM 5269 N N . TYR B 1 170 ? 24.406 -9.359 -9.797 1 87.5 170 TYR B N 1
ATOM 5270 C CA . TYR B 1 170 ? 24.453 -10.141 -11.031 1 87.5 170 TYR B CA 1
ATOM 5271 C C . TYR B 1 170 ? 23.562 -9.523 -12.102 1 87.5 170 TYR B C 1
ATOM 5273 O O . TYR B 1 170 ? 22.812 -8.594 -11.828 1 87.5 170 TYR B O 1
ATOM 5281 N N . GLU B 1 171 ? 23.828 -10.141 -13.289 1 84.06 171 GLU B N 1
ATOM 5282 C CA . GLU B 1 171 ? 22.969 -9.695 -14.383 1 84.06 171 GLU B CA 1
ATOM 5283 C C . GLU B 1 171 ? 21.609 -10.391 -14.328 1 84.06 171 GLU B C 1
ATOM 5285 O O . GLU B 1 171 ? 21.531 -11.602 -14.086 1 84.06 171 GLU B O 1
ATOM 5290 N N . GLY B 1 172 ? 20.641 -9.852 -14.242 1 86.06 172 GLY B N 1
ATOM 5291 C CA . GLY B 1 172 ? 19.281 -10.359 -14.156 1 86.06 172 GLY B CA 1
ATOM 5292 C C . GLY B 1 172 ? 18.875 -11.172 -15.375 1 86.06 172 GLY B C 1
ATOM 5293 O O . GLY B 1 172 ? 19.703 -11.469 -16.234 1 86.06 172 GLY B O 1
ATOM 5294 N N . PHE B 1 173 ? 17.656 -11.688 -15.305 1 89.94 173 PHE B N 1
ATOM 5295 C CA . PHE B 1 173 ? 17.078 -12.469 -16.406 1 89.94 173 PHE B CA 1
ATOM 5296 C C . PHE B 1 173 ? 16.562 -11.547 -17.5 1 89.94 173 PHE B C 1
ATOM 5298 O O . PHE B 1 173 ? 16.031 -10.469 -17.219 1 89.94 173 PHE B O 1
ATOM 5305 N N . THR B 1 174 ? 16.734 -12.047 -18.688 1 86.81 174 THR B N 1
ATOM 5306 C CA . THR B 1 174 ? 16.031 -11.391 -19.781 1 86.81 174 THR B CA 1
ATOM 5307 C C . THR B 1 174 ? 14.578 -11.836 -19.828 1 86.81 174 THR B C 1
ATOM 5309 O O . THR B 1 174 ? 14.188 -12.781 -19.141 1 86.81 174 THR B O 1
ATOM 5312 N N . MET B 1 175 ? 13.789 -11.258 -20.641 1 85.38 175 MET B N 1
ATOM 5313 C CA . MET B 1 175 ? 12.344 -11.453 -20.703 1 85.38 175 MET B CA 1
ATOM 5314 C C . MET B 1 175 ? 12 -12.93 -20.922 1 85.38 175 MET B C 1
ATOM 5316 O O . MET B 1 175 ? 11.094 -13.461 -20.281 1 85.38 175 MET B O 1
ATOM 5320 N N . PHE B 1 176 ? 12.75 -13.633 -21.828 1 92 176 PHE B N 1
ATOM 5321 C CA . PHE B 1 176 ? 12.375 -14.984 -22.234 1 92 176 PHE B CA 1
ATOM 5322 C C . PHE B 1 176 ? 13.414 -16 -21.766 1 92 176 PHE B C 1
ATOM 5324 O O . PHE B 1 176 ? 13.406 -17.156 -22.219 1 92 176 PHE B O 1
ATOM 5331 N N . GLU B 1 177 ? 14.289 -15.539 -20.891 1 93.69 177 GLU B N 1
ATOM 5332 C CA . GLU B 1 177 ? 15.352 -16.406 -20.391 1 93.69 177 GLU B CA 1
ATOM 5333 C C . GLU B 1 177 ? 14.773 -17.641 -19.703 1 93.69 177 GLU B C 1
ATOM 5335 O O . GLU B 1 177 ? 15.219 -18.766 -19.938 1 93.69 177 GLU B O 1
ATOM 5340 N N . LEU B 1 178 ? 13.773 -17.469 -18.938 1 96.56 178 LEU B N 1
ATOM 5341 C CA . LEU B 1 178 ? 13.172 -18.547 -18.172 1 96.56 178 LEU B CA 1
ATOM 5342 C C . LEU B 1 178 ? 12.391 -19.5 -19.078 1 96.56 178 LEU B C 1
ATOM 5344 O O . LEU B 1 178 ? 12.164 -20.656 -18.734 1 96.56 178 LEU B O 1
ATOM 5348 N N . GLY B 1 179 ? 12.031 -18.969 -20.219 1 96.94 179 GLY B N 1
ATOM 5349 C CA . GLY B 1 179 ? 11.297 -19.766 -21.188 1 96.94 179 GLY B CA 1
ATOM 5350 C C . GLY B 1 179 ? 12.102 -20.922 -21.75 1 96.94 179 GLY B C 1
ATOM 5351 O O . GLY B 1 179 ? 11.539 -21.922 -22.203 1 96.94 179 GLY B O 1
ATOM 5352 N N . LYS B 1 180 ? 13.383 -20.812 -21.641 1 97.31 180 LYS B N 1
ATOM 5353 C CA . LYS B 1 180 ? 14.242 -21.875 -22.156 1 97.31 180 LYS B CA 1
ATOM 5354 C C . LYS B 1 180 ? 13.977 -23.203 -21.438 1 97.31 180 LYS B C 1
ATOM 5356 O O . LYS B 1 180 ? 14.156 -24.266 -22 1 97.31 180 LYS B O 1
ATOM 5361 N N . VAL B 1 181 ? 13.547 -23.094 -20.234 1 97.88 181 VAL B N 1
ATOM 5362 C CA . VAL B 1 181 ? 13.18 -24.297 -19.484 1 97.88 181 VAL B CA 1
ATOM 5363 C C . VAL B 1 181 ? 11.664 -24.328 -19.281 1 97.88 181 VAL B C 1
ATOM 5365 O O . VAL B 1 181 ? 11.039 -25.391 -19.406 1 97.88 181 VAL B O 1
ATOM 5368 N N . GLY B 1 182 ? 11.078 -23.188 -19 1 97.88 182 GLY B N 1
ATOM 5369 C CA . GLY B 1 182 ? 9.664 -23.062 -18.656 1 97.88 182 GLY B CA 1
ATOM 5370 C C . GLY B 1 182 ? 8.75 -23.594 -19.75 1 97.88 182 GLY B C 1
ATOM 5371 O O . GLY B 1 182 ? 7.727 -24.203 -19.453 1 97.88 182 GLY B O 1
ATOM 5372 N N . ILE B 1 183 ? 9.125 -23.359 -21.016 1 98 183 ILE B N 1
ATOM 5373 C CA . ILE B 1 183 ? 8.289 -23.797 -22.125 1 98 183 ILE B CA 1
ATOM 5374 C C . ILE B 1 183 ? 8.211 -25.312 -22.156 1 98 183 ILE B C 1
ATOM 5376 O O . ILE B 1 183 ? 7.145 -25.875 -22.438 1 98 183 ILE B O 1
ATOM 5380 N N . PHE B 1 184 ? 9.289 -25.984 -21.906 1 98.31 184 PHE B N 1
ATOM 5381 C CA . PHE B 1 184 ? 9.305 -27.438 -21.906 1 98.31 184 PHE B CA 1
ATOM 5382 C C . PHE B 1 184 ? 8.461 -27.984 -20.75 1 98.31 184 PHE B C 1
ATOM 5384 O O . PHE B 1 184 ? 7.742 -28.969 -20.906 1 98.31 184 PHE B O 1
ATOM 5391 N N . ILE B 1 185 ? 8.539 -27.359 -19.641 1 98.38 185 ILE B N 1
ATOM 5392 C CA . ILE B 1 185 ? 7.727 -27.75 -18.5 1 98.38 185 ILE B CA 1
ATOM 5393 C C . ILE B 1 185 ? 6.25 -27.531 -18.812 1 98.38 185 ILE B C 1
ATOM 5395 O O . ILE B 1 185 ? 5.41 -28.375 -18.516 1 98.38 185 ILE B O 1
ATOM 5399 N N . ALA B 1 186 ? 5.977 -26.375 -19.406 1 98.12 186 ALA B N 1
ATOM 5400 C CA . ALA B 1 186 ? 4.594 -26.031 -19.734 1 98.12 186 ALA B CA 1
ATOM 5401 C C . ALA B 1 186 ? 4.012 -27.047 -20.734 1 98.12 186 ALA B C 1
ATOM 5403 O O . ALA B 1 186 ? 2.887 -27.516 -20.562 1 98.12 186 ALA B O 1
ATOM 5404 N N . ILE B 1 187 ? 4.793 -27.375 -21.75 1 98 187 ILE B N 1
ATOM 5405 C CA . ILE B 1 187 ? 4.328 -28.312 -22.766 1 98 187 ILE B CA 1
ATOM 5406 C C . ILE B 1 187 ? 4.102 -29.688 -22.125 1 98 187 ILE B C 1
ATOM 5408 O O . ILE B 1 187 ? 3.051 -30.297 -22.312 1 98 187 ILE B O 1
ATOM 5412 N N . ALA B 1 188 ? 5.074 -30.172 -21.359 1 98.19 188 ALA B N 1
ATOM 5413 C CA . ALA B 1 188 ? 4.941 -31.453 -20.672 1 98.19 188 ALA B CA 1
ATOM 5414 C C . ALA B 1 188 ? 3.75 -31.453 -19.719 1 98.19 188 ALA B C 1
ATOM 5416 O O . ALA B 1 188 ? 3.025 -32.438 -19.625 1 98.19 188 ALA B O 1
ATOM 5417 N N . GLY B 1 189 ? 3.6 -30.359 -18.969 1 97.62 189 GLY B N 1
ATOM 5418 C CA . GLY B 1 189 ? 2.482 -30.25 -18.047 1 97.62 189 GLY B CA 1
ATOM 5419 C C . GLY B 1 189 ? 1.133 -30.266 -18.734 1 97.62 189 GLY B C 1
ATOM 5420 O O . GLY B 1 189 ? 0.201 -30.922 -18.281 1 97.62 189 GLY B O 1
ATOM 5421 N N . ILE B 1 190 ? 1.042 -29.531 -19.828 1 97.12 190 ILE B N 1
ATOM 5422 C CA . ILE B 1 190 ? -0.207 -29.469 -20.578 1 97.12 190 ILE B CA 1
ATOM 5423 C C . ILE B 1 190 ? -0.526 -30.859 -21.156 1 97.12 190 ILE B C 1
ATOM 5425 O O . ILE B 1 190 ? -1.674 -31.297 -21.094 1 97.12 190 ILE B O 1
ATOM 5429 N N . ILE B 1 191 ? 0.461 -31.547 -21.688 1 97.12 191 ILE B N 1
ATOM 5430 C CA . ILE B 1 191 ? 0.274 -32.906 -22.203 1 97.12 191 ILE B CA 1
ATOM 5431 C C . ILE B 1 191 ? -0.195 -33.812 -21.078 1 97.12 191 ILE B C 1
ATOM 5433 O O . ILE B 1 191 ? -1.124 -34.625 -21.266 1 97.12 191 ILE B O 1
ATOM 5437 N N . TYR B 1 192 ? 0.428 -33.75 -19.953 1 96.75 192 TYR B N 1
ATOM 5438 C CA . TYR B 1 192 ? 0.044 -34.531 -18.781 1 96.75 192 TYR B CA 1
ATOM 5439 C C . TYR B 1 192 ? -1.419 -34.312 -18.422 1 96.75 192 TYR B C 1
ATOM 5441 O O . TYR B 1 192 ? -2.158 -35.25 -18.141 1 96.75 192 TYR B O 1
ATOM 5449 N N . LEU B 1 193 ? -1.847 -33 -18.438 1 95.88 193 LEU B N 1
ATOM 5450 C CA . LEU B 1 193 ? -3.223 -32.656 -18.094 1 95.88 193 LEU B CA 1
ATOM 5451 C C . LEU B 1 193 ? -4.195 -33.188 -19.141 1 95.88 193 LEU B C 1
ATOM 5453 O O . LEU B 1 193 ? -5.285 -33.656 -18.797 1 95.88 193 LEU B O 1
ATOM 5457 N N . PHE B 1 194 ? -3.762 -33.219 -20.406 1 93.81 194 PHE B N 1
ATOM 5458 C CA . PHE B 1 194 ? -4.594 -33.781 -21.469 1 93.81 194 PHE B CA 1
ATOM 5459 C C . PHE B 1 194 ? -4.859 -35.25 -21.25 1 93.81 194 PHE B C 1
ATOM 5461 O O . PHE B 1 194 ? -5.98 -35.719 -21.453 1 93.81 194 PHE B O 1
ATOM 5468 N N . ILE B 1 195 ? -3.885 -35.875 -20.797 1 93.25 195 ILE B N 1
ATOM 5469 C CA . ILE B 1 195 ? -3.961 -37.312 -20.734 1 93.25 195 ILE B CA 1
ATOM 5470 C C . ILE B 1 195 ? -4.617 -37.75 -19.422 1 93.25 195 ILE B C 1
ATOM 5472 O O . ILE B 1 195 ? -5.418 -38.688 -19.391 1 93.25 195 ILE B O 1
ATOM 5476 N N . PHE B 1 196 ? -4.406 -37.062 -18.359 1 93.62 196 PHE B N 1
ATOM 5477 C CA . PHE B 1 196 ? -4.73 -37.625 -17.062 1 93.62 196 PHE B CA 1
ATOM 5478 C C . PHE B 1 196 ? -5.844 -36.844 -16.391 1 93.62 196 PHE B C 1
ATOM 5480 O O . PHE B 1 196 ? -6.426 -37.312 -15.398 1 93.62 196 PHE B O 1
ATOM 5487 N N . SER B 1 197 ? -6.207 -35.688 -16.844 1 91.38 197 SER B N 1
ATOM 5488 C CA . SER B 1 197 ? -7.203 -34.875 -16.156 1 91.38 197 SER B CA 1
ATOM 5489 C C . SER B 1 197 ? -8.555 -35.562 -16.109 1 91.38 197 SER B C 1
ATOM 5491 O O . SER B 1 197 ? -9.242 -35.531 -15.086 1 91.38 197 SER B O 1
ATOM 5493 N N . LYS B 1 198 ? -8.969 -36.188 -17.188 1 87.62 198 LYS B N 1
ATOM 5494 C CA . LYS B 1 198 ? -10.266 -36.844 -17.25 1 87.62 198 LYS B CA 1
ATOM 5495 C C . LYS B 1 198 ? -10.336 -38 -16.25 1 87.62 198 LYS B C 1
ATOM 5497 O O . LYS B 1 198 ? -11.367 -38.219 -15.617 1 87.62 198 LYS B O 1
ATOM 5502 N N . ARG B 1 199 ? -9.227 -38.625 -16.078 1 90.5 199 ARG B N 1
ATOM 5503 C CA . ARG B 1 199 ? -9.211 -39.844 -15.242 1 90.5 199 ARG B CA 1
ATOM 5504 C C . ARG B 1 199 ? -8.977 -39.469 -13.773 1 90.5 199 ARG B C 1
ATOM 5506 O O . ARG B 1 199 ? -9.562 -40.094 -12.883 1 90.5 199 ARG B O 1
ATOM 5513 N N . LEU B 1 200 ? -8.227 -38.562 -13.5 1 92.81 200 LEU B N 1
ATOM 5514 C CA . LEU B 1 200 ? -7.777 -38.312 -12.133 1 92.81 200 LEU B CA 1
ATOM 5515 C C . LEU B 1 200 ? -8.672 -37.312 -11.438 1 92.81 200 LEU B C 1
ATOM 5517 O O . LEU B 1 200 ? -8.688 -37.219 -10.203 1 92.81 200 LEU B O 1
ATOM 5521 N N . LEU B 1 201 ? -9.367 -36.5 -12.219 1 93.12 201 LEU B N 1
ATOM 5522 C CA . LEU B 1 201 ? -10.234 -35.5 -11.617 1 93.12 201 LEU B CA 1
ATOM 5523 C C . LEU B 1 201 ? -11.648 -36.031 -11.43 1 93.12 201 LEU B C 1
ATOM 5525 O O . LEU B 1 201 ? -12.094 -36.906 -12.188 1 93.12 201 LEU B O 1
ATOM 5529 N N . PRO B 1 202 ? -12.227 -35.594 -10.398 1 89.44 202 PRO B N 1
ATOM 5530 C CA . PRO B 1 202 ? -13.578 -36.094 -10.133 1 89.44 202 PRO B CA 1
ATOM 5531 C C . PRO B 1 202 ? -14.594 -35.625 -11.18 1 89.44 202 PRO B C 1
ATOM 5533 O O . PRO B 1 202 ? -14.398 -34.625 -11.836 1 89.44 202 PRO B O 1
ATOM 5536 N N . ASP B 1 203 ? -15.539 -36.438 -11.32 1 82.69 203 ASP B N 1
ATOM 5537 C CA . ASP B 1 203 ? -16.641 -36.062 -12.211 1 82.69 203 ASP B CA 1
ATOM 5538 C C . ASP B 1 203 ? -17.5 -34.969 -11.586 1 82.69 203 ASP B C 1
ATOM 5540 O O . ASP B 1 203 ? -17.078 -34.312 -10.633 1 82.69 203 ASP B O 1
ATOM 5544 N N . ALA B 1 204 ? -18.781 -35 -11.781 1 73.06 204 ALA B N 1
ATOM 5545 C CA . ALA B 1 204 ? -19.672 -33.938 -11.344 1 73.06 204 ALA B CA 1
ATOM 5546 C C . ALA B 1 204 ? -19.844 -33.969 -9.828 1 73.06 204 ALA B C 1
ATOM 5548 O O . ALA B 1 204 ? -20.016 -35.031 -9.234 1 73.06 204 ALA B O 1
ATOM 5549 N N . ARG B 1 205 ? -19.312 -32.938 -9.289 1 74.38 205 ARG B N 1
ATOM 5550 C CA . ARG B 1 205 ? -19.641 -32.781 -7.871 1 74.38 205 ARG B CA 1
ATOM 5551 C C . ARG B 1 205 ? -20.875 -31.906 -7.691 1 74.38 205 ARG B C 1
ATOM 5553 O O . ARG B 1 205 ? -21.016 -30.859 -8.328 1 74.38 205 ARG B O 1
ATOM 5560 N N . PRO B 1 206 ? -21.984 -32.594 -7.203 1 58.94 206 PRO B N 1
ATOM 5561 C CA . PRO B 1 206 ? -23.25 -31.859 -7.09 1 58.94 206 PRO B CA 1
ATOM 5562 C C . PRO B 1 206 ? -23.078 -30.5 -6.398 1 58.94 206 PRO B C 1
ATOM 5564 O O . PRO B 1 206 ? -22.297 -30.391 -5.449 1 58.94 206 PRO B O 1
ATOM 5567 N N . ASP B 1 207 ? -23.344 -29.516 -7.16 1 56.91 207 ASP B N 1
ATOM 5568 C CA . ASP B 1 207 ? -23.562 -28.25 -6.461 1 56.91 207 ASP B CA 1
ATOM 5569 C C . ASP B 1 207 ? -24.672 -28.391 -5.414 1 56.91 207 ASP B C 1
ATOM 5571 O O . ASP B 1 207 ? -25.797 -28.781 -5.738 1 56.91 207 ASP B O 1
ATOM 5575 N N . THR B 1 208 ? -24.453 -29.266 -4.414 1 47.12 208 THR B N 1
ATOM 5576 C CA . THR B 1 208 ? -25.547 -29.625 -3.523 1 47.12 208 THR B CA 1
ATOM 5577 C C . THR B 1 208 ? -26.531 -28.469 -3.381 1 47.12 208 THR B C 1
ATOM 5579 O O . THR B 1 208 ? -27.656 -28.656 -2.93 1 47.12 208 THR B O 1
ATOM 5582 N N . ALA B 1 209 ? -26.047 -27.484 -2.92 1 45.66 209 ALA B N 1
ATOM 5583 C CA . ALA B 1 209 ? -27.062 -26.734 -2.174 1 45.66 209 ALA B CA 1
ATOM 5584 C C . ALA B 1 209 ? -28.328 -26.562 -3.002 1 45.66 209 ALA B C 1
ATOM 5586 O O . ALA B 1 209 ? -28.344 -26.875 -4.195 1 45.66 209 ALA B O 1
ATOM 5587 N N . VAL B 1 210 ? -28.938 -25.438 -2.789 1 49.72 210 VAL B N 1
ATOM 5588 C CA . VAL B 1 210 ? -30.234 -24.766 -2.861 1 49.72 210 VAL B CA 1
ATOM 5589 C C . VAL B 1 210 ? -30.609 -24.516 -4.32 1 49.72 210 VAL B C 1
ATOM 5591 O O . VAL B 1 210 ? -29.891 -23.781 -5.023 1 49.72 210 VAL B O 1
ATOM 5594 N N . PRO B 1 211 ? -31.281 -25.312 -4.879 1 45.78 211 PRO B N 1
ATOM 5595 C CA . PRO B 1 211 ? -31.844 -24.938 -6.176 1 45.78 211 PRO B CA 1
ATOM 5596 C C . PRO B 1 211 ? -32.094 -23.438 -6.297 1 45.78 211 PRO B C 1
ATOM 5598 O O . PRO B 1 211 ? -32.312 -22.766 -5.285 1 45.78 211 PRO B O 1
ATOM 5601 N N . ASP B 1 212 ? -31.625 -22.922 -7.371 1 48.12 212 ASP B N 1
ATOM 5602 C CA . ASP B 1 212 ? -32.125 -21.578 -7.625 1 48.12 212 ASP B CA 1
ATOM 5603 C C . ASP B 1 212 ? -33.562 -21.406 -7.094 1 48.12 212 ASP B C 1
ATOM 5605 O O . ASP B 1 212 ? -34.438 -22.219 -7.395 1 48.12 212 ASP B O 1
ATOM 5609 N N . GLU B 1 213 ? -33.781 -21.281 -5.898 1 44.19 213 GLU B N 1
ATOM 5610 C CA . GLU B 1 213 ? -35.125 -21.141 -5.383 1 44.19 213 GLU B CA 1
ATOM 5611 C C . GLU B 1 213 ? -35.812 -19.922 -5.977 1 44.19 213 GLU B C 1
ATOM 5613 O O . GLU B 1 213 ? -35.281 -18.812 -5.914 1 44.19 213 GLU B O 1
ATOM 5618 N N 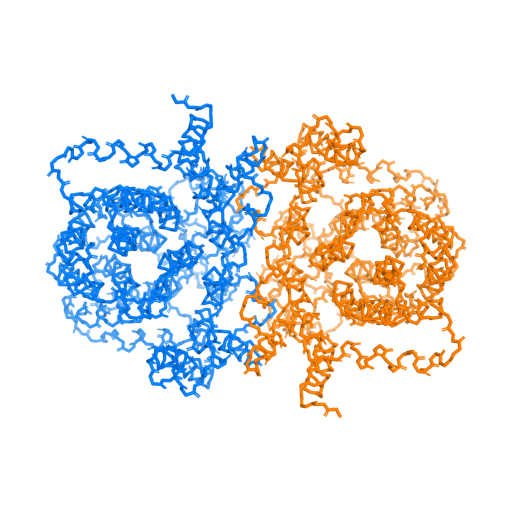. GLU B 1 214 ? -36.531 -20.125 -7.137 1 41.88 214 GLU B N 1
ATOM 5619 C CA . GLU B 1 214 ? -37.5 -19.094 -7.488 1 41.88 214 GLU B CA 1
ATOM 5620 C C . GLU B 1 214 ? -38.281 -18.641 -6.27 1 41.88 214 GLU B C 1
ATOM 5622 O O . GLU B 1 214 ? -39.031 -19.438 -5.672 1 41.88 214 GLU B O 1
ATOM 5627 N N . VAL B 1 215 ? -37.812 -17.969 -5.512 1 42.5 215 VAL B N 1
ATOM 5628 C CA . VAL B 1 215 ? -38.719 -17.453 -4.492 1 42.5 215 VAL B CA 1
ATOM 5629 C C . VAL B 1 215 ? -39.969 -16.906 -5.152 1 42.5 215 VAL B C 1
ATOM 5631 O O . VAL B 1 215 ? -39.906 -16.312 -6.234 1 42.5 215 VAL B O 1
ATOM 5634 N N . GLU B 1 216 ? -41.125 -17.453 -4.766 1 36.66 216 GLU B N 1
ATOM 5635 C CA . GLU B 1 216 ? -42.469 -17.125 -5.273 1 36.66 216 GLU B CA 1
ATOM 5636 C C . GLU B 1 216 ? -42.562 -15.656 -5.672 1 36.66 216 GLU B C 1
ATOM 5638 O O . GLU B 1 216 ? -43.125 -15.328 -6.707 1 36.66 216 GLU B O 1
ATOM 5643 N N . GLU B 1 217 ? -42.625 -14.711 -4.684 1 39 217 GLU B N 1
ATOM 5644 C CA . GLU B 1 217 ? -43.25 -13.398 -4.762 1 39 217 GLU B CA 1
ATOM 5645 C C . GLU B 1 217 ? -42.281 -12.344 -5.285 1 39 217 GLU B C 1
ATOM 5647 O O . GLU B 1 217 ? -41.625 -11.656 -4.504 1 39 217 GLU B O 1
ATOM 5652 N N . GLY B 1 218 ? -41.875 -12.102 -6.664 1 46.75 218 GLY B N 1
ATOM 5653 C CA . GLY B 1 218 ? -41.406 -11.031 -7.531 1 46.75 218 GLY B CA 1
ATOM 5654 C C . GLY B 1 218 ? -39.906 -10.93 -7.613 1 46.75 218 GLY B C 1
ATOM 5655 O O . GLY B 1 218 ? -39.344 -10.438 -8.609 1 46.75 218 GLY B O 1
ATOM 5656 N N . GLU B 1 219 ? -39.125 -10.75 -6.473 1 56.34 219 GLU B N 1
ATOM 5657 C CA . GLU B 1 219 ? -37.719 -10.383 -6.59 1 56.34 219 GLU B CA 1
ATOM 5658 C C . GLU B 1 219 ? -36.844 -11.609 -6.848 1 56.34 219 GLU B C 1
ATOM 5660 O O . GLU B 1 219 ? -36.875 -12.57 -6.074 1 56.34 219 GLU B O 1
ATOM 5665 N N . LYS B 1 220 ? -36.406 -11.945 -8.055 1 64.19 220 LYS B N 1
ATOM 5666 C CA . LYS B 1 220 ? -35.594 -13.047 -8.547 1 64.19 220 LYS B CA 1
ATOM 5667 C C . LYS B 1 220 ? -34.219 -13.07 -7.863 1 64.19 220 LYS B C 1
ATOM 5669 O O . LYS B 1 220 ? -33.438 -12.141 -8.016 1 64.19 220 LYS B O 1
ATOM 5674 N N . LEU B 1 221 ? -33.969 -13.875 -6.77 1 77.12 221 LEU B N 1
ATOM 5675 C CA . LEU B 1 221 ? -32.656 -14.078 -6.145 1 77.12 221 LEU B CA 1
ATOM 5676 C C . LEU B 1 221 ? -31.844 -15.117 -6.906 1 77.12 221 LEU B C 1
ATOM 5678 O O . LEU B 1 221 ? -32.406 -16.109 -7.398 1 77.12 221 LEU B O 1
ATOM 5682 N N . HIS B 1 222 ? -30.594 -14.82 -7.199 1 76.88 222 HIS B N 1
ATOM 5683 C CA . HIS B 1 222 ? -29.672 -15.703 -7.91 1 76.88 222 HIS B CA 1
ATOM 5684 C C . HIS B 1 222 ? -28.562 -16.203 -6.988 1 76.88 222 HIS B C 1
ATOM 5686 O O . HIS B 1 222 ? -28.188 -15.516 -6.035 1 76.88 222 HIS B O 1
ATOM 5692 N N . ARG B 1 223 ? -28.188 -17.391 -7.289 1 80.31 223 ARG B N 1
ATOM 5693 C CA . ARG B 1 223 ? -27.062 -17.984 -6.57 1 80.31 223 ARG B CA 1
ATOM 5694 C C . ARG B 1 223 ? -25.734 -17.375 -7.027 1 80.31 223 ARG B C 1
ATOM 5696 O O . ARG B 1 223 ? -25.453 -17.344 -8.227 1 80.31 223 ARG B O 1
ATOM 5703 N N . VAL B 1 224 ? -24.984 -16.844 -6.078 1 81.31 224 VAL B N 1
ATOM 5704 C CA . VAL B 1 224 ? -23.688 -16.234 -6.363 1 81.31 224 VAL B CA 1
ATOM 5705 C C . VAL B 1 224 ? -22.609 -16.844 -5.461 1 81.31 224 VAL B C 1
ATOM 5707 O O . VAL B 1 224 ? -22.859 -17.078 -4.273 1 81.31 224 VAL B O 1
ATOM 5710 N N . GLU B 1 225 ? -21.547 -17.25 -6.055 1 82.06 225 GLU B N 1
ATOM 5711 C CA . GLU B 1 225 ? -20.406 -17.734 -5.281 1 82.06 225 GLU B CA 1
ATOM 5712 C C . GLU B 1 225 ? -19.359 -16.625 -5.086 1 82.06 225 GLU B C 1
ATOM 5714 O O . GLU B 1 225 ? -18.938 -15.992 -6.055 1 82.06 225 GLU B O 1
ATOM 5719 N N . ALA B 1 226 ? -19 -16.375 -3.836 1 84.19 226 ALA B N 1
ATOM 5720 C CA . ALA B 1 226 ? -18.031 -15.328 -3.486 1 84.19 226 ALA B CA 1
ATOM 5721 C C . ALA B 1 226 ? -16.828 -15.914 -2.758 1 84.19 226 ALA B C 1
ATOM 5723 O O . ALA B 1 226 ? -16.969 -16.484 -1.677 1 84.19 226 ALA B O 1
ATOM 5724 N N . VAL B 1 227 ? -15.742 -15.859 -3.338 1 83.12 227 VAL B N 1
ATOM 5725 C CA . VAL B 1 227 ? -14.508 -16.281 -2.682 1 83.12 227 VAL B CA 1
ATOM 5726 C C . VAL B 1 227 ? -13.938 -15.125 -1.87 1 83.12 227 VAL B C 1
ATOM 5728 O O . VAL B 1 227 ? -13.758 -14.023 -2.391 1 83.12 227 VAL B O 1
ATOM 5731 N N . LEU B 1 228 ? -13.625 -15.398 -0.613 1 83.31 228 LEU B N 1
ATOM 5732 C CA . LEU B 1 228 ? -13.188 -14.352 0.309 1 83.31 228 LEU B CA 1
ATOM 5733 C C . LEU B 1 228 ? -11.719 -14.016 0.089 1 83.31 228 LEU B C 1
ATOM 5735 O O . LEU B 1 228 ? -10.867 -14.914 0.032 1 83.31 228 LEU B O 1
ATOM 5739 N N . GLY B 1 229 ? -11.461 -12.742 -0.041 1 74.38 229 GLY B N 1
ATOM 5740 C CA . GLY B 1 229 ? -10.094 -12.258 -0.17 1 74.38 229 GLY B CA 1
ATOM 5741 C C . GLY B 1 229 ? -9.43 -11.984 1.165 1 74.38 229 GLY B C 1
ATOM 5742 O O . GLY B 1 229 ? -10.055 -12.133 2.217 1 74.38 229 GLY B O 1
ATOM 5743 N N . ALA B 1 230 ? -8.195 -11.68 1.085 1 66.5 230 ALA B N 1
ATOM 5744 C CA . ALA B 1 230 ? -7.387 -11.43 2.271 1 66.5 230 ALA B CA 1
ATOM 5745 C C . ALA B 1 230 ? -7.879 -10.203 3.027 1 66.5 230 ALA B C 1
ATOM 5747 O O . ALA B 1 230 ? -7.727 -10.109 4.246 1 66.5 230 ALA B O 1
ATOM 5748 N N . ARG B 1 231 ? -8.492 -9.32 2.346 1 67.06 231 ARG B N 1
ATOM 5749 C CA . ARG B 1 231 ? -8.906 -8.055 2.939 1 67.06 231 ARG B CA 1
ATOM 5750 C C . ARG B 1 231 ? -10.359 -8.109 3.404 1 67.06 231 ARG B C 1
ATOM 5752 O O . ARG B 1 231 ? -10.922 -7.094 3.814 1 67.06 231 ARG B O 1
ATOM 5759 N N . PHE B 1 232 ? -10.922 -9.266 3.332 1 77.12 232 PHE B N 1
ATOM 5760 C CA . PHE B 1 232 ? -12.297 -9.406 3.795 1 77.12 232 PHE B CA 1
ATOM 5761 C C . PHE B 1 232 ? -12.406 -9.086 5.281 1 77.12 232 PHE B C 1
ATOM 5763 O O . PHE B 1 232 ? -11.664 -9.648 6.094 1 77.12 232 PHE B O 1
ATOM 5770 N N . PRO B 1 233 ? -13.234 -8.211 5.645 1 72.94 233 PRO B N 1
ATOM 5771 C CA . PRO B 1 233 ? -13.297 -7.754 7.035 1 72.94 233 PRO B CA 1
ATOM 5772 C C . PRO B 1 233 ? -13.758 -8.844 7.996 1 72.94 233 PRO B C 1
ATOM 5774 O O . PRO B 1 233 ? -13.5 -8.766 9.195 1 72.94 233 PRO B O 1
ATOM 5777 N N . GLY B 1 234 ? -14.391 -9.852 7.531 1 78.81 234 GLY B N 1
ATOM 5778 C CA . GLY B 1 234 ? -14.938 -10.883 8.398 1 78.81 234 GLY B CA 1
ATOM 5779 C C . GLY B 1 234 ? -13.977 -12.039 8.633 1 78.81 234 GLY B C 1
ATOM 5780 O O . GLY B 1 234 ? -14.344 -13.039 9.25 1 78.81 234 GLY B O 1
ATOM 5781 N N . ILE B 1 235 ? -12.75 -11.859 8.188 1 79.94 235 ILE B N 1
ATOM 5782 C CA . ILE B 1 235 ? -11.797 -12.961 8.336 1 79.94 235 ILE B CA 1
ATOM 5783 C C . ILE B 1 235 ? -11.57 -13.242 9.82 1 79.94 235 ILE B C 1
ATOM 5785 O O . ILE B 1 235 ? -11.383 -12.32 10.617 1 79.94 235 ILE B O 1
ATOM 5789 N N . ASN B 1 236 ? -11.602 -14.508 10.234 1 78.5 236 ASN B N 1
ATOM 5790 C CA . ASN B 1 236 ? -11.383 -15.039 11.57 1 78.5 236 ASN B CA 1
ATOM 5791 C C . ASN B 1 236 ? -12.531 -14.703 12.516 1 78.5 236 ASN B C 1
ATOM 5793 O O . ASN B 1 236 ? -12.367 -14.688 13.734 1 78.5 236 ASN B O 1
ATOM 5797 N N . LYS B 1 237 ? -13.633 -14.273 11.969 1 85.5 237 LYS B N 1
ATOM 5798 C CA . LYS B 1 237 ? -14.867 -14.086 12.719 1 85.5 237 LYS B CA 1
ATOM 5799 C C . LYS B 1 237 ? -15.906 -15.133 12.32 1 85.5 237 LYS B C 1
ATOM 5801 O O . LYS B 1 237 ? -15.883 -15.656 11.203 1 85.5 237 LYS B O 1
ATOM 5806 N N . LYS B 1 238 ? -16.734 -15.312 13.305 1 90.88 238 LYS B N 1
ATOM 5807 C CA . LYS B 1 238 ? -17.859 -16.188 12.992 1 90.88 238 LYS B CA 1
ATOM 5808 C C . LYS B 1 238 ? -18.859 -15.492 12.055 1 90.88 238 LYS B C 1
ATOM 5810 O O . LYS B 1 238 ? -19.016 -14.273 12.109 1 90.88 238 LYS B O 1
ATOM 5815 N N . LEU B 1 239 ? -19.484 -16.297 11.227 1 91.31 239 LEU B N 1
ATOM 5816 C CA . LEU B 1 239 ? -20.469 -15.742 10.297 1 91.31 239 LEU B CA 1
ATOM 5817 C C . LEU B 1 239 ? -21.562 -14.977 11.047 1 91.31 239 LEU B C 1
ATOM 5819 O O . LEU B 1 239 ? -22.016 -13.922 10.586 1 91.31 239 LEU B O 1
ATOM 5823 N N . SER B 1 240 ? -21.938 -15.492 12.219 1 87.12 240 SER B N 1
ATOM 5824 C CA . SER B 1 240 ? -22.969 -14.852 13.023 1 87.12 240 SER B CA 1
ATOM 5825 C C . SER B 1 240 ? -22.516 -13.484 13.523 1 87.12 240 SER B C 1
ATOM 5827 O O . SER B 1 240 ? -23.297 -12.531 13.547 1 87.12 240 SER B O 1
ATOM 5829 N N . ASP B 1 241 ? -21.281 -13.43 13.859 1 83.94 241 ASP B N 1
ATOM 5830 C CA . ASP B 1 241 ? -20.734 -12.195 14.398 1 83.94 241 ASP B CA 1
ATOM 5831 C C . ASP B 1 241 ? -20.578 -11.141 13.305 1 83.94 241 ASP B C 1
ATOM 5833 O O . ASP B 1 241 ? -20.797 -9.953 13.547 1 83.94 241 ASP B O 1
ATOM 5837 N N . PHE B 1 242 ? -20.188 -11.523 12.141 1 82.31 242 PHE B N 1
ATOM 5838 C CA . PHE B 1 242 ? -19.953 -10.594 11.055 1 82.31 242 PHE B CA 1
ATOM 5839 C C . PHE B 1 242 ? -21.25 -10.172 10.391 1 82.31 242 PHE B C 1
ATOM 5841 O O . PHE B 1 242 ? -21.344 -9.078 9.828 1 82.31 242 PHE B O 1
ATOM 5848 N N . ASN B 1 243 ? -22.359 -10.977 10.477 1 80.56 243 ASN B N 1
ATOM 5849 C CA . ASN B 1 243 ? -23.656 -10.695 9.867 1 80.56 243 ASN B CA 1
ATOM 5850 C C . ASN B 1 243 ? -23.5 -10.312 8.398 1 80.56 243 ASN B C 1
ATOM 5852 O O . ASN B 1 243 ? -23.828 -9.188 8.008 1 80.56 243 ASN B O 1
ATOM 5856 N N . PHE B 1 244 ? -23.234 -11.234 7.535 1 85 244 PHE B N 1
ATOM 5857 C CA . PHE B 1 244 ? -22.984 -11.07 6.109 1 85 244 PHE B CA 1
ATOM 5858 C C . PHE B 1 244 ? -24.188 -10.438 5.41 1 85 244 PHE B C 1
ATOM 5860 O O . PHE B 1 244 ? -24.016 -9.617 4.512 1 85 244 PHE B O 1
ATOM 5867 N N . GLN B 1 245 ? -25.344 -10.727 5.824 1 82.88 245 GLN B N 1
ATOM 5868 C CA . GLN B 1 245 ? -26.547 -10.203 5.195 1 82.88 245 GLN B CA 1
ATOM 5869 C C . GLN B 1 245 ? -26.656 -8.695 5.391 1 82.88 245 GLN B C 1
ATOM 5871 O O . GLN B 1 245 ? -27.062 -7.973 4.477 1 82.88 245 GLN B O 1
ATOM 5876 N N . ARG B 1 246 ? -26.297 -8.32 6.406 1 75.69 246 ARG B N 1
ATOM 5877 C CA . ARG B 1 246 ? -26.375 -6.895 6.711 1 75.69 246 ARG B CA 1
ATOM 5878 C C . ARG B 1 246 ? -25.312 -6.117 5.926 1 75.69 246 ARG B C 1
ATOM 5880 O O . ARG B 1 246 ? -25.594 -5.02 5.438 1 75.69 246 ARG B O 1
ATOM 5887 N N . HIS B 1 247 ? -24.156 -6.723 5.871 1 76.19 247 HIS B N 1
ATOM 5888 C CA . HIS B 1 247 ? -23.047 -6.039 5.227 1 76.19 247 HIS B CA 1
ATOM 5889 C C . HIS B 1 247 ? -23.203 -6.016 3.711 1 76.19 247 HIS B C 1
ATOM 5891 O O . HIS B 1 247 ? -22.906 -5.012 3.064 1 76.19 247 HIS B O 1
ATOM 5897 N N . TYR B 1 248 ? -23.703 -7.078 3.166 1 78.5 248 TYR B N 1
ATOM 5898 C CA . TYR B 1 248 ? -23.641 -7.223 1.717 1 78.5 248 TYR B CA 1
ATOM 5899 C C . TYR B 1 248 ? -25.016 -7.496 1.131 1 78.5 248 TYR B C 1
ATOM 5901 O O . TYR B 1 248 ? -25.172 -7.609 -0.088 1 78.5 248 TYR B O 1
ATOM 5909 N N . GLY B 1 249 ? -26.078 -7.555 1.922 1 77 249 GLY B N 1
ATOM 5910 C CA . GLY B 1 249 ? -27.453 -7.695 1.476 1 77 249 GLY B CA 1
ATOM 5911 C C . GLY B 1 249 ? -27.75 -9.055 0.871 1 77 249 GLY B C 1
ATOM 5912 O O . GLY B 1 249 ? -28.594 -9.172 -0.018 1 77 249 GLY B O 1
ATOM 5913 N N . ALA B 1 250 ? -26.953 -10.016 1.178 1 83.56 250 ALA B N 1
ATOM 5914 C CA . ALA B 1 250 ? -27.156 -11.367 0.661 1 83.56 250 ALA B CA 1
ATOM 5915 C C . ALA B 1 250 ? -27.047 -12.406 1.775 1 83.56 250 ALA B C 1
ATOM 5917 O O . ALA B 1 250 ? -26.234 -12.258 2.689 1 83.56 250 ALA B O 1
ATOM 5918 N N . GLU B 1 251 ? -27.844 -13.375 1.659 1 87.12 251 GLU B N 1
ATOM 5919 C CA . GLU B 1 251 ? -27.844 -14.445 2.656 1 87.12 251 GLU B CA 1
ATOM 5920 C C . GLU B 1 251 ? -26.891 -15.562 2.268 1 87.12 251 GLU B C 1
ATOM 5922 O O . GLU B 1 251 ? -26.875 -16 1.116 1 87.12 251 GLU B O 1
ATOM 5927 N N . VAL B 1 252 ? -26.156 -15.984 3.254 1 90.69 252 VAL B N 1
ATOM 5928 C CA . VAL B 1 252 ? -25.219 -17.078 3.021 1 90.69 252 VAL B CA 1
ATOM 5929 C C . VAL B 1 252 ? -25.922 -18.422 3.193 1 90.69 252 VAL B C 1
ATOM 5931 O O . VAL B 1 252 ? -26.531 -18.672 4.234 1 90.69 252 VAL B O 1
ATOM 5934 N N . LYS B 1 253 ? -25.844 -19.219 2.184 1 88.25 253 LYS B N 1
ATOM 5935 C CA . LYS B 1 253 ? -26.547 -20.5 2.215 1 88.25 253 LYS B CA 1
ATOM 5936 C C . LYS B 1 253 ? -25.562 -21.656 2.418 1 88.25 253 LYS B C 1
ATOM 5938 O O . LYS B 1 253 ? -25.953 -22.719 2.906 1 88.25 253 LYS B O 1
ATOM 5943 N N . GLU B 1 254 ? -24.312 -21.438 1.957 1 88.38 254 GLU B N 1
ATOM 5944 C CA . GLU B 1 254 ? -23.312 -22.484 2.025 1 88.38 254 GLU B CA 1
ATOM 5945 C C . GLU B 1 254 ? -21.906 -21.891 2.174 1 88.38 254 GLU B C 1
ATOM 5947 O O . GLU B 1 254 ? -21.625 -20.812 1.651 1 88.38 254 GLU B O 1
ATOM 5952 N N . ILE B 1 255 ? -21.109 -22.609 3.008 1 89.56 255 ILE B N 1
ATOM 5953 C CA . ILE B 1 255 ? -19.703 -22.203 3.152 1 89.56 255 ILE B CA 1
ATOM 5954 C C . ILE B 1 255 ? -18.797 -23.391 2.787 1 89.56 255 ILE B C 1
ATOM 5956 O O . ILE B 1 255 ? -18.938 -24.484 3.334 1 89.56 255 ILE B O 1
ATOM 5960 N N . LYS B 1 256 ? -18 -23.172 1.864 1 84.62 256 LYS B N 1
ATOM 5961 C CA . LYS B 1 256 ? -16.953 -24.125 1.487 1 84.62 256 LYS B CA 1
ATOM 5962 C C . LYS B 1 256 ? -15.586 -23.672 1.99 1 84.62 256 LYS B C 1
ATOM 5964 O O . LYS B 1 256 ? -15.047 -22.656 1.521 1 84.62 256 LYS B O 1
ATOM 5969 N N . THR B 1 257 ? -15.023 -24.375 2.885 1 82.94 257 THR B N 1
ATOM 5970 C CA . THR B 1 257 ? -13.766 -23.969 3.498 1 82.94 257 THR B CA 1
ATOM 5971 C C . THR B 1 257 ? -12.586 -24.359 2.613 1 82.94 257 THR B C 1
ATOM 5973 O O . THR B 1 257 ? -12.703 -25.234 1.753 1 82.94 257 THR B O 1
ATOM 5976 N N . ARG B 1 258 ? -11.516 -23.812 2.85 1 74.31 258 ARG B N 1
ATOM 5977 C CA . ARG B 1 258 ? -10.289 -24.031 2.08 1 74.31 258 ARG B CA 1
ATOM 5978 C C . ARG B 1 258 ? -9.773 -25.453 2.254 1 74.31 258 ARG B C 1
ATOM 5980 O O . ARG B 1 258 ? -9.008 -25.938 1.422 1 74.31 258 ARG B O 1
ATOM 5987 N N . ASN B 1 259 ? -10.203 -26.062 3.342 1 71.62 259 ASN B N 1
ATOM 5988 C CA . ASN B 1 259 ? -9.797 -27.438 3.582 1 71.62 259 ASN B CA 1
ATOM 5989 C C . ASN B 1 259 ? -10.711 -28.422 2.871 1 71.62 259 ASN B C 1
ATOM 5991 O O . ASN B 1 259 ? -10.547 -29.641 3.002 1 71.62 259 ASN B O 1
ATOM 5995 N N . GLY B 1 260 ? -11.695 -27.906 2.111 1 69.88 260 GLY B N 1
ATOM 5996 C CA . GLY B 1 260 ? -12.57 -28.766 1.32 1 69.88 260 GLY B CA 1
ATOM 5997 C C . GLY B 1 260 ? -13.836 -29.172 2.053 1 69.88 260 GLY B C 1
ATOM 5998 O O . GLY B 1 260 ? -14.602 -30 1.566 1 69.88 260 GLY B O 1
ATOM 5999 N N . GLN B 1 261 ? -13.984 -28.641 3.176 1 78.62 261 GLN B N 1
ATOM 6000 C CA . GLN B 1 261 ? -15.188 -28.984 3.928 1 78.62 261 GLN B CA 1
ATOM 6001 C C . GLN B 1 261 ? -16.359 -28.078 3.531 1 78.62 261 GLN B C 1
ATOM 6003 O O . GLN B 1 261 ? -16.156 -26.891 3.266 1 78.62 261 GLN B O 1
ATOM 6008 N N . ARG B 1 262 ? -17.469 -28.719 3.469 1 82.38 262 ARG B N 1
ATOM 6009 C CA . ARG B 1 262 ? -18.688 -28.016 3.1 1 82.38 262 ARG B CA 1
ATOM 6010 C C . ARG B 1 262 ? -19.656 -27.922 4.281 1 82.38 262 ARG B C 1
ATOM 6012 O O . ARG B 1 262 ? -19.969 -28.938 4.906 1 82.38 262 ARG B O 1
ATOM 6019 N N . TYR B 1 263 ? -20.047 -26.734 4.586 1 84.5 263 TYR B N 1
ATOM 6020 C CA . TYR B 1 263 ? -21.016 -26.5 5.652 1 84.5 263 TYR B CA 1
ATOM 6021 C C . TYR B 1 263 ? -22.328 -25.984 5.086 1 84.5 263 TYR B C 1
ATOM 6023 O O . TYR B 1 263 ? -22.344 -25.031 4.305 1 84.5 263 TYR B O 1
ATOM 6031 N N . VAL B 1 264 ? -23.438 -26.609 5.332 1 83.75 264 VAL B N 1
ATOM 6032 C CA . VAL B 1 264 ? -24.75 -26.156 4.91 1 83.75 264 VAL B CA 1
ATOM 6033 C C . VAL B 1 264 ? -25.609 -25.875 6.141 1 83.75 264 VAL B C 1
ATOM 6035 O O . VAL B 1 264 ? -26.562 -25.094 6.07 1 83.75 264 VAL B O 1
ATOM 6038 N N . ASP B 1 265 ? -25.156 -26.562 7.176 1 81.56 265 ASP B N 1
ATOM 6039 C CA . ASP B 1 265 ? -25.891 -26.375 8.422 1 81.56 265 ASP B CA 1
ATOM 6040 C C . ASP B 1 265 ? -25.047 -25.656 9.461 1 81.56 265 ASP B C 1
ATOM 6042 O O . ASP B 1 265 ? -23.812 -25.719 9.422 1 81.56 265 ASP B O 1
ATOM 6046 N N . HIS B 1 266 ? -25.734 -24.875 10.352 1 86.5 266 HIS B N 1
ATOM 6047 C CA . HIS B 1 266 ? -25.094 -24.172 11.453 1 86.5 266 HIS B CA 1
ATOM 6048 C C . HIS B 1 266 ? -23.984 -23.25 10.945 1 86.5 266 HIS B C 1
ATOM 6050 O O . HIS B 1 266 ? -22.875 -23.266 11.469 1 86.5 266 HIS B O 1
ATOM 6056 N N . LEU B 1 267 ? -24.312 -22.594 9.883 1 89.94 267 LEU B N 1
ATOM 6057 C CA . LEU B 1 267 ? -23.359 -21.719 9.227 1 89.94 267 LEU B CA 1
ATOM 6058 C C . LEU B 1 267 ? -22.906 -20.594 10.156 1 89.94 267 LEU B C 1
ATOM 6060 O O . LEU B 1 267 ? -21.812 -20.062 10.023 1 89.94 267 LEU B O 1
ATOM 6064 N N . GLU B 1 268 ? -23.672 -20.328 11.148 1 88.88 268 GLU B N 1
ATOM 6065 C CA . GLU B 1 268 ? -23.438 -19.188 12.031 1 88.88 268 GLU B CA 1
ATOM 6066 C C . GLU B 1 268 ? -22.172 -19.391 12.859 1 88.88 268 GLU B C 1
ATOM 6068 O O . GLU B 1 268 ? -21.516 -18.406 13.234 1 88.88 268 GLU B O 1
ATOM 6073 N N . ASP B 1 269 ? -21.75 -20.656 12.969 1 89.75 269 ASP B N 1
ATOM 6074 C CA . ASP B 1 269 ? -20.641 -20.938 13.859 1 89.75 269 ASP B CA 1
ATOM 6075 C C . ASP B 1 269 ? -19.328 -21.094 13.078 1 89.75 269 ASP B C 1
ATOM 6077 O O . ASP B 1 269 ? -18.266 -21.266 13.672 1 89.75 269 ASP B O 1
ATOM 6081 N N . VAL B 1 270 ? -19.453 -20.984 11.82 1 90.88 270 VAL B N 1
ATOM 6082 C CA . VAL B 1 270 ? -18.25 -21.203 11.008 1 90.88 270 VAL B CA 1
ATOM 6083 C C . VAL B 1 270 ? -17.391 -19.953 11.023 1 90.88 270 VAL B C 1
ATOM 6085 O O . VAL B 1 270 ? -17.891 -18.828 10.852 1 90.88 270 VAL B O 1
ATOM 6088 N N . VAL B 1 271 ? -16.094 -20.125 11.312 1 89.75 271 VAL B N 1
ATOM 6089 C CA . VAL B 1 271 ? -15.141 -19.031 11.281 1 89.75 271 VAL B CA 1
ATOM 6090 C C . VAL B 1 271 ? -14.648 -18.797 9.852 1 89.75 271 VAL B C 1
ATOM 6092 O O . VAL B 1 271 ? -14.133 -19.719 9.211 1 89.75 271 VAL B O 1
ATOM 6095 N N . LEU B 1 272 ? -14.836 -17.641 9.383 1 88.19 272 LEU B N 1
ATOM 6096 C CA . LEU B 1 272 ? -14.492 -17.312 8.008 1 88.19 272 LEU B CA 1
ATOM 6097 C C . LEU B 1 272 ? -12.984 -17.125 7.855 1 88.19 272 LEU B C 1
ATOM 6099 O O . LEU B 1 272 ? -12.336 -16.531 8.719 1 88.19 272 LEU B O 1
ATOM 6103 N N . ARG B 1 273 ? -12.5 -17.766 6.777 1 83.5 273 ARG B N 1
ATOM 6104 C CA . ARG B 1 273 ? -11.078 -17.656 6.469 1 83.5 273 ARG B CA 1
ATOM 6105 C C . ARG B 1 273 ? -10.859 -17.219 5.027 1 83.5 273 ARG B C 1
ATOM 6107 O O . ARG B 1 273 ? -11.758 -17.328 4.195 1 83.5 273 ARG B O 1
ATOM 6114 N N . GLU B 1 274 ? -9.672 -16.656 4.828 1 77.81 274 GLU B N 1
ATOM 6115 C CA . GLU B 1 274 ? -9.305 -16.297 3.461 1 77.81 274 GLU B CA 1
ATOM 6116 C C . GLU B 1 274 ? -9.359 -17.516 2.539 1 77.81 274 GLU B C 1
ATOM 6118 O O . GLU B 1 274 ? -8.875 -18.594 2.895 1 77.81 274 GLU B O 1
ATOM 6123 N N . GLY B 1 275 ? -9.969 -17.328 1.425 1 76 275 GLY B N 1
ATOM 6124 C CA . GLY B 1 275 ? -10.039 -18.422 0.46 1 76 275 GLY B CA 1
ATOM 6125 C C . GLY B 1 275 ? -11.32 -19.234 0.562 1 76 275 GLY B C 1
ATOM 6126 O O . GLY B 1 275 ? -11.625 -20.031 -0.32 1 76 275 GLY B O 1
ATOM 6127 N N . ASP B 1 276 ? -12.102 -19.016 1.652 1 83.19 276 ASP B N 1
ATOM 6128 C CA . ASP B 1 276 ? -13.398 -19.688 1.76 1 83.19 276 ASP B CA 1
ATOM 6129 C C . ASP B 1 276 ? -14.359 -19.188 0.678 1 83.19 276 ASP B C 1
ATOM 6131 O O . ASP B 1 276 ? -14.266 -18.047 0.236 1 83.19 276 ASP B O 1
ATOM 6135 N N . THR B 1 277 ? -15.156 -20.047 0.24 1 84.94 277 THR B N 1
ATOM 6136 C CA . THR B 1 277 ? -16.188 -19.688 -0.731 1 84.94 277 THR B CA 1
ATOM 6137 C C . THR B 1 277 ? -17.562 -19.641 -0.07 1 84.94 277 THR B C 1
ATOM 6139 O O . THR B 1 277 ? -18 -20.625 0.523 1 84.94 277 THR B O 1
ATOM 6142 N N . LEU B 1 278 ? -18.203 -18.5 -0.192 1 88.5 278 LEU B N 1
ATOM 6143 C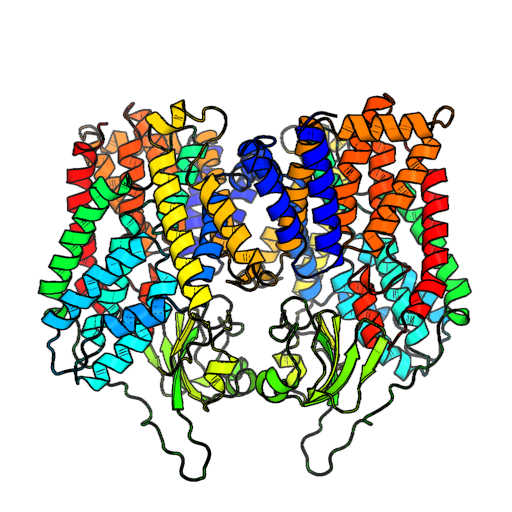 CA . LEU B 1 278 ? -19.562 -18.359 0.298 1 88.5 278 LEU B CA 1
ATOM 6144 C C . LEU B 1 278 ? -20.562 -18.453 -0.85 1 88.5 278 LEU B C 1
ATOM 6146 O O . LEU B 1 278 ? -20.406 -17.781 -1.872 1 88.5 278 LEU B O 1
ATOM 6150 N N . VAL B 1 279 ? -21.453 -19.297 -0.68 1 86.88 279 VAL B N 1
ATOM 6151 C CA . VAL B 1 279 ? -22.578 -19.344 -1.611 1 86.88 279 VAL B CA 1
ATOM 6152 C C . VAL B 1 279 ? -23.734 -18.5 -1.065 1 86.88 279 VAL B C 1
ATOM 6154 O O . VAL B 1 279 ? -24.297 -18.812 -0.012 1 86.88 279 VAL B O 1
ATOM 6157 N N . VAL B 1 280 ? -24.031 -17.453 -1.83 1 87.62 280 VAL B N 1
ATOM 6158 C CA . VAL B 1 280 ? -25.031 -16.516 -1.323 1 87.62 280 VAL B CA 1
ATOM 6159 C C . VAL B 1 280 ? -26.172 -16.406 -2.324 1 87.62 280 VAL B C 1
ATOM 6161 O O . VAL B 1 280 ? -26 -16.641 -3.52 1 87.62 280 VAL B O 1
ATOM 6164 N N . MET B 1 281 ? -27.344 -16.141 -1.771 1 85.5 281 MET B N 1
ATOM 6165 C CA . MET B 1 281 ? -28.5 -15.773 -2.588 1 85.5 281 MET B CA 1
ATOM 6166 C C . MET B 1 281 ? -28.625 -14.258 -2.691 1 85.5 281 MET B C 1
ATOM 6168 O O . MET B 1 281 ? -28.875 -13.586 -1.692 1 85.5 281 MET B O 1
ATOM 6172 N N . ALA B 1 282 ? -28.328 -13.805 -3.926 1 80.38 282 ALA B N 1
ATOM 6173 C CA . ALA B 1 282 ? -28.266 -12.359 -4.086 1 80.38 282 ALA B CA 1
ATOM 6174 C C . ALA B 1 282 ? -29.141 -11.891 -5.25 1 80.38 282 ALA B C 1
ATOM 6176 O O . ALA B 1 282 ? -29.469 -12.68 -6.141 1 80.38 282 ALA B O 1
ATOM 6177 N N . ASP B 1 283 ? -29.578 -10.664 -5.121 1 78.06 283 ASP B N 1
ATOM 6178 C CA . ASP B 1 283 ? -30.359 -10.07 -6.203 1 78.06 283 ASP B CA 1
ATOM 6179 C C . ASP B 1 283 ? -29.453 -9.594 -7.336 1 78.06 283 ASP B C 1
ATOM 6181 O O . ASP B 1 283 ? -28.234 -9.805 -7.297 1 78.06 283 ASP B O 1
ATOM 6185 N N . ASP B 1 284 ? -29.984 -9.031 -8.352 1 71.19 284 ASP B N 1
ATOM 6186 C CA . ASP B 1 284 ? -29.266 -8.648 -9.57 1 71.19 284 ASP B CA 1
ATOM 6187 C C . ASP B 1 284 ? -28.297 -7.512 -9.305 1 71.19 284 ASP B C 1
ATOM 6189 O O . ASP B 1 284 ? -27.359 -7.293 -10.086 1 71.19 284 ASP B O 1
ATOM 6193 N N . THR B 1 285 ? -28.453 -6.926 -8.211 1 71.62 285 THR B N 1
ATOM 6194 C CA . THR B 1 285 ? -27.625 -5.75 -7.957 1 71.62 285 THR B CA 1
ATOM 6195 C C . THR B 1 285 ? -26.359 -6.133 -7.18 1 71.62 285 THR B C 1
ATOM 6197 O O . THR B 1 285 ? -25.422 -5.34 -7.078 1 71.62 285 THR B O 1
ATOM 6200 N N . PHE B 1 286 ? -26.25 -7.344 -6.754 1 75.81 286 PHE B N 1
ATOM 6201 C CA . PHE B 1 286 ? -25.156 -7.766 -5.883 1 75.81 286 PHE B CA 1
ATOM 6202 C C . PHE B 1 286 ? -23.828 -7.711 -6.621 1 75.81 286 PHE B C 1
ATOM 6204 O O . PHE B 1 286 ? -22.875 -7.098 -6.145 1 75.81 286 PHE B O 1
ATOM 6211 N N . ILE B 1 287 ? -23.797 -8.242 -7.727 1 70.38 287 ILE B N 1
ATOM 6212 C CA . ILE B 1 287 ? -22.547 -8.359 -8.469 1 70.38 287 ILE B CA 1
ATOM 6213 C C . ILE B 1 287 ? -22.109 -6.977 -8.945 1 70.38 287 ILE B C 1
ATOM 6215 O O . ILE B 1 287 ? -20.953 -6.59 -8.758 1 70.38 287 ILE B O 1
ATOM 6219 N N . PRO B 1 288 ? -23.062 -6.199 -9.477 1 65.38 288 PRO B N 1
ATOM 6220 C CA . PRO B 1 288 ? -22.641 -4.848 -9.859 1 65.38 288 PRO B CA 1
ATOM 6221 C C . PRO B 1 288 ? -22.156 -4.023 -8.672 1 65.38 288 PRO B C 1
ATOM 6223 O O . PRO B 1 288 ? -21.281 -3.16 -8.836 1 65.38 288 PRO B O 1
ATOM 6226 N N . THR B 1 289 ? -22.656 -4.34 -7.578 1 67.25 289 THR B N 1
ATOM 6227 C CA . THR B 1 289 ? -22.312 -3.539 -6.402 1 67.25 289 THR B CA 1
ATOM 6228 C C . THR B 1 289 ? -20.984 -3.971 -5.812 1 67.25 289 THR B C 1
ATOM 6230 O O . THR B 1 289 ? -20.172 -3.131 -5.43 1 67.25 289 THR B O 1
ATOM 6233 N N . TRP B 1 290 ? -20.75 -5.258 -5.789 1 68.44 290 TRP B N 1
ATOM 6234 C CA . TRP B 1 290 ? -19.625 -5.754 -5.012 1 68.44 290 TRP B CA 1
ATOM 6235 C C . TRP B 1 290 ? -18.594 -6.406 -5.918 1 68.44 290 TRP B C 1
ATOM 6237 O O . TRP B 1 290 ? -17.547 -6.867 -5.449 1 68.44 290 TRP B O 1
ATOM 6247 N N . GLY B 1 291 ? -18.922 -6.504 -7.07 1 62.09 291 GLY B N 1
ATOM 6248 C CA . GLY B 1 291 ? -18.031 -7.152 -8.016 1 62.09 291 GLY B CA 1
ATOM 6249 C C . GLY B 1 291 ? -16.656 -6.496 -8.094 1 62.09 291 GLY B C 1
ATOM 6250 O O . GLY B 1 291 ? -15.656 -7.172 -8.336 1 62.09 291 GLY B O 1
ATOM 6251 N N . GLU B 1 292 ? -16.609 -5.25 -7.75 1 57 292 GLU B N 1
ATOM 6252 C CA . GLU B 1 292 ? -15.352 -4.531 -7.867 1 57 292 GLU B CA 1
ATOM 6253 C C . GLU B 1 292 ? -14.695 -4.344 -6.5 1 57 292 GLU B C 1
ATOM 6255 O O . GLU B 1 292 ? -13.703 -3.627 -6.379 1 57 292 GLU B O 1
ATOM 6260 N N . SER B 1 293 ? -15.258 -5.059 -5.582 1 61.5 293 SER B N 1
ATOM 6261 C CA . SER B 1 293 ? -14.727 -4.895 -4.23 1 61.5 293 SER B CA 1
ATOM 6262 C C . SER B 1 293 ? -13.438 -5.688 -4.043 1 61.5 293 SER B C 1
ATOM 6264 O O . SER B 1 293 ? -13.234 -6.715 -4.695 1 61.5 293 SER B O 1
ATOM 6266 N N . SER B 1 294 ? -12.516 -5.16 -3.363 1 59.25 294 SER B N 1
ATOM 6267 C CA . SER B 1 294 ? -11.273 -5.852 -3.027 1 59.25 294 SER B CA 1
ATOM 6268 C C . SER B 1 294 ? -11.508 -6.902 -1.943 1 59.25 294 SER B C 1
ATOM 6270 O O . SER B 1 294 ? -10.594 -7.668 -1.612 1 59.25 294 SER B O 1
ATOM 6272 N N . VAL B 1 295 ? -12.719 -7.012 -1.558 1 63.41 295 VAL B N 1
ATOM 6273 C CA . VAL B 1 295 ? -13.016 -7.902 -0.438 1 63.41 295 VAL B CA 1
ATOM 6274 C C . VAL B 1 295 ? -13.281 -9.312 -0.956 1 63.41 295 VAL B C 1
ATOM 6276 O O . VAL B 1 295 ? -13.062 -10.297 -0.244 1 63.41 295 VAL B O 1
ATOM 6279 N N . PHE B 1 296 ? -13.75 -9.266 -2.23 1 67.19 296 PHE B N 1
ATOM 6280 C CA . PHE B 1 296 ? -13.977 -10.562 -2.865 1 67.19 296 PHE B CA 1
ATOM 6281 C C . PHE B 1 296 ? -12.953 -10.812 -3.965 1 67.19 296 PHE B C 1
ATOM 6283 O O . PHE B 1 296 ? -12.656 -9.914 -4.762 1 67.19 296 PHE B O 1
ATOM 6290 N N . VAL B 1 297 ? -12.461 -11.898 -3.889 1 63.09 297 VAL B N 1
ATOM 6291 C CA . VAL B 1 297 ? -11.555 -12.266 -4.969 1 63.09 297 VAL B CA 1
ATOM 6292 C C . VAL B 1 297 ? -12.344 -12.531 -6.246 1 63.09 297 VAL B C 1
ATOM 6294 O O . VAL B 1 297 ? -11.875 -12.25 -7.348 1 63.09 297 VAL B O 1
ATOM 6297 N N . LEU B 1 298 ? -13.445 -13.125 -6.098 1 61.53 298 LEU B N 1
ATOM 6298 C CA . LEU B 1 298 ? -14.266 -13.508 -7.246 1 61.53 298 LEU B CA 1
ATOM 6299 C C . LEU B 1 298 ? -15.742 -13.555 -6.879 1 61.53 298 LEU B C 1
ATOM 6301 O O . LEU B 1 298 ? -16.094 -14.008 -5.789 1 61.53 298 LEU B O 1
ATOM 6305 N N . LEU B 1 299 ? -16.531 -12.656 -7.605 1 58.56 299 LEU B N 1
ATOM 6306 C CA . LEU B 1 299 ? -17.984 -12.781 -7.531 1 58.56 299 LEU B CA 1
ATOM 6307 C C . LEU B 1 299 ? -18.547 -13.297 -8.852 1 58.56 299 LEU B C 1
ATOM 6309 O O . LEU B 1 299 ? -18.203 -12.789 -9.922 1 58.56 299 LEU B O 1
ATOM 6313 N N . THR B 1 300 ? -18.938 -14.5 -8.922 1 59.5 300 THR B N 1
ATOM 6314 C CA . THR B 1 300 ? -19.359 -15.055 -10.203 1 59.5 300 THR B CA 1
ATOM 6315 C C . THR B 1 300 ? -20.891 -15.117 -10.281 1 59.5 300 THR B C 1
ATOM 6317 O O . THR B 1 300 ? -21.547 -15.477 -9.312 1 59.5 300 THR B O 1
ATOM 6320 N N . ASN B 1 301 ? -21.656 -14.117 -10.961 1 52.31 301 ASN B N 1
ATOM 6321 C CA . ASN B 1 301 ? -22.984 -14.516 -11.406 1 52.31 301 ASN B CA 1
ATOM 6322 C C . ASN B 1 301 ? -23.016 -14.852 -12.891 1 52.31 301 ASN B C 1
ATOM 6324 O O . ASN B 1 301 ? -24.078 -15.117 -13.461 1 52.31 301 ASN B O 1
ATOM 6328 N N . GLY B 1 302 ? -21.859 -15.141 -13.461 1 48.31 302 GLY B N 1
ATOM 6329 C CA . GLY B 1 302 ? -21.812 -15.477 -14.875 1 48.31 302 GLY B CA 1
ATOM 6330 C C . GLY B 1 302 ? -22.125 -14.297 -15.781 1 48.31 302 GLY B C 1
ATOM 6331 O O . GLY B 1 302 ? -21.906 -14.359 -17 1 48.31 302 GLY B O 1
ATOM 6332 N N . ASN B 1 303 ? -22.781 -13.219 -15.391 1 46.5 303 ASN B N 1
ATOM 6333 C CA . ASN B 1 303 ? -23.281 -12.172 -16.281 1 46.5 303 ASN B CA 1
ATOM 6334 C C . ASN B 1 303 ? -22.5 -10.867 -16.094 1 46.5 303 ASN B C 1
ATOM 6336 O O . ASN B 1 303 ? -23.062 -9.883 -15.609 1 46.5 303 ASN B O 1
ATOM 6340 N N . ASP B 1 304 ? -21.344 -10.891 -15.992 1 49.81 304 ASP B N 1
ATOM 6341 C CA . ASP B 1 304 ? -20.656 -9.625 -15.742 1 49.81 304 ASP B CA 1
ATOM 6342 C C . ASP B 1 304 ? -20.734 -8.711 -16.969 1 49.81 304 ASP B C 1
ATOM 6344 O O . ASP B 1 304 ? -20.359 -9.117 -18.078 1 49.81 304 ASP B O 1
ATOM 6348 N N . PRO B 1 305 ? -21.484 -7.602 -16.938 1 46.31 305 PRO B N 1
ATOM 6349 C CA . PRO B 1 305 ? -21.516 -6.699 -18.094 1 46.31 305 PRO B CA 1
ATOM 6350 C C . PRO B 1 305 ? -20.141 -6.113 -18.406 1 46.31 305 PRO B C 1
ATOM 6352 O O . PRO B 1 305 ? -19.328 -5.887 -17.484 1 46.31 305 PRO B O 1
ATOM 6355 N N . ASP B 1 306 ? -19.656 -6.422 -19.5 1 51.53 306 ASP B N 1
ATOM 6356 C CA . ASP B 1 306 ? -18.453 -5.836 -20.078 1 51.53 306 ASP B CA 1
ATOM 6357 C C . ASP B 1 306 ? -18.594 -4.32 -20.219 1 51.53 306 ASP B C 1
ATOM 6359 O O . ASP B 1 306 ? -19.312 -3.832 -21.078 1 51.53 306 ASP B O 1
ATOM 6363 N N . THR B 1 307 ? -18.344 -3.555 -19.203 1 55.03 307 THR B N 1
ATOM 6364 C CA . THR B 1 307 ? -18.672 -2.139 -19.328 1 55.03 307 THR B CA 1
ATOM 6365 C C . THR B 1 307 ? -17.531 -1.374 -19.984 1 55.03 307 THR B C 1
ATOM 6367 O O . THR B 1 307 ? -17.641 -0.172 -20.234 1 55.03 307 THR B O 1
ATOM 6370 N N . SER B 1 308 ? -16.344 -2.041 -20.359 1 64.75 308 SER B N 1
ATOM 6371 C CA . SER B 1 308 ? -15.328 -1.13 -20.891 1 64.75 308 SER B CA 1
ATOM 6372 C C . SER B 1 308 ? -15.398 -1.056 -22.406 1 64.75 308 SER B C 1
ATOM 6374 O O . SER B 1 308 ? -15.734 -2.039 -23.062 1 64.75 308 SER B O 1
ATOM 6376 N N . GLY B 1 309 ? -15.297 0.126 -23.031 1 74.19 309 GLY B N 1
ATOM 6377 C CA . GLY B 1 309 ? -15.406 0.383 -24.453 1 74.19 309 GLY B CA 1
ATOM 6378 C C . GLY B 1 309 ? -14.32 -0.301 -25.266 1 74.19 309 GLY B C 1
ATOM 6379 O O . GLY B 1 309 ? -13.281 -0.678 -24.734 1 74.19 309 GLY B O 1
ATOM 6380 N N . LYS B 1 310 ? -14.492 -0.693 -26.547 1 82.31 310 LYS B N 1
ATOM 6381 C CA . LYS B 1 310 ? -13.602 -1.351 -27.5 1 82.31 310 LYS B CA 1
ATOM 6382 C C . LYS B 1 310 ? -12.289 -0.592 -27.641 1 82.31 310 LYS B C 1
ATOM 6384 O O . LYS B 1 310 ? -11.219 -1.202 -27.734 1 82.31 310 LYS B O 1
ATOM 6389 N N . LYS B 1 311 ? -12.312 0.738 -27.531 1 85.5 311 LYS B N 1
ATOM 6390 C CA . LYS B 1 311 ? -11.109 1.551 -27.703 1 85.5 311 LYS B CA 1
ATOM 6391 C C . LYS B 1 311 ? -10.133 1.336 -26.547 1 85.5 311 LYS B C 1
ATOM 6393 O O . LYS B 1 311 ? -8.93 1.193 -26.781 1 85.5 311 LYS B O 1
ATOM 6398 N N . LYS B 1 312 ? -10.609 1.271 -25.422 1 87 312 LYS B N 1
ATOM 6399 C CA . LYS B 1 312 ? -9.766 1.06 -24.25 1 87 312 LYS B CA 1
ATOM 6400 C C . LYS B 1 312 ? -9.156 -0.342 -24.266 1 87 312 LYS B C 1
ATOM 6402 O O . LYS B 1 312 ? -8.008 -0.529 -23.859 1 87 312 LYS B O 1
ATOM 6407 N N . ARG B 1 313 ? -9.875 -1.223 -24.797 1 87.88 313 ARG B N 1
ATOM 6408 C CA . ARG B 1 313 ? -9.398 -2.598 -24.875 1 87.88 313 ARG B CA 1
ATOM 6409 C C . ARG B 1 313 ? -8.211 -2.705 -25.828 1 87.88 313 ARG B C 1
ATOM 6411 O O . ARG B 1 313 ? -7.191 -3.318 -25.5 1 87.88 313 ARG B O 1
ATOM 6418 N N . TRP B 1 314 ? -8.344 -2.113 -26.922 1 90.62 314 TRP B N 1
ATOM 6419 C CA . TRP B 1 314 ? -7.281 -2.176 -27.906 1 90.62 314 TRP B CA 1
ATOM 6420 C C . TRP B 1 314 ? -6.055 -1.402 -27.453 1 90.62 314 TRP B C 1
ATOM 6422 O O . TRP B 1 314 ? -4.918 -1.823 -27.688 1 90.62 314 TRP B O 1
ATOM 6432 N N . LEU B 1 315 ? -6.277 -0.324 -26.844 1 93 315 LEU B N 1
ATOM 6433 C CA . LEU B 1 315 ? -5.148 0.452 -26.344 1 93 315 LEU B CA 1
ATOM 6434 C C . LEU B 1 315 ? -4.371 -0.34 -25.297 1 93 315 LEU B C 1
ATOM 6436 O O . LEU B 1 315 ? -3.139 -0.334 -25.297 1 93 315 LEU B O 1
ATOM 6440 N N . ALA B 1 316 ? -5.16 -0.98 -24.438 1 91.62 316 ALA B N 1
ATOM 6441 C CA . ALA B 1 316 ? -4.516 -1.786 -23.406 1 91.62 316 ALA B CA 1
ATOM 6442 C C . ALA B 1 316 ? -3.672 -2.898 -24.016 1 91.62 316 ALA B C 1
ATOM 6444 O O . ALA B 1 316 ? -2.539 -3.137 -23.594 1 91.62 316 ALA B O 1
ATOM 6445 N N . LEU B 1 317 ? -4.148 -3.508 -25.031 1 89.88 317 LEU B N 1
ATOM 6446 C CA . LEU B 1 317 ? -3.443 -4.602 -25.688 1 89.88 317 LEU B CA 1
ATOM 6447 C C . LEU B 1 317 ? -2.217 -4.086 -26.438 1 89.88 317 LEU B C 1
ATOM 6449 O O . LEU B 1 317 ? -1.156 -4.711 -26.406 1 89.88 317 LEU B O 1
ATOM 6453 N N . ILE B 1 318 ? -2.387 -3.037 -27.094 1 94.12 318 ILE B N 1
ATOM 6454 C CA . ILE B 1 318 ? -1.283 -2.449 -27.844 1 94.12 318 ILE B CA 1
ATOM 6455 C C . ILE B 1 318 ? -0.158 -2.061 -26.875 1 94.12 318 ILE B C 1
ATOM 6457 O O . ILE B 1 318 ? 1.019 -2.293 -27.172 1 94.12 318 ILE B O 1
ATOM 6461 N N . LEU B 1 319 ? -0.539 -1.454 -25.781 1 94.25 319 LEU B N 1
ATOM 6462 C CA . LEU B 1 319 ? 0.457 -1.043 -24.797 1 94.25 319 LEU B CA 1
ATOM 6463 C C . LEU B 1 319 ? 1.19 -2.254 -24.234 1 94.25 319 LEU B C 1
ATOM 6465 O O . LEU B 1 319 ? 2.402 -2.201 -24 1 94.25 319 LEU B O 1
ATOM 6469 N N . LEU B 1 320 ? 0.425 -3.299 -24 1 89.94 320 LEU B N 1
ATOM 6470 C CA . LEU B 1 320 ? 1.042 -4.523 -23.5 1 89.94 320 LEU B CA 1
ATOM 6471 C C . LEU B 1 320 ? 2.039 -5.082 -24.516 1 89.94 320 LEU B C 1
ATOM 6473 O O . LEU B 1 320 ? 3.162 -5.441 -24.156 1 89.94 320 LEU B O 1
ATOM 6477 N N . VAL B 1 321 ? 1.651 -5.172 -25.75 1 91.31 321 VAL B N 1
ATOM 6478 C CA . VAL B 1 321 ? 2.498 -5.695 -26.812 1 91.31 321 VAL B CA 1
ATOM 6479 C C . VAL B 1 321 ? 3.734 -4.812 -26.969 1 91.31 321 VAL B C 1
ATOM 6481 O O . VAL B 1 321 ? 4.852 -5.316 -27.109 1 91.31 321 VAL B O 1
ATOM 6484 N N . LEU B 1 322 ? 3.504 -3.541 -26.969 1 93 322 LEU B N 1
ATOM 6485 C CA . LEU B 1 322 ? 4.621 -2.607 -27.078 1 93 322 LEU B CA 1
ATOM 6486 C C . LEU B 1 322 ? 5.594 -2.777 -25.922 1 93 322 LEU B C 1
ATOM 6488 O O . LEU B 1 322 ? 6.809 -2.658 -26.109 1 93 322 LEU B O 1
ATOM 6492 N N . MET B 1 323 ? 5.059 -2.975 -24.75 1 91.38 323 MET B N 1
ATOM 6493 C CA . MET B 1 323 ? 5.895 -3.18 -23.562 1 91.38 323 MET B CA 1
ATOM 6494 C C . MET B 1 323 ? 6.754 -4.43 -23.719 1 91.38 323 MET B C 1
ATOM 6496 O O . MET B 1 323 ? 7.961 -4.387 -23.484 1 91.38 323 MET B O 1
ATOM 6500 N N . ILE B 1 324 ? 6.172 -5.5 -24.203 1 87.56 324 ILE B N 1
ATOM 6501 C CA . ILE B 1 324 ? 6.859 -6.777 -24.344 1 87.56 324 ILE B CA 1
ATOM 6502 C C . ILE B 1 324 ? 7.891 -6.684 -25.469 1 87.56 324 ILE B C 1
ATOM 6504 O O . ILE B 1 324 ? 9.055 -7.055 -25.281 1 87.56 324 ILE B O 1
ATOM 6508 N N . VAL B 1 325 ? 7.473 -6.199 -26.578 1 91 325 VAL B N 1
ATOM 6509 C CA . VAL B 1 325 ? 8.352 -6.086 -27.734 1 91 325 VAL B CA 1
ATOM 6510 C C . VAL B 1 325 ? 9.469 -5.094 -27.438 1 91 325 VAL B C 1
ATOM 6512 O O . VAL B 1 325 ? 10.625 -5.332 -27.797 1 91 325 VAL B O 1
ATOM 6515 N N . GLY B 1 326 ? 9.094 -3.998 -26.875 1 90.81 326 GLY B N 1
ATOM 6516 C CA . GLY B 1 326 ? 10.102 -3.02 -26.5 1 90.81 326 GLY B CA 1
ATOM 6517 C C . GLY B 1 326 ? 11.164 -3.578 -25.578 1 90.81 326 GLY B C 1
ATOM 6518 O O . GLY B 1 326 ? 12.359 -3.373 -25.797 1 90.81 326 GLY B O 1
ATOM 6519 N N . ALA B 1 327 ? 10.719 -4.25 -24.516 1 86.75 327 ALA B N 1
ATOM 6520 C CA . ALA B 1 327 ? 11.641 -4.828 -23.547 1 86.75 327 ALA B CA 1
ATOM 6521 C C . ALA B 1 327 ? 12.539 -5.879 -24.203 1 86.75 327 ALA B C 1
ATOM 6523 O O . ALA B 1 327 ? 13.719 -5.984 -23.875 1 86.75 327 ALA B O 1
ATOM 6524 N N . THR B 1 328 ? 12.016 -6.637 -25.141 1 85.69 328 THR B N 1
ATOM 6525 C CA . THR B 1 328 ? 12.758 -7.695 -25.797 1 85.69 328 THR B CA 1
ATOM 6526 C C . THR B 1 328 ? 13.766 -7.113 -26.781 1 85.69 328 THR B C 1
ATOM 6528 O O . THR B 1 328 ? 14.938 -7.516 -26.797 1 85.69 328 THR B O 1
ATOM 6531 N N . VAL B 1 329 ? 13.289 -6.168 -27.531 1 88.31 329 VAL B N 1
ATOM 6532 C CA . VAL B 1 329 ? 14.156 -5.543 -28.516 1 88.31 329 VAL B CA 1
ATOM 6533 C C . VAL B 1 329 ? 15.195 -4.672 -27.828 1 88.31 329 VAL B C 1
ATOM 6535 O O . VAL B 1 329 ? 16.328 -4.562 -28.281 1 88.31 329 VAL B O 1
ATOM 6538 N N . GLY B 1 330 ? 14.758 -4.008 -26.812 1 85.69 330 GLY B N 1
ATOM 6539 C CA . GLY B 1 330 ? 15.664 -3.15 -26.062 1 85.69 330 GLY B CA 1
ATOM 6540 C C . GLY B 1 330 ? 16.859 -3.896 -25.484 1 85.69 330 GLY B C 1
ATOM 6541 O O . GLY B 1 330 ? 17.922 -3.318 -25.312 1 85.69 330 GLY B O 1
ATOM 6542 N N . GLU B 1 331 ? 16.734 -5.137 -25.234 1 81.94 331 GLU B N 1
ATOM 6543 C CA . GLU B 1 331 ? 17.797 -5.93 -24.609 1 81.94 331 GLU B CA 1
ATOM 6544 C C . GLU B 1 331 ? 18.719 -6.539 -25.672 1 81.94 331 GLU B C 1
ATOM 6546 O O . GLU B 1 331 ? 19.75 -7.105 -25.328 1 81.94 331 GLU B O 1
ATOM 6551 N N . LEU B 1 332 ? 18.359 -6.348 -26.859 1 82.62 332 LEU B N 1
ATOM 6552 C CA . LEU B 1 332 ? 19.203 -6.84 -27.938 1 82.62 332 LEU B CA 1
ATOM 6553 C C . LEU B 1 332 ? 20.484 -6.023 -28.031 1 82.62 332 LEU B C 1
ATOM 6555 O O . LEU B 1 332 ? 20.484 -4.812 -27.797 1 82.62 332 LEU B O 1
ATOM 6559 N N . PRO B 1 333 ? 21.594 -6.703 -28.188 1 81.12 333 PRO B N 1
ATOM 6560 C CA . PRO B 1 333 ? 22.875 -6.004 -28.266 1 81.12 333 PRO B CA 1
ATOM 6561 C C . PRO B 1 333 ? 22.859 -4.852 -29.266 1 81.12 333 PRO B C 1
ATOM 6563 O O . PRO B 1 333 ? 23.438 -3.799 -29.016 1 81.12 333 PRO B O 1
ATOM 6566 N N . ALA B 1 334 ? 22.219 -4.996 -30.438 1 84.75 334 ALA B N 1
ATOM 6567 C CA . ALA B 1 334 ? 22.156 -3.963 -31.469 1 84.75 334 ALA B CA 1
ATOM 6568 C C . ALA B 1 334 ? 21.5 -2.695 -30.938 1 84.75 334 ALA B C 1
ATOM 6570 O O . ALA B 1 334 ? 21.953 -1.584 -31.219 1 84.75 334 ALA B O 1
ATOM 6571 N N . THR B 1 335 ? 20.438 -2.908 -30.141 1 84.06 335 THR B N 1
ATOM 6572 C CA . THR B 1 335 ? 19.703 -1.762 -29.609 1 84.06 335 THR B CA 1
ATOM 6573 C C . THR B 1 335 ? 20.5 -1.084 -28.5 1 84.06 335 THR B C 1
ATOM 6575 O O . THR B 1 335 ? 20.469 0.142 -28.375 1 84.06 335 THR B O 1
ATOM 6578 N N . LYS B 1 336 ? 21.219 -1.902 -27.688 1 80.81 336 LYS B N 1
ATOM 6579 C CA . LYS B 1 336 ? 22.031 -1.354 -26.609 1 80.81 336 LYS B CA 1
ATOM 6580 C C . LYS B 1 336 ? 23.141 -0.468 -27.156 1 80.81 336 LYS B C 1
ATOM 6582 O O . LYS B 1 336 ? 23.531 0.52 -26.531 1 80.81 336 LYS B O 1
ATOM 6587 N N . GLU B 1 337 ? 23.562 -0.82 -28.281 1 82.12 337 GLU B N 1
ATOM 6588 C CA . GLU B 1 337 ? 24.625 -0.054 -28.922 1 82.12 337 GLU B CA 1
ATOM 6589 C C . GLU B 1 337 ? 24.094 1.249 -29.516 1 82.12 337 GLU B C 1
ATOM 6591 O O . GLU B 1 337 ? 24.781 2.268 -29.516 1 82.12 337 GLU B O 1
ATOM 6596 N N . MET B 1 338 ? 22.891 1.204 -30.031 1 82.69 338 MET B N 1
ATOM 6597 C CA . MET B 1 338 ? 22.281 2.369 -30.656 1 82.69 338 MET B CA 1
ATOM 6598 C C . MET B 1 338 ? 21.906 3.422 -29.609 1 82.69 338 MET B C 1
ATOM 6600 O O . MET B 1 338 ? 22 4.621 -29.875 1 82.69 338 MET B O 1
ATOM 6604 N N . PHE B 1 339 ? 21.438 2.979 -28.453 1 80.25 339 PHE B N 1
ATOM 6605 C CA . PHE B 1 339 ? 21.047 3.881 -27.375 1 80.25 339 PHE B CA 1
ATOM 6606 C C . PHE B 1 339 ? 21.844 3.607 -26.109 1 80.25 339 PHE B C 1
ATOM 6608 O O . PHE B 1 339 ? 21.312 3.064 -25.141 1 80.25 339 PHE B O 1
ATOM 6615 N N . PRO B 1 340 ? 23.016 4.059 -26.031 1 73.69 340 PRO B N 1
ATOM 6616 C CA . PRO B 1 340 ? 23.891 3.709 -24.922 1 73.69 340 PRO B CA 1
ATOM 6617 C C . PRO B 1 340 ? 23.516 4.406 -23.625 1 73.69 340 PRO B C 1
ATOM 6619 O O . PRO B 1 340 ? 23.797 3.896 -22.531 1 73.69 340 PRO B O 1
ATOM 6622 N N . ASP B 1 341 ? 22.797 5.434 -23.719 1 71.94 341 ASP B N 1
ATOM 6623 C CA . ASP B 1 341 ? 22.562 6.246 -22.531 1 71.94 341 ASP B CA 1
ATOM 6624 C C . ASP B 1 341 ? 21.25 5.875 -21.859 1 71.94 341 ASP B C 1
ATOM 6626 O O . ASP B 1 341 ? 21 6.266 -20.719 1 71.94 341 ASP B O 1
ATOM 6630 N N . ILE B 1 342 ? 20.438 5.18 -22.641 1 76.19 342 ILE B N 1
ATOM 6631 C CA . ILE B 1 342 ? 19.125 4.836 -22.094 1 76.19 342 ILE B CA 1
ATOM 6632 C C . ILE B 1 342 ? 18.953 3.318 -22.062 1 76.19 342 ILE B C 1
ATOM 6634 O O . ILE B 1 342 ? 19.125 2.65 -23.078 1 76.19 342 ILE B O 1
ATOM 6638 N N . LYS B 1 343 ? 18.781 2.818 -20.938 1 80.56 343 LYS B N 1
ATOM 6639 C CA . LYS B 1 343 ? 18.547 1.383 -20.812 1 80.56 343 LYS B CA 1
ATOM 6640 C C . LYS B 1 343 ? 17.078 1.043 -21.109 1 80.56 343 LYS B C 1
ATOM 6642 O O . LYS B 1 343 ? 16.203 1.269 -20.281 1 80.56 343 LYS B O 1
ATOM 6647 N N . LEU B 1 344 ? 16.891 0.561 -22.25 1 85.94 344 LEU B N 1
ATOM 6648 C CA . LEU B 1 344 ? 15.547 0.194 -22.703 1 85.94 344 LEU B CA 1
ATOM 6649 C C . LEU B 1 344 ? 15.195 -1.225 -22.266 1 85.94 344 LEU B C 1
ATOM 6651 O O . LEU B 1 344 ? 15.008 -2.109 -23.094 1 85.94 344 LEU B O 1
ATOM 6655 N N . ASP B 1 345 ? 15.109 -1.389 -20.969 1 84.38 345 ASP B N 1
ATOM 6656 C CA . ASP B 1 345 ? 14.789 -2.695 -20.406 1 84.38 345 ASP B CA 1
ATOM 6657 C C . ASP B 1 345 ? 13.328 -2.77 -19.984 1 84.38 345 ASP B C 1
ATOM 6659 O O . ASP B 1 345 ? 12.539 -1.882 -20.297 1 84.38 345 ASP B O 1
ATOM 6663 N N . MET B 1 346 ? 12.969 -3.855 -19.328 1 83.5 346 MET B N 1
ATOM 6664 C CA . MET B 1 346 ? 11.594 -4.094 -18.906 1 83.5 346 MET B CA 1
ATOM 6665 C C . MET B 1 346 ? 11.109 -2.982 -17.984 1 83.5 346 MET B C 1
ATOM 6667 O O . MET B 1 346 ? 9.961 -2.545 -18.078 1 83.5 346 MET B O 1
ATOM 6671 N N . PHE B 1 347 ? 11.977 -2.531 -17.094 1 88.88 347 PHE B N 1
ATOM 6672 C CA . PHE B 1 347 ? 11.625 -1.479 -16.156 1 88.88 347 PHE B CA 1
ATOM 6673 C C . PHE B 1 347 ? 11.219 -0.204 -16.875 1 88.88 347 PHE B C 1
ATOM 6675 O O . PHE B 1 347 ? 10.219 0.425 -16.531 1 88.88 347 PHE B O 1
ATOM 6682 N N . PHE B 1 348 ? 11.938 0.127 -17.906 1 91.81 348 PHE B N 1
ATOM 6683 C CA . PHE B 1 348 ? 11.688 1.332 -18.688 1 91.81 348 PHE B CA 1
ATOM 6684 C C . PHE B 1 348 ? 10.305 1.283 -19.328 1 91.81 348 PHE B C 1
ATOM 6686 O O . PHE B 1 348 ? 9.516 2.221 -19.188 1 91.81 348 PHE B O 1
ATOM 6693 N N . PHE B 1 349 ? 9.992 0.258 -19.953 1 92.38 349 PHE B N 1
ATOM 6694 C CA . PHE B 1 349 ? 8.758 0.173 -20.719 1 92.38 349 PHE B CA 1
ATOM 6695 C C . PHE B 1 349 ? 7.559 -0.007 -19.797 1 92.38 349 PHE B C 1
ATOM 6697 O O . PHE B 1 349 ? 6.461 0.474 -20.109 1 92.38 349 PHE B O 1
ATOM 6704 N N . VAL B 1 350 ? 7.77 -0.73 -18.703 1 91.94 350 VAL B N 1
ATOM 6705 C CA . VAL B 1 350 ? 6.656 -0.881 -17.766 1 91.94 350 VAL B CA 1
ATOM 6706 C C . VAL B 1 350 ? 6.312 0.472 -17.156 1 91.94 350 VAL B C 1
ATOM 6708 O O . VAL B 1 350 ? 5.141 0.768 -16.891 1 91.94 350 VAL B O 1
ATOM 6711 N N . CYS B 1 351 ? 7.273 1.307 -16.891 1 95.19 351 CYS B N 1
ATOM 6712 C CA . CYS B 1 351 ? 7.047 2.656 -16.375 1 95.19 351 CYS B CA 1
ATOM 6713 C C . CYS B 1 351 ? 6.188 3.463 -17.344 1 95.19 351 CYS B C 1
ATOM 6715 O O . CYS B 1 351 ? 5.176 4.047 -16.938 1 95.19 351 CYS B O 1
ATOM 6717 N N . ILE B 1 352 ? 6.574 3.439 -18.562 1 95.81 352 ILE B N 1
ATOM 6718 C CA . ILE B 1 352 ? 5.891 4.219 -19.594 1 95.81 352 ILE B CA 1
ATOM 6719 C C . ILE B 1 352 ? 4.469 3.703 -19.766 1 95.81 352 ILE B C 1
ATOM 6721 O O . ILE B 1 352 ? 3.518 4.488 -19.828 1 95.81 352 ILE B O 1
ATOM 6725 N N . THR B 1 353 ? 4.387 2.43 -19.859 1 95.12 353 THR B N 1
ATOM 6726 C CA . THR B 1 353 ? 3.082 1.807 -20.047 1 95.12 353 THR B CA 1
ATOM 6727 C C . THR B 1 353 ? 2.143 2.164 -18.891 1 95.12 353 THR B C 1
ATOM 6729 O O . THR B 1 353 ? 0.976 2.494 -19.125 1 95.12 353 THR B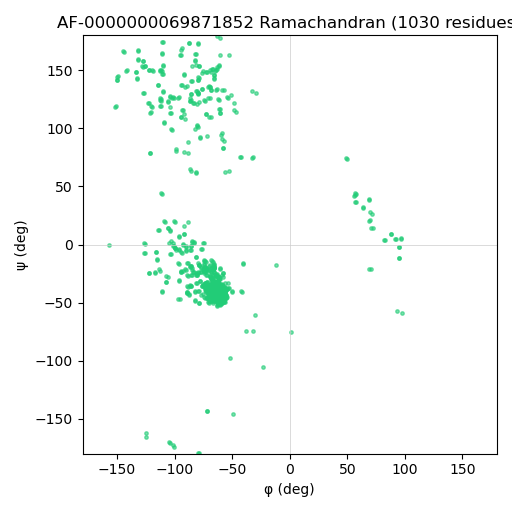 O 1
ATOM 6732 N N . THR B 1 354 ? 2.637 2.084 -17.688 1 95.06 354 THR B N 1
ATOM 6733 C CA . THR B 1 354 ? 1.835 2.369 -16.5 1 95.06 354 THR B CA 1
ATOM 6734 C C . THR B 1 354 ? 1.315 3.803 -16.531 1 95.06 354 THR B C 1
ATOM 6736 O O . THR B 1 354 ? 0.136 4.047 -16.266 1 95.06 354 THR B O 1
ATOM 6739 N N . ILE B 1 355 ? 2.135 4.758 -16.891 1 95.88 355 ILE B N 1
ATOM 6740 C CA . ILE B 1 355 ? 1.746 6.16 -16.875 1 95.88 355 ILE B CA 1
ATOM 6741 C C . ILE B 1 355 ? 0.712 6.414 -17.969 1 95.88 355 ILE B C 1
ATOM 6743 O O . ILE B 1 355 ? -0.26 7.141 -17.766 1 95.88 355 ILE B O 1
ATOM 6747 N N . ILE B 1 356 ? 0.92 5.844 -19.125 1 96.19 356 ILE B N 1
ATOM 6748 C CA . ILE B 1 356 ? -0.03 6.027 -20.219 1 96.19 356 ILE B CA 1
ATOM 6749 C C . ILE B 1 356 ? -1.385 5.441 -19.828 1 96.19 356 ILE B C 1
ATOM 6751 O O . ILE B 1 356 ? -2.426 6.059 -20.062 1 96.19 356 ILE B O 1
ATOM 6755 N N . MET B 1 357 ? -1.367 4.293 -19.234 1 94.69 357 MET B N 1
ATOM 6756 C CA . MET B 1 357 ? -2.611 3.658 -18.812 1 94.69 357 MET B CA 1
ATOM 6757 C C . MET B 1 357 ? -3.32 4.5 -17.75 1 94.69 357 MET B C 1
ATOM 6759 O O . MET B 1 357 ? -4.547 4.598 -17.75 1 94.69 357 MET B O 1
ATOM 6763 N N . ALA B 1 358 ? -2.562 5.078 -16.859 1 93.69 358 ALA B N 1
ATOM 6764 C CA . ALA B 1 358 ? -3.137 5.918 -15.812 1 93.69 358 ALA B CA 1
ATOM 6765 C C . ALA B 1 358 ? -3.777 7.172 -16.406 1 93.69 358 ALA B C 1
ATOM 6767 O O . ALA B 1 358 ? -4.91 7.52 -16.047 1 93.69 358 ALA B O 1
ATOM 6768 N N . TRP B 1 359 ? -3.094 7.844 -17.297 1 94 359 TRP B N 1
ATOM 6769 C CA . TRP B 1 359 ? -3.557 9.109 -17.844 1 94 359 TRP B CA 1
ATOM 6770 C C . TRP B 1 359 ? -4.703 8.891 -18.828 1 94 359 TRP B C 1
ATOM 6772 O O . TRP B 1 359 ? -5.516 9.789 -19.062 1 94 359 TRP B O 1
ATOM 6782 N N . THR B 1 360 ? -4.801 7.723 -19.406 1 93 360 THR B N 1
ATOM 6783 C CA . THR B 1 360 ? -5.891 7.41 -20.328 1 93 360 THR B CA 1
ATOM 6784 C C . THR B 1 360 ? -7.051 6.75 -19.594 1 93 360 THR B C 1
ATOM 6786 O O . THR B 1 360 ? -8.023 6.312 -20.203 1 93 360 THR B O 1
ATOM 6789 N N . ASN B 1 361 ? -6.902 6.555 -18.312 1 88.94 361 ASN B N 1
ATOM 6790 C CA . ASN B 1 361 ? -7.945 6.035 -17.422 1 88.94 361 ASN B CA 1
ATOM 6791 C C . ASN B 1 361 ? -8.336 4.609 -17.797 1 88.94 361 ASN B C 1
ATOM 6793 O O . ASN B 1 361 ? -9.523 4.266 -17.797 1 88.94 361 ASN B O 1
ATOM 6797 N N . ILE B 1 362 ? -7.371 3.895 -18.297 1 89.19 362 ILE B N 1
ATOM 6798 C CA . ILE B 1 362 ? -7.602 2.467 -18.5 1 89.19 362 ILE B CA 1
ATOM 6799 C C . ILE B 1 362 ? -7.891 1.803 -17.156 1 89.19 362 ILE B C 1
ATOM 6801 O O . ILE B 1 362 ? -8.734 0.908 -17.062 1 89.19 362 ILE B O 1
ATOM 6805 N N . PHE B 1 363 ? -7.195 2.162 -16.156 1 85.5 363 PHE B N 1
ATOM 6806 C CA . PHE B 1 363 ? -7.59 1.902 -14.781 1 85.5 363 PHE B CA 1
ATOM 6807 C C . PHE B 1 363 ? -7.758 3.207 -14.016 1 85.5 363 PHE B C 1
ATOM 6809 O O . PHE B 1 363 ? -7.141 4.219 -14.352 1 85.5 363 PHE B O 1
ATOM 6816 N N . PRO B 1 364 ? -8.656 3.217 -13.031 1 83.06 364 PRO B N 1
ATOM 6817 C CA . PRO B 1 364 ? -8.828 4.445 -12.25 1 83.06 364 PRO B CA 1
ATOM 6818 C C . PRO B 1 364 ? -7.555 4.867 -11.523 1 83.06 364 PRO B C 1
ATOM 6820 O O . PRO B 1 364 ? -7.121 4.195 -10.586 1 83.06 364 PRO B O 1
ATOM 6823 N N . ALA B 1 365 ? -7.004 5.934 -11.906 1 85.25 365 ALA B N 1
ATOM 6824 C CA . ALA B 1 365 ? -5.727 6.41 -11.383 1 85.25 365 ALA B CA 1
ATOM 6825 C C . ALA B 1 365 ? -5.848 6.777 -9.906 1 85.25 365 ALA B C 1
ATOM 6827 O O . ALA B 1 365 ? -4.859 6.727 -9.164 1 85.25 365 ALA B O 1
ATOM 6828 N N . ARG B 1 366 ? -6.957 7.07 -9.422 1 80.81 366 ARG B N 1
ATOM 6829 C CA . ARG B 1 366 ? -7.172 7.477 -8.039 1 80.81 366 ARG B CA 1
ATOM 6830 C C . ARG B 1 366 ? -7.062 6.281 -7.094 1 80.81 366 ARG B C 1
ATOM 6832 O O . ARG B 1 366 ? -6.77 6.441 -5.906 1 80.81 366 ARG B O 1
ATOM 6839 N N . LYS B 1 367 ? -7.277 5.133 -7.66 1 82.31 367 LYS B N 1
ATOM 6840 C CA . LYS B 1 367 ? -7.273 3.924 -6.84 1 82.31 367 LYS B CA 1
ATOM 6841 C C . LYS B 1 367 ? -6.043 3.07 -7.129 1 82.31 367 LYS B C 1
ATOM 6843 O O . LYS B 1 367 ? -6.016 1.88 -6.812 1 82.31 367 LYS B O 1
ATOM 6848 N N . TYR B 1 368 ? -4.984 3.633 -7.707 1 88.81 368 TYR B N 1
ATOM 6849 C CA . TYR B 1 368 ? -3.875 2.838 -8.219 1 88.81 368 TYR B CA 1
ATOM 6850 C C . TYR B 1 368 ? -3.184 2.074 -7.098 1 88.81 368 TYR B C 1
ATOM 6852 O O . TYR B 1 368 ? -2.729 0.944 -7.297 1 88.81 368 TYR B O 1
ATOM 6860 N N . THR B 1 369 ? -3.141 2.582 -5.848 1 89.25 369 THR B N 1
ATOM 6861 C CA . THR B 1 369 ? -2.443 1.925 -4.75 1 89.25 369 THR B CA 1
ATOM 6862 C C . THR B 1 369 ? -3.195 0.674 -4.301 1 89.25 369 THR B C 1
ATOM 6864 O O . THR B 1 369 ? -2.613 -0.22 -3.686 1 89.25 369 THR B O 1
ATOM 6867 N N . LYS B 1 370 ? -4.48 0.635 -4.641 1 82.31 370 LYS B N 1
ATOM 6868 C CA . LYS B 1 370 ? -5.297 -0.516 -4.266 1 82.31 370 LYS B CA 1
ATOM 6869 C C . LYS B 1 370 ? -4.992 -1.72 -5.152 1 82.31 370 LYS B C 1
ATOM 6871 O O . LYS B 1 370 ? -5.297 -2.857 -4.789 1 82.31 370 LYS B O 1
ATOM 6876 N N . TYR B 1 371 ? -4.438 -1.413 -6.285 1 83 371 TYR B N 1
ATOM 6877 C CA . TYR B 1 371 ? -4.227 -2.479 -7.258 1 83 371 TYR B CA 1
ATOM 6878 C C . TYR B 1 371 ? -2.861 -3.129 -7.066 1 83 371 TYR B C 1
ATOM 6880 O O . TYR B 1 371 ? -2.539 -4.117 -7.73 1 83 371 TYR B O 1
ATOM 6888 N N . ILE B 1 372 ? -2.117 -2.654 -6.148 1 88.19 372 ILE B N 1
ATOM 6889 C CA . ILE B 1 372 ? -0.782 -3.176 -5.875 1 88.19 372 ILE B CA 1
ATOM 6890 C C . ILE B 1 372 ? -0.812 -4.035 -4.613 1 88.19 372 ILE B C 1
ATOM 6892 O O . ILE B 1 372 ? -1.396 -3.641 -3.602 1 88.19 372 ILE B O 1
ATOM 6896 N N . SER B 1 373 ? -0.325 -5.203 -4.707 1 83.94 373 SER B N 1
ATOM 6897 C CA . SER B 1 373 ? -0.165 -6.02 -3.508 1 83.94 373 SER B CA 1
ATOM 6898 C C . SER B 1 373 ? 1.063 -5.598 -2.709 1 83.94 373 SER B C 1
ATOM 6900 O O . SER B 1 373 ? 2.141 -6.176 -2.863 1 83.94 373 SER B O 1
ATOM 6902 N N . TRP B 1 374 ? 0.902 -4.77 -1.832 1 89.06 374 TRP B N 1
ATOM 6903 C CA . TRP B 1 374 ? 1.992 -4.176 -1.065 1 89.06 374 TRP B CA 1
ATOM 6904 C C . TRP B 1 374 ? 2.676 -5.223 -0.189 1 89.06 374 TRP B C 1
ATOM 6906 O O . TRP B 1 374 ? 3.875 -5.129 0.078 1 89.06 374 TRP B O 1
ATOM 6916 N N . ASP B 1 375 ? 1.926 -6.219 0.242 1 87.44 375 ASP B N 1
ATOM 6917 C CA . ASP B 1 375 ? 2.51 -7.27 1.071 1 87.44 375 ASP B CA 1
ATOM 6918 C C . ASP B 1 375 ? 3.59 -8.031 0.311 1 87.44 375 ASP B C 1
ATOM 6920 O O . ASP B 1 375 ? 4.613 -8.406 0.885 1 87.44 375 ASP B O 1
ATOM 6924 N N . ILE B 1 376 ? 3.318 -8.297 -0.934 1 81.06 376 ILE B N 1
ATOM 6925 C CA . ILE B 1 376 ? 4.289 -8.992 -1.77 1 81.06 376 ILE B CA 1
ATOM 6926 C C . ILE B 1 376 ? 5.562 -8.164 -1.888 1 81.06 376 ILE B C 1
ATOM 6928 O O . ILE B 1 376 ? 6.672 -8.695 -1.795 1 81.06 376 ILE B O 1
ATOM 6932 N N . LEU B 1 377 ? 5.41 -6.875 -2.09 1 88.75 377 LEU B N 1
ATOM 6933 C CA . LEU B 1 377 ? 6.562 -5.992 -2.234 1 88.75 377 LEU B CA 1
ATOM 6934 C C . LEU B 1 377 ? 7.387 -5.957 -0.951 1 88.75 377 LEU B C 1
ATOM 6936 O O . LEU B 1 377 ? 8.617 -6.008 -0.998 1 88.75 377 LEU B O 1
ATOM 6940 N N . ILE B 1 378 ? 6.711 -5.863 0.203 1 90.81 378 ILE B N 1
ATOM 6941 C CA . ILE B 1 378 ? 7.395 -5.871 1.493 1 90.81 378 ILE B CA 1
ATOM 6942 C C . ILE B 1 378 ? 8.109 -7.203 1.694 1 90.81 378 ILE B C 1
ATOM 6944 O O . ILE B 1 378 ? 9.234 -7.242 2.203 1 90.81 378 ILE B O 1
ATOM 6948 N N . THR B 1 379 ? 7.477 -8.273 1.303 1 83.88 379 THR B N 1
ATOM 6949 C CA . THR B 1 379 ? 8.078 -9.594 1.396 1 83.88 379 THR B CA 1
ATOM 6950 C C . THR B 1 379 ? 9.375 -9.656 0.593 1 83.88 379 THR B C 1
ATOM 6952 O O . THR B 1 379 ? 10.383 -10.172 1.074 1 83.88 379 THR B O 1
ATOM 6955 N N . ILE B 1 380 ? 9.336 -9.117 -0.588 1 78.88 380 ILE B N 1
ATOM 6956 C CA . ILE B 1 380 ? 10.508 -9.117 -1.458 1 78.88 380 ILE B CA 1
ATOM 6957 C C . ILE B 1 380 ? 11.633 -8.312 -0.812 1 78.88 380 ILE B C 1
ATOM 6959 O O . ILE B 1 380 ? 12.766 -8.789 -0.707 1 78.88 380 ILE B O 1
ATOM 6963 N N . ALA B 1 381 ? 11.328 -7.086 -0.416 1 87.81 381 ALA B N 1
ATOM 6964 C CA . ALA B 1 381 ? 12.336 -6.211 0.183 1 87.81 381 ALA B CA 1
ATOM 6965 C C . ALA B 1 381 ? 12.945 -6.844 1.43 1 87.81 381 ALA B C 1
ATOM 6967 O O . ALA B 1 381 ? 14.156 -6.793 1.628 1 87.81 381 ALA B O 1
ATOM 6968 N N . CYS B 1 382 ? 12.109 -7.441 2.287 1 89.44 382 CYS B N 1
ATOM 6969 C CA . CYS B 1 382 ? 12.586 -8.055 3.523 1 89.44 382 CYS B CA 1
ATOM 6970 C C . CYS B 1 382 ? 13.391 -9.32 3.236 1 89.44 382 CYS B C 1
ATOM 6972 O O . CYS B 1 382 ? 14.328 -9.641 3.961 1 89.44 382 CYS B O 1
ATOM 6974 N N . ALA B 1 383 ? 12.977 -10.023 2.211 1 82.38 383 ALA B N 1
ATOM 6975 C CA . ALA B 1 383 ? 13.742 -11.211 1.826 1 82.38 383 ALA B CA 1
ATOM 6976 C C . ALA B 1 383 ? 15.18 -10.844 1.477 1 82.38 383 ALA B C 1
ATOM 6978 O O . ALA B 1 383 ? 16.109 -11.594 1.784 1 82.38 383 ALA B O 1
ATOM 6979 N N . PHE B 1 384 ? 15.32 -9.734 0.854 1 81.56 384 PHE B N 1
ATOM 6980 C CA . PHE B 1 384 ? 16.656 -9.234 0.559 1 81.56 384 PHE B CA 1
ATOM 6981 C C . PHE B 1 384 ? 17.438 -8.984 1.844 1 81.56 384 PHE B C 1
ATOM 6983 O O . PHE B 1 384 ? 18.625 -9.305 1.923 1 81.56 384 PHE B O 1
ATOM 6990 N N . ALA B 1 385 ? 16.812 -8.359 2.758 1 89.62 385 ALA B N 1
ATOM 6991 C CA . ALA B 1 385 ? 17.453 -8.07 4.039 1 89.62 385 ALA B CA 1
ATOM 6992 C C . ALA B 1 385 ? 17.828 -9.359 4.766 1 89.62 385 ALA B C 1
ATOM 6994 O O . ALA B 1 385 ? 18.906 -9.445 5.375 1 89.62 385 ALA B O 1
ATOM 6995 N N . ILE B 1 386 ? 16.984 -10.312 4.715 1 87.81 386 ILE B N 1
ATOM 6996 C CA . ILE B 1 386 ? 17.234 -11.594 5.363 1 87.81 386 ILE B CA 1
ATOM 6997 C C . ILE B 1 386 ? 18.422 -12.289 4.688 1 87.81 386 ILE B C 1
ATOM 6999 O O . ILE B 1 386 ? 19.281 -12.875 5.363 1 87.81 386 ILE B O 1
ATOM 7003 N N . SER B 1 387 ? 18.406 -12.25 3.379 1 81.06 387 SER B N 1
ATOM 7004 C CA . SER B 1 387 ? 19.531 -12.812 2.645 1 81.06 387 SER B CA 1
ATOM 7005 C C . SER B 1 387 ? 20.844 -12.172 3.066 1 81.06 387 SER B C 1
ATOM 7007 O O . SER B 1 387 ? 21.859 -12.859 3.266 1 81.06 387 SER B O 1
ATOM 7009 N N . LYS B 1 388 ? 20.844 -10.883 3.162 1 84.81 388 LYS B N 1
ATOM 7010 C CA . LYS B 1 388 ? 22.031 -10.164 3.602 1 84.81 388 LYS B CA 1
ATOM 7011 C C . LYS B 1 388 ? 22.422 -10.57 5.016 1 84.81 388 LYS B C 1
ATOM 7013 O O . LYS B 1 388 ? 23.609 -10.703 5.32 1 84.81 388 LYS B O 1
ATOM 7018 N N . ALA B 1 389 ? 21.453 -10.766 5.883 1 90 389 ALA B N 1
ATOM 7019 C CA . ALA B 1 389 ? 21.719 -11.195 7.254 1 90 389 ALA B CA 1
ATOM 7020 C C . ALA B 1 389 ? 22.359 -12.578 7.277 1 90 389 ALA B C 1
ATOM 7022 O O . ALA B 1 389 ? 23.219 -12.852 8.117 1 90 389 ALA B O 1
ATOM 7023 N N . MET B 1 390 ? 21.938 -13.422 6.418 1 84.44 390 MET B N 1
ATOM 7024 C CA . MET B 1 390 ? 22.5 -14.766 6.336 1 84.44 390 MET B CA 1
ATOM 7025 C C . MET B 1 390 ? 23.969 -14.703 5.902 1 84.44 390 MET B C 1
ATOM 7027 O O . MET B 1 390 ? 24.797 -15.469 6.395 1 84.44 390 MET B O 1
ATOM 7031 N N . VAL B 1 391 ? 24.234 -13.805 5.02 1 81.12 391 VAL B N 1
ATOM 7032 C CA . VAL B 1 391 ? 25.609 -13.633 4.551 1 81.12 391 VAL B CA 1
ATOM 7033 C C . VAL B 1 391 ? 26.453 -13 5.648 1 81.12 391 VAL B C 1
ATOM 7035 O O . VAL B 1 391 ? 27.547 -13.484 5.961 1 81.12 391 VAL B O 1
ATOM 7038 N N . ASN B 1 392 ? 25.938 -11.953 6.281 1 86.94 392 ASN B N 1
ATOM 7039 C CA . ASN B 1 392 ? 26.672 -11.219 7.309 1 86.94 392 ASN B CA 1
ATOM 7040 C C . ASN B 1 392 ? 26.969 -12.102 8.523 1 86.94 392 ASN B C 1
ATOM 7042 O O . ASN B 1 392 ? 28 -11.945 9.164 1 86.94 392 ASN B O 1
ATOM 7046 N N . SER B 1 393 ? 26.062 -12.969 8.828 1 89.19 393 SER B N 1
ATOM 7047 C CA . SER B 1 393 ? 26.188 -13.781 10.031 1 89.19 393 SER B CA 1
ATOM 7048 C C . SER B 1 393 ? 27.047 -15.016 9.773 1 89.19 393 SER B C 1
ATOM 7050 O O . SER B 1 393 ? 27.5 -15.672 10.711 1 89.19 393 SER B O 1
ATOM 7052 N N . GLY B 1 394 ? 27.188 -15.406 8.461 1 82.75 394 GLY B N 1
ATOM 7053 C CA . GLY B 1 394 ? 27.953 -16.594 8.125 1 82.75 394 GLY B CA 1
ATOM 7054 C C . GLY B 1 394 ? 27.078 -17.844 7.988 1 82.75 394 GLY B C 1
ATOM 7055 O O . GLY B 1 394 ? 27.578 -18.922 7.652 1 82.75 394 GLY B O 1
ATOM 7056 N N . VAL B 1 395 ? 25.828 -17.656 8.227 1 82.88 395 VAL B N 1
ATOM 7057 C CA . VAL B 1 395 ? 24.891 -18.781 8.117 1 82.88 395 VAL B CA 1
ATOM 7058 C C . VAL B 1 395 ? 24.938 -19.359 6.699 1 82.88 395 VAL B C 1
ATOM 7060 O O . VAL B 1 395 ? 24.906 -20.578 6.516 1 82.88 395 VAL B O 1
ATOM 7063 N N . ALA B 1 396 ? 24.922 -18.453 5.766 1 74.81 396 ALA B N 1
ATOM 7064 C CA . ALA B 1 396 ? 24.953 -18.906 4.379 1 74.81 396 ALA B CA 1
ATOM 7065 C C . ALA B 1 396 ? 26.141 -19.844 4.141 1 74.81 396 ALA B C 1
ATOM 7067 O O . ALA B 1 396 ? 25.984 -20.906 3.514 1 74.81 396 ALA B O 1
ATOM 7068 N N . ASP B 1 397 ? 27.219 -19.578 4.727 1 74.94 397 ASP B N 1
ATOM 7069 C CA . ASP B 1 397 ? 28.438 -20.391 4.586 1 74.94 397 ASP B CA 1
ATOM 7070 C C . ASP B 1 397 ? 28.297 -21.703 5.34 1 74.94 397 ASP B C 1
ATOM 7072 O O . ASP B 1 397 ? 28.75 -22.75 4.867 1 74.94 397 ASP B O 1
ATOM 7076 N N . CYS B 1 398 ? 27.688 -21.594 6.469 1 79.44 398 CYS B N 1
ATOM 7077 C CA . CYS B 1 398 ? 27.5 -22.797 7.281 1 79.44 398 CYS B CA 1
ATOM 7078 C C . CYS B 1 398 ? 26.594 -23.797 6.574 1 79.44 398 CYS B C 1
ATOM 7080 O O . CYS B 1 398 ? 26.906 -24.984 6.516 1 79.44 398 CYS B O 1
ATOM 7082 N N . VAL B 1 399 ? 25.562 -23.328 6.051 1 74 399 VAL B N 1
ATOM 7083 C CA . VAL B 1 399 ? 24.609 -24.188 5.375 1 74 399 VAL B CA 1
ATOM 7084 C C . VAL B 1 399 ? 25.203 -24.734 4.086 1 74 399 VAL B C 1
ATOM 7086 O O . VAL B 1 399 ? 25.047 -25.922 3.768 1 74 399 VAL B O 1
ATOM 7089 N N . ALA B 1 400 ? 25.859 -23.844 3.457 1 67.81 400 ALA B N 1
ATOM 7090 C CA . ALA B 1 400 ? 26.547 -24.281 2.24 1 67.81 400 ALA B CA 1
ATOM 7091 C C . ALA B 1 400 ? 27.562 -25.391 2.547 1 67.81 400 ALA B C 1
ATOM 7093 O O . ALA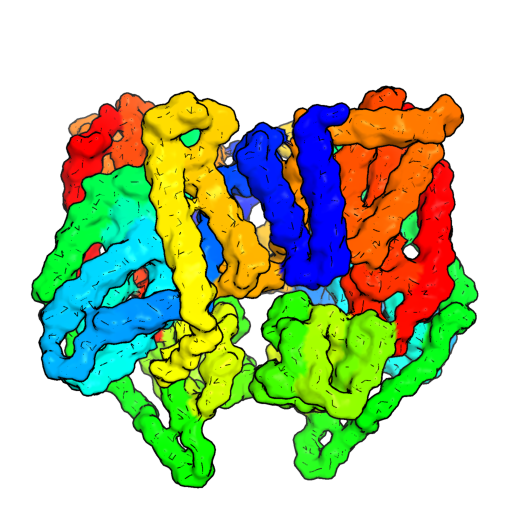 B 1 400 ? 27.625 -26.391 1.839 1 67.81 400 ALA B O 1
ATOM 7094 N N . GLY B 1 401 ? 28.297 -25.188 3.555 1 70.5 401 GLY B N 1
ATOM 7095 C CA . GLY B 1 401 ? 29.25 -26.188 3.982 1 70.5 401 GLY B CA 1
ATOM 7096 C C . GLY B 1 401 ? 28.609 -27.5 4.348 1 70.5 401 GLY B C 1
ATOM 7097 O O . GLY B 1 401 ? 29.141 -28.578 4.02 1 70.5 401 GLY B O 1
ATOM 7098 N N . PHE B 1 402 ? 27.5 -27.375 4.98 1 74.06 402 PHE B N 1
ATOM 7099 C CA . PHE B 1 402 ? 26.766 -28.578 5.375 1 74.06 402 PHE B CA 1
ATOM 7100 C C . PHE B 1 402 ? 26.266 -29.328 4.148 1 74.06 402 PHE B C 1
ATOM 7102 O O . PHE B 1 402 ? 26.391 -30.562 4.078 1 74.06 402 PHE B O 1
ATOM 7109 N N . ILE B 1 403 ? 25.75 -28.641 3.221 1 69.12 403 ILE B N 1
ATOM 7110 C CA . ILE B 1 403 ? 25.188 -29.25 2.02 1 69.12 403 ILE B CA 1
ATOM 7111 C C . ILE B 1 403 ? 26.312 -29.891 1.197 1 69.12 403 ILE B C 1
ATOM 7113 O O . ILE B 1 403 ? 26.156 -31 0.682 1 69.12 403 ILE B O 1
ATOM 7117 N N . ILE B 1 404 ? 27.422 -29.156 1.147 1 66.75 404 ILE B N 1
ATOM 7118 C CA . ILE B 1 404 ? 28.578 -29.672 0.427 1 66.75 404 ILE B CA 1
ATOM 7119 C C . ILE B 1 404 ? 29.109 -30.922 1.126 1 66.75 404 ILE B C 1
ATOM 7121 O O . ILE B 1 404 ? 29.516 -31.875 0.468 1 66.75 404 ILE B O 1
ATOM 7125 N N . GLY B 1 405 ? 29.094 -30.812 2.412 1 68.06 405 GLY B N 1
ATOM 7126 C CA . GLY B 1 405 ? 29.547 -31.969 3.168 1 68.06 405 GLY B CA 1
ATOM 7127 C C . GLY B 1 405 ? 28.688 -33.188 2.949 1 68.06 405 GLY B C 1
ATOM 7128 O O . GLY B 1 405 ? 29.172 -34.344 2.986 1 68.06 405 GLY B O 1
ATOM 7129 N N . LEU B 1 406 ? 27.422 -32.906 2.939 1 60.59 406 LEU B N 1
ATOM 7130 C CA . LEU B 1 406 ? 26.5 -34.031 2.67 1 60.59 406 LEU B CA 1
ATOM 7131 C C . LEU B 1 406 ? 26.734 -34.594 1.277 1 60.59 406 LEU B C 1
ATOM 7133 O O . LEU B 1 406 ? 26.422 -35.75 1.019 1 60.59 406 LEU B O 1
ATOM 7137 N N . SER B 1 407 ? 27.203 -33.625 0.532 1 56.75 407 SER B N 1
ATOM 7138 C CA . SER B 1 407 ? 27.391 -34.031 -0.849 1 56.75 407 SER B CA 1
ATOM 7139 C C . SER B 1 407 ? 28.812 -34.562 -1.07 1 56.75 407 SER B C 1
ATOM 7141 O O . SER B 1 407 ? 29.297 -34.594 -2.203 1 56.75 407 SER B O 1
ATOM 7143 N N . ASP B 1 408 ? 29.594 -34.906 0.108 1 54.31 408 ASP B N 1
ATOM 7144 C CA . ASP B 1 408 ? 30.953 -35.438 0.04 1 54.31 408 ASP B CA 1
ATOM 7145 C C . ASP B 1 408 ? 31.312 -35.844 -1.387 1 54.31 408 ASP B C 1
ATOM 7147 O O . ASP B 1 408 ? 32.469 -35.688 -1.813 1 54.31 408 ASP B O 1
ATOM 7151 N N . ASP B 1 409 ? 30.438 -36.094 -2.504 1 56 409 ASP B N 1
ATOM 7152 C CA . ASP B 1 409 ? 30.688 -36.656 -3.818 1 56 409 ASP B CA 1
ATOM 7153 C C . ASP B 1 409 ? 29.641 -36.219 -4.832 1 56 409 ASP B C 1
ATOM 7155 O O . ASP B 1 409 ? 29.672 -36.625 -5.992 1 56 409 ASP B O 1
ATOM 7159 N N . TYR B 1 410 ? 28.656 -35.406 -4.363 1 65.81 410 TYR B N 1
ATOM 7160 C CA . TYR B 1 410 ? 27.688 -35.188 -5.426 1 65.81 410 TYR B CA 1
ATOM 7161 C C . TYR B 1 410 ? 27.828 -33.812 -6.047 1 65.81 410 TYR B C 1
ATOM 7163 O O . TYR B 1 410 ? 28.25 -32.844 -5.375 1 65.81 410 TYR B O 1
ATOM 7171 N N . GLY B 1 411 ? 28.109 -33.656 -7.254 1 79.12 411 GLY B N 1
ATOM 7172 C CA . GLY B 1 411 ? 28.344 -32.531 -8.133 1 79.12 411 GLY B CA 1
ATOM 7173 C C . GLY B 1 411 ? 27.234 -31.5 -8.109 1 79.12 411 GLY B C 1
ATOM 7174 O O . GLY B 1 411 ? 26.266 -31.641 -7.34 1 79.12 411 GLY B O 1
ATOM 7175 N N . PRO B 1 412 ? 27.344 -30.344 -8.523 1 87.81 412 PRO B N 1
ATOM 7176 C CA . PRO B 1 412 ? 26.391 -29.234 -8.602 1 87.81 412 PRO B CA 1
ATOM 7177 C C . PRO B 1 412 ? 25 -29.688 -9.047 1 87.81 412 PRO B C 1
ATOM 7179 O O . PRO B 1 412 ? 24 -29.078 -8.688 1 87.81 412 PRO B O 1
ATOM 7182 N N . HIS B 1 413 ? 24.922 -30.859 -9.602 1 90.62 413 HIS B N 1
ATOM 7183 C CA . HIS B 1 413 ? 23.656 -31.375 -10.094 1 90.62 413 HIS B CA 1
ATOM 7184 C C . HIS B 1 413 ? 22.766 -31.844 -8.945 1 90.62 413 HIS B C 1
ATOM 7186 O O . HIS B 1 413 ? 21.547 -31.609 -8.953 1 90.62 413 HIS B O 1
ATOM 7192 N N . VAL B 1 414 ? 23.359 -32.5 -8.047 1 89.5 414 VAL B N 1
ATOM 7193 C CA . VAL B 1 414 ? 22.625 -33.031 -6.898 1 89.5 414 VAL B CA 1
ATOM 7194 C C . VAL B 1 414 ? 22.125 -31.875 -6.031 1 89.5 414 VAL B C 1
ATOM 7196 O O . VAL B 1 414 ? 21.016 -31.891 -5.52 1 89.5 414 VAL B O 1
ATOM 7199 N N . LEU B 1 415 ? 22.969 -30.891 -5.914 1 88.56 415 LEU B N 1
ATOM 7200 C CA . LEU B 1 415 ? 22.594 -29.734 -5.109 1 88.56 415 LEU B CA 1
ATOM 7201 C C . LEU B 1 415 ? 21.469 -28.953 -5.773 1 88.56 415 LEU B C 1
ATOM 7203 O O . LEU B 1 415 ? 20.609 -28.375 -5.086 1 88.56 415 LEU B O 1
ATOM 7207 N N . LEU B 1 416 ? 21.516 -28.922 -7.031 1 93.62 416 LEU B N 1
ATOM 7208 C CA . LEU B 1 416 ? 20.422 -28.312 -7.777 1 93.62 416 LEU B CA 1
ATOM 7209 C C . LEU B 1 416 ? 19.109 -29.031 -7.492 1 93.62 416 LEU B C 1
ATOM 7211 O O . LEU B 1 416 ? 18.078 -28.375 -7.27 1 93.62 416 LEU B O 1
ATOM 7215 N N . ALA B 1 417 ? 19.172 -30.328 -7.441 1 94.31 417 ALA B N 1
ATOM 7216 C CA . ALA B 1 417 ? 17.984 -31.141 -7.168 1 94.31 417 ALA B CA 1
ATOM 7217 C C . ALA B 1 417 ? 17.484 -30.922 -5.742 1 94.31 417 ALA B C 1
ATOM 7219 O O . ALA B 1 417 ? 16.281 -30.812 -5.512 1 94.31 417 ALA B O 1
ATOM 7220 N N . ILE B 1 418 ? 18.359 -30.875 -4.875 1 90.5 418 ILE B N 1
ATOM 7221 C CA . ILE B 1 418 ? 18 -30.688 -3.475 1 90.5 418 ILE B CA 1
ATOM 7222 C C . ILE B 1 418 ? 17.359 -29.312 -3.291 1 90.5 418 ILE B C 1
ATOM 7224 O O . ILE B 1 418 ? 16.359 -29.188 -2.576 1 90.5 418 ILE B O 1
ATOM 7228 N N . LEU B 1 419 ? 17.953 -28.312 -3.91 1 91.56 419 LEU B N 1
ATOM 7229 C CA . LEU B 1 419 ? 17.391 -26.969 -3.811 1 91.56 419 LEU B CA 1
ATOM 7230 C C . LEU B 1 419 ? 15.977 -26.922 -4.387 1 91.56 419 LEU B C 1
ATOM 7232 O O . LEU B 1 419 ? 15.109 -26.234 -3.854 1 91.56 419 LEU B O 1
ATOM 7236 N N . PHE B 1 420 ? 15.789 -27.641 -5.449 1 96.44 420 PHE B N 1
ATOM 7237 C CA . PHE B 1 420 ? 14.445 -27.719 -6.012 1 96.44 420 PHE B CA 1
ATOM 7238 C C . PHE B 1 420 ? 13.461 -28.281 -4.992 1 96.44 420 PHE B C 1
ATOM 7240 O O . PHE B 1 420 ? 12.398 -27.703 -4.766 1 96.44 420 PHE B O 1
ATOM 7247 N N . VAL B 1 421 ? 13.805 -29.359 -4.426 1 94.69 421 VAL B N 1
ATOM 7248 C CA . VAL B 1 421 ? 12.906 -30.078 -3.527 1 94.69 421 VAL B CA 1
ATOM 7249 C C . VAL B 1 421 ? 12.594 -29.219 -2.309 1 94.69 421 VAL B C 1
ATOM 7251 O O . VAL B 1 421 ? 11.438 -29.078 -1.906 1 94.69 421 VAL B O 1
ATOM 7254 N N . ILE B 1 422 ? 13.602 -28.609 -1.789 1 88.25 422 ILE B N 1
ATOM 7255 C CA . ILE B 1 422 ? 13.414 -27.766 -0.609 1 88.25 422 ILE B CA 1
ATOM 7256 C C . ILE B 1 422 ? 12.508 -26.578 -0.951 1 88.25 422 ILE B C 1
ATOM 7258 O O . ILE B 1 422 ? 11.57 -26.281 -0.211 1 88.25 422 ILE B O 1
ATOM 7262 N N . THR B 1 423 ? 12.805 -25.953 -2.041 1 93.19 423 THR B N 1
ATOM 7263 C CA . THR B 1 423 ? 12.031 -24.797 -2.469 1 93.19 423 THR B CA 1
ATOM 7264 C C . THR B 1 423 ? 10.586 -25.188 -2.754 1 93.19 423 THR B C 1
ATOM 7266 O O . THR B 1 423 ? 9.656 -24.453 -2.402 1 93.19 423 THR B O 1
ATOM 7269 N N . ASN B 1 424 ? 10.445 -26.344 -3.387 1 95.19 424 ASN B N 1
ATOM 7270 C CA . ASN B 1 424 ? 9.109 -26.828 -3.719 1 95.19 424 ASN B CA 1
ATOM 7271 C C . ASN B 1 424 ? 8.305 -27.141 -2.465 1 95.19 424 ASN B C 1
ATOM 7273 O O . ASN B 1 424 ? 7.102 -26.875 -2.408 1 95.19 424 ASN B O 1
ATOM 7277 N N . LEU B 1 425 ? 8.906 -27.75 -1.495 1 90.69 425 LEU B N 1
ATOM 7278 C CA . LEU B 1 425 ? 8.25 -28.031 -0.228 1 90.69 425 LEU B CA 1
ATOM 7279 C C . LEU B 1 425 ? 7.82 -26.75 0.47 1 90.69 425 LEU B C 1
ATOM 7281 O O . LEU B 1 425 ? 6.719 -26.672 1.018 1 90.69 425 LEU B O 1
ATOM 7285 N N . PHE B 1 426 ? 8.703 -25.781 0.408 1 87.19 426 PHE B N 1
ATOM 7286 C CA . PHE B 1 426 ? 8.391 -24.5 1.01 1 87.19 426 PHE B CA 1
ATOM 7287 C C . PHE B 1 426 ? 7.176 -23.859 0.342 1 87.19 426 PHE B C 1
ATOM 7289 O O . PHE B 1 426 ? 6.289 -23.344 1.021 1 87.19 426 PHE B O 1
ATOM 7296 N N . THR B 1 427 ? 7.152 -23.875 -0.934 1 91.12 427 THR B N 1
ATOM 7297 C CA . THR B 1 427 ? 6.098 -23.172 -1.65 1 91.12 427 THR B CA 1
ATOM 7298 C C . THR B 1 427 ? 4.742 -23.828 -1.403 1 91.12 427 THR B C 1
ATOM 7300 O O . THR B 1 427 ? 3.707 -23.156 -1.458 1 91.12 427 THR B O 1
ATOM 7303 N N . GLU B 1 428 ? 4.738 -25.141 -1.082 1 89.62 428 GLU B N 1
ATOM 7304 C CA . GLU B 1 428 ? 3.492 -25.844 -0.79 1 89.62 428 GLU B CA 1
ATOM 7305 C C . GLU B 1 428 ? 2.957 -25.453 0.588 1 89.62 428 GLU B C 1
ATOM 7307 O O . GLU B 1 428 ? 1.769 -25.641 0.867 1 89.62 428 GLU B O 1
ATOM 7312 N N . LEU B 1 429 ? 3.834 -24.891 1.355 1 81.81 429 LEU B N 1
ATOM 7313 C CA . LEU B 1 429 ? 3.451 -24.625 2.738 1 81.81 429 LEU B CA 1
ATOM 7314 C C . LEU B 1 429 ? 3.225 -23.125 2.959 1 81.81 429 LEU B C 1
ATOM 7316 O O . LEU B 1 429 ? 2.504 -22.734 3.881 1 81.81 429 LEU B O 1
ATOM 7320 N N . ILE B 1 430 ? 3.965 -22.422 2.238 1 80.69 430 ILE B N 1
ATOM 7321 C CA . ILE B 1 430 ? 3.863 -20.969 2.365 1 80.69 430 ILE B CA 1
ATOM 7322 C C . ILE B 1 430 ? 3.578 -20.344 0.999 1 80.69 430 ILE B C 1
ATOM 7324 O O . ILE B 1 430 ? 3.168 -21.047 0.068 1 80.69 430 ILE B O 1
ATOM 7328 N N . THR B 1 431 ? 3.758 -19.109 0.739 1 79.38 431 THR B N 1
ATOM 7329 C CA . THR B 1 431 ? 3.504 -18.469 -0.548 1 79.38 431 THR B CA 1
ATOM 7330 C C . THR B 1 431 ? 4.699 -18.625 -1.48 1 79.38 431 THR B C 1
ATOM 7332 O O . THR B 1 431 ? 5.832 -18.797 -1.021 1 79.38 431 THR B O 1
ATOM 7335 N N . ASN B 1 432 ? 4.445 -18.594 -2.795 1 89.75 432 ASN B N 1
ATOM 7336 C CA . ASN B 1 432 ? 5.492 -18.75 -3.799 1 89.75 432 ASN B CA 1
ATOM 7337 C C . ASN B 1 432 ? 6.605 -17.719 -3.605 1 89.75 432 ASN B C 1
ATOM 7339 O O . ASN B 1 432 ? 7.789 -18.078 -3.639 1 89.75 432 ASN B O 1
ATOM 7343 N N . ASN B 1 433 ? 6.25 -16.547 -3.35 1 83.06 433 ASN B N 1
ATOM 7344 C CA . ASN B 1 433 ? 7.223 -15.469 -3.197 1 83.06 433 ASN B CA 1
ATOM 7345 C C . ASN B 1 433 ? 8.086 -15.664 -1.952 1 83.06 433 ASN B C 1
ATOM 7347 O O . ASN B 1 433 ? 9.297 -15.438 -1.987 1 83.06 433 ASN B O 1
ATOM 7351 N N . ALA B 1 434 ? 7.461 -16.078 -0.909 1 79 434 ALA B N 1
ATOM 7352 C CA . ALA B 1 434 ? 8.195 -16.328 0.33 1 79 434 ALA B CA 1
ATOM 7353 C C . ALA B 1 434 ? 9.18 -17.469 0.166 1 79 434 ALA B C 1
ATOM 7355 O O . ALA B 1 434 ? 10.305 -17.406 0.664 1 79 434 ALA B O 1
ATOM 7356 N N . ALA B 1 435 ? 8.727 -18.5 -0.49 1 88 435 ALA B N 1
ATOM 7357 C CA . ALA B 1 435 ? 9.586 -19.656 -0.738 1 88 435 ALA B CA 1
ATOM 7358 C C . ALA B 1 435 ? 10.82 -19.266 -1.55 1 88 435 ALA B C 1
ATOM 7360 O O . ALA B 1 435 ? 11.938 -19.672 -1.229 1 88 435 ALA B O 1
ATOM 7361 N N . ALA B 1 436 ? 10.625 -18.5 -2.6 1 90.31 436 ALA B N 1
ATOM 7362 C CA . ALA B 1 436 ? 11.727 -18.031 -3.441 1 90.31 436 ALA B CA 1
ATOM 7363 C C . ALA B 1 436 ? 12.695 -17.156 -2.645 1 90.31 436 ALA B C 1
ATOM 7365 O O . ALA B 1 436 ? 13.914 -17.297 -2.773 1 90.31 436 ALA B O 1
ATOM 7366 N N . ALA B 1 437 ? 12.164 -16.344 -1.865 1 79.12 437 ALA B N 1
ATOM 7367 C CA . ALA B 1 437 ? 12.977 -15.422 -1.068 1 79.12 437 ALA B CA 1
ATOM 7368 C C . ALA B 1 437 ? 13.852 -16.188 -0.078 1 79.12 437 ALA B C 1
ATOM 7370 O O . ALA B 1 437 ? 14.977 -15.781 0.205 1 79.12 437 ALA B O 1
ATOM 7371 N N . LEU B 1 438 ? 13.344 -17.234 0.439 1 76 438 LEU B N 1
ATOM 7372 C CA . LEU B 1 438 ? 14.078 -18.031 1.419 1 76 438 LEU B CA 1
ATOM 7373 C C . LEU B 1 438 ? 15.125 -18.906 0.736 1 76 438 LEU B C 1
ATOM 7375 O O . LEU B 1 438 ? 16.188 -19.172 1.312 1 76 438 LEU B O 1
ATOM 7379 N N . ALA B 1 439 ? 14.852 -19.312 -0.429 1 87.62 439 ALA B N 1
ATOM 7380 C CA . ALA B 1 439 ? 15.734 -20.219 -1.15 1 87.62 439 ALA B CA 1
ATOM 7381 C C . ALA B 1 439 ? 16.906 -19.469 -1.785 1 87.62 439 ALA B C 1
ATOM 7383 O O . ALA B 1 439 ? 17.984 -20.031 -1.986 1 87.62 439 ALA B O 1
ATOM 7384 N N . PHE B 1 440 ? 16.75 -18.219 -2.084 1 87.88 440 PHE B N 1
ATOM 7385 C CA . PHE B 1 440 ? 17.703 -17.438 -2.865 1 87.88 440 PHE B CA 1
ATOM 7386 C C . PHE B 1 440 ? 19.047 -17.375 -2.152 1 87.88 440 PHE B C 1
ATOM 7388 O O . PHE B 1 440 ? 20.094 -17.641 -2.752 1 87.88 440 PHE B O 1
ATOM 7395 N N . PRO B 1 441 ? 19.031 -17 -0.849 1 80.38 441 PRO B N 1
ATOM 7396 C CA . PRO B 1 441 ? 20.328 -16.953 -0.161 1 80.38 441 PRO B CA 1
ATOM 7397 C C . PRO B 1 441 ? 21.031 -18.312 -0.131 1 80.38 441 PRO B C 1
ATOM 7399 O O . PRO B 1 441 ? 22.25 -18.391 -0.151 1 80.38 441 PRO B O 1
ATOM 7402 N N . LEU B 1 442 ? 20.281 -19.344 -0.042 1 81.81 442 LEU B N 1
ATOM 7403 C CA . LEU B 1 442 ? 20.859 -20.688 -0.108 1 81.81 442 LEU B CA 1
ATOM 7404 C C . LEU B 1 442 ? 21.547 -20.922 -1.449 1 81.81 442 LEU B C 1
ATOM 7406 O O . LEU B 1 442 ? 22.641 -21.469 -1.498 1 81.81 442 LEU B O 1
ATOM 7410 N N . ALA B 1 443 ? 20.875 -20.516 -2.494 1 89.12 443 ALA B N 1
ATOM 7411 C CA . ALA B 1 443 ? 21.422 -20.656 -3.84 1 89.12 443 ALA B CA 1
ATOM 7412 C C . ALA B 1 443 ? 22.734 -19.875 -3.984 1 89.12 443 ALA B C 1
ATOM 7414 O O . ALA B 1 443 ? 23.688 -20.375 -4.578 1 89.12 443 ALA B O 1
ATOM 7415 N N . LEU B 1 444 ? 22.797 -18.688 -3.5 1 84.12 444 LEU B N 1
ATOM 7416 C CA . LEU B 1 444 ? 23.984 -17.859 -3.566 1 84.12 444 LEU B CA 1
ATOM 7417 C C . LEU B 1 444 ? 25.156 -18.5 -2.814 1 84.12 444 LEU B C 1
ATOM 7419 O O . LEU B 1 444 ? 26.281 -18.531 -3.314 1 84.12 444 LEU B O 1
ATOM 7423 N N . SER B 1 445 ? 24.859 -18.969 -1.687 1 78.75 445 SER B N 1
ATOM 7424 C CA . SER B 1 445 ? 25.891 -19.562 -0.846 1 78.75 445 SER B CA 1
ATOM 7425 C C . SER B 1 445 ? 26.422 -20.875 -1.445 1 78.75 445 SER B C 1
ATOM 7427 O O . SER B 1 445 ? 27.625 -21.125 -1.438 1 78.75 445 SER B O 1
ATOM 7429 N N . ILE B 1 446 ? 25.531 -21.672 -1.899 1 82.62 446 ILE B N 1
ATOM 7430 C CA . ILE B 1 446 ? 25.906 -22.938 -2.504 1 82.62 446 ILE B CA 1
ATOM 7431 C C . ILE B 1 446 ? 26.797 -22.703 -3.715 1 82.62 446 ILE B C 1
ATOM 7433 O O . ILE B 1 446 ? 27.844 -23.328 -3.857 1 82.62 446 ILE B O 1
ATOM 7437 N N . SER B 1 447 ? 26.406 -21.812 -4.574 1 88.44 447 SER B N 1
ATOM 7438 C CA . SER B 1 447 ? 27.172 -21.531 -5.785 1 88.44 447 SER B CA 1
ATOM 7439 C C . SER B 1 447 ? 28.531 -20.938 -5.449 1 88.44 447 SER B C 1
ATOM 7441 O O . SER B 1 447 ? 29.531 -21.266 -6.09 1 88.44 447 SER B O 1
ATOM 7443 N N . ALA B 1 448 ? 28.547 -20.094 -4.523 1 81.69 448 ALA B N 1
ATOM 7444 C CA . ALA B 1 448 ? 29.812 -19.469 -4.117 1 81.69 448 ALA B CA 1
ATOM 7445 C C . ALA B 1 448 ? 30.781 -20.484 -3.557 1 81.69 448 ALA B C 1
ATOM 7447 O O . ALA B 1 448 ? 31.969 -20.469 -3.875 1 81.69 448 ALA B O 1
ATOM 7448 N N . GLN B 1 449 ? 30.344 -21.297 -2.771 1 77.25 449 GLN B N 1
ATOM 7449 C CA . GLN B 1 449 ? 31.188 -22.297 -2.139 1 77.25 449 GLN B CA 1
ATOM 7450 C C . GLN B 1 449 ? 31.703 -23.312 -3.16 1 77.25 449 GLN B C 1
ATOM 7452 O O . GLN B 1 449 ? 32.844 -23.812 -3.041 1 77.25 449 GLN B O 1
ATOM 7457 N N . LEU B 1 450 ? 30.859 -23.609 -4.055 1 82.69 450 LEU B N 1
ATOM 7458 C CA . LEU B 1 450 ? 31.25 -24.562 -5.086 1 82.69 450 LEU B CA 1
ATOM 7459 C C . LEU B 1 450 ? 32.125 -23.891 -6.152 1 82.69 450 LEU B C 1
ATOM 7461 O O . LEU B 1 450 ? 32.781 -24.562 -6.945 1 82.69 450 LEU B O 1
ATOM 7465 N N . GLY B 1 451 ? 32.031 -22.547 -6.141 1 85.19 451 GLY B N 1
ATOM 7466 C CA . GLY B 1 451 ? 32.75 -21.812 -7.16 1 85.19 451 GLY B CA 1
ATOM 7467 C C . GLY B 1 451 ? 32.156 -21.953 -8.547 1 85.19 451 GLY B C 1
ATOM 7468 O O . GLY B 1 451 ? 32.875 -22.031 -9.539 1 85.19 451 GLY B O 1
ATOM 7469 N N . VAL B 1 452 ? 30.922 -22.203 -8.617 1 90.75 452 VAL B N 1
ATOM 7470 C CA . VAL B 1 452 ? 30.234 -22.375 -9.891 1 90.75 452 VAL B CA 1
ATOM 7471 C C . VAL B 1 452 ? 29.297 -21.188 -10.148 1 90.75 452 VAL B C 1
ATOM 7473 O O . VAL B 1 452 ? 29.109 -20.344 -9.273 1 90.75 452 VAL B O 1
ATOM 7476 N N . SER B 1 453 ? 28.719 -21.188 -11.328 1 94.88 453 SER B N 1
ATOM 7477 C CA . SER B 1 453 ? 27.766 -20.141 -11.672 1 94.88 453 SER B CA 1
ATOM 7478 C C . SER B 1 453 ? 26.469 -20.266 -10.867 1 94.88 453 SER B C 1
ATOM 7480 O O . SER B 1 453 ? 25.938 -21.375 -10.727 1 94.88 453 SER B O 1
ATOM 7482 N N . PRO B 1 454 ? 25.969 -19.219 -10.367 1 94.88 454 PRO B N 1
ATOM 7483 C CA . PRO B 1 454 ? 24.734 -19.281 -9.578 1 94.88 454 PRO B CA 1
ATOM 7484 C C . PRO B 1 454 ? 23.484 -19.328 -10.445 1 94.88 454 PRO B C 1
ATOM 7486 O O . PRO B 1 454 ? 22.375 -19.594 -9.945 1 94.88 454 PRO B O 1
ATOM 7489 N N . THR B 1 455 ? 23.594 -19.094 -11.703 1 96 455 THR B N 1
ATOM 7490 C CA . THR B 1 455 ? 22.453 -18.906 -12.602 1 96 455 THR B CA 1
ATOM 7491 C C . THR B 1 455 ? 21.562 -20.156 -12.609 1 96 455 THR B C 1
ATOM 7493 O O . THR B 1 455 ? 20.344 -20.047 -12.492 1 96 455 THR B O 1
ATOM 7496 N N . PRO B 1 456 ? 22.203 -21.344 -12.711 1 96.94 456 PRO B N 1
ATOM 7497 C CA . PRO B 1 456 ? 21.359 -22.531 -12.68 1 96.94 456 PRO B CA 1
ATOM 7498 C C . PRO B 1 456 ? 20.516 -22.641 -11.406 1 96.94 456 PRO B C 1
ATOM 7500 O O . PRO B 1 456 ? 19.359 -23.047 -11.445 1 96.94 456 PRO B O 1
ATOM 7503 N N . PHE B 1 457 ? 21.078 -22.234 -10.336 1 95.44 457 PHE B N 1
ATOM 7504 C CA . PHE B 1 457 ? 20.391 -22.297 -9.055 1 95.44 457 PHE B CA 1
ATOM 7505 C C . PHE B 1 457 ? 19.281 -21.25 -8.984 1 95.44 457 PHE B C 1
ATOM 7507 O O . PHE B 1 457 ? 18.219 -21.5 -8.406 1 95.44 457 PHE B O 1
ATOM 7514 N N . PHE B 1 458 ? 19.516 -20.109 -9.594 1 96.19 458 PHE B N 1
ATOM 7515 C CA . PHE B 1 458 ? 18.484 -19.078 -9.641 1 96.19 458 PHE B CA 1
ATOM 7516 C C . PHE B 1 458 ? 17.281 -19.547 -10.445 1 96.19 458 PHE B C 1
ATOM 7518 O O . PHE B 1 458 ? 16.141 -19.344 -10.039 1 96.19 458 PHE B O 1
ATOM 7525 N N . VAL B 1 459 ? 17.578 -20.203 -11.531 1 97.56 459 VAL B N 1
ATOM 7526 C CA . VAL B 1 459 ? 16.516 -20.672 -12.43 1 97.56 459 VAL B CA 1
ATOM 7527 C C . VAL B 1 459 ? 15.688 -21.75 -11.742 1 97.56 459 VAL B C 1
ATOM 7529 O O . VAL B 1 459 ? 14.461 -21.75 -11.836 1 97.56 459 VAL B O 1
ATOM 7532 N N . VAL B 1 460 ? 16.375 -22.609 -11.039 1 97.75 460 VAL B N 1
ATOM 7533 C CA . VAL B 1 460 ? 15.664 -23.719 -10.414 1 97.75 460 VAL B CA 1
ATOM 7534 C C . VAL B 1 460 ? 14.727 -23.188 -9.328 1 97.75 460 VAL B C 1
ATOM 7536 O O . VAL B 1 460 ? 13.641 -23.734 -9.125 1 97.75 460 VAL B O 1
ATOM 7539 N N . ILE B 1 461 ? 15.102 -22.156 -8.656 1 96.5 461 ILE B N 1
ATOM 7540 C CA . ILE B 1 461 ? 14.25 -21.547 -7.641 1 96.5 461 ILE B CA 1
ATOM 7541 C C . ILE B 1 461 ? 12.969 -21.031 -8.289 1 96.5 461 ILE B C 1
ATOM 7543 O O . ILE B 1 461 ? 11.875 -21.203 -7.738 1 96.5 461 ILE B O 1
ATOM 7547 N N . CYS B 1 462 ? 13.055 -20.391 -9.438 1 97.06 462 CYS B N 1
ATOM 7548 C CA . CYS B 1 462 ? 11.891 -19.891 -10.156 1 97.06 462 CYS B CA 1
ATOM 7549 C C . CYS B 1 462 ? 10.914 -21.016 -10.484 1 97.06 462 CYS B C 1
ATOM 7551 O O . CYS B 1 462 ? 9.711 -20.891 -10.258 1 97.06 462 CYS B O 1
ATOM 7553 N N . MET B 1 463 ? 11.477 -22.109 -10.945 1 98.12 463 MET B N 1
ATOM 7554 C CA . MET B 1 463 ? 10.648 -23.25 -11.344 1 98.12 463 MET B CA 1
ATOM 7555 C C . MET B 1 463 ? 10.016 -23.922 -10.125 1 98.12 463 MET B C 1
ATOM 7557 O O . MET B 1 463 ? 8.812 -24.172 -10.102 1 98.12 463 MET B O 1
ATOM 7561 N N . ALA B 1 464 ? 10.859 -24.141 -9.125 1 97.69 464 ALA B N 1
ATOM 7562 C CA . ALA B 1 464 ? 10.438 -24.891 -7.945 1 97.69 464 ALA B CA 1
ATOM 7563 C C . ALA B 1 464 ? 9.43 -24.078 -7.121 1 97.69 464 ALA B C 1
ATOM 7565 O O . ALA B 1 464 ? 8.445 -24.641 -6.625 1 97.69 464 ALA B O 1
ATOM 7566 N N . ALA B 1 465 ? 9.656 -22.812 -6.969 1 96.06 465 ALA B N 1
ATOM 7567 C CA . ALA B 1 465 ? 8.789 -21.969 -6.16 1 96.06 465 ALA B CA 1
ATOM 7568 C C . ALA B 1 465 ? 7.422 -21.781 -6.82 1 96.06 465 ALA B C 1
ATOM 7570 O O . ALA B 1 465 ? 6.414 -21.609 -6.133 1 96.06 465 ALA B O 1
ATOM 7571 N N . SER B 1 466 ? 7.387 -21.875 -8.117 1 96.19 466 SER B N 1
ATOM 7572 C CA . SER B 1 466 ? 6.137 -21.672 -8.844 1 96.19 466 SER B CA 1
ATOM 7573 C C . SER B 1 466 ? 5.363 -22.984 -8.992 1 96.19 466 SER B C 1
ATOM 7575 O O . SER B 1 466 ? 4.168 -22.969 -9.297 1 96.19 466 SER B O 1
ATOM 7577 N N . ALA B 1 467 ? 6.039 -24.078 -8.758 1 95.56 467 ALA B N 1
ATOM 7578 C CA . ALA B 1 467 ? 5.422 -25.391 -8.945 1 95.56 467 ALA B CA 1
ATOM 7579 C C . ALA B 1 467 ? 4.574 -25.781 -7.734 1 95.56 467 ALA B C 1
ATOM 7581 O O . ALA B 1 467 ? 4.855 -26.766 -7.059 1 95.56 467 ALA B O 1
ATOM 7582 N N . SER B 1 468 ? 3.609 -25.031 -7.488 1 93.81 468 SER B N 1
ATOM 7583 C CA . SER B 1 468 ? 2.676 -25.297 -6.398 1 93.81 468 SER B CA 1
ATOM 7584 C C . SER B 1 468 ? 1.41 -25.969 -6.914 1 93.81 468 SER B C 1
ATOM 7586 O O . SER B 1 468 ? 0.339 -25.359 -6.938 1 93.81 468 SER B O 1
ATOM 7588 N N . PHE B 1 469 ? 1.465 -27.297 -7.137 1 96.25 469 PHE B N 1
ATOM 7589 C CA . PHE B 1 469 ? 0.352 -28.016 -7.75 1 96.25 469 PHE B CA 1
ATOM 7590 C C . PHE B 1 469 ? -0.293 -28.969 -6.75 1 96.25 469 PHE B C 1
ATOM 7592 O O . PHE B 1 469 ? -1.473 -29.297 -6.879 1 96.25 469 PHE B O 1
ATOM 7599 N N . SER B 1 470 ? 0.372 -29.375 -5.742 1 94.25 470 SER B N 1
ATOM 7600 C CA . SER B 1 470 ? -0.003 -30.531 -4.934 1 94.25 470 SER B CA 1
ATOM 7601 C C . SER B 1 470 ? -0.995 -30.141 -3.842 1 94.25 470 SER B C 1
ATOM 7603 O O . SER B 1 470 ? -1.654 -31 -3.26 1 94.25 470 SER B O 1
ATOM 7605 N N . THR B 1 471 ? -1.075 -28.875 -3.539 1 89.62 471 THR B N 1
ATOM 7606 C CA . THR B 1 471 ? -1.965 -28.438 -2.463 1 89.62 471 THR B CA 1
ATOM 7607 C C . THR B 1 471 ? -2.795 -27.234 -2.893 1 89.62 471 THR B C 1
ATOM 7609 O O . THR B 1 471 ? -2.328 -26.406 -3.668 1 89.62 471 THR B O 1
ATOM 7612 N N . PRO B 1 472 ? -4.016 -27.156 -2.34 1 86.56 472 PRO B N 1
ATOM 7613 C CA . PRO B 1 472 ? -4.824 -25.984 -2.643 1 86.56 472 PRO B CA 1
ATOM 7614 C C . PRO B 1 472 ? -4.309 -24.719 -1.951 1 86.56 472 PRO B C 1
ATOM 7616 O O . PRO B 1 472 ? -4.52 -23.609 -2.445 1 86.56 472 PRO B O 1
ATOM 7619 N N . ILE B 1 473 ? -3.576 -24.828 -0.892 1 78.81 473 ILE B N 1
ATOM 7620 C CA . ILE B 1 473 ? -3.168 -23.703 -0.057 1 78.81 473 ILE B CA 1
ATOM 7621 C C . ILE B 1 473 ? -1.885 -23.078 -0.61 1 78.81 473 ILE B C 1
ATOM 7623 O O . ILE B 1 473 ? -1.556 -21.938 -0.304 1 78.81 473 ILE B O 1
ATOM 7627 N N . GLY B 1 474 ? -1.22 -23.828 -1.414 1 80.25 474 GLY B N 1
ATOM 7628 C CA . GLY B 1 474 ? 0.092 -23.406 -1.878 1 80.25 474 GLY B CA 1
ATOM 7629 C C . GLY B 1 474 ? 0.039 -22.203 -2.797 1 80.25 474 GLY B C 1
ATOM 7630 O O . GLY B 1 474 ? 1.027 -21.469 -2.938 1 80.25 474 GLY B O 1
ATOM 7631 N N . TYR B 1 475 ? -1.069 -22.031 -3.396 1 85.69 475 TYR B N 1
ATOM 7632 C CA . TYR B 1 475 ? -1.167 -20.938 -4.359 1 85.69 475 TYR B CA 1
ATOM 7633 C C . TYR B 1 475 ? -2.588 -20.391 -4.418 1 85.69 475 TYR B C 1
ATOM 7635 O O . TYR B 1 475 ? -3.557 -21.141 -4.328 1 85.69 475 TYR B O 1
ATOM 7643 N N . GLN B 1 476 ? -2.719 -19.188 -4.594 1 81.19 476 GLN B N 1
ATOM 7644 C CA . GLN B 1 476 ? -4.004 -18.5 -4.551 1 81.19 476 GLN B CA 1
ATOM 7645 C C . GLN B 1 476 ? -4.941 -19.016 -5.637 1 81.19 476 GLN B C 1
ATOM 7647 O O . GLN B 1 476 ? -6.145 -19.172 -5.41 1 81.19 476 GLN B O 1
ATOM 7652 N N . THR B 1 477 ? -4.512 -19.25 -6.828 1 89.62 477 THR B N 1
ATOM 7653 C CA . THR B 1 477 ? -5.371 -19.734 -7.906 1 89.62 477 THR B CA 1
ATOM 7654 C C . THR B 1 477 ? -5.945 -21.109 -7.578 1 89.62 477 THR B C 1
ATOM 7656 O O . THR B 1 477 ? -7.078 -21.422 -7.953 1 89.62 477 THR B O 1
ATOM 7659 N N . ASN B 1 478 ? -5.191 -21.922 -6.863 1 91.06 478 ASN B N 1
ATOM 7660 C CA . ASN B 1 478 ? -5.688 -23.219 -6.422 1 91.06 478 ASN B CA 1
ATOM 7661 C C . ASN B 1 478 ? -6.855 -23.078 -5.453 1 91.06 478 ASN B C 1
ATOM 7663 O O . ASN B 1 478 ? -7.844 -23.797 -5.547 1 91.06 478 ASN B O 1
ATOM 7667 N N . LEU B 1 479 ? -6.766 -22.156 -4.625 1 81.88 479 LEU B N 1
ATOM 7668 C CA . LEU B 1 479 ? -7.82 -21.891 -3.654 1 81.88 479 LEU B CA 1
ATOM 7669 C C . LEU B 1 479 ? -9.094 -21.422 -4.348 1 81.88 479 LEU B C 1
ATOM 7671 O O . LEU B 1 479 ? -10.195 -21.812 -3.961 1 81.88 479 LEU B O 1
ATOM 7675 N N . ILE B 1 480 ? -8.922 -20.656 -5.32 1 82.88 480 ILE B N 1
ATOM 7676 C CA . ILE B 1 480 ? -10.055 -20.125 -6.059 1 82.88 480 ILE B CA 1
ATOM 7677 C C . ILE B 1 480 ? -10.812 -21.25 -6.746 1 82.88 480 ILE B C 1
ATOM 7679 O O . ILE B 1 480 ? -12.031 -21.375 -6.598 1 82.88 480 ILE B O 1
ATOM 7683 N N . VAL B 1 481 ? -10.102 -22.062 -7.398 1 89.56 481 VAL B N 1
ATOM 7684 C CA . VAL B 1 481 ? -10.773 -23.125 -8.148 1 89.56 481 VAL B CA 1
ATOM 7685 C C . VAL B 1 481 ? -11.305 -24.172 -7.188 1 89.56 481 VAL B C 1
ATOM 7687 O O . VAL B 1 481 ? -12.312 -24.828 -7.469 1 89.56 481 VAL B O 1
ATOM 7690 N N . GLN B 1 482 ? -10.625 -24.391 -6.105 1 86.88 482 GLN B N 1
ATOM 7691 C CA . GLN B 1 482 ? -11.141 -25.312 -5.102 1 86.88 482 GLN B CA 1
ATOM 7692 C C . GLN B 1 482 ? -12.539 -24.906 -4.648 1 86.88 482 GLN B C 1
ATOM 7694 O O . GLN B 1 482 ? -13.43 -25.75 -4.543 1 86.88 482 GLN B O 1
ATOM 7699 N N . GLY B 1 483 ? -12.703 -23.688 -4.379 1 79.75 483 GLY B N 1
ATOM 7700 C CA . GLY B 1 483 ? -13.992 -23.156 -3.943 1 79.75 483 GLY B CA 1
ATOM 7701 C C . GLY B 1 483 ? -15.07 -23.281 -5.004 1 79.75 483 GLY B C 1
ATOM 7702 O O . GLY B 1 483 ? -16.172 -23.781 -4.73 1 79.75 483 GLY B O 1
ATOM 7703 N N . ILE B 1 484 ? -14.711 -22.922 -6.199 1 79.56 484 ILE B N 1
ATOM 7704 C CA . ILE B 1 484 ? -15.672 -22.891 -7.297 1 79.56 484 ILE B CA 1
ATOM 7705 C C . ILE B 1 484 ? -16.047 -24.312 -7.691 1 79.56 484 ILE B C 1
ATOM 7707 O O . ILE B 1 484 ? -17.203 -24.594 -8.023 1 79.56 484 ILE B O 1
ATOM 7711 N N . GLY B 1 485 ? -15.109 -25.141 -7.613 1 85.75 485 GLY B N 1
ATOM 7712 C CA . GLY B 1 485 ? -15.312 -26.484 -8.094 1 85.75 485 GLY B CA 1
ATOM 7713 C C . GLY B 1 485 ? -15.633 -27.469 -6.988 1 85.75 485 GLY B C 1
ATOM 7714 O O . GLY B 1 485 ? -15.844 -28.656 -7.25 1 85.75 485 GLY B O 1
ATOM 7715 N N . ASN B 1 486 ? -15.586 -26.984 -5.789 1 82.56 486 ASN B N 1
ATOM 7716 C CA . ASN B 1 486 ? -15.844 -27.828 -4.637 1 82.56 486 ASN B CA 1
ATOM 7717 C C . ASN B 1 486 ? -14.883 -29.016 -4.59 1 82.56 486 ASN B C 1
ATOM 7719 O O . ASN B 1 486 ? -15.32 -30.172 -4.453 1 82.56 486 ASN B O 1
ATOM 7723 N N . TYR B 1 487 ? -13.664 -28.781 -4.832 1 88.19 487 TYR B N 1
ATOM 7724 C CA . TYR B 1 487 ? -12.641 -29.828 -4.836 1 88.19 487 TYR B CA 1
ATOM 7725 C C . TYR B 1 487 ? -12.211 -30.188 -3.418 1 88.19 487 TYR B C 1
ATOM 7727 O O . TYR B 1 487 ? -12.297 -29.359 -2.512 1 88.19 487 TYR B O 1
ATOM 7735 N N . LYS B 1 488 ? -11.766 -31.391 -3.281 1 87.38 488 LYS B N 1
ATOM 7736 C CA . LYS B 1 488 ? -11.141 -31.828 -2.035 1 87.38 488 LYS B CA 1
ATOM 7737 C C . LYS B 1 488 ? -9.617 -31.703 -2.105 1 87.38 488 LYS B C 1
ATOM 7739 O O . LYS B 1 488 ? -9.047 -31.594 -3.193 1 87.38 488 LYS B O 1
ATOM 7744 N N . PHE B 1 489 ? -9.023 -31.734 -0.911 1 87.88 489 PHE B N 1
ATOM 7745 C CA . PHE B 1 489 ? -7.57 -31.641 -0.808 1 87.88 489 PHE B CA 1
ATOM 7746 C C . PHE B 1 489 ? -6.902 -32.75 -1.6 1 87.88 489 PHE B C 1
ATOM 7748 O O . PHE B 1 489 ? -5.898 -32.531 -2.277 1 87.88 489 PHE B O 1
ATOM 7755 N N . THR B 1 490 ? -7.457 -33.875 -1.612 1 90.56 490 THR B N 1
ATOM 7756 C CA . THR B 1 490 ? -6.875 -35.062 -2.234 1 90.56 490 THR B CA 1
ATOM 7757 C C . THR B 1 490 ? -6.918 -34.969 -3.756 1 90.56 490 THR B C 1
ATOM 7759 O O . THR B 1 490 ? -6.125 -35.594 -4.453 1 90.56 490 THR B O 1
ATOM 7762 N N . ASP B 1 491 ? -7.875 -34.219 -4.215 1 92.75 491 ASP B N 1
ATOM 7763 C CA . ASP B 1 491 ? -7.957 -34 -5.66 1 92.75 491 ASP B CA 1
ATOM 7764 C C . ASP B 1 491 ? -6.711 -33.312 -6.191 1 92.75 491 ASP B C 1
ATOM 7766 O O . ASP B 1 491 ? -6.227 -33.625 -7.281 1 92.75 491 ASP B O 1
ATOM 7770 N N . PHE B 1 492 ? -6.195 -32.375 -5.43 1 94.19 492 PHE B N 1
ATOM 7771 C CA . PHE B 1 492 ? -4.996 -31.641 -5.812 1 94.19 492 PHE B CA 1
ATOM 7772 C C . PHE B 1 492 ? -3.76 -32.531 -5.711 1 94.19 492 PHE B C 1
ATOM 7774 O O . PHE B 1 492 ? -2.875 -32.469 -6.57 1 94.19 492 PHE B O 1
ATOM 7781 N N . VAL B 1 493 ? -3.73 -33.375 -4.68 1 94.19 493 VAL B N 1
ATOM 7782 C CA . VAL B 1 493 ? -2.582 -34.25 -4.496 1 94.19 493 VAL B CA 1
ATOM 7783 C C . VAL B 1 493 ? -2.51 -35.25 -5.648 1 94.19 493 VAL B C 1
ATOM 7785 O O . VAL B 1 493 ? -1.431 -35.5 -6.184 1 94.19 493 VAL B O 1
ATOM 7788 N N . ARG B 1 494 ? -3.596 -35.75 -6.012 1 95.25 494 ARG B N 1
ATOM 7789 C CA . ARG B 1 494 ? -3.672 -36.812 -7.023 1 95.25 494 ARG B CA 1
ATOM 7790 C C . ARG B 1 494 ? -3.154 -36.312 -8.367 1 95.25 494 ARG B C 1
ATOM 7792 O O . ARG B 1 494 ? -2.363 -37 -9.023 1 95.25 494 ARG B O 1
ATOM 7799 N N . ILE B 1 495 ? -3.553 -35.188 -8.758 1 96.19 495 ILE B N 1
ATOM 7800 C CA . ILE B 1 495 ? -3.184 -34.719 -10.086 1 96.19 495 ILE B CA 1
ATOM 7801 C C . ILE B 1 495 ? -1.966 -33.812 -9.984 1 96.19 495 ILE B C 1
ATOM 7803 O O . ILE B 1 495 ? -1.165 -33.719 -10.922 1 96.19 495 ILE B O 1
ATOM 7807 N N . GLY B 1 496 ? -1.78 -33.094 -8.93 1 96.88 496 GLY B N 1
ATOM 7808 C CA . GLY B 1 496 ? -0.739 -32.094 -8.781 1 96.88 496 GLY B CA 1
ATOM 7809 C C . GLY B 1 496 ? 0.62 -32.688 -8.461 1 96.88 496 GLY B C 1
ATOM 7810 O O . GLY B 1 496 ? 1.646 -32.188 -8.938 1 96.88 496 GLY B O 1
ATOM 7811 N N . LEU B 1 497 ? 0.676 -33.719 -7.609 1 96.62 497 LEU B N 1
ATOM 7812 C CA . LEU B 1 497 ? 1.947 -34.312 -7.191 1 96.62 497 LEU B CA 1
ATOM 7813 C C . LEU B 1 497 ? 2.727 -34.844 -8.391 1 96.62 497 LEU B C 1
ATOM 7815 O O . LEU B 1 497 ? 3.922 -34.562 -8.531 1 96.62 497 LEU B O 1
ATOM 7819 N N . PRO B 1 498 ? 2.105 -35.625 -9.266 1 97.44 498 PRO B N 1
ATOM 7820 C CA . PRO B 1 498 ? 2.828 -36.031 -10.461 1 97.44 498 PRO B CA 1
ATOM 7821 C C . PRO B 1 498 ? 3.34 -34.875 -11.297 1 97.44 498 PRO B C 1
ATOM 7823 O O . PRO B 1 498 ? 4.418 -34.969 -11.891 1 97.44 498 PRO B O 1
ATOM 7826 N N . LEU B 1 499 ? 2.566 -33.844 -11.383 1 97.62 499 LEU B N 1
ATOM 7827 C CA . LEU B 1 499 ? 2.992 -32.656 -12.133 1 97.62 499 LEU B CA 1
ATOM 7828 C C . LEU B 1 499 ? 4.207 -32 -11.477 1 97.62 499 LEU B C 1
ATOM 7830 O O . LEU B 1 499 ? 5.098 -31.516 -12.172 1 97.62 499 LEU B O 1
ATOM 7834 N N . ASN B 1 500 ? 4.223 -31.969 -10.156 1 97.88 500 ASN B N 1
ATOM 7835 C CA . ASN B 1 500 ? 5.41 -31.5 -9.445 1 97.88 500 ASN B CA 1
ATOM 7836 C C . ASN B 1 500 ? 6.641 -32.344 -9.812 1 97.88 500 ASN B C 1
ATOM 7838 O O . ASN B 1 500 ? 7.727 -31.781 -10 1 97.88 500 ASN B O 1
ATOM 7842 N N . ILE B 1 501 ? 6.445 -33.594 -9.867 1 97.88 501 ILE B N 1
ATOM 7843 C CA . ILE B 1 501 ? 7.543 -34.5 -10.18 1 97.88 501 ILE B CA 1
ATOM 7844 C C . ILE B 1 501 ? 8.016 -34.281 -11.609 1 97.88 501 ILE B C 1
ATOM 7846 O O . ILE B 1 501 ? 9.227 -34.281 -11.875 1 97.88 501 ILE B O 1
ATOM 7850 N N . ILE B 1 502 ? 7.09 -34.094 -12.516 1 98.12 502 ILE B N 1
ATOM 7851 C CA . ILE B 1 502 ? 7.434 -33.812 -13.898 1 98.12 502 ILE B CA 1
ATOM 7852 C C . ILE B 1 502 ? 8.258 -32.531 -13.969 1 98.12 502 ILE B C 1
ATOM 7854 O O . ILE B 1 502 ? 9.289 -32.469 -14.648 1 98.12 502 ILE B O 1
ATOM 7858 N N . THR B 1 503 ? 7.793 -31.484 -13.312 1 98.19 503 THR B N 1
ATOM 7859 C CA . THR B 1 503 ? 8.5 -30.203 -13.273 1 98.19 503 THR B CA 1
ATOM 7860 C C . THR B 1 503 ? 9.891 -30.375 -12.68 1 98.19 503 THR B C 1
ATOM 7862 O O . THR B 1 503 ? 10.859 -29.781 -13.164 1 98.19 503 THR B O 1
ATOM 7865 N N . PHE B 1 504 ? 9.984 -31.203 -11.641 1 98.19 504 PHE B N 1
ATOM 7866 C CA . PHE B 1 504 ? 11.25 -31.5 -10.977 1 98.19 504 PHE B CA 1
ATOM 7867 C C . PHE B 1 504 ? 12.219 -32.156 -11.945 1 98.19 504 PHE B C 1
ATOM 7869 O O . PHE B 1 504 ? 13.352 -31.703 -12.117 1 98.19 504 PHE B O 1
ATOM 7876 N N . LEU B 1 505 ? 11.781 -33.156 -12.594 1 98.25 505 LEU B N 1
ATOM 7877 C CA . LEU B 1 505 ? 12.641 -33.938 -13.484 1 98.25 505 LEU B CA 1
ATOM 7878 C C . LEU B 1 505 ? 13.117 -33.094 -14.656 1 98.25 505 LEU B C 1
ATOM 7880 O O . LEU B 1 505 ? 14.312 -33.094 -14.977 1 98.25 505 LEU B O 1
ATOM 7884 N N . ILE B 1 506 ? 12.227 -32.375 -15.25 1 98.31 506 ILE B N 1
ATOM 7885 C CA . ILE B 1 506 ? 12.594 -31.547 -16.406 1 98.31 506 ILE B CA 1
ATOM 7886 C C . ILE B 1 506 ? 13.555 -30.438 -15.969 1 98.31 506 ILE B C 1
ATOM 7888 O O . ILE B 1 506 ? 14.531 -30.141 -16.656 1 98.31 506 ILE B O 1
ATOM 7892 N N . SER B 1 507 ? 13.305 -29.797 -14.852 1 98.19 507 SER B N 1
ATOM 7893 C CA . SER B 1 507 ? 14.148 -28.703 -14.359 1 98.19 507 SER B CA 1
ATOM 7894 C C . SER B 1 507 ? 15.562 -29.203 -14.062 1 98.19 507 SER B C 1
ATOM 7896 O O . SER B 1 507 ? 16.547 -28.578 -14.484 1 98.19 507 SER B O 1
ATOM 7898 N N . VAL B 1 508 ? 15.672 -30.312 -13.367 1 96.5 508 VAL B N 1
ATOM 7899 C CA . VAL B 1 508 ? 16.969 -30.812 -12.922 1 96.5 508 VAL B CA 1
ATOM 7900 C C . VAL B 1 508 ? 17.781 -31.297 -14.125 1 96.5 508 VAL B C 1
ATOM 7902 O O . VAL B 1 508 ? 19 -31.172 -14.141 1 96.5 508 VAL B O 1
ATOM 7905 N N . ILE B 1 509 ? 17.141 -31.734 -15.164 1 97.12 509 ILE B N 1
ATOM 7906 C CA . ILE B 1 509 ? 17.844 -32.25 -16.328 1 97.12 509 ILE B CA 1
ATOM 7907 C C . ILE B 1 509 ? 18.188 -31.125 -17.297 1 97.12 509 ILE B C 1
ATOM 7909 O O . ILE B 1 509 ? 19.312 -31.016 -17.766 1 97.12 509 ILE B O 1
ATOM 7913 N N . LEU B 1 510 ? 17.297 -30.234 -17.531 1 97.81 510 LEU B N 1
ATOM 7914 C CA . LEU B 1 510 ? 17.438 -29.266 -18.609 1 97.81 510 LEU B CA 1
ATOM 7915 C C . LEU B 1 510 ? 18.234 -28.062 -18.156 1 97.81 510 LEU B C 1
ATOM 7917 O O . LEU B 1 510 ? 18.938 -27.438 -18.953 1 97.81 510 LEU B O 1
ATOM 7921 N N . ILE B 1 511 ? 18.094 -27.609 -16.891 1 98 511 ILE B N 1
ATOM 7922 C CA . ILE B 1 511 ? 18.719 -26.375 -16.422 1 98 511 ILE B CA 1
ATOM 7923 C C . ILE B 1 511 ? 20.234 -26.469 -16.594 1 98 511 ILE B C 1
ATOM 7925 O O . ILE B 1 511 ? 20.844 -25.578 -17.172 1 98 511 ILE B O 1
ATOM 7929 N N . PRO B 1 512 ? 20.891 -27.578 -16.188 1 95.88 512 PRO B N 1
ATOM 7930 C CA . PRO B 1 512 ? 22.344 -27.656 -16.344 1 95.88 512 PRO B CA 1
ATOM 7931 C C . PRO B 1 512 ? 22.781 -27.766 -17.812 1 95.88 512 PRO B C 1
ATOM 7933 O O . PRO B 1 512 ? 23.922 -27.438 -18.141 1 95.88 512 PRO B O 1
ATOM 7936 N N . LEU B 1 513 ? 21.891 -28.125 -18.656 1 96.44 513 LEU B N 1
ATOM 7937 C CA . LEU B 1 513 ? 22.219 -28.234 -20.078 1 96.44 513 LEU B CA 1
ATOM 7938 C C . LEU B 1 513 ? 22.188 -26.859 -20.75 1 96.44 513 LEU B C 1
ATOM 7940 O O . LEU B 1 513 ? 22.875 -26.641 -21.734 1 96.44 513 LEU B O 1
ATOM 7944 N N . ILE B 1 514 ? 21.453 -25.969 -20.234 1 96.75 514 ILE B N 1
ATOM 7945 C CA . ILE B 1 514 ? 21.281 -24.656 -20.828 1 96.75 514 ILE B CA 1
ATOM 7946 C C . ILE B 1 514 ? 22.25 -23.672 -20.188 1 96.75 514 ILE B C 1
ATOM 7948 O O . ILE B 1 514 ? 22.844 -22.828 -20.875 1 96.75 514 ILE B O 1
ATOM 7952 N N . TRP B 1 515 ? 22.266 -23.75 -18.859 1 96.12 515 TRP B N 1
ATOM 7953 C CA . TRP B 1 515 ? 23.188 -22.906 -18.109 1 96.12 515 TRP B CA 1
ATOM 7954 C C . TRP B 1 515 ? 24.266 -23.734 -17.422 1 96.12 515 TRP B C 1
ATOM 7956 O O . TRP B 1 515 ? 23.969 -24.516 -16.516 1 96.12 515 TRP B O 1
ATOM 7966 N N . ASN B 1 516 ? 25.469 -23.484 -17.766 1 93.62 516 ASN B N 1
ATOM 7967 C CA . ASN B 1 516 ? 26.578 -24.219 -17.188 1 93.62 516 ASN B CA 1
ATOM 7968 C C . ASN B 1 516 ? 26.891 -23.766 -15.758 1 93.62 516 ASN B C 1
ATOM 7970 O O . ASN B 1 516 ? 26.719 -22.594 -15.438 1 93.62 516 ASN B O 1
ATOM 7974 N N . PHE B 1 517 ? 27.359 -24.75 -15.062 1 92.69 517 PHE B N 1
ATOM 7975 C CA . PHE B 1 517 ? 27.812 -24.406 -13.719 1 92.69 517 PHE B CA 1
ATOM 7976 C C . PHE B 1 517 ? 29.141 -23.656 -13.766 1 92.69 517 PHE B C 1
ATOM 7978 O O . PHE B 1 517 ? 29.938 -23.844 -14.688 1 92.69 517 PHE B O 1
#

Organism: Bacteroides thetaiotaomicron (strain ATCC 29148 / DSM 2079 / JCM 5827 / CCUG 10774 / NCTC 10582 / VPI-5482 / E50) (NCBI:txid226186)

Sequence (1034 aa):
MTFEIVFVLLSLLGMMAALIADKMRPGMVLFSVVVLFLCVGILTPKEMLEGFSNKGMITVALLFLVSEGIRQSGTLGQVIKKLLPQGKTTVFKAQLRILPSVAFISAFLNNTPVVVIFAPIIKHWAKSVKLPATKFLIPLSYVTILGGICTLIGTSTNLVVHGMILEAGYEGFTMFELGKVGIFIAIAGIIYLFIFSKRLLPDARPDTAVPDEEVEEGEKLHRVEAVLGARFPGINKKLSDFNFQRHYGAEVKEIKTRNGQRYVDHLEDVVLREGDTLVVMADDTFIPTWGESSVFVLLTNGNDPDTSGKKKRWLALILLVLMIVGATVGELPATKEMFPDIKLDMFFFVCITTIIMAWTNIFPARKYTKYISWDILITIACAFAISKAMVNSGVADCVAGFIIGLSDDYGPHVLLAILFVITNLFTELITNNAAAALAFPLALSISAQLGVSPTPFFVVICMAASASFSTPIGYQTNLIVQGIGNYKFTDFVRIGLPLNIITFLISVILIPLIWNFMTFEIVFVLLSLLGMMAALIADKMRPGMVLFSVVVLFLCVGILTPKEMLEGFSNKGMITVALLFLVSEGIRQSGTLGQVIKKLLPQGKTTVFKAQLRILPSVAFISAFLNNTPVVVIFAPIIKHWAKSVKLPATKFLIPLSYVTILGGICTLIGTSTNLVVHGMILEAGYEGFTMFELGKVGIFIAIAGIIYLFIFSKRLLPDARPDTAVPDEEVEEGEKLHRVEAVLGARFPGINKKLSDFNFQRHYGAEVKEIKTRNGQRYVDHLEDVVLREGDTLVVMADDTFIPTWGESSVFVLLTNGNDPDTSGKKKRWLALILLVLMIVGATVGELPATKEMFPDIKLDMFFFVCITTIIMAWTNIFPARKYTKYISWDILITIACAFAISKAMVNSGVADCVAGFIIGLSDDYGPHVLLAILFVITNLFTELITNNAAAALAFPLALSISAQLGVSPTPFFVVICMAASASFSTPIGYQTNLIVQGIGNYKFTDFVRIGLPLNIITFLISVILIPLIWNF

pLDDT: mean 85.0, std 11.37, range [36.66, 98.38]

Solvent-accessible surface area (backbone atoms only — not comparable to full-atom values): 51742 Å² total; per-residue (Å²): 131,56,72,54,27,52,50,52,52,50,45,50,52,49,45,52,50,45,45,61,65,57,76,46,42,61,22,60,50,43,42,44,50,47,48,52,35,40,75,73,53,62,32,51,72,65,55,49,29,48,30,51,33,30,66,32,48,54,39,51,48,40,45,34,46,44,45,47,23,41,57,53,20,37,48,62,63,55,51,52,60,70,49,51,79,86,56,92,71,49,70,64,63,49,45,66,49,40,43,61,52,43,14,59,51,11,23,68,26,47,41,51,66,52,45,48,58,45,47,43,47,48,41,53,49,24,56,74,56,71,44,51,40,43,56,48,37,59,54,49,37,50,29,19,47,32,15,8,48,23,19,36,66,2,26,71,44,38,29,47,52,34,21,50,36,40,71,72,70,44,83,55,74,51,62,57,55,44,24,76,55,21,46,57,43,27,52,52,48,51,50,49,47,68,68,40,33,75,75,60,35,61,63,75,64,74,84,66,79,77,62,73,55,77,58,84,89,80,70,71,48,40,70,29,47,35,30,33,20,80,67,28,86,46,54,78,28,31,41,56,77,57,36,55,40,77,67,67,66,25,47,76,60,33,42,30,42,72,76,41,47,75,38,69,65,74,54,49,71,41,61,35,47,64,34,18,19,36,33,23,46,24,48,83,58,43,51,79,69,48,51,80,37,75,37,37,62,29,62,36,74,72,70,76,80,75,80,48,57,73,66,51,26,52,51,44,50,48,44,51,50,48,30,54,51,44,22,54,50,28,65,32,69,70,43,41,66,75,38,73,82,52,76,43,34,57,61,49,33,44,51,51,43,38,46,52,35,38,77,68,53,43,33,65,46,64,51,50,74,74,52,35,65,60,50,60,47,44,31,47,15,27,28,48,24,45,36,50,35,30,54,68,42,40,37,28,56,51,52,29,50,49,52,47,56,74,26,74,88,56,56,74,63,56,54,46,44,50,50,28,52,53,21,26,55,37,3,44,58,33,48,30,53,58,19,35,39,63,41,47,39,52,33,51,28,40,18,57,74,68,70,38,47,44,62,42,44,54,52,38,38,44,53,22,12,58,47,38,41,39,33,38,80,8,30,72,44,37,26,52,34,31,40,76,49,66,39,46,55,62,51,27,37,67,56,15,41,60,49,41,49,51,46,48,52,50,49,61,60,48,39,58,73,74,36,63,94,131,55,70,53,28,53,51,52,52,51,48,50,52,50,45,51,51,46,46,60,65,57,76,47,42,63,22,59,50,41,42,43,51,46,50,52,36,40,74,73,53,62,32,51,72,66,56,49,27,48,30,51,32,29,68,32,48,52,40,49,48,40,46,33,46,46,44,47,24,38,58,54,19,38,48,62,63,55,50,53,59,70,49,51,78,85,57,92,73,48,73,62,64,48,45,66,48,38,43,61,51,44,15,58,51,11,23,70,26,48,43,51,66,53,45,50,59,45,46,42,48,46,42,54,48,23,56,71,55,71,43,51,40,42,56,47,37,60,55,50,38,51,28,18,46,33,15,9,47,22,19,35,66,2,26,69,44,39,29,48,53,33,23,51,35,40,71,71,69,44,83,55,73,52,61,58,55,46,25,76,54,21,46,57,41,28,51,52,48,50,51,49,46,68,69,41,32,75,74,60,35,60,63,74,64,75,77,67,73,74,63,74,53,74,54,84,88,82,69,68,46,39,70,30,46,34,29,34,20,80,64,27,85,47,53,76,30,30,40,57,76,58,37,55,38,77,67,65,67,25,47,76,59,33,42,31,40,74,78,42,48,76,37,68,64,73,56,48,72,42,64,35,45,63,36,19,19,36,33,24,46,24,47,84,59,42,53,77,67,46,50,81,36,74,36,37,62,30,64,35,74,71,68,75,77,73,81,48,56,72,67,52,27,50,51,43,50,50,44,50,49,49,31,52,50,43,22,54,48,28,65,32,68,71,42,41,66,74,36,73,81,53,77,41,34,56,59,49,33,43,51,53,42,38,43,52,35,36,76,67,52,43,34,64,46,65,51,50,75,76,52,34,64,59,50,60,48,44,31,48,15,28,28,47,24,45,34,50,36,30,55,68,41,41,37,28,56,52,51,27,50,50,54,49,56,75,27,78,81,55,55,74,64,54,55,46,43,49,50,27,51,54,21,26,54,37,3,44,58,33,47,31,54,58,19,35,41,64,40,46,40,52,35,51,27,39,19,58,74,69,66,39,46,43,61,40,43,55,52,40,38,44,54,20,12,58,46,36,42,38,34,39,78,9,30,70,46,38,25,52,34,29,42,76,48,66,39,46,55,62,51,28,35,66,55,16,40,59,49,40,49,51,45,47,53,50,48,60,58,47,39,58,74,74,34,62,94

Radius of gyration: 29.34 Å; Cα contacts (8 Å, |Δi|>4): 1886; chains: 2; bounding box: 76×83×65 Å

=== Feature glossary ===
Feature key, reading from the visual/contextual features back to the raw sequence:

Rendered structure images. Six rendered views show the 3D structure from the faces of a cube — i.e. along ±x, ±y, ±z. Rendering representation is drawn randomly per protein from cartoon (secondary-structure ribbons), sticks (backbone bonds), or molecular surface; coloring is either N→C rainbow (blue at the N-terminus through red at the C-terminus) or one color per chain.

Contact-map, Ramachandran, and PAE plots. The contact map is a binary N×N matrix image: pixel (i, j) is dark where Cα_i and Cα_j are within 8 Å and |i−j|>4. Because the |i−j|>4 filter removes local helical contacts, off-diagonal stripes parallel to the main diagonal indicate parallel β-sheets; stripes perpendicular to it indicate antiparallel β-sheets. The Ramachandran plot scatters every residue's (φ, ψ) pair against the sterically allowed regions. The PAE heatmap renders the predicted-aligned-error matrix.

InterPro / GO / CATH / organism. Database cross-references. InterPro integrates a dozen domain/family signature databases into unified entries with residue-range hits. GO terms attach function/process/location labels with evidence codes. CATH codes position the fold in a four-level structural taxonomy. Organism is the NCBI-taxonomy species name.

Nearest PDB structures. The Foldseek neighbor list gives the closest experimentally determined structures in the PDB, ranked by structural alignment. TM-score near 1 means near-identical fold; near 0.3 means only rough topology match. This is how one finds what a novel AlphaFold prediction most resembles in the solved-structure universe.

Predicted aligned error. PAE(i, j) answers: if I align the predicted and true structures on residue i, how far off (in Å) do I expect residue j to be? A block-diagonal PAE matrix with low values on the blocks and high values off-diagonal is the signature of a multi-domain protein with confidently predicted domains but uncertain inter-domain orientation.

Solvent-accessible surface area. Accessible surface area quantifies burial. A residue with SASA near zero is packed into the hydrophobic core; one with SASA >100 Å² sits on the surface. Computed here via the Shrake–Rupley numerical algorithm with a 1.4 Å probe.

B-factor. B-factor (Debye–Waller factor) reflects atomic displacement in the crystal lattice. It is an experimental observable (units Å²), not a prediction; low values mean the atom is pinned down, high values mean it moves or is heterogeneous across the crystal.

pLDDT. For AlphaFold models, the B-factor field carries pLDDT — the model's own estimate of local accuracy on a 0–100 scale. Regions with pLDDT<50 should be treated as essentially unmodeled; they often correspond to intrinsically disordered segments.

Backbone torsions (φ/ψ). φ (phi) and ψ (psi) are the two rotatable backbone dihedrals per residue: φ is the C(i-1)–N–Cα–C torsion, ψ is the N–Cα–C–N(i+1) torsion, both in degrees on (−180°, 180°]. α-helical residues cluster near (−60°, −45°); β-strand residues near (−120°, +130°). A Ramachandran plot is simply a scatter of (φ, ψ) for every residue.

Radius of gyration, Cα contacts, bounding box. Radius of gyration (Rg) is the root-mean-square distance of Cα atoms from their centroid — a single number for overall size and compactness. A globular domain of N residues has Rg ≈ 2.2·N^0.38 Å; an extended or disordered chain has a much larger Rg. The Cα contact count is the number of residue pairs whose Cα atoms are within 8 Å and are more than four positions apart in sequence — a standard proxy for tertiary packing density. The bounding box is the smallest axis-aligned box enclosing all Cα atoms.

Secondary structure (3-state, P-SEA). Three-state secondary structure (P-SEA) collapses the eight DSSP classes into helix (a), strand (b), and coil (c). P-SEA assigns these from Cα geometry alone — distances and angles — without requiring backbone oxygens, so it works on any Cα trace.

Secondary structure (8-state, DSSP). DSSP 8-state secondary structure assigns each residue one of H (α-helix), G (3₁₀-helix), I (π-helix), E (extended β-strand), B (isolated β-bridge), T (hydrogen-bonded turn), S (bend), or '-' (coil). The assignment is computed from backbone hydrogen-bond geometry via the Kabsch–Sander algorithm.

Foldseek 3Di. A 3Di character summarizes, for each residue, the relative orientation of the Cα frame of its nearest spatial neighbor. Because it encodes fold topology rather than chemistry, 3Di alignments detect remote structural similarity that sequence alignment misses.

mmCIF coordinates. The mmCIF block holds the 3D Cartesian coordinates of each backbone atom (N, Cα, C, O) in ångströms. mmCIF is the PDB's canonical archive format — a tagged-loop text representation of the atomic model.

Sequence. Sequence gives the chain of amino acids in standard one-letter code (A=alanine, C=cysteine, …, Y=tyrosine), read N→C. It is the only feature that is directly encoded by the gene; all structural features are derived from the folded form of this sequence.